Protein AF-A0A0D2JK48-F1 (afdb_monomer_lite)

Sequence (932 aa):
MDKGKAKTDGGGSEYARATGSSLRPCPTDWHSRFAMRQAPSSTENKPYIESRAATKVEEDKEARIEPEEDDDLVRDFMRGSNEIDICLPSADLVEAFCDGANLQTLRKQKGLGLVALLIERCIQKGIECPREPLAPLTAVDLLGELRKPRIRSTPGSARPGAAAARCLSANNSASSPSITVTCPEADGACGVTGSPATAPSSATHPAPSPGPTNTTSRPSASRPLSPLSASSSHGTSSSDDSDYRKIDAEQRLVYITDLDRWTIVALIRTASYYQAFPLRDALYKHLSFEPSIGMRITSEGLQTYQIAFHLPYYVWRSSPIPNKDHRCIGTEPLRETRNVSFLNDALPGCLPNSPPFDFLYEAQMSCVIAGFDKWSWDGYFFCDAYFDDGDPDKESVGLYYLDNQGDELVLVDPFARGELSTDRPLENPINYFLTVFRVRLCQIQNEWQRVVNNLLRRIRIFIRNEYRTLSKARECSSSKEADNHAQNIQSCLSWIAEFMDLQIRLSECLSKTVDAGEKFWLNDTDHLEALFEPDQGRLSVSEIKETFGELQLLLQTLNSMATRCDNLRRSLEAQLHVHVNAEHRQRQWERDNKGLLGFITRQNMSASANNAAAWLKAQQAPVMVVDDAHYTNAGIDEVVIKTTAMALNPADVVVEVGPVSTSFEKRQFKIGDRVFGSSNPLDTKNGVYRCSGFQKYVVLKMPSIAKIPAETKYEDAVVLSLGVNTAASCLFASETLGLSMPDEHGGKPGNGKTLLVWGGSSSVGSCGVQLATQAGYEVMAVASKKNHNMVRNLGASECFDQNDPSVVDDMVKALDGKDVIGAYDAISTDATLPVLCEVLSRSRGRKLIVSVMPGAETKGTRGVEVKTNFGTTTKKDEVGKTIWMWLEKALKEGRFKCMPQAEVVGKGLEDVQKAIDILAQGVSAKKLVIVM

Radius of gyration: 40.87 Å; chains: 1; bounding box: 105×112×120 Å

Structure (mmCIF, N/CA/C/O backbone):
data_AF-A0A0D2JK48-F1
#
_entry.id   AF-A0A0D2JK48-F1
#
loop_
_atom_site.group_PDB
_atom_site.id
_atom_site.type_symbol
_atom_site.label_atom_id
_atom_site.label_alt_id
_atom_site.label_comp_id
_atom_site.label_asym_id
_atom_site.label_entity_id
_atom_site.label_seq_id
_atom_site.pdbx_PDB_ins_code
_atom_site.Cartn_x
_atom_site.Cartn_y
_atom_site.Cartn_z
_atom_site.occupancy
_atom_site.B_iso_or_equiv
_atom_site.auth_seq_id
_atom_site.auth_comp_id
_atom_site.auth_asym_id
_atom_site.auth_atom_id
_atom_site.pdbx_PDB_model_num
ATOM 1 N N . MET A 1 1 ? 3.395 54.680 24.648 1.00 32.72 1 MET A N 1
ATOM 2 C CA . MET A 1 1 ? 2.060 55.295 24.470 1.00 32.72 1 MET A CA 1
ATOM 3 C C . MET A 1 1 ? 1.261 54.308 23.626 1.00 32.72 1 MET A C 1
ATOM 5 O O . MET A 1 1 ? 1.794 53.917 22.606 1.00 32.72 1 MET A O 1
ATOM 9 N N . ASP A 1 2 ? 0.093 53.781 23.980 1.00 29.91 2 ASP A N 1
ATOM 10 C CA . ASP A 1 2 ? -0.843 54.071 25.067 1.00 29.91 2 ASP A CA 1
ATOM 11 C C . ASP A 1 2 ? -1.750 52.821 25.286 1.00 29.91 2 ASP A C 1
ATOM 13 O O . ASP A 1 2 ? -2.169 52.228 24.300 1.00 29.91 2 ASP A O 1
ATOM 17 N N . LYS A 1 3 ? -1.992 52.463 26.566 1.00 35.12 3 LYS A N 1
ATOM 18 C CA . LYS A 1 3 ? -3.139 51.762 27.236 1.00 35.12 3 LYS A CA 1
ATOM 19 C C . LYS A 1 3 ? -3.764 50.473 26.641 1.00 35.12 3 LYS A C 1
ATOM 21 O O . LYS A 1 3 ? -3.988 50.375 25.452 1.00 35.12 3 LYS A O 1
ATOM 26 N N . GLY A 1 4 ? -4.212 49.475 27.419 1.00 30.55 4 GLY A N 1
ATOM 27 C CA . GLY A 1 4 ? -4.415 49.298 28.871 1.00 30.55 4 GLY A CA 1
ATOM 28 C C . GLY A 1 4 ? -5.051 47.908 29.147 1.00 30.55 4 GLY A C 1
ATOM 29 O O . GLY A 1 4 ? -5.721 47.383 28.269 1.00 30.55 4 GLY A O 1
ATOM 30 N N . LYS A 1 5 ? -4.692 47.233 30.260 1.00 34.00 5 LYS A N 1
ATOM 31 C CA . LYS A 1 5 ? -5.499 47.021 31.503 1.00 34.00 5 LYS A CA 1
ATOM 32 C C . LYS A 1 5 ? -6.662 45.999 31.348 1.00 34.00 5 LYS A C 1
ATOM 34 O O . LYS A 1 5 ? -7.401 46.103 30.391 1.00 34.00 5 LYS A O 1
ATOM 39 N N . ALA A 1 6 ? -6.964 45.064 32.263 1.00 30.95 6 ALA A N 1
ATOM 40 C CA . ALA A 1 6 ? -6.608 44.918 33.682 1.00 30.95 6 ALA A CA 1
ATOM 41 C C . ALA A 1 6 ? -7.215 43.637 34.339 1.00 30.95 6 ALA A C 1
ATOM 43 O O . ALA A 1 6 ? -8.351 43.311 34.027 1.00 30.95 6 ALA A O 1
ATOM 44 N N . LYS A 1 7 ? -6.497 43.120 35.367 1.00 31.70 7 LYS A N 1
ATOM 45 C CA . LYS A 1 7 ? -6.942 42.696 36.734 1.00 31.70 7 LYS A CA 1
ATOM 46 C C . LYS A 1 7 ? -7.804 41.424 36.930 1.00 31.70 7 LYS A C 1
ATOM 48 O O . LYS A 1 7 ? -8.599 41.106 36.064 1.00 31.70 7 LYS A O 1
ATOM 53 N N . THR A 1 8 ? -7.750 40.664 38.042 1.00 28.23 8 THR A N 1
ATOM 54 C CA . THR A 1 8 ? -7.236 40.796 39.449 1.00 28.23 8 THR A CA 1
ATOM 55 C C . THR A 1 8 ? -7.238 39.382 40.083 1.00 28.23 8 THR A C 1
ATOM 57 O O . THR A 1 8 ? -8.138 38.615 39.761 1.00 28.23 8 THR A O 1
ATOM 60 N N . ASP A 1 9 ? -6.209 38.907 40.798 1.00 27.75 9 ASP A N 1
ATOM 61 C CA . ASP A 1 9 ? -5.855 39.052 42.238 1.00 27.75 9 ASP A CA 1
ATOM 62 C C . ASP A 1 9 ? -6.842 38.488 43.293 1.00 27.75 9 ASP A C 1
ATOM 64 O O . ASP A 1 9 ? -7.908 39.056 43.506 1.00 27.75 9 ASP A O 1
ATOM 68 N N . GLY A 1 10 ? -6.370 37.490 44.067 1.00 26.75 10 GLY A N 1
ATOM 69 C CA . GLY A 1 10 ? -6.103 37.678 45.507 1.00 26.75 10 GLY A CA 1
ATOM 70 C C . GLY A 1 10 ? -6.879 36.845 46.549 1.00 26.75 10 GLY A C 1
ATOM 71 O O . GLY A 1 10 ? -8.089 36.992 46.679 1.00 26.75 10 GLY A O 1
ATOM 72 N N . GLY A 1 11 ? -6.141 36.118 47.410 1.00 24.55 11 GLY A N 1
ATOM 73 C CA . GLY A 1 11 ? -6.505 35.908 48.828 1.00 24.55 11 GLY A CA 1
ATOM 74 C C . GLY A 1 11 ? -6.290 34.497 49.407 1.00 24.55 11 GLY A C 1
ATOM 75 O O . GLY A 1 11 ? -7.016 33.578 49.055 1.00 24.55 11 GLY A O 1
ATOM 76 N N . GLY A 1 12 ? -5.347 34.341 50.348 1.00 26.02 12 GLY A N 1
ATOM 77 C CA . GLY A 1 12 ? -5.163 33.147 51.198 1.00 26.02 12 GLY A CA 1
ATOM 78 C C . GLY A 1 12 ? -5.191 33.477 52.703 1.00 26.02 12 GLY A C 1
ATOM 79 O O . GLY A 1 12 ? -5.242 34.658 53.035 1.00 26.02 12 GLY A O 1
ATOM 80 N N . SER A 1 13 ? -5.159 32.448 53.576 1.00 25.30 13 SER A N 1
ATOM 81 C CA . SER A 1 13 ? -4.820 32.429 55.038 1.00 25.30 13 SER A CA 1
ATOM 82 C C . SER A 1 13 ? -5.409 31.133 55.665 1.00 25.30 13 SER A C 1
ATOM 84 O O . SER A 1 13 ? -6.588 30.868 55.464 1.00 25.30 13 SER A O 1
ATOM 86 N N . GLU A 1 14 ? -4.632 30.127 56.103 1.00 27.27 14 GLU A N 1
ATOM 87 C CA . GLU A 1 14 ? -3.935 29.843 57.393 1.00 27.27 14 GLU A CA 1
ATOM 88 C C . GLU A 1 14 ? -4.606 28.769 58.289 1.00 27.27 14 GLU A C 1
ATOM 90 O O . GLU A 1 14 ? -5.795 28.488 58.213 1.00 27.27 14 GLU A O 1
ATOM 95 N N . TYR A 1 15 ? -3.748 28.123 59.089 1.00 26.73 15 TYR A N 1
ATOM 96 C CA . TYR A 1 15 ? -3.834 26.841 59.805 1.00 26.73 15 TYR A CA 1
ATOM 97 C C . TYR A 1 15 ? -4.765 26.763 61.036 1.00 26.73 15 TYR A C 1
ATOM 99 O O . TYR A 1 15 ? -4.802 27.681 61.850 1.00 26.73 15 TYR A O 1
ATOM 107 N N . ALA A 1 16 ? -5.296 25.558 61.311 1.00 25.92 16 ALA A N 1
ATOM 108 C CA . ALA A 1 16 ? -5.516 25.052 62.677 1.00 25.92 16 ALA A CA 1
ATOM 109 C C . ALA A 1 16 ? -5.384 23.510 62.756 1.00 25.92 16 ALA A C 1
ATOM 111 O O . ALA A 1 16 ? -6.053 22.774 62.035 1.00 25.92 16 ALA A O 1
ATOM 112 N N . ARG A 1 17 ?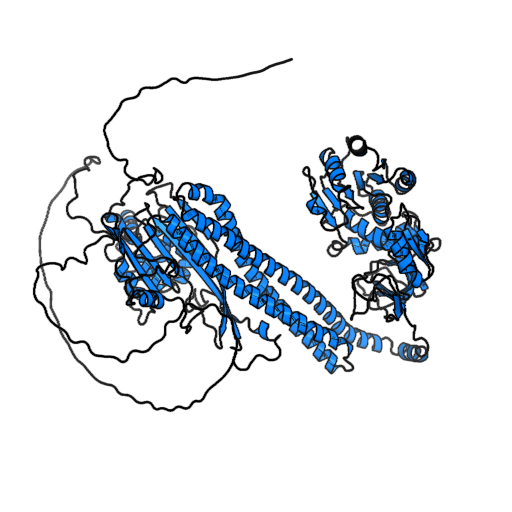 -4.509 23.023 63.651 1.00 27.70 17 ARG A N 1
ATOM 113 C CA . ARG A 1 17 ? -4.343 21.608 64.046 1.00 27.70 17 ARG A CA 1
ATOM 114 C C . ARG A 1 17 ? -5.353 21.244 65.142 1.00 27.70 17 ARG A C 1
ATOM 116 O O . ARG A 1 17 ? -5.415 21.944 66.147 1.00 27.70 17 ARG A O 1
ATOM 123 N N . ALA A 1 18 ? -6.006 20.087 65.019 1.00 27.31 18 ALA A N 1
ATOM 124 C CA . ALA A 1 18 ? -6.584 19.345 66.141 1.00 27.31 18 ALA A CA 1
ATOM 125 C C . ALA A 1 18 ? -6.209 17.858 66.020 1.00 27.31 18 ALA A C 1
ATOM 127 O O . ALA A 1 18 ? -6.322 17.248 64.959 1.00 27.31 18 ALA A O 1
ATOM 128 N N . THR A 1 19 ? -5.686 17.309 67.109 1.00 28.86 19 THR A N 1
ATOM 129 C CA . THR A 1 19 ? -5.136 15.959 67.261 1.00 28.86 19 THR A CA 1
ATOM 130 C C . THR A 1 19 ? -6.203 14.931 67.647 1.00 28.86 19 THR A C 1
ATOM 132 O O . THR A 1 19 ? -6.934 15.156 68.604 1.00 28.86 19 THR A O 1
ATOM 135 N N . GLY A 1 20 ? -6.169 13.759 67.001 1.00 27.28 20 GLY A N 1
ATOM 136 C CA . GLY A 1 20 ? -6.359 12.455 67.652 1.00 27.28 20 GLY A CA 1
ATOM 137 C C . GLY A 1 20 ? -7.783 11.927 67.869 1.00 27.28 20 GLY A C 1
ATOM 138 O O . GLY A 1 20 ? -8.325 12.041 68.959 1.00 27.28 20 GLY A O 1
ATOM 139 N N . SER A 1 21 ? -8.297 11.157 66.905 1.00 25.48 21 SER A N 1
ATOM 140 C CA . SER A 1 21 ? -8.835 9.818 67.193 1.00 25.48 21 SER A CA 1
ATOM 141 C C . SER A 1 21 ? -8.743 8.945 65.936 1.00 25.48 21 SER A C 1
ATOM 143 O O . SER A 1 21 ? -9.026 9.379 64.824 1.00 25.48 21 SER A O 1
ATOM 145 N N . SER A 1 22 ? -8.232 7.733 66.126 1.00 39.19 22 SER A N 1
ATOM 146 C CA . SER A 1 22 ? -8.005 6.722 65.097 1.00 39.19 22 SER A CA 1
ATOM 147 C C . SER A 1 22 ? -9.340 6.192 64.567 1.00 39.19 22 SER A C 1
ATOM 149 O O . SER A 1 22 ? -10.015 5.432 65.260 1.00 39.19 22 SER A O 1
ATOM 151 N N . LEU A 1 23 ? -9.663 6.503 63.315 1.00 27.70 23 LEU A N 1
ATOM 152 C CA . LEU A 1 23 ? -10.542 5.690 62.480 1.00 27.70 23 LEU A CA 1
ATOM 153 C C . LEU A 1 23 ? -9.778 5.394 61.190 1.00 27.70 23 LEU A C 1
ATOM 155 O O . LEU A 1 23 ? -9.366 6.305 60.476 1.00 27.70 23 LEU A O 1
ATOM 159 N N . ARG A 1 24 ? -9.509 4.107 60.960 1.00 24.91 24 ARG A N 1
ATOM 160 C CA . ARG A 1 24 ? -8.826 3.601 59.765 1.00 24.91 24 ARG A CA 1
ATOM 161 C C . ARG A 1 24 ? -9.534 4.134 58.509 1.00 24.91 24 ARG A C 1
ATOM 163 O O . ARG A 1 24 ? -10.755 3.984 58.437 1.00 24.91 24 ARG A O 1
ATOM 170 N N . PRO A 1 25 ? -8.821 4.684 57.512 1.00 27.28 25 PRO A N 1
ATOM 171 C CA . PRO A 1 25 ? -9.397 4.861 56.189 1.00 27.28 25 PRO A CA 1
ATOM 172 C C . PRO A 1 25 ? -9.715 3.474 55.618 1.00 27.28 25 PRO A C 1
ATOM 174 O O . PRO A 1 25 ? -8.854 2.594 55.586 1.00 27.28 25 PRO A O 1
ATOM 177 N N . CYS A 1 26 ? -10.971 3.261 55.235 1.00 28.95 26 CYS A N 1
ATOM 178 C CA . CYS A 1 26 ? -11.382 2.126 54.414 1.00 28.95 26 CYS A CA 1
ATOM 179 C C . CYS A 1 26 ? -10.689 2.252 53.038 1.00 28.95 26 CYS A C 1
ATOM 181 O O . CYS A 1 26 ? -10.591 3.377 52.545 1.00 28.95 26 CYS A O 1
ATOM 183 N N . PRO A 1 27 ? -10.199 1.166 52.412 1.00 32.34 27 PRO A N 1
ATOM 184 C CA . PRO A 1 27 ? -9.535 1.226 51.110 1.00 32.34 27 PRO A CA 1
ATOM 185 C C . PRO A 1 27 ? -10.564 1.464 49.993 1.00 32.34 27 PRO A C 1
ATOM 187 O O . PRO A 1 27 ? -11.039 0.539 49.336 1.00 32.34 27 PRO A O 1
ATOM 190 N N . THR A 1 28 ? -10.949 2.724 49.801 1.00 35.19 28 THR A N 1
ATOM 191 C CA . THR A 1 28 ? -11.867 3.176 48.746 1.00 35.19 28 THR A CA 1
ATOM 192 C C . THR A 1 28 ? -11.227 4.265 47.891 1.00 35.19 28 THR A C 1
ATOM 194 O O . THR A 1 28 ? -11.826 5.316 47.694 1.00 35.19 28 THR A O 1
ATOM 197 N N . ASP A 1 29 ? -10.034 4.008 47.357 1.00 35.31 29 ASP A N 1
ATOM 198 C CA . ASP A 1 29 ? -9.460 4.818 46.273 1.00 35.31 29 ASP A CA 1
ATOM 199 C C . ASP A 1 29 ? -9.821 4.202 44.912 1.00 35.31 29 ASP A C 1
ATOM 201 O O . ASP A 1 29 ? -8.978 3.870 44.088 1.00 35.31 29 ASP A O 1
ATOM 205 N N . TRP A 1 30 ? -11.123 4.017 44.688 1.00 42.47 30 TRP A N 1
ATOM 206 C CA . TRP A 1 30 ? -11.679 3.875 43.344 1.00 42.47 30 TRP A CA 1
ATOM 207 C C . TRP A 1 30 ? -12.419 5.172 43.006 1.00 42.47 30 TRP A C 1
ATOM 209 O O . TRP A 1 30 ? -12.800 5.906 43.922 1.00 42.47 30 TRP A O 1
ATOM 219 N N . HIS A 1 31 ? -12.601 5.506 41.723 1.00 46.09 31 HIS A N 1
ATOM 220 C CA . HIS A 1 31 ? -13.183 6.799 41.344 1.00 46.09 31 HIS A CA 1
ATOM 221 C C . HIS A 1 31 ? -14.491 7.040 42.114 1.00 46.09 31 HIS A C 1
ATOM 223 O O . HIS A 1 31 ? -15.408 6.220 42.079 1.00 46.09 31 HIS A O 1
ATOM 229 N N . SER A 1 32 ? -14.602 8.201 42.772 1.00 45.81 32 SER A N 1
ATOM 230 C CA . SER A 1 32 ? -15.687 8.563 43.707 1.00 45.81 32 SER A CA 1
ATOM 231 C C . SER A 1 32 ? -17.120 8.407 43.170 1.00 45.81 32 SER A C 1
ATOM 233 O O . SER A 1 32 ? -18.077 8.465 43.938 1.00 45.81 32 SER A O 1
ATOM 235 N N . ARG A 1 33 ? -17.280 8.192 41.857 1.00 42.22 33 ARG A N 1
ATOM 236 C CA . ARG A 1 33 ? -18.557 8.004 41.161 1.00 42.22 33 ARG A CA 1
ATOM 237 C C . ARG A 1 33 ? -19.139 6.597 41.324 1.00 42.22 33 ARG A C 1
ATOM 239 O O . ARG A 1 33 ? -20.355 6.463 41.276 1.00 42.22 33 ARG A O 1
ATOM 246 N N . PHE A 1 34 ? -18.315 5.584 41.587 1.00 48.22 34 PHE A N 1
ATOM 247 C CA . PHE A 1 34 ? -18.748 4.181 41.646 1.00 48.22 34 PHE A CA 1
ATOM 248 C C . PHE A 1 34 ? -18.653 3.567 43.056 1.00 48.22 34 PHE A C 1
ATOM 250 O O . PHE A 1 34 ? -18.734 2.357 43.232 1.00 48.22 34 PHE A O 1
ATOM 257 N N . ALA A 1 35 ? -18.466 4.402 44.084 1.00 41.50 35 ALA A N 1
ATOM 258 C CA . ALA A 1 35 ? -17.968 3.959 45.384 1.00 41.50 35 ALA A CA 1
ATOM 259 C C . ALA A 1 35 ? -18.908 3.056 46.210 1.00 41.50 35 ALA A C 1
ATOM 261 O O . ALA A 1 35 ? -18.399 2.383 47.095 1.00 41.50 35 ALA A O 1
ATOM 262 N N . MET A 1 36 ? -20.225 3.004 45.971 1.00 45.12 36 MET A N 1
ATOM 263 C CA . MET A 1 36 ? -21.146 2.105 46.699 1.00 45.12 36 MET A CA 1
ATOM 264 C C . MET A 1 36 ? -22.516 2.009 46.006 1.00 45.12 36 MET A C 1
ATOM 266 O O . MET A 1 36 ? -23.431 2.756 46.365 1.00 45.12 36 MET A O 1
ATOM 270 N N . ARG A 1 37 ? -22.715 1.107 45.038 1.00 48.25 37 ARG A N 1
ATOM 271 C CA . ARG A 1 37 ? -24.071 0.803 44.539 1.00 48.25 37 ARG A CA 1
ATOM 272 C C . ARG A 1 37 ? -24.220 -0.678 44.199 1.00 48.25 37 ARG A C 1
ATOM 274 O O . ARG A 1 37 ? -23.901 -1.086 43.094 1.00 48.25 37 ARG A O 1
ATOM 281 N N . GLN A 1 38 ? -24.792 -1.454 45.121 1.00 48.19 38 GLN A N 1
ATOM 282 C CA . GLN A 1 38 ? -25.419 -2.722 44.748 1.00 48.19 38 GLN A CA 1
ATOM 283 C C . GLN A 1 38 ? -26.669 -2.405 43.920 1.00 48.19 38 GLN A C 1
ATOM 285 O O . GLN A 1 38 ? -27.532 -1.637 44.365 1.00 48.19 38 GLN A O 1
ATOM 290 N N . ALA A 1 39 ? -26.772 -2.967 42.716 1.00 47.44 39 ALA A N 1
ATOM 291 C CA . ALA A 1 39 ? -28.041 -2.997 42.003 1.00 47.44 39 ALA A CA 1
ATOM 292 C C . ALA A 1 39 ? -29.092 -3.708 42.885 1.00 47.44 39 ALA A C 1
ATOM 294 O O . ALA A 1 39 ? -28.746 -4.622 43.638 1.00 47.44 39 ALA A O 1
ATOM 295 N N . PRO A 1 40 ? -30.379 -3.316 42.848 1.00 53.47 40 PRO A N 1
ATOM 296 C CA . PRO A 1 40 ? -31.415 -4.068 43.543 1.00 53.47 40 PRO A CA 1
ATOM 297 C C . PRO A 1 40 ? -31.389 -5.525 43.060 1.00 53.47 40 PRO A C 1
ATOM 299 O O . PRO A 1 40 ? -31.561 -5.775 41.864 1.00 53.47 40 PRO A O 1
ATOM 302 N N . SER A 1 41 ? -31.225 -6.489 43.973 1.00 52.91 41 SER A N 1
ATOM 303 C CA . SER A 1 41 ? -31.173 -7.931 43.655 1.00 52.91 41 SER A CA 1
ATOM 304 C C . SER A 1 41 ? -32.395 -8.432 42.866 1.00 52.91 41 SER A C 1
ATOM 306 O O . SER A 1 41 ? -32.333 -9.453 42.182 1.00 52.91 41 SER A O 1
ATOM 308 N N . SER A 1 42 ? -33.504 -7.686 42.907 1.00 55.09 42 SER A N 1
ATOM 309 C CA . SER A 1 42 ? -34.710 -7.923 42.110 1.00 55.09 42 SER A CA 1
ATOM 310 C C . SER A 1 42 ? -34.548 -7.638 40.610 1.00 55.09 42 SER A C 1
ATOM 312 O O . SER A 1 42 ? -35.245 -8.256 39.812 1.00 55.09 42 SER A O 1
ATOM 314 N N . THR A 1 43 ? -33.651 -6.730 40.209 1.00 64.00 43 THR A N 1
ATOM 315 C CA . THR A 1 43 ? -33.393 -6.391 38.791 1.00 64.00 43 THR A CA 1
ATOM 316 C C . THR A 1 43 ? -32.329 -7.265 38.136 1.00 64.00 43 THR A C 1
ATOM 318 O O . THR A 1 43 ? -32.321 -7.414 36.920 1.00 64.00 43 THR A O 1
ATOM 321 N N . GLU A 1 44 ? -31.452 -7.871 38.933 1.00 70.62 44 GLU A N 1
ATOM 322 C CA . GLU A 1 44 ? -30.330 -8.673 38.441 1.00 70.62 44 GLU A CA 1
ATOM 323 C C . GLU A 1 44 ? -30.742 -10.090 38.030 1.00 70.62 44 GLU A C 1
ATOM 325 O O . GLU A 1 44 ? -30.214 -10.636 37.068 1.00 70.62 44 GLU A O 1
ATOM 330 N N . ASN A 1 45 ? -31.744 -10.653 38.705 1.00 74.12 45 ASN A N 1
ATOM 331 C CA . ASN A 1 45 ? -32.298 -11.967 38.373 1.00 74.12 45 ASN A CA 1
ATOM 332 C C . ASN A 1 45 ? -33.470 -11.910 37.383 1.00 74.12 45 ASN A C 1
ATOM 334 O O . ASN A 1 45 ? -34.023 -12.955 37.046 1.00 74.12 45 ASN A O 1
ATOM 338 N N . LYS A 1 46 ? -33.896 -10.711 36.963 1.00 81.31 46 LYS A N 1
ATOM 339 C CA . LYS A 1 46 ? -35.014 -10.540 36.032 1.00 81.31 46 LYS A CA 1
ATOM 340 C C . LYS A 1 46 ? -34.478 -10.281 34.619 1.00 81.31 46 LYS A C 1
ATOM 342 O O . LYS A 1 46 ? -33.807 -9.264 34.419 1.00 81.31 46 LYS A O 1
ATOM 347 N N . PRO A 1 47 ? -34.798 -11.133 33.630 1.00 86.62 47 PRO A N 1
ATOM 348 C CA . PRO A 1 47 ? -34.410 -10.897 32.247 1.00 86.62 47 PRO A CA 1
ATOM 349 C C . PRO A 1 47 ? -34.921 -9.552 31.711 1.00 86.62 47 PRO A C 1
ATOM 351 O O . PRO A 1 47 ? -36.053 -9.124 31.976 1.00 86.62 47 PRO A O 1
ATOM 354 N N . TYR A 1 48 ? -34.091 -8.887 30.911 1.00 85.75 48 TYR A N 1
ATOM 355 C CA . TYR A 1 48 ? -34.415 -7.628 30.243 1.00 85.75 48 TYR A CA 1
ATOM 356 C C . TYR A 1 48 ? -35.669 -7.766 29.373 1.00 85.75 48 TYR A C 1
ATOM 358 O O . TYR A 1 48 ? -36.566 -6.925 29.435 1.00 85.75 48 TYR A O 1
ATOM 366 N N . ILE A 1 49 ? -35.762 -8.859 28.612 1.00 82.19 49 ILE A N 1
ATOM 367 C CA . ILE A 1 49 ? -36.870 -9.078 27.682 1.00 82.19 49 ILE A CA 1
ATOM 368 C C . ILE A 1 49 ? -38.221 -9.218 28.403 1.00 82.19 49 ILE A C 1
ATOM 370 O O . ILE A 1 49 ? -39.220 -8.655 27.963 1.00 82.19 49 ILE A O 1
ATOM 374 N N . GLU A 1 50 ? -38.245 -9.865 29.571 1.00 80.88 50 GLU A N 1
ATOM 375 C CA . GLU A 1 50 ? -39.445 -9.970 30.413 1.00 80.88 50 GLU A CA 1
ATOM 376 C C . GLU A 1 50 ? -39.824 -8.622 31.034 1.00 80.88 50 GLU A C 1
ATOM 378 O O . GLU A 1 50 ? -40.999 -8.305 31.219 1.00 80.88 50 GLU A O 1
ATOM 383 N N . SER A 1 51 ? -38.821 -7.802 31.355 1.00 74.19 51 SER A N 1
ATOM 384 C CA . SER A 1 51 ? -39.039 -6.453 31.880 1.00 74.19 51 SER A CA 1
ATOM 385 C C . SER A 1 51 ? -39.680 -5.537 30.836 1.00 74.19 51 SER A C 1
ATOM 387 O O . SER A 1 51 ? -40.567 -4.766 31.190 1.00 74.19 51 SER A O 1
ATOM 389 N N . ARG A 1 52 ? -39.290 -5.678 29.564 1.00 71.19 52 ARG A N 1
ATOM 390 C CA . ARG A 1 52 ? -39.823 -4.932 28.413 1.00 71.19 52 ARG A CA 1
ATOM 391 C C . ARG A 1 52 ? -41.225 -5.395 28.001 1.00 71.19 52 ARG A C 1
ATOM 393 O O . ARG A 1 52 ? -42.085 -4.561 27.731 1.00 71.19 52 ARG A O 1
ATOM 400 N N . ALA A 1 53 ? -41.484 -6.705 28.001 1.00 65.12 53 ALA A N 1
ATOM 401 C CA . ALA A 1 53 ? -42.818 -7.247 27.727 1.00 65.12 53 ALA A CA 1
ATOM 402 C C . ALA A 1 53 ? -43.863 -6.723 28.730 1.00 65.12 53 ALA A C 1
ATOM 404 O O . ALA A 1 53 ? -44.959 -6.333 28.338 1.00 65.12 53 ALA A O 1
ATOM 405 N N . ALA A 1 54 ? -43.498 -6.620 30.013 1.00 60.56 54 ALA A N 1
ATOM 406 C CA . ALA A 1 54 ? -44.368 -6.042 31.036 1.00 60.56 54 ALA A CA 1
ATOM 407 C C . ALA A 1 54 ? -44.695 -4.554 30.791 1.00 60.56 54 ALA A C 1
ATOM 409 O O . ALA A 1 54 ? -45.787 -4.120 31.140 1.00 60.56 54 ALA A O 1
ATOM 410 N N . THR A 1 55 ? -43.785 -3.784 30.177 1.00 59.38 55 THR A N 1
ATOM 411 C CA . THR A 1 55 ? -44.012 -2.365 29.840 1.00 59.38 55 THR A CA 1
ATOM 412 C C . THR A 1 55 ? -44.934 -2.209 28.626 1.00 59.38 55 THR A C 1
ATOM 414 O O . THR A 1 55 ? -45.857 -1.403 28.675 1.00 59.38 55 THR A O 1
ATOM 417 N N . LYS A 1 56 ? -44.763 -3.040 27.581 1.00 56.09 56 LYS A N 1
ATOM 418 C CA . LYS A 1 56 ? -45.662 -3.070 26.406 1.00 56.09 56 LYS A CA 1
ATOM 419 C C . LYS A 1 56 ? -47.112 -3.406 26.789 1.00 56.09 56 LYS A C 1
ATOM 421 O O . LYS A 1 56 ? -48.036 -2.792 26.275 1.00 56.09 56 LYS A O 1
ATOM 426 N N . VAL A 1 57 ? -47.321 -4.333 27.730 1.00 54.16 57 VAL A N 1
ATOM 427 C CA . VAL A 1 57 ? -48.665 -4.720 28.212 1.00 54.16 57 VAL A CA 1
ATOM 428 C C . VAL A 1 57 ? -49.354 -3.605 29.022 1.00 54.16 57 VAL A C 1
ATOM 430 O O . VAL A 1 57 ? -50.582 -3.560 29.082 1.00 54.16 57 VAL A O 1
ATOM 433 N N . GLU A 1 58 ? -48.600 -2.689 29.643 1.00 52.12 58 GLU A N 1
ATOM 434 C CA . GLU A 1 58 ? -49.180 -1.504 30.298 1.00 52.12 58 GLU A CA 1
ATOM 435 C C . GLU A 1 58 ? -49.586 -0.406 29.295 1.00 52.12 58 GLU A C 1
ATOM 437 O O . GLU A 1 58 ? -50.525 0.347 29.573 1.00 52.12 58 GLU A O 1
ATOM 442 N N . GLU A 1 59 ? -48.922 -0.334 28.135 1.00 49.59 59 GLU A N 1
ATOM 443 C CA . GLU A 1 59 ? -49.200 0.635 27.065 1.00 49.59 59 GLU A CA 1
ATOM 444 C C . GLU A 1 59 ? -50.320 0.167 26.112 1.00 49.59 59 GLU A C 1
ATOM 446 O O . GLU A 1 59 ? -51.204 0.963 25.786 1.00 49.59 59 GLU A O 1
ATOM 451 N N . ASP A 1 60 ? -50.370 -1.123 25.759 1.00 46.88 60 ASP A N 1
ATOM 452 C CA . ASP A 1 60 ? -51.389 -1.716 24.881 1.00 46.88 60 ASP A CA 1
ATOM 453 C C . ASP A 1 60 ? -52.437 -2.515 25.677 1.00 46.88 60 ASP A C 1
ATOM 455 O O . ASP A 1 60 ? -52.286 -3.700 25.976 1.00 46.88 60 ASP A O 1
ATOM 459 N N . LYS A 1 61 ? -53.571 -1.880 25.999 1.00 45.66 61 LYS A N 1
ATOM 460 C CA . LYS A 1 61 ? -54.680 -2.513 26.749 1.00 45.66 61 LYS A CA 1
ATOM 461 C C . LYS A 1 61 ? -55.477 -3.584 25.980 1.00 45.66 61 LYS A C 1
ATOM 463 O O . LYS A 1 61 ? -56.421 -4.134 26.546 1.00 45.66 61 LYS A O 1
ATOM 468 N N . GLU A 1 62 ? -55.120 -3.915 24.741 1.00 41.41 62 GLU A N 1
ATOM 469 C CA . GLU A 1 62 ? -55.845 -4.881 23.899 1.00 41.41 62 GLU A CA 1
ATOM 470 C C . GLU A 1 62 ? -54.911 -5.853 23.159 1.00 41.41 62 GLU A C 1
ATOM 472 O O . GLU A 1 62 ? -54.946 -5.956 21.942 1.00 41.41 62 GLU A O 1
ATOM 477 N N . ALA A 1 63 ? -54.094 -6.622 23.882 1.00 40.16 63 ALA A N 1
ATOM 478 C CA . ALA A 1 63 ? -53.561 -7.889 23.367 1.00 40.16 63 ALA A CA 1
ATOM 479 C C . ALA A 1 63 ? -53.048 -8.771 24.515 1.00 40.16 63 ALA A C 1
ATOM 481 O O . ALA A 1 63 ? -51.891 -8.700 24.919 1.00 40.16 63 ALA A O 1
ATOM 482 N N . ARG A 1 64 ? -53.904 -9.654 25.046 1.00 40.41 64 ARG A N 1
ATOM 483 C CA . ARG A 1 64 ? -53.432 -10.850 25.762 1.00 40.41 64 ARG A CA 1
ATOM 484 C C . ARG A 1 64 ? -52.976 -11.863 24.714 1.00 40.41 64 ARG A C 1
ATOM 486 O O . ARG A 1 64 ? -53.741 -12.745 24.338 1.00 40.41 64 ARG A O 1
ATOM 493 N N . ILE A 1 65 ? -51.755 -11.698 24.224 1.00 38.88 65 ILE A N 1
ATOM 494 C CA . ILE A 1 65 ? -51.039 -12.763 23.523 1.00 38.88 65 ILE A CA 1
ATOM 495 C C . ILE A 1 65 ? -50.209 -13.470 24.597 1.00 38.88 65 ILE A C 1
ATOM 497 O O . ILE A 1 65 ? -49.462 -12.829 25.338 1.00 38.88 65 ILE A O 1
ATOM 501 N N . GLU A 1 66 ? -50.427 -14.773 24.761 1.00 39.00 66 GLU A N 1
ATOM 502 C CA . GLU A 1 66 ? -49.582 -15.629 25.597 1.00 39.00 66 GLU A CA 1
ATOM 503 C C . GLU A 1 66 ? -48.109 -15.444 25.160 1.00 39.00 66 GLU A C 1
ATOM 505 O O . GLU A 1 66 ? -47.837 -15.483 23.962 1.00 39.00 66 GLU A O 1
ATOM 510 N N . PRO A 1 67 ? -47.144 -15.241 26.077 1.00 45.72 67 PRO A N 1
ATOM 511 C CA . PRO A 1 67 ? -45.762 -14.836 25.764 1.00 45.72 67 PRO A CA 1
ATOM 512 C C . PRO A 1 67 ? -44.900 -15.928 25.086 1.00 45.72 67 PRO A C 1
ATOM 514 O O . PRO A 1 67 ? -43.671 -15.891 25.166 1.00 45.72 67 PRO A O 1
ATOM 517 N N . GLU A 1 68 ? -45.523 -16.932 24.467 1.00 47.41 68 GLU A N 1
ATOM 518 C CA . GLU A 1 68 ? -44.860 -18.097 23.874 1.00 47.41 68 GLU A CA 1
ATOM 519 C C . GLU A 1 68 ? -44.623 -17.993 22.357 1.00 47.41 68 GLU A C 1
ATOM 521 O O . GLU A 1 68 ? -43.798 -18.759 21.845 1.00 47.41 68 GLU A O 1
ATOM 526 N N . GLU A 1 69 ? -45.280 -17.061 21.654 1.00 52.19 69 GLU A N 1
ATOM 527 C CA . GLU A 1 69 ? -45.016 -16.752 20.238 1.00 52.19 69 GLU A CA 1
ATOM 528 C C . GLU A 1 69 ? -44.012 -15.591 20.148 1.00 52.19 69 GLU A C 1
ATOM 530 O O . GLU A 1 69 ? -44.270 -14.460 20.554 1.00 52.19 69 GLU A O 1
ATOM 535 N N . ASP A 1 70 ? -42.802 -15.932 19.715 1.00 61.72 70 ASP A N 1
ATOM 536 C CA . ASP A 1 70 ? -41.534 -15.266 20.034 1.00 61.72 70 ASP A CA 1
ATOM 537 C C . ASP A 1 70 ? -40.859 -14.737 18.758 1.00 61.72 70 ASP A C 1
ATOM 539 O O . ASP A 1 70 ? -39.633 -14.765 18.644 1.00 61.72 70 ASP A O 1
ATOM 543 N N . ASP A 1 71 ? -41.664 -14.329 17.772 1.00 58.47 71 ASP A N 1
ATOM 544 C CA . ASP A 1 71 ? -41.207 -14.061 16.400 1.00 58.47 71 ASP A CA 1
ATOM 545 C C . ASP A 1 71 ? -40.234 -12.867 16.309 1.00 58.47 71 ASP A C 1
ATOM 547 O O . ASP A 1 71 ? -39.402 -12.835 15.411 1.00 58.47 71 ASP A O 1
ATOM 551 N N . ASP A 1 72 ? -40.244 -11.962 17.298 1.00 72.75 72 ASP A N 1
ATOM 552 C CA . ASP A 1 72 ? -39.426 -10.737 17.331 1.00 72.75 72 ASP A CA 1
ATOM 553 C C . ASP A 1 72 ? -38.371 -10.708 18.465 1.00 72.75 72 ASP A C 1
ATOM 555 O O . ASP A 1 72 ? -37.814 -9.648 18.767 1.00 72.75 72 ASP A O 1
ATOM 559 N N . LEU A 1 73 ? -38.068 -11.834 19.135 1.00 84.69 73 LEU A N 1
ATOM 560 C CA . LEU A 1 73 ? -37.211 -11.866 20.342 1.00 84.69 73 LEU A CA 1
ATOM 561 C C . LEU A 1 73 ? -35.881 -11.119 20.175 1.00 84.69 73 LEU A C 1
ATOM 563 O O . LEU A 1 73 ? -35.503 -10.295 21.013 1.00 84.69 73 LEU A O 1
ATOM 567 N N . VAL A 1 74 ? -35.141 -11.461 19.120 1.00 87.94 74 VAL A N 1
ATOM 568 C CA . VAL A 1 74 ? -33.803 -10.918 18.859 1.00 87.94 74 VAL A CA 1
ATOM 569 C C . VAL A 1 74 ? -33.907 -9.430 18.566 1.00 87.94 74 VAL A C 1
ATOM 571 O O . VAL A 1 74 ? -33.181 -8.633 19.157 1.00 87.94 74 VAL A O 1
ATOM 574 N N . ARG A 1 75 ? -34.866 -9.040 17.726 1.00 85.50 75 ARG A N 1
ATOM 575 C CA . ARG A 1 75 ? -35.119 -7.647 17.359 1.00 85.50 75 ARG A CA 1
ATOM 576 C C . ARG A 1 75 ? -35.496 -6.805 18.578 1.00 85.50 75 ARG A C 1
ATOM 578 O O . ARG A 1 75 ? -34.941 -5.726 18.787 1.00 85.50 75 ARG A O 1
ATOM 585 N N . ASP A 1 76 ? -36.367 -7.317 19.443 1.00 83.50 76 ASP A N 1
ATOM 586 C CA . ASP A 1 76 ? -36.756 -6.664 20.694 1.00 83.50 76 ASP A CA 1
ATOM 587 C C . ASP A 1 76 ? -35.612 -6.579 21.704 1.00 83.50 76 ASP A C 1
ATOM 589 O O . ASP A 1 76 ? -35.489 -5.568 22.404 1.00 83.50 76 ASP A O 1
ATOM 593 N N . PHE A 1 77 ? -34.751 -7.596 21.764 1.00 88.69 77 PHE A N 1
ATOM 594 C CA . PHE A 1 77 ? -33.542 -7.521 22.567 1.00 88.69 77 PHE A CA 1
ATOM 595 C C . PHE A 1 77 ? -32.546 -6.523 22.003 1.00 88.69 77 PHE A C 1
ATOM 597 O O . PHE A 1 77 ? -31.903 -5.867 22.803 1.00 88.69 77 PHE A O 1
ATOM 604 N N . MET A 1 78 ? -32.399 -6.376 20.688 1.00 87.56 78 MET A N 1
ATOM 605 C CA . MET A 1 78 ? -31.416 -5.466 20.093 1.00 87.56 78 MET A CA 1
ATOM 606 C C . MET A 1 78 ? -31.817 -3.984 20.194 1.00 87.56 78 MET A C 1
ATOM 608 O O . MET A 1 78 ? -30.940 -3.123 20.195 1.00 87.56 78 MET A O 1
ATOM 612 N N . ARG A 1 79 ? -33.108 -3.677 20.374 1.00 79.38 79 ARG A N 1
ATOM 613 C CA . ARG A 1 79 ? -33.646 -2.308 20.518 1.00 79.38 79 ARG A CA 1
ATOM 614 C C . ARG A 1 79 ? -33.318 -1.660 21.875 1.00 79.38 79 ARG A C 1
ATOM 616 O O . ARG A 1 79 ? -33.581 -2.228 22.941 1.00 79.38 79 ARG A O 1
ATOM 623 N N . GLY A 1 80 ? -32.791 -0.433 21.872 1.00 67.12 80 GLY A N 1
ATOM 624 C CA . GLY A 1 80 ? -32.645 0.444 23.047 1.00 67.12 80 GLY A CA 1
ATOM 625 C C . GLY A 1 80 ? -33.960 0.698 23.797 1.00 67.12 80 GLY A C 1
ATOM 626 O O . GLY A 1 80 ? -35.040 0.585 23.226 1.00 67.12 80 GLY A O 1
ATOM 627 N N . SER A 1 81 ? -33.889 1.070 25.081 1.00 57.97 81 SER A N 1
ATOM 628 C CA . SER A 1 81 ? -35.077 1.413 25.889 1.00 57.97 81 SER A CA 1
ATOM 629 C C . SER A 1 81 ? -35.819 2.671 25.408 1.00 57.97 81 SER A C 1
ATOM 631 O O . SER A 1 81 ? -36.985 2.829 25.744 1.00 57.97 81 SER A O 1
ATOM 633 N N . ASN A 1 82 ? -35.168 3.525 24.604 1.00 53.44 82 ASN A N 1
ATOM 634 C CA . ASN A 1 82 ? -35.713 4.784 24.071 1.00 53.44 82 ASN A CA 1
ATOM 635 C C . ASN A 1 82 ? -35.643 4.878 22.527 1.00 53.44 82 ASN A C 1
ATOM 637 O O . ASN A 1 82 ? -35.822 5.961 21.973 1.00 53.44 82 ASN A O 1
ATOM 641 N N . GLU A 1 83 ? -35.318 3.790 21.820 1.00 55.34 83 GLU A N 1
ATOM 642 C CA . GLU A 1 83 ? -35.157 3.817 20.358 1.00 55.34 83 GLU A CA 1
ATOM 643 C C . GLU A 1 83 ? -36.506 3.601 19.654 1.00 55.34 83 GLU A C 1
ATOM 645 O O . GLU A 1 83 ? -37.171 2.587 19.865 1.00 55.34 83 GLU A O 1
ATOM 650 N N . ILE A 1 84 ? -36.914 4.576 18.832 1.00 49.00 84 ILE A N 1
ATOM 651 C CA . ILE A 1 84 ? -38.132 4.530 18.006 1.00 49.00 84 ILE A CA 1
ATOM 652 C C . ILE A 1 84 ? -37.857 3.692 16.746 1.00 49.00 84 ILE A C 1
ATOM 654 O O . ILE A 1 84 ? -36.735 3.666 16.246 1.00 49.00 84 ILE A O 1
ATOM 658 N N . ASP A 1 85 ? -38.898 3.021 16.250 1.00 46.91 85 ASP A N 1
ATOM 659 C CA . ASP A 1 85 ? -38.920 1.998 15.197 1.00 46.91 85 ASP A CA 1
ATOM 660 C C . ASP A 1 85 ? -38.432 2.486 13.814 1.00 46.91 85 ASP A C 1
ATOM 662 O O . ASP A 1 85 ? -39.207 2.719 12.885 1.00 46.91 85 ASP A O 1
ATOM 666 N N . ILE A 1 86 ? -37.120 2.688 13.672 1.00 52.81 86 ILE A N 1
ATOM 667 C CA . ILE A 1 86 ? -36.475 3.072 12.415 1.00 52.81 86 ILE A CA 1
ATOM 668 C C . ILE A 1 86 ? -35.219 2.214 12.245 1.00 52.81 86 ILE A C 1
ATOM 670 O O . ILE A 1 86 ? -34.345 2.238 13.103 1.00 52.81 86 ILE A O 1
ATOM 674 N N . CYS A 1 87 ? -35.182 1.449 11.146 1.00 59.06 87 CYS A N 1
ATOM 675 C CA . CYS A 1 87 ? -34.069 0.662 10.589 1.00 59.06 87 CYS A CA 1
ATOM 676 C C . CYS A 1 87 ? -32.807 0.568 11.479 1.00 59.06 87 CYS A C 1
ATOM 678 O O . CYS A 1 87 ? -32.003 1.502 11.511 1.00 59.06 87 CYS A O 1
ATOM 680 N N . LEU A 1 88 ? -32.627 -0.563 12.174 1.00 76.56 88 LEU A N 1
ATOM 681 C CA . LEU A 1 88 ? -31.467 -0.853 13.025 1.00 76.56 88 LEU A CA 1
ATOM 682 C C . LEU A 1 88 ? -30.602 -1.938 12.354 1.00 76.56 88 LEU A C 1
ATOM 684 O O . LEU A 1 88 ? -30.843 -3.121 12.600 1.00 76.56 88 LEU A O 1
ATOM 688 N N . PRO A 1 89 ? -29.559 -1.578 11.575 1.00 82.25 89 PRO A N 1
ATOM 689 C CA . PRO A 1 89 ? -28.711 -2.557 10.882 1.00 82.25 89 PRO A CA 1
ATOM 690 C C . PRO A 1 89 ? -28.075 -3.589 11.820 1.00 82.25 89 PRO A C 1
ATOM 692 O O . PRO A 1 89 ? -27.828 -4.729 11.436 1.00 82.25 89 PRO A O 1
ATOM 695 N N . SER A 1 90 ? -27.821 -3.193 13.071 1.00 86.19 90 SER A N 1
ATOM 696 C CA . SER A 1 90 ? -27.311 -4.087 14.105 1.00 86.19 90 SER A CA 1
ATOM 697 C C . SER A 1 90 ? -28.320 -5.152 14.524 1.00 86.19 90 SER A C 1
ATOM 699 O O . SER A 1 90 ? -27.926 -6.292 14.756 1.00 86.19 90 SER A O 1
ATOM 701 N N . ALA A 1 91 ? -29.606 -4.805 14.600 1.00 88.00 91 ALA A N 1
ATOM 702 C CA . ALA A 1 91 ? -30.668 -5.760 14.881 1.00 88.00 91 ALA A CA 1
ATOM 703 C C . ALA A 1 91 ? -30.869 -6.709 13.695 1.00 88.00 91 ALA A C 1
ATOM 705 O O . ALA A 1 91 ? -30.894 -7.917 13.904 1.00 88.00 91 ALA A O 1
ATOM 706 N N . ASP A 1 92 ? -30.910 -6.171 12.470 1.00 90.12 92 ASP A N 1
ATOM 707 C CA . ASP A 1 92 ? -31.136 -6.957 11.252 1.00 90.12 92 ASP A CA 1
ATOM 708 C C . ASP A 1 92 ? -30.048 -8.036 11.053 1.00 90.12 92 ASP A C 1
ATOM 710 O O . ASP A 1 92 ? -30.356 -9.169 10.688 1.00 90.12 92 ASP A O 1
ATOM 714 N N . LEU A 1 93 ? -28.776 -7.727 11.346 1.00 92.44 93 LEU A N 1
ATOM 715 C CA . LEU A 1 93 ? -27.675 -8.696 11.239 1.00 92.44 93 LEU A CA 1
ATOM 716 C C . LEU A 1 93 ? -27.791 -9.842 12.257 1.00 92.44 93 LEU A C 1
ATOM 718 O O . LEU A 1 93 ? -27.634 -11.011 11.899 1.00 92.44 93 LEU A O 1
ATOM 722 N N . VAL A 1 94 ? -28.039 -9.516 13.531 1.00 93.81 94 VAL A N 1
ATOM 723 C CA . VAL A 1 94 ? -28.147 -10.528 14.598 1.00 93.81 94 VAL A CA 1
ATOM 724 C C . VAL A 1 94 ? -29.395 -11.387 14.384 1.00 93.81 94 VAL A C 1
ATOM 726 O O . VAL A 1 94 ? -29.341 -12.601 14.573 1.00 93.81 94 VAL A O 1
ATOM 729 N N . GLU A 1 95 ? -30.496 -10.777 13.947 1.00 91.94 95 GLU A N 1
ATOM 730 C CA . GLU A 1 95 ? -31.741 -11.458 13.587 1.00 91.94 95 GLU A CA 1
ATOM 731 C C . GLU A 1 95 ? -31.533 -12.425 12.417 1.00 91.94 95 GLU A C 1
ATOM 733 O O . GLU A 1 95 ? -31.853 -13.604 12.549 1.00 91.94 95 GLU A O 1
ATOM 738 N N . ALA A 1 96 ? -30.889 -11.986 11.330 1.00 92.81 96 ALA A N 1
ATOM 739 C CA . ALA A 1 96 ? -30.583 -12.844 10.185 1.00 92.81 96 ALA A CA 1
ATOM 740 C C . ALA A 1 96 ? -29.690 -14.044 10.553 1.00 92.81 96 ALA A C 1
ATOM 742 O O . ALA A 1 96 ? -29.874 -15.146 10.033 1.00 92.81 96 ALA A O 1
ATOM 743 N N . PHE A 1 97 ? -28.727 -13.863 11.462 1.00 95.50 97 PHE A N 1
ATOM 744 C CA . PHE A 1 97 ? -27.904 -14.967 11.969 1.00 95.50 97 PHE A CA 1
ATOM 745 C C . PHE A 1 97 ? -28.699 -15.943 12.851 1.00 95.50 97 PHE A C 1
ATOM 747 O O . PHE A 1 97 ? -28.457 -17.155 12.832 1.00 95.50 97 PHE A O 1
ATOM 754 N N . CYS A 1 98 ? -29.656 -15.420 13.619 1.00 93.56 98 CYS A N 1
ATOM 755 C CA . CYS A 1 98 ? -30.504 -16.195 14.519 1.00 93.56 98 CYS A CA 1
ATOM 756 C C . CYS A 1 98 ? -31.757 -16.773 13.852 1.00 93.56 98 CYS A C 1
ATOM 758 O O . CYS A 1 98 ? -32.582 -17.353 14.554 1.00 93.56 98 CYS A O 1
ATOM 760 N N . ASP A 1 99 ? -31.901 -16.665 12.530 1.00 90.25 99 ASP A N 1
ATOM 761 C CA . ASP A 1 99 ? -33.079 -17.155 11.816 1.00 90.25 99 ASP A CA 1
ATOM 762 C C . ASP A 1 99 ? -33.409 -18.621 12.173 1.00 90.25 99 ASP A C 1
ATOM 764 O O . ASP A 1 99 ? -32.535 -19.497 12.266 1.00 90.25 99 ASP A O 1
ATOM 768 N N . GLY A 1 100 ? -34.688 -18.877 12.453 1.00 86.19 100 GLY A N 1
ATOM 769 C CA . GLY A 1 100 ? -35.203 -20.163 12.934 1.00 86.19 100 GLY A CA 1
ATOM 770 C C . GLY A 1 100 ? -34.813 -20.563 14.370 1.00 86.19 100 GLY A C 1
ATOM 771 O O . GLY A 1 100 ? -35.266 -21.611 14.853 1.00 86.19 100 GLY A O 1
ATOM 772 N N . ALA A 1 101 ? -34.004 -19.771 15.083 1.00 88.75 101 ALA A N 1
ATOM 773 C CA . ALA A 1 101 ? -33.649 -20.016 16.478 1.00 88.75 101 ALA A CA 1
ATOM 774 C C . ALA A 1 101 ? -34.516 -19.196 17.439 1.00 88.75 101 ALA A C 1
ATOM 776 O O . ALA A 1 101 ? -34.455 -17.974 17.497 1.00 88.75 101 ALA A O 1
ATOM 777 N N . ASN A 1 102 ? -35.289 -19.899 18.261 1.00 86.50 102 ASN A N 1
ATOM 778 C CA . ASN A 1 102 ? -36.058 -19.338 19.362 1.00 86.50 102 ASN A CA 1
ATOM 779 C C . ASN A 1 102 ? -36.053 -20.315 20.543 1.00 86.50 102 ASN A C 1
ATOM 781 O O . ASN A 1 102 ? -35.459 -21.397 20.488 1.00 86.50 102 ASN A O 1
ATOM 785 N N . LEU A 1 103 ? -36.718 -19.950 21.638 1.00 83.94 103 LEU A N 1
ATOM 786 C CA . LEU A 1 103 ? -36.723 -20.775 22.846 1.00 83.94 103 LEU A CA 1
ATOM 787 C C . LEU A 1 103 ? -37.341 -22.168 22.619 1.00 83.94 103 LEU A C 1
ATOM 789 O O . LEU A 1 103 ? -36.887 -23.148 23.216 1.00 83.94 103 LEU A O 1
ATOM 793 N N . GLN A 1 104 ? -38.364 -22.275 21.767 1.00 84.31 104 GLN A N 1
ATOM 794 C CA . GLN A 1 104 ? -39.015 -23.551 21.474 1.00 84.31 104 GLN A CA 1
ATOM 795 C C . GLN A 1 104 ? -38.123 -24.451 20.618 1.00 84.31 104 GLN A C 1
ATOM 797 O O . GLN A 1 104 ? -38.008 -25.646 20.902 1.00 84.31 104 GLN A O 1
ATOM 802 N N . THR A 1 105 ? -37.493 -23.900 19.579 1.00 88.38 105 THR A N 1
ATOM 803 C CA . THR A 1 105 ? -36.607 -24.662 18.695 1.00 88.38 105 THR A CA 1
ATOM 804 C C . THR A 1 105 ? -35.315 -25.045 19.409 1.00 88.38 105 THR A C 1
ATOM 806 O O . THR A 1 105 ? -34.893 -26.190 19.267 1.00 88.38 105 THR A O 1
ATOM 809 N N . LEU A 1 106 ? -34.776 -24.184 20.285 1.00 88.50 106 LEU A N 1
ATOM 810 C CA . LEU A 1 106 ? -33.618 -24.473 21.143 1.00 88.50 106 LEU A CA 1
ATOM 811 C C . LEU A 1 106 ? -33.858 -25.698 22.032 1.00 88.50 106 LEU A C 1
ATOM 813 O O . LEU A 1 106 ? -33.059 -26.628 22.041 1.00 88.50 106 LEU A O 1
ATOM 817 N N . ARG A 1 107 ? -34.996 -25.743 22.737 1.00 85.62 107 ARG A N 1
ATOM 818 C CA . ARG A 1 107 ? -35.358 -26.874 23.616 1.00 85.62 107 ARG A CA 1
ATOM 819 C C . ARG A 1 107 ? -35.568 -28.192 22.865 1.00 85.62 107 ARG A C 1
ATOM 821 O O . ARG A 1 107 ? -35.511 -29.253 23.479 1.00 85.62 107 ARG A O 1
ATOM 828 N N . LYS A 1 108 ? -35.853 -28.130 21.561 1.00 86.62 108 LYS A N 1
ATOM 829 C CA . LYS A 1 108 ? -36.056 -29.305 20.701 1.00 86.62 108 LYS A CA 1
ATOM 830 C C . LYS A 1 108 ? -34.755 -29.810 20.067 1.00 86.62 108 LYS A C 1
ATOM 832 O O . LYS A 1 108 ? -34.758 -30.929 19.552 1.00 86.62 108 LYS A O 1
ATOM 837 N N . GLN A 1 109 ? -33.669 -29.032 20.099 1.00 83.19 109 GLN A N 1
ATOM 838 C CA . GLN A 1 109 ? -32.389 -29.454 19.533 1.00 83.19 109 GLN A CA 1
ATOM 839 C C . GLN A 1 109 ? -31.802 -30.641 20.300 1.00 83.19 109 GLN A C 1
ATOM 841 O O . GLN A 1 109 ? -31.814 -30.689 21.529 1.00 83.19 109 GLN A O 1
ATOM 846 N N . LYS A 1 110 ? -31.267 -31.609 19.554 1.00 79.50 110 LYS A N 1
ATOM 847 C CA . LYS A 1 110 ? -30.567 -32.782 20.089 1.00 79.50 110 LYS A CA 1
ATOM 848 C C . LYS A 1 110 ? -29.148 -32.810 19.540 1.00 79.50 110 LYS A C 1
ATOM 850 O O . LYS A 1 110 ? -28.949 -32.510 18.370 1.00 79.50 110 LYS A O 1
ATOM 855 N N . GLY A 1 111 ? -28.188 -33.221 20.368 1.00 72.75 111 GLY A N 1
ATOM 856 C CA . GLY A 1 111 ? -26.793 -33.374 19.943 1.00 72.75 111 GLY A CA 1
ATOM 857 C C . GLY A 1 111 ? -26.062 -32.052 19.700 1.00 72.75 111 GLY A C 1
ATOM 858 O O . GLY A 1 111 ? -25.167 -32.011 18.864 1.00 72.75 111 GLY A O 1
ATOM 859 N N . LEU A 1 112 ? -26.447 -30.979 20.401 1.00 80.06 112 LEU A N 1
ATOM 860 C CA . LEU A 1 112 ? -25.677 -29.736 20.398 1.00 80.06 112 LEU A CA 1
ATOM 861 C C . LEU A 1 112 ? -24.271 -29.988 20.957 1.00 80.06 112 LEU A C 1
ATOM 863 O O . LEU A 1 112 ? -24.107 -30.739 21.921 1.00 80.06 112 LEU A O 1
ATOM 867 N N . GLY A 1 113 ? -23.272 -29.351 20.349 1.00 82.62 113 GLY A N 1
ATOM 868 C CA . GLY A 1 113 ? -21.898 -29.381 20.836 1.00 82.62 113 GLY A CA 1
ATOM 869 C C . GLY A 1 113 ? -21.749 -28.681 22.188 1.00 82.62 113 GLY A C 1
ATOM 870 O O . GLY A 1 113 ? -22.580 -27.861 22.587 1.00 82.62 113 GLY A O 1
ATOM 871 N N . LEU A 1 114 ? -20.666 -29.006 22.891 1.00 89.19 114 LEU A N 1
ATOM 872 C CA . LEU A 1 114 ? -20.239 -28.279 24.082 1.00 89.19 114 LEU A CA 1
ATOM 873 C C . LEU A 1 114 ? -19.571 -26.983 23.617 1.00 89.19 114 LEU A C 1
ATOM 875 O O . LEU A 1 114 ? -18.529 -27.035 22.967 1.00 89.19 114 LEU A O 1
ATOM 879 N N . VAL A 1 115 ? -20.192 -25.845 23.915 1.00 89.56 115 VAL A N 1
ATOM 880 C CA . VAL A 1 115 ? -19.826 -24.540 23.334 1.00 89.56 115 VAL A CA 1
ATOM 881 C C . VAL A 1 115 ? -19.471 -23.495 24.381 1.00 89.56 115 VAL A C 1
ATOM 883 O O . VAL A 1 115 ? -18.810 -22.518 24.047 1.00 89.56 115 VAL A O 1
ATOM 886 N N . ALA A 1 116 ? -19.874 -23.687 25.642 1.00 93.56 116 ALA A N 1
ATOM 887 C CA . ALA A 1 116 ? -19.696 -22.685 26.687 1.00 93.56 116 ALA A CA 1
ATOM 888 C C . ALA A 1 116 ? -19.038 -23.241 27.956 1.00 93.56 116 ALA A C 1
ATOM 890 O O . ALA A 1 116 ? -19.273 -24.382 28.352 1.00 93.56 116 ALA A O 1
ATOM 891 N N . LEU A 1 117 ? -18.262 -22.394 28.626 1.00 91.12 117 LEU A N 1
ATOM 892 C CA . LEU A 1 117 ? -17.777 -22.587 29.987 1.00 91.12 117 LEU A CA 1
ATOM 893 C C . LEU A 1 117 ? -18.256 -21.405 30.839 1.00 91.12 117 LEU A C 1
ATOM 895 O O . LEU A 1 117 ? -18.027 -20.244 30.489 1.00 91.12 117 LEU A O 1
ATOM 899 N N . LEU A 1 118 ? -18.939 -21.708 31.945 1.00 88.75 118 LEU A N 1
ATOM 900 C CA . LEU A 1 118 ? -19.457 -20.721 32.892 1.00 88.75 118 LEU A CA 1
ATOM 901 C C . LEU A 1 118 ? -18.634 -20.779 34.180 1.00 88.75 118 LEU A C 1
ATOM 903 O O . LEU A 1 118 ? -18.591 -21.812 34.850 1.00 88.75 118 LEU A O 1
ATOM 907 N N . ILE A 1 119 ? -18.002 -19.658 34.521 1.00 83.75 119 ILE A N 1
ATOM 908 C CA . ILE A 1 119 ? -17.223 -19.499 35.750 1.00 83.75 119 ILE A CA 1
ATOM 909 C C . ILE A 1 119 ? -17.886 -18.414 36.589 1.00 83.75 119 ILE A C 1
ATOM 911 O O . ILE A 1 119 ? -18.078 -17.287 36.136 1.00 83.75 119 ILE A O 1
ATOM 915 N N . GLU A 1 120 ? -18.217 -18.748 37.829 1.00 80.81 120 GLU A N 1
ATOM 916 C CA . GLU A 1 120 ? -18.793 -17.816 38.792 1.00 80.81 120 GLU A CA 1
ATOM 917 C C . GLU A 1 120 ? -17.877 -17.703 40.008 1.00 80.81 120 GLU A C 1
ATOM 919 O O . GLU A 1 120 ? -17.427 -18.712 40.559 1.00 80.81 120 GLU A O 1
ATOM 924 N N . ARG A 1 121 ? -17.609 -16.471 40.442 1.00 76.19 121 ARG A N 1
ATOM 925 C CA . ARG A 1 121 ? -16.747 -16.186 41.595 1.00 76.19 121 ARG A CA 1
ATOM 926 C C . ARG A 1 121 ? -17.518 -15.386 42.642 1.00 76.19 121 ARG A C 1
ATOM 928 O O . ARG A 1 121 ? -18.384 -14.569 42.315 1.00 76.19 121 ARG A O 1
ATOM 935 N N . CYS A 1 122 ? -17.207 -15.648 43.907 1.00 69.25 122 CYS A N 1
ATOM 936 C CA . CYS A 1 122 ? -17.732 -14.911 45.055 1.00 69.25 122 CYS A CA 1
ATOM 937 C C . CYS A 1 122 ? -16.574 -14.395 45.910 1.00 69.25 122 CYS A C 1
ATOM 939 O O . CYS A 1 122 ? -15.620 -15.133 46.166 1.00 69.25 122 CYS A O 1
ATOM 941 N N . ILE A 1 123 ? -16.681 -13.157 46.385 1.00 59.34 123 ILE A N 1
ATOM 942 C CA . ILE A 1 123 ? -15.734 -12.530 47.301 1.00 59.34 123 ILE A CA 1
ATOM 943 C C . ILE A 1 123 ? -16.283 -12.700 48.717 1.00 59.34 123 ILE A C 1
ATOM 945 O O . ILE A 1 123 ? -17.027 -11.874 49.251 1.00 59.34 123 ILE A O 1
ATOM 949 N N . GLN A 1 124 ? -15.905 -13.790 49.384 1.00 51.75 124 GLN A N 1
ATOM 950 C CA . GLN A 1 124 ? -16.304 -14.005 50.771 1.00 51.75 124 GLN A CA 1
ATOM 951 C C . GLN A 1 124 ? -15.212 -13.471 51.706 1.00 51.75 124 GLN A C 1
ATOM 953 O O . GLN A 1 124 ? -14.123 -14.026 51.800 1.00 51.75 124 GLN A O 1
ATOM 958 N N . LYS A 1 125 ? -15.495 -12.384 52.442 1.00 45.81 125 LYS A N 1
ATOM 959 C CA . LYS A 1 125 ? -14.568 -11.773 53.429 1.00 45.81 125 LYS A CA 1
ATOM 960 C C . LYS A 1 125 ? -13.203 -11.339 52.850 1.00 45.81 125 LYS A C 1
ATOM 962 O O . LYS A 1 125 ? -12.207 -11.365 53.571 1.00 45.81 125 LYS A O 1
ATOM 967 N N . GLY A 1 126 ? -13.156 -10.926 51.582 1.00 47.00 126 GLY A N 1
ATOM 968 C CA . GLY A 1 126 ? -11.904 -10.555 50.905 1.00 47.00 126 GLY A CA 1
ATOM 969 C C . GLY A 1 126 ? -11.048 -11.753 50.481 1.00 47.00 126 GLY A C 1
ATOM 970 O O . GLY A 1 126 ? -9.863 -11.589 50.221 1.00 47.00 126 GLY A O 1
ATOM 971 N N . ILE A 1 127 ? -11.631 -12.954 50.456 1.00 44.22 127 ILE A N 1
ATOM 972 C CA . ILE A 1 127 ? -11.048 -14.152 49.854 1.00 44.22 127 ILE A CA 1
ATOM 973 C C . ILE A 1 127 ? -11.952 -14.515 48.675 1.00 44.22 127 ILE A C 1
ATOM 975 O O . ILE A 1 127 ? -13.139 -14.792 48.864 1.00 44.22 127 ILE A O 1
ATOM 979 N N . GLU A 1 128 ? -11.409 -14.458 47.461 1.00 52.91 128 GLU A N 1
ATOM 980 C CA . GLU A 1 128 ? -12.096 -14.959 46.273 1.00 52.91 128 GLU A CA 1
ATOM 981 C C . GLU A 1 128 ? -12.157 -16.486 46.349 1.00 52.91 128 GLU A C 1
ATOM 983 O O . GLU A 1 128 ? -11.136 -17.169 46.391 1.00 52.91 128 GLU A O 1
ATOM 988 N N . CYS A 1 129 ? -13.374 -17.019 46.394 1.00 54.16 129 CYS A N 1
ATOM 989 C CA . CYS A 1 129 ? -13.625 -18.448 46.298 1.00 54.16 129 CYS A CA 1
ATOM 990 C C . CYS A 1 129 ? -14.147 -18.719 44.882 1.00 54.16 129 CYS A C 1
ATOM 992 O O . CYS A 1 129 ? -15.338 -18.473 44.629 1.00 54.16 129 CYS A O 1
ATOM 994 N N . PRO A 1 130 ? -13.301 -19.173 43.935 1.00 53.38 130 PRO A N 1
ATOM 995 C CA . PRO A 1 130 ? -13.809 -19.665 42.664 1.00 53.38 130 PRO A CA 1
ATOM 996 C C . PRO A 1 130 ? -14.768 -20.827 42.947 1.00 53.38 130 PRO A C 1
ATOM 998 O O . PRO A 1 130 ? -14.455 -21.730 43.725 1.00 53.38 130 PRO A O 1
ATOM 1001 N N . ARG A 1 131 ? -15.969 -20.800 42.355 1.00 61.25 131 ARG A N 1
ATOM 1002 C CA . ARG A 1 131 ? -16.782 -22.021 42.289 1.00 61.25 131 ARG A CA 1
ATOM 1003 C C . ARG A 1 131 ? -16.073 -22.987 41.348 1.00 61.25 131 ARG A C 1
ATOM 1005 O O . ARG A 1 131 ? -15.438 -22.535 40.394 1.00 61.25 131 ARG A O 1
ATOM 1012 N N . GLU A 1 132 ? -16.200 -24.292 41.598 1.00 58.06 132 GLU A N 1
ATOM 1013 C CA . GLU A 1 132 ? -15.757 -25.289 40.621 1.00 58.06 132 GLU A CA 1
ATOM 1014 C C . GLU A 1 132 ? -16.335 -24.911 39.247 1.00 58.06 132 GLU A C 1
ATOM 1016 O O . GLU A 1 132 ? -17.553 -24.702 39.149 1.00 58.06 132 GLU A O 1
ATOM 1021 N N . PRO A 1 133 ? -15.490 -24.756 38.209 1.00 62.09 133 PRO A N 1
ATOM 1022 C CA . PRO A 1 133 ? -15.967 -24.482 36.867 1.00 62.09 133 PRO A CA 1
ATOM 1023 C C . PRO A 1 133 ? -16.992 -25.544 36.502 1.00 62.09 133 PRO A C 1
ATOM 1025 O O . PRO A 1 133 ? -16.746 -26.742 36.681 1.00 62.09 133 PRO A O 1
ATOM 1028 N N . LEU A 1 134 ? -18.145 -25.112 35.997 1.00 71.62 134 LEU A N 1
ATOM 1029 C CA . LEU A 1 134 ? -19.124 -26.070 35.510 1.00 71.62 134 LEU A CA 1
ATOM 1030 C C . LEU A 1 134 ? -18.492 -26.889 34.383 1.00 71.62 134 LEU A C 1
ATOM 1032 O O . LEU A 1 134 ? -17.656 -26.388 33.629 1.00 71.62 134 LEU A O 1
ATOM 1036 N N . ALA A 1 135 ? -18.899 -28.154 34.271 1.00 81.44 135 ALA A N 1
ATOM 1037 C CA . ALA A 1 135 ? -18.567 -28.941 33.093 1.00 81.44 135 ALA A CA 1
ATOM 1038 C C . ALA A 1 135 ? -18.963 -28.158 31.827 1.00 81.44 135 ALA A C 1
ATOM 1040 O O . ALA A 1 135 ? -19.922 -27.381 31.886 1.00 81.44 135 ALA A O 1
ATOM 1041 N N . PRO A 1 136 ? -18.255 -28.337 30.697 1.00 88.81 136 PRO A N 1
ATOM 1042 C CA . PRO A 1 136 ? -18.599 -27.651 29.464 1.00 88.81 136 PRO A CA 1
ATOM 1043 C C . PRO A 1 136 ? -20.082 -27.840 29.141 1.00 88.81 136 PRO A C 1
ATOM 1045 O O . PRO A 1 136 ? -20.632 -28.928 29.321 1.00 88.81 136 PRO A O 1
ATOM 1048 N N . LEU A 1 137 ? -20.726 -26.767 28.697 1.00 91.94 137 LEU A N 1
ATOM 1049 C CA . LEU A 1 137 ? -22.174 -26.663 28.572 1.00 91.94 137 LEU A CA 1
ATOM 1050 C C . LEU A 1 137 ? -22.579 -26.632 27.097 1.00 91.94 137 LEU A C 1
ATOM 1052 O O . LEU A 1 137 ? -21.937 -25.969 26.273 1.00 91.94 137 LEU A O 1
ATOM 1056 N N . THR A 1 138 ? -23.685 -27.301 26.767 1.00 93.75 138 THR A N 1
ATOM 1057 C CA . THR A 1 138 ? -24.425 -27.001 25.533 1.00 93.75 138 THR A CA 1
ATOM 1058 C C . THR A 1 138 ? -25.166 -25.666 25.678 1.00 93.75 138 THR A C 1
ATOM 1060 O O . THR A 1 138 ? -25.337 -25.159 26.788 1.00 93.75 138 THR A O 1
ATOM 1063 N N . ALA A 1 139 ? -25.685 -25.099 24.586 1.00 92.81 139 ALA A N 1
ATOM 1064 C CA . ALA A 1 139 ? -26.504 -23.882 24.662 1.00 92.81 139 ALA A CA 1
ATOM 1065 C C . ALA A 1 139 ? -27.763 -24.045 25.549 1.00 92.81 139 ALA A C 1
ATOM 1067 O O . ALA A 1 139 ? -28.184 -23.099 26.218 1.00 92.81 139 ALA A O 1
ATOM 1068 N N . VAL A 1 140 ? -28.357 -25.246 25.590 1.00 92.94 140 VAL A N 1
ATOM 1069 C CA . VAL A 1 140 ? -29.519 -25.551 26.447 1.00 92.94 140 VAL A CA 1
ATOM 1070 C C . VAL A 1 140 ? -29.110 -25.617 27.918 1.00 92.94 140 VAL A C 1
ATOM 1072 O O . VAL A 1 140 ? -29.815 -25.070 28.769 1.00 92.94 140 VAL A O 1
ATOM 1075 N N . ASP A 1 141 ? -27.969 -26.240 28.218 1.00 92.44 141 ASP A N 1
ATOM 1076 C CA . ASP A 1 141 ? -27.456 -26.317 29.588 1.00 92.44 141 ASP A CA 1
ATOM 1077 C C . ASP A 1 141 ? -27.051 -24.928 30.089 1.00 92.44 141 ASP A C 1
ATOM 1079 O O . ASP A 1 141 ? -27.412 -24.547 31.200 1.00 92.44 141 ASP A O 1
ATOM 1083 N N . LEU A 1 142 ? -26.410 -24.118 29.237 1.00 93.69 142 LEU A N 1
ATOM 1084 C CA . LEU A 1 142 ? -26.081 -22.725 29.538 1.00 93.69 142 LEU A CA 1
ATOM 1085 C C . LEU A 1 142 ? -27.335 -21.907 29.870 1.00 93.69 142 LEU A C 1
ATOM 1087 O O . LEU A 1 142 ? -27.347 -21.198 30.873 1.00 93.69 142 LEU A O 1
ATOM 1091 N N . LEU A 1 143 ? -28.409 -22.031 29.082 1.00 92.31 143 LEU A N 1
ATOM 1092 C CA . LEU A 1 143 ? -29.699 -21.402 29.391 1.00 92.31 143 LEU A CA 1
ATOM 1093 C C . LEU A 1 143 ? -30.229 -21.845 30.765 1.00 92.31 143 LEU A C 1
ATOM 1095 O O . LEU A 1 143 ? -30.761 -21.026 31.516 1.00 92.31 143 LEU A O 1
ATOM 1099 N N . GLY A 1 144 ? -30.115 -23.135 31.087 1.00 88.75 144 GLY A N 1
ATOM 1100 C CA . GLY A 1 144 ? -30.529 -23.689 32.377 1.00 88.75 144 GLY A CA 1
ATOM 1101 C C . GLY A 1 144 ? -29.738 -23.109 33.549 1.00 88.75 144 GLY A C 1
ATOM 1102 O O . GLY A 1 144 ? -30.333 -22.722 34.555 1.00 88.75 144 GLY A O 1
ATOM 1103 N N . GLU A 1 145 ? -28.418 -23.003 33.405 1.00 88.44 145 GLU A N 1
ATOM 1104 C CA . GLU A 1 145 ? -27.517 -22.452 34.420 1.00 88.44 145 GLU A CA 1
ATOM 1105 C C . GLU A 1 145 ? -27.694 -20.940 34.595 1.00 88.44 145 GLU A C 1
ATOM 1107 O O . GLU A 1 145 ? -27.865 -20.471 35.719 1.00 88.44 145 GLU A O 1
ATOM 1112 N N . LEU A 1 146 ? -27.760 -20.170 33.504 1.00 89.25 146 LEU A N 1
ATOM 1113 C CA . LEU A 1 146 ? -27.927 -18.712 33.555 1.00 89.25 146 LEU A CA 1
ATOM 1114 C C . LEU A 1 146 ? -29.293 -18.273 34.108 1.00 89.25 146 LEU A C 1
ATOM 1116 O O . LEU A 1 146 ? -29.407 -17.163 34.625 1.00 89.25 146 LEU A O 1
ATOM 1120 N N . ARG A 1 147 ? -30.321 -19.134 34.038 1.00 86.50 147 ARG A N 1
ATOM 1121 C CA . ARG A 1 147 ? -31.637 -18.907 34.666 1.00 86.50 147 ARG A CA 1
ATOM 1122 C C . ARG A 1 147 ? -31.637 -19.095 36.177 1.00 86.50 147 ARG A C 1
ATOM 1124 O O . ARG A 1 147 ? -32.589 -18.669 36.836 1.00 86.50 147 ARG A O 1
ATOM 1131 N N . LYS A 1 148 ? -30.630 -19.765 36.741 1.00 83.19 148 LYS A N 1
ATOM 1132 C CA . LYS A 1 148 ? -30.532 -19.896 38.194 1.00 83.19 148 LYS A CA 1
ATOM 1133 C C . LYS A 1 148 ? -30.297 -18.504 38.793 1.00 83.19 148 LYS A C 1
ATOM 1135 O O . LYS A 1 148 ? -29.524 -17.729 38.228 1.00 83.19 148 LYS A O 1
ATOM 1140 N N . PRO A 1 149 ? -30.937 -18.173 39.930 1.00 73.31 149 PRO A N 1
ATOM 1141 C CA . PRO A 1 149 ? -30.727 -16.885 40.576 1.00 73.31 149 PRO A CA 1
ATOM 1142 C C . PRO A 1 149 ? -29.241 -16.648 40.856 1.00 73.31 149 PRO A C 1
ATOM 1144 O O . PRO A 1 149 ? -28.609 -17.433 41.566 1.00 73.31 149 PRO A O 1
ATOM 1147 N N . ARG A 1 150 ? -28.706 -15.558 40.302 1.00 71.88 150 ARG A N 1
ATOM 1148 C CA . ARG A 1 150 ? -27.328 -15.096 40.489 1.00 71.88 150 ARG A CA 1
ATOM 1149 C C . ARG A 1 150 ? -27.101 -14.572 41.906 1.00 71.88 150 ARG A C 1
ATOM 1151 O O . ARG A 1 150 ? -26.077 -14.867 42.516 1.00 71.88 150 ARG A O 1
ATOM 1158 N N . ILE A 1 151 ? -28.068 -13.805 42.415 1.00 68.06 151 ILE A N 1
ATOM 1159 C CA . ILE A 1 151 ? -28.055 -13.201 43.755 1.00 68.06 151 ILE A CA 1
ATOM 1160 C C . ILE A 1 151 ? -29.350 -13.586 44.466 1.00 68.06 151 ILE A C 1
ATOM 1162 O O . ILE A 1 151 ? -30.438 -13.380 43.931 1.00 68.06 151 ILE A O 1
ATOM 1166 N N . ARG A 1 152 ? -29.294 -14.133 45.676 1.00 53.53 152 ARG A N 1
ATOM 1167 C CA . ARG A 1 152 ? -30.505 -14.462 46.437 1.00 53.53 152 ARG A CA 1
ATOM 1168 C C . ARG A 1 152 ? -31.115 -13.193 47.029 1.00 53.53 152 ARG A C 1
ATOM 1170 O O . ARG A 1 152 ? -30.447 -12.406 47.689 1.00 53.53 152 ARG A O 1
ATOM 1177 N N . SER A 1 153 ? -32.425 -13.012 46.867 1.00 43.59 153 SER A N 1
ATOM 1178 C CA . SER A 1 153 ? -33.173 -12.032 47.659 1.00 43.59 153 SER A CA 1
ATOM 1179 C C . SER A 1 153 ? -33.170 -12.472 49.126 1.00 43.59 153 SER A C 1
ATOM 1181 O O . SER A 1 153 ? -33.683 -13.549 49.439 1.00 43.59 153 SER A O 1
ATOM 1183 N N . THR A 1 154 ? -32.623 -11.665 50.034 1.00 35.09 154 THR A N 1
ATOM 1184 C CA . THR A 1 154 ? -32.768 -11.904 51.474 1.00 35.09 154 THR A CA 1
ATOM 1185 C C . THR A 1 154 ? -34.254 -11.833 51.846 1.00 35.09 154 THR A C 1
ATOM 1187 O O . THR A 1 154 ? -34.896 -10.801 51.625 1.00 35.09 154 THR A O 1
ATOM 1190 N N . PRO A 1 155 ? -34.854 -12.890 52.423 1.00 32.19 155 PRO A N 1
ATOM 1191 C CA . PRO A 1 155 ? -36.198 -12.786 52.966 1.00 32.19 155 PRO A CA 1
ATOM 1192 C C . PRO A 1 155 ? -36.108 -11.928 54.235 1.00 32.19 155 PRO A C 1
ATOM 1194 O O . PRO A 1 155 ? -35.718 -12.422 55.289 1.00 32.19 155 PRO A O 1
ATOM 1197 N N . GLY A 1 156 ? -36.400 -10.627 54.141 1.00 32.59 156 GLY A N 1
ATOM 1198 C CA . GLY A 1 156 ? -36.574 -9.791 55.336 1.00 32.59 156 GLY A CA 1
ATOM 1199 C C . GLY A 1 156 ? -36.184 -8.314 55.264 1.00 32.59 156 GLY A C 1
ATOM 1200 O O . GLY A 1 156 ? -36.517 -7.590 56.198 1.00 32.59 156 GLY A O 1
ATOM 1201 N N . SER A 1 157 ? -35.545 -7.803 54.206 1.00 27.95 157 SER A N 1
ATOM 1202 C CA . SER A 1 157 ? -35.193 -6.369 54.147 1.00 27.95 157 SER A CA 1
ATOM 1203 C C . SER A 1 157 ? -36.254 -5.503 53.456 1.00 27.95 157 SER A C 1
ATOM 1205 O O . SER A 1 157 ? -35.933 -4.645 52.638 1.00 27.95 157 SER A O 1
ATOM 1207 N N . ALA A 1 158 ? -37.528 -5.684 53.801 1.00 27.50 158 ALA A N 1
ATOM 1208 C CA . ALA A 1 158 ? -38.508 -4.617 53.632 1.00 27.50 158 ALA A CA 1
ATOM 1209 C C . ALA A 1 158 ? -38.473 -3.754 54.903 1.00 27.50 158 ALA A C 1
ATOM 1211 O O . ALA A 1 158 ? -39.131 -4.067 55.894 1.00 27.50 158 ALA A O 1
ATOM 1212 N N . ARG A 1 159 ? -37.683 -2.671 54.903 1.00 25.38 159 ARG A N 1
ATOM 1213 C CA . ARG A 1 159 ? -37.919 -1.558 55.837 1.00 25.38 159 ARG A CA 1
ATOM 1214 C C . ARG A 1 159 ? -38.912 -0.581 55.193 1.00 25.38 159 ARG A C 1
ATOM 1216 O O . ARG A 1 159 ? -38.781 -0.296 54.004 1.00 25.38 159 ARG A O 1
ATOM 1223 N N . PRO A 1 160 ? -39.909 -0.087 55.946 1.00 30.28 160 PRO A N 1
ATOM 1224 C CA . PRO A 1 160 ? -41.013 0.690 55.399 1.00 30.28 160 PRO A CA 1
ATOM 1225 C C . PRO A 1 160 ? -40.522 2.081 54.997 1.00 30.28 160 PRO A C 1
ATOM 1227 O O . PRO A 1 160 ? -40.022 2.838 55.825 1.00 30.28 160 PRO A O 1
ATOM 1230 N N . GLY A 1 161 ? -40.664 2.415 53.718 1.00 28.30 161 GLY A N 1
ATOM 1231 C CA . GLY A 1 161 ? -40.185 3.680 53.170 1.00 28.30 161 GLY A CA 1
ATOM 1232 C C . GLY A 1 161 ? -40.820 4.012 51.828 1.00 28.30 161 GLY A C 1
ATOM 1233 O O . GLY A 1 161 ? -40.112 4.262 50.866 1.00 28.30 161 GLY A O 1
ATOM 1234 N N . ALA A 1 162 ? -42.151 3.992 51.755 1.00 27.31 162 ALA A N 1
ATOM 1235 C CA . ALA A 1 162 ? -42.895 4.560 50.632 1.00 27.31 162 ALA A CA 1
ATOM 1236 C C . ALA A 1 162 ? -44.228 5.145 51.122 1.00 27.31 162 ALA A C 1
ATOM 1238 O O . ALA A 1 162 ? -45.308 4.653 50.815 1.00 27.31 162 ALA A O 1
ATOM 1239 N N . ALA A 1 163 ? -44.140 6.212 51.918 1.00 28.25 163 ALA A N 1
ATOM 1240 C CA . ALA A 1 163 ? -45.229 7.162 52.111 1.00 28.25 163 ALA A CA 1
ATOM 1241 C C . ALA A 1 163 ? -44.848 8.464 51.401 1.00 28.25 163 ALA A C 1
ATOM 1243 O O . ALA A 1 163 ? -44.423 9.417 52.041 1.00 28.25 163 ALA A O 1
ATOM 1244 N N . ALA A 1 164 ? -44.935 8.469 50.071 1.00 28.38 164 ALA A N 1
ATOM 1245 C CA . ALA A 1 164 ? -45.019 9.681 49.257 1.00 28.38 164 ALA A CA 1
ATOM 1246 C C . ALA A 1 164 ? -45.310 9.308 47.797 1.00 28.38 164 ALA A C 1
ATOM 1248 O O . ALA A 1 164 ? -44.402 9.283 46.977 1.00 28.38 164 ALA A O 1
ATOM 1249 N N . ALA A 1 165 ? -46.569 8.998 47.481 1.00 26.72 165 ALA A N 1
ATOM 1250 C CA . ALA A 1 165 ? -47.234 9.468 46.262 1.00 26.72 165 ALA A CA 1
ATOM 1251 C C . ALA A 1 165 ? -48.653 8.887 46.163 1.00 26.72 165 ALA A C 1
ATOM 1253 O O . ALA A 1 165 ? -48.839 7.676 46.174 1.00 26.72 165 ALA A O 1
ATOM 1254 N N . ARG A 1 166 ? -49.611 9.798 45.947 1.00 26.16 166 ARG A N 1
ATOM 1255 C CA . ARG A 1 166 ? -50.994 9.600 45.471 1.00 26.16 166 ARG A CA 1
ATOM 1256 C C . ARG A 1 166 ? -52.063 9.296 46.527 1.00 26.16 166 ARG A C 1
ATOM 1258 O O . ARG A 1 166 ? -52.623 8.212 46.611 1.00 26.16 166 ARG A O 1
ATOM 1265 N N . CYS A 1 167 ? -52.479 10.372 47.199 1.00 23.00 167 CYS A N 1
ATOM 1266 C CA . CYS A 1 167 ? -53.906 10.693 47.243 1.00 23.00 167 CYS A CA 1
ATOM 1267 C C . CYS A 1 167 ? -54.395 10.936 45.806 1.00 23.00 167 CYS A C 1
ATOM 1269 O O . CYS A 1 167 ? -53.825 11.792 45.134 1.00 23.00 167 CYS A O 1
ATOM 1271 N N . LEU A 1 168 ? -55.416 10.199 45.361 1.00 26.39 168 LEU A N 1
ATOM 1272 C CA . LEU A 1 168 ? -56.612 10.693 44.658 1.00 26.39 168 LEU A CA 1
ATOM 1273 C C . LEU A 1 168 ? -57.501 9.500 44.245 1.00 26.39 168 LEU A C 1
ATOM 1275 O O . LEU A 1 168 ? -57.037 8.580 43.582 1.00 26.39 168 LEU A O 1
ATOM 1279 N N . SER A 1 169 ? -58.775 9.587 44.657 1.00 26.95 169 SER A N 1
ATOM 1280 C CA . SER A 1 169 ? -59.982 8.826 44.252 1.00 26.95 169 SER A CA 1
ATOM 1281 C C . SER A 1 169 ? -59.960 7.292 44.409 1.00 26.95 169 SER A C 1
ATOM 1283 O O . SER A 1 169 ? -59.266 6.608 43.675 1.00 26.95 169 SER A O 1
ATOM 1285 N N . ALA A 1 170 ? -60.606 6.688 45.413 1.00 25.69 170 ALA A N 1
ATOM 1286 C CA . ALA A 1 170 ? -62.049 6.576 45.716 1.00 25.69 170 ALA A CA 1
ATOM 1287 C C . ALA A 1 170 ? -62.691 5.274 45.181 1.00 25.69 170 ALA A C 1
ATOM 1289 O O . ALA A 1 170 ? -62.782 5.072 43.979 1.00 25.69 170 ALA A O 1
ATOM 1290 N N . ASN A 1 171 ? -63.201 4.483 46.140 1.00 24.78 171 ASN A N 1
ATOM 1291 C CA . ASN A 1 171 ? -64.394 3.619 46.114 1.00 24.78 171 ASN A CA 1
ATOM 1292 C C . ASN A 1 171 ? -64.547 2.565 44.997 1.00 24.78 171 ASN A C 1
ATOM 1294 O O . ASN A 1 171 ? -64.908 2.904 43.879 1.00 24.78 171 ASN A O 1
ATOM 1298 N N . ASN A 1 172 ? -64.507 1.267 45.329 1.00 25.23 172 ASN A N 1
ATOM 1299 C CA . ASN A 1 172 ? -65.652 0.474 45.831 1.00 25.23 172 ASN A CA 1
ATOM 1300 C C . ASN A 1 172 ? -65.448 -1.049 45.655 1.00 25.23 172 ASN A C 1
ATOM 1302 O O . ASN A 1 172 ? -64.863 -1.493 44.676 1.00 25.23 172 ASN A O 1
ATOM 1306 N N . SER A 1 173 ? -66.051 -1.803 46.591 1.00 26.28 173 SER A N 1
ATOM 1307 C CA . SER A 1 173 ? -66.554 -3.199 46.515 1.00 26.28 173 SER A CA 1
ATOM 1308 C C . SER A 1 173 ? -65.583 -4.318 46.091 1.00 26.28 173 SER A C 1
ATOM 1310 O O . SER A 1 173 ? -65.169 -4.397 44.946 1.00 26.28 173 SER A O 1
ATOM 1312 N N . ALA A 1 174 ? -65.131 -5.189 47.000 1.00 24.94 174 ALA A N 1
ATOM 1313 C CA . ALA A 1 174 ? -65.847 -6.342 47.579 1.00 24.94 174 ALA A CA 1
ATOM 1314 C C . ALA A 1 174 ? -66.083 -7.508 46.596 1.00 24.94 174 ALA A C 1
ATOM 1316 O O . ALA A 1 174 ? -66.960 -7.421 45.744 1.00 24.94 174 ALA A O 1
ATOM 1317 N N . SER A 1 175 ? -65.352 -8.618 46.781 1.00 25.91 175 SER A N 1
ATOM 1318 C CA . SER A 1 175 ? -65.867 -9.988 47.023 1.00 25.91 175 SER A CA 1
ATOM 1319 C C . SER A 1 175 ? -64.853 -11.082 46.628 1.00 25.91 175 SER A C 1
ATOM 1321 O O . SER A 1 175 ? -64.432 -11.197 45.484 1.00 25.91 175 SER A O 1
ATOM 1323 N N . SER A 1 176 ? -64.472 -11.899 47.612 1.00 22.78 176 SER A N 1
ATOM 1324 C CA . SER A 1 176 ? -64.066 -13.313 47.457 1.00 22.78 176 SER A CA 1
ATOM 1325 C C . SER A 1 176 ? -65.350 -14.173 47.259 1.00 22.78 176 SER A C 1
ATOM 1327 O O . SER A 1 176 ? -66.419 -13.597 47.485 1.00 22.78 176 SER A O 1
ATOM 1329 N N . PRO A 1 177 ? -65.347 -15.510 46.979 1.00 36.91 177 PRO A N 1
ATOM 1330 C CA . PRO A 1 177 ? -64.268 -16.489 47.206 1.00 36.91 177 PRO A CA 1
ATOM 1331 C C . PRO A 1 177 ? -64.161 -17.711 46.232 1.00 36.91 177 PRO A C 1
ATOM 1333 O O . PRO A 1 177 ? -64.966 -17.926 45.334 1.00 36.91 177 PRO A O 1
ATOM 1336 N N . SER A 1 178 ? -63.183 -18.574 46.559 1.00 23.41 178 SER A N 1
ATOM 1337 C CA . SER A 1 178 ? -63.235 -20.058 46.652 1.00 23.41 178 SER A CA 1
ATOM 1338 C C . SER A 1 178 ? -62.986 -21.016 45.459 1.00 23.41 178 SER A C 1
ATOM 1340 O O . SER A 1 178 ? -63.828 -21.185 44.592 1.00 23.41 178 SER A O 1
ATOM 1342 N N . ILE A 1 179 ? -61.858 -21.747 45.587 1.00 24.20 179 ILE A N 1
ATOM 1343 C CA . ILE A 1 179 ? -61.662 -23.225 45.681 1.00 24.20 179 ILE A CA 1
ATOM 1344 C C . ILE A 1 179 ? -62.204 -24.148 44.564 1.00 24.20 179 ILE A C 1
ATOM 1346 O O . ILE A 1 179 ? -63.411 -24.285 44.441 1.00 24.20 179 ILE A O 1
ATOM 1350 N N . THR A 1 180 ? -61.318 -24.933 43.913 1.00 23.11 180 THR A N 1
ATOM 1351 C CA . THR A 1 180 ? -61.196 -26.436 43.885 1.00 23.11 180 THR A CA 1
ATOM 1352 C C . THR A 1 180 ? -60.199 -26.833 42.768 1.00 23.11 180 THR A C 1
ATOM 1354 O O . THR A 1 180 ? -60.332 -26.368 41.647 1.00 23.11 180 THR A O 1
ATOM 1357 N N . VAL A 1 181 ? -59.029 -27.429 43.044 1.00 25.44 181 VAL A N 1
ATOM 1358 C CA . VAL A 1 181 ? -58.691 -28.877 43.121 1.00 25.44 181 VAL A CA 1
ATOM 1359 C C . VAL A 1 181 ? -59.219 -29.728 41.957 1.00 25.44 181 VAL A C 1
ATOM 1361 O O . VAL A 1 181 ? -60.425 -29.923 41.864 1.00 25.44 181 VAL A O 1
ATOM 1364 N N . THR A 1 182 ? -58.313 -30.318 41.159 1.00 23.84 182 THR A N 1
ATOM 1365 C CA . THR A 1 182 ? -58.251 -31.771 40.838 1.00 23.84 182 THR A CA 1
ATOM 1366 C C . THR A 1 182 ? -57.077 -32.111 39.895 1.00 23.84 182 THR A C 1
ATOM 1368 O O . THR A 1 182 ? -56.933 -31.518 38.832 1.00 23.84 182 THR A O 1
ATOM 1371 N N . CYS A 1 183 ? -56.255 -33.090 40.300 1.00 23.70 183 CYS A N 1
ATOM 1372 C CA . CYS A 1 183 ? -55.493 -33.992 39.414 1.00 23.70 183 CYS A CA 1
ATOM 1373 C C . CYS A 1 183 ? -56.387 -35.197 39.049 1.00 23.70 183 CYS A C 1
ATOM 1375 O O . CYS A 1 183 ? -57.392 -35.403 39.741 1.00 23.70 183 CYS A O 1
ATOM 1377 N N . PRO A 1 184 ? -56.063 -35.981 37.999 1.00 34.22 184 PRO A N 1
ATOM 1378 C CA . PRO A 1 184 ? -55.342 -37.274 38.154 1.00 34.22 184 PRO A CA 1
ATOM 1379 C C . PRO A 1 184 ? -54.235 -37.486 37.078 1.00 34.22 184 PRO A C 1
ATOM 1381 O O . PRO A 1 184 ? -54.260 -36.815 36.052 1.00 34.22 184 PRO A O 1
ATOM 1384 N N . GLU A 1 185 ? -53.118 -38.187 37.353 1.00 24.94 185 GLU A N 1
ATOM 1385 C CA . GLU A 1 185 ? -52.843 -39.648 37.149 1.00 24.94 185 GLU A CA 1
ATOM 1386 C C . GLU A 1 185 ? -53.040 -40.136 35.692 1.00 24.94 185 GLU A C 1
ATOM 1388 O O . GLU A 1 185 ? -53.974 -39.701 35.037 1.00 24.94 185 GLU A O 1
ATOM 1393 N N . ALA A 1 186 ? -52.314 -41.084 35.087 1.00 26.33 186 ALA A N 1
ATOM 1394 C CA . ALA A 1 186 ? -51.072 -41.841 35.295 1.00 26.33 186 ALA A CA 1
ATOM 1395 C C . ALA A 1 186 ? -50.888 -42.744 34.031 1.00 26.33 186 ALA A C 1
ATOM 1397 O O . ALA A 1 186 ? -51.781 -42.810 33.189 1.00 26.33 186 ALA A O 1
ATOM 1398 N N . ASP A 1 187 ? -49.762 -43.469 33.973 1.00 25.06 187 ASP A N 1
ATOM 1399 C CA . ASP A 1 187 ? -49.555 -44.796 33.344 1.00 25.06 187 ASP A CA 1
ATOM 1400 C C . ASP A 1 187 ? -48.868 -44.989 31.970 1.00 25.06 187 ASP A C 1
ATOM 1402 O O . ASP A 1 187 ? -49.265 -44.465 30.934 1.00 25.06 187 ASP A O 1
ATOM 1406 N N . GLY A 1 188 ? -47.896 -45.927 32.006 1.00 26.31 188 GLY A N 1
ATOM 1407 C CA . GLY A 1 188 ? -47.570 -46.912 30.954 1.00 26.31 188 GLY A CA 1
ATOM 1408 C C . GLY A 1 188 ? -46.251 -46.674 30.197 1.00 26.31 188 GLY A C 1
ATOM 1409 O O . GLY A 1 188 ? -46.237 -45.898 29.256 1.00 26.31 188 GLY A O 1
ATOM 1410 N N . ALA A 1 189 ? -45.067 -47.168 30.594 1.00 25.97 189 ALA A N 1
ATOM 1411 C CA . ALA A 1 189 ? -44.541 -48.548 30.699 1.00 25.97 189 ALA A CA 1
ATOM 1412 C C . ALA A 1 189 ? -43.999 -49.193 29.387 1.00 25.97 189 ALA A C 1
ATOM 1414 O O . ALA A 1 189 ? -44.715 -49.298 28.399 1.00 25.97 189 ALA A O 1
ATOM 1415 N N . CYS A 1 190 ? -42.765 -49.737 29.497 1.00 24.94 190 CYS A N 1
ATOM 1416 C CA . CYS A 1 190 ? -42.085 -50.792 28.698 1.00 24.94 190 CYS A CA 1
ATOM 1417 C C . CYS A 1 190 ? -41.662 -50.490 27.234 1.00 24.94 190 CYS A C 1
ATOM 1419 O O . CYS A 1 190 ? -42.397 -49.872 26.487 1.00 24.94 190 CYS A O 1
ATOM 1421 N N . GLY A 1 191 ? -40.519 -50.944 26.691 1.00 25.02 191 GLY A N 1
ATOM 1422 C CA . GLY A 1 191 ? -39.418 -51.774 27.194 1.00 25.02 191 GLY A CA 1
ATOM 1423 C C . GLY A 1 191 ? -38.405 -52.172 26.083 1.00 25.02 191 GLY A C 1
ATOM 1424 O O . GLY A 1 191 ? -38.797 -52.396 24.949 1.00 25.02 191 GLY A O 1
ATOM 1425 N N . VAL A 1 192 ? -37.121 -52.249 26.470 1.00 27.58 192 VAL A N 1
ATOM 1426 C CA . VAL A 1 192 ? -36.045 -53.251 26.190 1.00 27.58 192 VAL A CA 1
ATOM 1427 C C . VAL A 1 192 ? -35.616 -53.694 24.755 1.00 27.58 192 VAL A C 1
ATOM 1429 O O . VAL A 1 192 ? -36.425 -54.061 23.913 1.00 27.58 192 VAL A O 1
ATOM 1432 N N . THR A 1 193 ? -34.280 -53.894 24.640 1.00 27.30 193 THR A N 1
ATOM 1433 C CA . THR A 1 193 ? -33.445 -54.764 23.747 1.00 27.30 193 THR A CA 1
ATOM 1434 C C . THR A 1 193 ? -32.899 -54.115 22.460 1.00 27.30 193 THR A C 1
ATOM 1436 O O . THR A 1 193 ? -33.618 -53.383 21.805 1.00 27.30 193 THR A O 1
ATOM 1439 N N . GLY A 1 194 ? -31.652 -54.297 21.994 1.00 26.48 194 GLY A N 1
ATOM 1440 C CA . GLY A 1 194 ? -30.469 -55.066 22.413 1.00 26.48 194 GLY A CA 1
ATOM 1441 C C . GLY A 1 194 ? -29.308 -54.840 21.404 1.00 26.48 194 GLY A C 1
ATOM 1442 O O . GLY A 1 194 ? -29.552 -54.535 20.240 1.00 26.48 194 GLY A O 1
ATOM 1443 N N . SER A 1 195 ? -28.052 -54.946 21.856 1.00 26.53 195 SER A N 1
ATOM 1444 C CA . SER A 1 195 ? -26.791 -54.998 21.057 1.00 26.53 195 SER A CA 1
ATOM 1445 C C . SER A 1 195 ? -26.580 -56.428 20.457 1.00 26.53 195 SER A C 1
ATOM 1447 O O . SER A 1 195 ? -27.421 -57.263 20.803 1.00 26.53 195 SER A O 1
ATOM 1449 N N . PRO A 1 196 ? -25.529 -56.820 19.659 1.00 41.22 196 PRO A N 1
ATOM 1450 C CA . PRO A 1 196 ? -24.112 -56.376 19.710 1.00 41.22 196 PRO A CA 1
ATOM 1451 C C . PRO A 1 196 ? -23.203 -56.417 18.431 1.00 41.22 196 PRO A C 1
ATOM 1453 O O . PRO A 1 196 ? -23.523 -57.011 17.412 1.00 41.22 196 PRO A O 1
ATOM 1456 N N . ALA A 1 197 ? -22.032 -55.764 18.580 1.00 27.92 197 ALA A N 1
ATOM 1457 C CA . ALA A 1 197 ? -20.632 -56.047 18.164 1.00 27.92 197 ALA A CA 1
ATOM 1458 C C . ALA A 1 197 ? -20.242 -56.775 16.848 1.00 27.92 197 ALA A C 1
ATOM 1460 O O . ALA A 1 197 ? -20.741 -57.858 16.569 1.00 27.92 197 ALA A O 1
ATOM 1461 N N . THR A 1 198 ? -19.163 -56.306 16.177 1.00 27.55 198 THR A N 1
ATOM 1462 C CA . THR A 1 198 ? -17.832 -56.989 16.032 1.00 27.55 198 THR A CA 1
ATOM 1463 C C . THR A 1 198 ? -16.836 -56.242 15.102 1.00 27.55 198 THR A C 1
ATOM 1465 O O . THR A 1 198 ? -17.239 -55.593 14.145 1.00 27.55 198 THR A O 1
ATOM 1468 N N . ALA A 1 199 ? -15.529 -56.352 15.403 1.00 27.08 199 ALA A N 1
ATOM 1469 C CA . ALA A 1 199 ? -14.347 -55.907 14.623 1.00 27.08 199 ALA A CA 1
ATOM 1470 C C . ALA A 1 199 ? -13.599 -57.123 14.002 1.00 27.08 199 ALA A C 1
ATOM 1472 O O . ALA A 1 199 ? -14.022 -58.248 14.289 1.00 27.08 199 ALA A O 1
ATOM 1473 N N . PRO A 1 200 ? -12.504 -56.966 13.202 1.00 38.97 200 PRO A N 1
ATOM 1474 C CA . PRO A 1 200 ? -11.140 -57.152 13.774 1.00 38.97 200 PRO A CA 1
ATOM 1475 C C . PRO A 1 200 ? -9.906 -56.460 13.085 1.00 38.97 200 PRO A C 1
ATOM 1477 O O . PRO A 1 200 ? -9.981 -56.025 11.943 1.00 38.97 200 PRO A O 1
ATOM 1480 N N . SER A 1 201 ? -8.797 -56.416 13.866 1.00 27.86 201 SER A N 1
ATOM 1481 C CA . SER A 1 201 ? -7.296 -56.379 13.692 1.00 27.86 201 SER A CA 1
ATOM 1482 C C . SER A 1 201 ? -6.597 -56.337 12.292 1.00 27.86 201 SER A C 1
ATOM 1484 O O . SER A 1 201 ? -7.219 -56.638 11.289 1.00 27.86 201 SER A O 1
ATOM 1486 N N . SER A 1 202 ? -5.298 -55.995 12.081 1.00 27.53 202 SER A N 1
ATOM 1487 C CA . SER A 1 202 ? -4.024 -56.259 12.813 1.00 27.53 202 SER A CA 1
ATOM 1488 C C . SER A 1 202 ? -2.787 -55.428 12.324 1.00 27.53 202 SER A C 1
ATOM 1490 O O . SER A 1 202 ? -2.831 -54.812 11.267 1.00 27.53 202 SER A O 1
ATOM 1492 N N . ALA A 1 203 ? -1.674 -55.486 13.086 1.00 27.95 203 ALA A N 1
ATOM 1493 C CA . ALA A 1 203 ? -0.454 -54.639 13.143 1.00 27.95 203 ALA A CA 1
ATOM 1494 C C . ALA A 1 203 ? 0.746 -54.943 12.191 1.00 27.95 203 ALA A C 1
ATOM 1496 O O . ALA A 1 203 ? 0.806 -56.031 11.628 1.00 27.95 203 ALA A O 1
ATOM 1497 N N . THR A 1 204 ? 1.768 -54.047 12.132 1.00 26.88 204 THR A N 1
ATOM 1498 C CA . THR A 1 204 ? 3.234 -54.310 12.374 1.00 26.88 204 THR A CA 1
ATOM 1499 C C . THR A 1 204 ? 4.164 -53.069 12.173 1.00 26.88 204 THR A C 1
ATOM 1501 O O . THR A 1 204 ? 3.882 -52.205 11.355 1.00 26.88 204 THR A O 1
ATOM 1504 N N . HIS A 1 205 ? 5.279 -52.994 12.933 1.00 29.25 205 HIS A N 1
ATOM 1505 C CA . HIS A 1 205 ? 6.357 -51.956 13.004 1.00 29.25 205 HIS A CA 1
ATOM 1506 C C . HIS A 1 205 ? 7.722 -52.520 12.498 1.00 29.25 205 HIS A C 1
ATOM 1508 O O . HIS A 1 205 ? 7.819 -53.751 12.466 1.00 29.25 205 HIS A O 1
ATOM 1514 N N . PRO A 1 206 ? 8.780 -51.726 12.127 1.00 39.75 206 PRO A N 1
ATOM 1515 C CA . PRO A 1 206 ? 9.797 -51.161 13.070 1.00 39.75 206 PRO A CA 1
ATOM 1516 C C . PRO A 1 206 ? 10.511 -49.818 12.657 1.00 39.75 206 PRO A C 1
ATOM 1518 O O . PRO A 1 206 ? 10.199 -49.229 11.630 1.00 39.75 206 PRO A O 1
ATOM 1521 N N . ALA A 1 207 ? 11.439 -49.324 13.507 1.00 26.38 207 ALA A N 1
ATOM 1522 C CA . ALA A 1 207 ? 12.015 -47.952 13.682 1.00 26.38 207 ALA A CA 1
ATOM 1523 C C . ALA A 1 207 ? 13.462 -47.711 13.078 1.00 26.38 207 ALA A C 1
ATOM 1525 O O . ALA A 1 207 ? 13.898 -48.590 12.339 1.00 26.38 207 ALA A O 1
ATOM 1526 N N . PRO A 1 208 ? 14.329 -46.713 13.478 1.00 46.88 208 PRO A N 1
ATOM 1527 C CA . PRO A 1 208 ? 14.292 -45.213 13.391 1.00 46.88 208 PRO A CA 1
ATOM 1528 C C . PRO A 1 208 ? 15.621 -44.463 12.949 1.00 46.88 208 PRO A C 1
ATOM 1530 O O . PRO A 1 208 ? 16.679 -45.086 12.866 1.00 46.88 208 PRO A O 1
ATOM 1533 N N . SER A 1 209 ? 15.575 -43.097 12.863 1.00 27.34 209 SER A N 1
ATOM 1534 C CA . SER A 1 209 ? 16.622 -42.012 13.109 1.00 27.34 209 SER A CA 1
ATOM 1535 C C . SER A 1 209 ? 17.165 -41.176 11.899 1.00 27.34 209 SER A C 1
ATOM 1537 O O . SER A 1 209 ? 17.298 -41.769 10.833 1.00 27.34 209 SER A O 1
ATOM 1539 N N . PRO A 1 210 ? 17.698 -39.910 12.029 1.00 37.72 210 PRO A N 1
ATOM 1540 C CA . PRO A 1 210 ? 17.377 -38.748 12.914 1.00 37.72 210 PRO A CA 1
ATOM 1541 C C . PRO A 1 210 ? 17.405 -37.293 12.278 1.00 37.72 210 PRO A C 1
ATOM 1543 O O . PRO A 1 210 ? 18.214 -37.014 11.399 1.00 37.72 210 PRO A O 1
ATOM 1546 N N . GLY A 1 211 ? 16.622 -36.342 12.854 1.00 24.88 211 GLY A N 1
ATOM 1547 C CA . GLY A 1 211 ? 16.882 -34.874 13.067 1.00 24.88 211 GLY A CA 1
ATOM 1548 C C . GLY A 1 211 ? 16.601 -33.806 11.963 1.00 24.88 211 GLY A C 1
ATOM 1549 O O . GLY A 1 211 ? 16.666 -34.140 10.785 1.00 24.88 211 GLY A O 1
ATOM 1550 N N . PRO A 1 212 ? 16.447 -32.484 12.277 1.00 30.83 212 PRO A N 1
ATOM 1551 C CA . PRO A 1 212 ? 15.819 -31.802 13.431 1.00 30.83 212 PRO A CA 1
ATOM 1552 C C . PRO A 1 212 ? 14.746 -30.735 13.029 1.00 30.83 212 PRO A C 1
ATOM 1554 O O . PRO A 1 212 ? 14.850 -30.093 11.985 1.00 30.83 212 PRO A O 1
ATOM 1557 N N . THR A 1 213 ? 13.763 -30.452 13.897 1.00 27.56 213 THR A N 1
ATOM 1558 C CA . THR A 1 213 ? 12.856 -29.284 13.786 1.00 27.56 213 THR A CA 1
ATOM 1559 C C . THR A 1 213 ? 12.720 -28.573 15.131 1.00 27.56 213 THR A C 1
ATOM 1561 O O . THR A 1 213 ? 12.352 -29.192 16.125 1.00 27.56 213 THR A O 1
ATOM 1564 N N . ASN A 1 214 ? 13.009 -27.269 15.144 1.00 26.67 214 ASN A N 1
ATOM 1565 C CA . ASN A 1 214 ? 12.718 -26.363 16.254 1.00 26.67 214 ASN A CA 1
ATOM 1566 C C . ASN A 1 214 ? 11.249 -25.927 16.181 1.00 26.67 214 ASN A C 1
ATOM 1568 O O . ASN A 1 214 ? 10.881 -25.149 15.303 1.00 26.67 214 ASN A O 1
ATOM 1572 N N . THR A 1 215 ? 10.445 -26.379 17.136 1.00 28.64 215 THR A N 1
ATOM 1573 C CA . THR A 1 215 ? 9.142 -25.806 17.491 1.00 28.64 215 THR A CA 1
ATOM 1574 C C . THR A 1 215 ? 9.075 -25.744 19.009 1.00 28.64 215 THR A C 1
ATOM 1576 O O . THR A 1 215 ? 9.300 -26.742 19.687 1.00 28.64 215 THR A O 1
ATOM 1579 N N . THR A 1 216 ? 8.818 -24.556 19.543 1.00 29.42 216 THR A N 1
ATOM 1580 C CA . THR A 1 216 ? 8.602 -24.304 20.968 1.00 29.42 216 THR A CA 1
ATOM 1581 C C . THR A 1 216 ? 7.266 -24.914 21.392 1.00 29.42 216 THR A C 1
ATOM 1583 O O . THR A 1 216 ? 6.216 -24.322 21.155 1.00 29.42 216 THR A O 1
ATOM 1586 N N . SER A 1 217 ? 7.312 -26.108 21.980 1.00 28.19 217 SER A N 1
ATOM 1587 C CA . SER A 1 217 ? 6.176 -26.796 22.599 1.00 28.19 217 SER A CA 1
ATOM 1588 C C . SER A 1 217 ? 6.179 -26.610 24.121 1.00 28.19 217 SER A C 1
ATOM 1590 O O . SER A 1 217 ? 7.243 -26.603 24.747 1.00 28.19 217 SER A O 1
ATOM 1592 N N . ARG A 1 218 ? 4.978 -26.511 24.708 1.00 33.44 218 ARG A N 1
ATOM 1593 C CA . ARG A 1 218 ? 4.70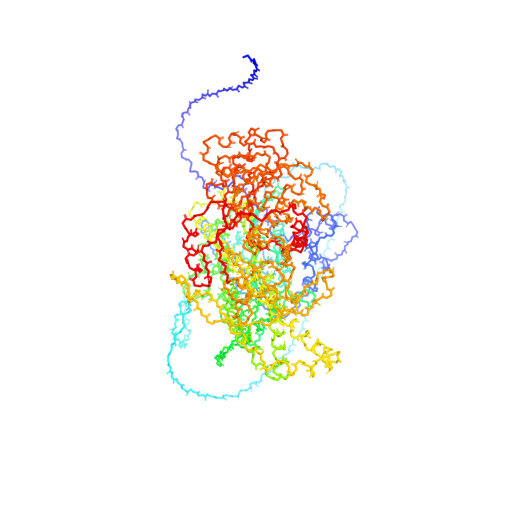0 -26.658 26.153 1.00 33.44 218 ARG A CA 1
ATOM 1594 C C . ARG A 1 218 ? 5.368 -27.954 26.677 1.00 33.44 218 ARG A C 1
ATOM 1596 O O . ARG A 1 218 ? 5.426 -28.935 25.931 1.00 33.44 218 ARG A O 1
ATOM 1603 N N . PRO A 1 219 ? 5.903 -27.993 27.911 1.00 25.88 219 PRO A N 1
ATOM 1604 C CA . PRO A 1 219 ? 6.631 -29.158 28.410 1.00 25.88 219 PRO A CA 1
ATOM 1605 C C . PRO A 1 219 ? 5.669 -30.321 28.695 1.00 25.88 219 PRO A C 1
ATOM 1607 O O . PRO A 1 219 ? 4.794 -30.213 29.548 1.00 25.88 219 PRO A O 1
ATOM 1610 N N . SER A 1 220 ? 5.835 -31.439 27.985 1.00 25.52 220 SER A N 1
ATOM 1611 C CA . SER A 1 220 ? 5.072 -32.670 28.200 1.00 25.52 220 SER A CA 1
ATOM 1612 C C . SER A 1 220 ? 5.784 -33.587 29.201 1.00 25.52 220 SER A C 1
ATOM 1614 O O . SER A 1 220 ? 6.926 -34.004 28.999 1.00 25.52 220 SER A O 1
ATOM 1616 N N . ALA A 1 221 ? 5.103 -33.923 30.296 1.00 28.66 221 ALA A N 1
ATOM 1617 C CA . ALA A 1 221 ? 5.513 -34.983 31.209 1.00 28.66 221 ALA A CA 1
ATOM 1618 C C . ALA A 1 221 ? 4.756 -36.268 30.845 1.00 28.66 221 ALA A C 1
ATOM 1620 O O . ALA A 1 221 ? 3.551 -36.373 31.043 1.00 28.66 221 ALA A O 1
ATOM 1621 N N . SER A 1 222 ? 5.461 -37.258 30.297 1.00 24.78 222 SER A N 1
ATOM 1622 C CA . SER A 1 222 ? 4.912 -38.587 30.015 1.00 24.78 222 SER A CA 1
ATOM 1623 C C . SER A 1 222 ? 5.461 -39.626 30.994 1.00 24.78 222 SER A C 1
ATOM 1625 O O . SER A 1 222 ? 6.679 -39.823 31.043 1.00 24.78 222 SER A O 1
ATOM 1627 N N . ARG A 1 223 ? 4.586 -40.371 31.684 1.00 27.56 223 ARG A N 1
ATOM 1628 C CA . ARG A 1 223 ? 4.822 -41.774 32.087 1.00 27.56 223 ARG A CA 1
ATOM 1629 C C . ARG A 1 223 ? 3.501 -42.493 32.431 1.00 27.56 223 ARG A C 1
ATOM 1631 O O . ARG A 1 223 ? 2.555 -41.825 32.830 1.00 27.56 223 ARG A O 1
ATOM 1638 N N . PRO A 1 224 ? 3.412 -43.828 32.249 1.00 27.52 224 PRO A N 1
ATOM 1639 C CA . PRO A 1 224 ? 2.144 -44.552 32.213 1.00 27.52 224 PRO A CA 1
ATOM 1640 C C . PRO A 1 224 ? 1.751 -45.116 33.585 1.00 27.52 224 PRO A C 1
ATOM 1642 O O . PRO A 1 224 ? 2.615 -45.568 34.340 1.00 27.52 224 PRO A O 1
ATOM 1645 N N . LEU A 1 225 ? 0.448 -45.181 33.865 1.00 24.59 225 LEU A N 1
ATOM 1646 C CA . LEU A 1 225 ? -0.111 -45.948 34.979 1.00 24.59 225 LEU A CA 1
ATOM 1647 C C . LEU A 1 225 ? -1.117 -46.986 34.473 1.00 24.59 225 LEU A C 1
ATOM 1649 O O . LEU A 1 225 ? -2.017 -46.687 33.691 1.00 24.59 225 LEU A O 1
ATOM 1653 N N . SER A 1 226 ? -0.941 -48.215 34.954 1.00 26.17 226 SER A N 1
ATOM 1654 C CA . SER A 1 226 ? -1.943 -49.284 34.943 1.00 26.17 226 SER A CA 1
ATOM 1655 C C . SER A 1 226 ? -2.992 -49.019 36.038 1.00 26.17 226 SER A C 1
ATOM 1657 O O . SER A 1 226 ? -2.640 -48.435 37.065 1.00 26.17 226 SER A O 1
ATOM 1659 N N . PRO A 1 227 ? -4.250 -49.473 35.893 1.00 27.48 227 PRO A N 1
ATOM 1660 C CA . PRO A 1 227 ? -5.307 -49.142 36.838 1.00 27.48 227 PRO A CA 1
ATOM 1661 C C . PRO A 1 227 ? -5.289 -50.098 38.036 1.00 27.48 227 PRO A C 1
ATOM 1663 O O . PRO A 1 227 ? -5.299 -51.318 37.863 1.00 27.48 227 PRO A O 1
ATOM 1666 N N . LEU A 1 228 ? -5.319 -49.555 39.254 1.00 24.22 228 LEU A N 1
ATOM 1667 C CA . LEU A 1 228 ? -5.700 -50.306 40.448 1.00 24.22 228 LEU A CA 1
ATOM 1668 C C . LEU A 1 228 ? -6.925 -49.663 41.096 1.00 24.22 228 LEU A C 1
ATOM 1670 O O . LEU A 1 228 ? -7.008 -48.458 41.308 1.00 24.22 228 LEU A O 1
ATOM 1674 N N . SER A 1 229 ? -7.887 -50.542 41.333 1.00 25.09 229 SER A N 1
ATOM 1675 C CA . SER A 1 229 ? -9.238 -50.355 41.835 1.00 25.09 229 SER A CA 1
ATOM 1676 C C . SER A 1 229 ? -9.324 -49.644 43.182 1.00 25.09 229 SER A C 1
ATOM 1678 O O . SER A 1 229 ? -8.572 -49.948 44.107 1.00 25.09 229 SER A O 1
ATOM 1680 N N . ALA A 1 230 ? -10.345 -48.798 43.302 1.00 26.47 230 ALA A N 1
ATOM 1681 C CA . ALA A 1 230 ? -10.822 -48.220 44.547 1.00 26.47 230 ALA A CA 1
ATOM 1682 C C . ALA A 1 230 ? -11.183 -49.291 45.593 1.00 26.47 230 ALA A C 1
ATOM 1684 O O . ALA A 1 230 ? -11.878 -50.264 45.293 1.00 26.47 230 ALA A O 1
ATOM 1685 N N . SER A 1 231 ? -10.791 -49.050 46.845 1.00 25.05 231 SER A N 1
ATOM 1686 C CA . SER A 1 231 ? -11.415 -49.661 48.018 1.00 25.05 231 SER A CA 1
ATOM 1687 C C . SER A 1 231 ? -11.747 -48.577 49.037 1.00 25.05 231 SER A C 1
ATOM 1689 O O . SER A 1 231 ? -10.867 -47.904 49.569 1.00 25.05 231 SER A O 1
ATOM 1691 N N . SER A 1 232 ? -13.043 -48.439 49.283 1.00 27.48 232 SER A N 1
ATOM 1692 C CA . SER A 1 232 ? -13.687 -47.647 50.324 1.00 27.48 232 SER A CA 1
ATOM 1693 C C . SER A 1 232 ? -13.232 -48.020 51.737 1.00 27.48 232 SER A C 1
ATOM 1695 O O . SER A 1 232 ? -13.175 -49.206 52.066 1.00 27.48 232 SER A O 1
ATOM 1697 N N . SER A 1 233 ? -13.096 -47.030 52.619 1.00 25.23 233 SER A N 1
ATOM 1698 C CA . SER A 1 233 ? -13.273 -47.226 54.060 1.00 25.23 233 SER A CA 1
ATOM 1699 C C . SER A 1 233 ? -14.148 -46.115 54.648 1.00 25.23 233 SER A C 1
ATOM 1701 O O . SER A 1 233 ? -13.929 -44.924 54.446 1.00 25.23 233 SER A O 1
ATOM 1703 N N . HIS A 1 234 ? -15.210 -46.547 55.327 1.00 28.47 234 HIS A N 1
ATOM 1704 C CA . HIS A 1 234 ? -16.131 -45.726 56.103 1.00 28.47 234 HIS A CA 1
ATOM 1705 C C . HIS A 1 234 ? -15.482 -45.233 57.403 1.00 28.47 234 HIS A C 1
ATOM 1707 O O . HIS A 1 234 ? -14.835 -46.007 58.107 1.00 28.47 234 HIS A O 1
ATOM 1713 N N . GLY A 1 235 ? -15.774 -43.984 57.766 1.00 24.83 235 GLY A N 1
ATOM 1714 C CA . GLY A 1 235 ? -15.623 -43.426 59.108 1.00 24.83 235 GLY A CA 1
ATOM 1715 C C . GLY A 1 235 ? -16.771 -42.450 59.370 1.00 24.83 235 GLY A C 1
ATOM 1716 O O . GLY A 1 235 ? -17.022 -41.553 58.573 1.00 24.83 235 GLY A O 1
ATOM 1717 N N . THR A 1 236 ? -17.526 -42.694 60.435 1.00 26.72 236 THR A N 1
ATOM 1718 C CA . THR A 1 236 ? -18.841 -42.116 60.743 1.00 26.72 236 THR A CA 1
ATOM 1719 C C . THR A 1 236 ? -18.806 -40.772 61.483 1.00 26.72 236 THR A C 1
ATOM 1721 O O . THR A 1 236 ? -18.029 -40.594 62.413 1.00 26.72 236 THR A O 1
ATOM 1724 N N . SER A 1 237 ? -19.795 -39.940 61.128 1.00 29.08 237 SER A N 1
ATOM 1725 C CA . SER A 1 237 ? -20.505 -38.892 61.888 1.00 29.08 237 SER A CA 1
ATOM 1726 C C . SER A 1 237 ? -19.774 -37.617 62.341 1.00 29.08 237 SER A C 1
ATOM 1728 O O . SER A 1 237 ? -19.175 -37.577 63.413 1.00 29.08 237 SER A O 1
ATOM 1730 N N . SER A 1 238 ? -20.079 -36.515 61.651 1.00 26.50 238 SER A N 1
ATOM 1731 C CA . SER A 1 238 ? -20.568 -35.294 62.302 1.00 26.50 238 SER A CA 1
ATOM 1732 C C . SER A 1 238 ? -21.722 -34.705 61.486 1.00 26.50 238 SER A C 1
ATOM 1734 O O . SER A 1 238 ? -21.683 -34.660 60.261 1.00 26.50 238 SER A O 1
ATOM 1736 N N . SER A 1 239 ? -22.772 -34.339 62.206 1.00 30.83 239 SER A N 1
ATOM 1737 C CA . SER A 1 239 ? -23.997 -33.672 61.772 1.00 30.83 239 SER A CA 1
ATOM 1738 C C . SER A 1 239 ? -23.755 -32.374 60.998 1.00 30.83 239 SER A C 1
ATOM 1740 O O . SER A 1 239 ? -22.870 -31.613 61.372 1.00 30.83 239 SER A O 1
ATOM 1742 N N . ASP A 1 240 ? -24.636 -32.125 60.025 1.00 33.28 240 ASP A N 1
ATOM 1743 C CA . ASP A 1 240 ? -24.912 -30.844 59.361 1.00 33.28 240 ASP A CA 1
ATOM 1744 C C . ASP A 1 240 ? -23.729 -30.111 58.722 1.00 33.28 240 ASP A C 1
ATOM 1746 O O . ASP A 1 240 ? -23.158 -29.197 59.303 1.00 33.28 240 ASP A O 1
ATOM 1750 N N . ASP A 1 241 ? -23.462 -30.430 57.452 1.00 29.12 241 ASP A N 1
ATOM 1751 C CA . ASP A 1 241 ? -22.766 -29.498 56.556 1.00 29.12 241 ASP A CA 1
ATOM 1752 C C . ASP A 1 241 ? -23.246 -29.613 55.095 1.00 29.12 241 ASP A C 1
ATOM 1754 O O . ASP A 1 241 ? -22.489 -29.542 54.134 1.00 29.12 241 ASP A O 1
ATOM 1758 N N . SER A 1 242 ? -24.552 -29.829 54.889 1.00 32.47 242 SER A N 1
ATOM 1759 C CA . SER A 1 242 ? -25.146 -29.887 53.536 1.00 32.47 242 SER A CA 1
ATOM 1760 C C . SER A 1 242 ? -25.466 -28.505 52.934 1.00 32.47 242 SER A C 1
ATOM 1762 O O . SER A 1 242 ? -26.200 -28.404 51.951 1.00 32.47 242 SER A O 1
ATOM 1764 N N . ASP A 1 243 ? -24.874 -27.433 53.474 1.00 37.16 243 ASP A N 1
ATOM 1765 C CA . ASP A 1 243 ? -25.132 -26.044 53.068 1.00 37.16 243 ASP A CA 1
ATOM 1766 C C . ASP A 1 243 ? -24.177 -25.490 51.997 1.00 37.16 243 ASP A C 1
ATOM 1768 O O . ASP A 1 243 ? -24.296 -24.331 51.591 1.00 37.16 243 ASP A O 1
ATOM 1772 N N . TYR A 1 244 ? -23.297 -26.325 51.438 1.00 34.50 244 TYR A N 1
ATOM 1773 C CA . TYR A 1 244 ? -22.293 -25.945 50.431 1.00 34.50 244 TYR A CA 1
ATOM 1774 C C . TYR A 1 244 ? -22.837 -25.617 49.019 1.00 34.50 244 TYR A C 1
ATOM 1776 O O . TYR A 1 244 ? -22.108 -25.658 48.033 1.00 34.50 244 TYR A O 1
ATOM 1784 N N . ARG A 1 245 ? -24.112 -25.227 48.883 1.00 37.78 245 ARG A N 1
ATOM 1785 C CA . ARG A 1 245 ? -24.709 -24.710 47.627 1.00 37.78 245 ARG A CA 1
ATOM 1786 C C . ARG A 1 245 ? -25.424 -23.362 47.801 1.00 37.78 245 ARG A C 1
ATOM 1788 O O . ARG A 1 245 ? -26.337 -23.036 47.039 1.00 37.78 245 ARG A O 1
ATOM 1795 N N . LYS A 1 246 ? -25.079 -22.578 48.829 1.00 45.84 246 LYS A N 1
ATOM 1796 C CA . LYS A 1 246 ? -25.779 -21.329 49.188 1.00 45.84 246 LYS A CA 1
ATOM 1797 C C . LYS A 1 246 ? -24.936 -20.052 49.032 1.00 45.84 246 LYS A C 1
ATOM 1799 O O . LYS A 1 246 ? -24.582 -19.475 50.049 1.00 45.84 246 LYS A O 1
ATOM 1804 N N . ILE A 1 247 ? -24.623 -19.574 47.818 1.00 50.59 247 ILE A N 1
ATOM 1805 C CA . ILE A 1 247 ? -23.814 -18.337 47.662 1.00 50.59 247 ILE A CA 1
ATOM 1806 C C . ILE A 1 247 ? -24.272 -17.470 46.457 1.00 50.59 247 ILE A C 1
ATOM 1808 O O . ILE A 1 247 ? -24.805 -18.011 45.486 1.00 50.59 247 ILE A O 1
ATOM 1812 N N . ASP A 1 248 ? -24.068 -16.146 46.530 1.00 63.12 248 ASP A N 1
ATOM 1813 C CA . ASP A 1 248 ? -24.247 -15.121 45.474 1.00 63.12 248 ASP A CA 1
ATOM 1814 C C . ASP A 1 248 ? -23.024 -15.075 44.522 1.00 63.12 248 ASP A C 1
ATOM 1816 O O . ASP A 1 248 ? -21.911 -15.389 44.946 1.00 63.12 248 ASP A O 1
ATOM 1820 N N . ALA A 1 249 ? -23.196 -14.763 43.232 1.00 69.06 249 ALA A N 1
ATOM 1821 C CA . ALA A 1 249 ? -22.084 -14.631 42.272 1.00 69.06 249 ALA A CA 1
ATOM 1822 C C . ALA A 1 249 ? -21.844 -13.156 41.908 1.00 69.06 249 ALA A C 1
ATOM 1824 O O . ALA A 1 249 ? -22.655 -12.550 41.204 1.00 69.06 249 ALA A O 1
ATOM 1825 N N . GLU A 1 250 ? -20.732 -12.587 42.378 1.00 75.56 250 GLU A N 1
ATOM 1826 C CA . GLU A 1 250 ? -20.361 -11.184 42.127 1.00 75.56 250 GLU A CA 1
ATOM 1827 C C . GLU A 1 250 ? -19.677 -11.034 40.765 1.00 75.56 250 GLU A C 1
ATOM 1829 O O . GLU A 1 250 ? -20.031 -10.136 40.003 1.00 75.56 250 GLU A O 1
ATOM 1834 N N . GLN A 1 251 ? -18.808 -11.982 40.393 1.00 82.50 251 GLN A N 1
ATOM 1835 C CA . GLN A 1 251 ? -18.223 -12.051 39.052 1.00 82.50 251 GLN A CA 1
ATOM 1836 C C . GLN A 1 251 ? -18.771 -13.255 38.284 1.00 82.50 251 GLN A C 1
ATOM 1838 O O . GLN A 1 251 ? -18.817 -14.371 38.816 1.00 82.50 251 GLN A O 1
ATOM 1843 N N . ARG A 1 252 ? -19.143 -13.051 37.018 1.00 87.38 252 ARG A N 1
ATOM 1844 C CA . ARG A 1 252 ? -19.573 -14.126 36.113 1.00 87.38 252 ARG A CA 1
ATOM 1845 C C . ARG A 1 252 ? -18.846 -14.007 34.779 1.00 87.38 252 ARG A C 1
ATOM 1847 O O . ARG A 1 252 ? -18.957 -12.999 34.091 1.00 87.38 252 ARG A O 1
ATOM 1854 N N . LEU A 1 253 ? -18.122 -15.056 34.406 1.00 89.62 253 LEU A N 1
ATOM 1855 C CA . LEU A 1 253 ? -17.409 -15.160 33.137 1.00 89.62 253 LEU A CA 1
ATOM 1856 C C . LEU A 1 253 ? -18.078 -16.219 32.270 1.00 89.62 253 LEU A C 1
ATOM 1858 O O . LEU A 1 253 ? -18.242 -17.367 32.689 1.00 89.62 253 LEU A O 1
ATOM 1862 N N . VAL A 1 254 ? -18.438 -15.833 31.053 1.00 94.31 254 VAL A N 1
ATOM 1863 C CA . VAL A 1 254 ? -19.013 -16.717 30.043 1.00 94.31 254 VAL A CA 1
ATOM 1864 C C . VAL A 1 254 ? -18.038 -16.790 28.876 1.00 94.31 254 VAL A C 1
ATOM 1866 O O . VAL A 1 254 ? -17.910 -15.840 28.103 1.00 94.31 254 VAL A O 1
ATOM 1869 N N . TYR A 1 255 ? -17.318 -17.905 28.775 1.00 95.06 255 TYR A N 1
ATOM 1870 C CA . TYR A 1 255 ? -16.399 -18.182 27.673 1.00 95.06 255 TYR A CA 1
ATOM 1871 C C . TYR A 1 255 ? -17.095 -19.091 26.662 1.00 95.06 255 TYR A C 1
ATOM 1873 O O . TYR A 1 255 ? -17.578 -20.159 27.035 1.00 95.06 255 TYR A O 1
ATOM 1881 N N . ILE A 1 256 ? -17.166 -18.668 25.403 1.00 96.00 256 ILE A N 1
ATOM 1882 C CA . ILE A 1 256 ? -17.854 -19.384 24.329 1.00 96.00 256 ILE A CA 1
ATOM 1883 C C . ILE A 1 256 ? -16.904 -19.566 23.149 1.00 96.00 256 ILE A C 1
ATOM 1885 O O . ILE A 1 256 ? -16.337 -18.595 22.641 1.00 96.00 256 ILE A O 1
ATOM 1889 N N . THR A 1 257 ? -16.778 -20.806 22.685 1.00 94.56 257 THR A N 1
ATOM 1890 C CA . THR A 1 257 ? -16.137 -21.137 21.408 1.00 94.56 257 THR A CA 1
ATOM 1891 C C . THR A 1 257 ? -17.191 -21.289 20.325 1.00 94.56 257 THR A C 1
ATOM 1893 O O . THR A 1 257 ? -18.222 -21.913 20.572 1.00 94.56 257 THR A O 1
ATOM 1896 N N . ASP A 1 258 ? -16.920 -20.751 19.138 1.00 94.75 258 ASP A N 1
ATOM 1897 C CA . ASP A 1 258 ? -17.780 -20.854 17.957 1.00 94.75 258 ASP A CA 1
ATOM 1898 C C . ASP A 1 258 ? -19.228 -20.404 18.246 1.00 94.75 258 ASP A C 1
ATOM 1900 O O . ASP A 1 258 ? -20.180 -21.165 18.082 1.00 94.75 258 ASP A O 1
ATOM 1904 N N . LEU A 1 259 ? -19.392 -19.143 18.689 1.00 96.12 259 LEU A N 1
ATOM 1905 C CA . LEU A 1 259 ? -20.680 -18.552 19.096 1.00 96.12 259 LEU A CA 1
ATOM 1906 C C . LEU A 1 259 ? -21.784 -18.819 18.060 1.00 96.12 259 LEU A C 1
ATOM 1908 O O . LEU A 1 259 ? -21.778 -18.235 16.976 1.00 96.12 259 LEU A O 1
ATOM 1912 N N . ASP A 1 260 ? -22.741 -19.678 18.414 1.00 94.50 260 ASP A N 1
ATOM 1913 C CA . ASP A 1 260 ? -23.835 -20.097 17.541 1.00 94.50 260 ASP A CA 1
ATOM 1914 C C . ASP A 1 260 ? -25.169 -19.406 17.880 1.00 94.50 260 ASP A C 1
ATOM 1916 O O . ASP A 1 260 ? -25.347 -18.777 18.928 1.00 94.50 260 ASP A O 1
ATOM 1920 N N . ARG A 1 261 ? -26.147 -19.534 16.975 1.00 94.06 261 ARG A N 1
ATOM 1921 C CA . ARG A 1 261 ? -27.481 -18.927 17.136 1.00 94.06 261 ARG A CA 1
ATOM 1922 C C . ARG A 1 261 ? -28.210 -19.384 18.403 1.00 94.06 261 ARG A C 1
ATOM 1924 O O . ARG A 1 261 ? -28.950 -18.616 19.009 1.00 94.06 261 ARG A O 1
ATOM 1931 N N . TRP A 1 262 ? -27.983 -20.624 18.826 1.00 94.94 262 TRP A N 1
ATOM 1932 C CA . TRP A 1 262 ? -28.605 -21.218 20.009 1.00 94.94 262 TRP A CA 1
ATOM 1933 C C . TRP A 1 262 ? -28.076 -20.592 21.296 1.00 94.94 262 TRP A C 1
ATOM 1935 O O . TRP A 1 262 ? -28.845 -20.271 22.204 1.00 94.94 262 TRP A O 1
ATOM 1945 N N . THR A 1 263 ? -26.769 -20.364 21.342 1.00 95.62 263 THR A N 1
ATOM 1946 C CA . THR A 1 263 ? -26.075 -19.704 22.443 1.00 95.62 263 THR A CA 1
ATOM 1947 C C . THR A 1 263 ? -26.482 -18.238 22.528 1.00 95.62 263 THR A C 1
ATOM 1949 O O . THR A 1 263 ? -26.736 -17.747 23.625 1.00 95.62 263 THR A O 1
ATOM 1952 N N . ILE A 1 264 ? -26.655 -17.551 21.393 1.00 96.12 264 ILE A N 1
ATOM 1953 C CA . ILE A 1 264 ? -27.200 -16.183 21.375 1.00 96.12 264 ILE A CA 1
ATOM 1954 C C . ILE A 1 264 ? -28.602 -16.141 21.990 1.00 96.12 264 ILE A C 1
ATOM 1956 O O . ILE A 1 264 ? -28.854 -15.310 22.863 1.00 96.12 264 ILE A O 1
ATOM 1960 N N . VAL A 1 265 ? -29.498 -17.060 21.611 1.00 93.44 265 VAL A N 1
ATOM 1961 C CA . VAL A 1 265 ? -30.836 -17.155 22.222 1.00 93.44 265 VAL A CA 1
ATOM 1962 C C . VAL A 1 265 ? -30.735 -17.398 23.729 1.00 93.44 265 VAL A C 1
ATOM 1964 O O . VAL A 1 265 ? -31.460 -16.758 24.492 1.00 93.44 265 VAL A O 1
ATOM 1967 N N . ALA A 1 266 ? -29.828 -18.272 24.179 1.00 94.56 266 ALA A N 1
ATOM 1968 C CA . ALA A 1 266 ? -29.604 -18.511 25.603 1.00 94.56 266 ALA A CA 1
ATOM 1969 C C . ALA A 1 266 ? -29.195 -17.223 26.340 1.00 94.56 266 ALA A C 1
ATOM 1971 O O . ALA A 1 266 ? -29.836 -16.870 27.329 1.00 94.56 266 ALA A O 1
ATOM 1972 N N . LEU A 1 267 ? -28.208 -16.486 25.815 1.00 95.81 267 LEU A N 1
ATOM 1973 C CA . LEU A 1 267 ? -27.719 -15.227 26.387 1.00 95.81 267 LEU A CA 1
ATOM 1974 C C . LEU A 1 267 ? -28.813 -14.151 26.434 1.00 95.81 267 LEU A C 1
ATOM 1976 O O . LEU A 1 267 ? -29.065 -13.573 27.491 1.00 95.81 267 LEU A O 1
ATOM 1980 N N . ILE A 1 268 ? -29.499 -13.912 25.314 1.00 93.50 268 ILE A N 1
ATOM 1981 C CA . ILE A 1 268 ? -30.554 -12.893 25.184 1.00 93.50 268 ILE A CA 1
ATOM 1982 C C . ILE A 1 268 ? -31.715 -13.162 26.148 1.00 93.50 268 ILE A C 1
ATOM 1984 O O . ILE A 1 268 ? -32.263 -12.236 26.751 1.00 93.50 268 ILE A O 1
ATOM 1988 N N . ARG A 1 269 ? -32.084 -14.435 26.331 1.00 90.62 269 ARG A N 1
ATOM 1989 C CA . ARG A 1 269 ? -33.184 -14.840 27.218 1.00 90.62 269 ARG A CA 1
ATOM 1990 C C . ARG A 1 269 ? -32.868 -14.692 28.701 1.00 90.62 269 ARG A C 1
ATOM 1992 O O . ARG A 1 269 ? -33.805 -14.688 29.495 1.00 90.62 269 ARG A O 1
ATOM 1999 N N . THR A 1 270 ? -31.598 -14.600 29.080 1.00 91.56 270 THR A N 1
ATOM 2000 C CA . THR A 1 270 ? -31.180 -14.521 30.489 1.00 91.56 270 THR A CA 1
ATOM 2001 C C . THR A 1 270 ? -30.506 -13.210 30.860 1.00 91.56 270 THR A C 1
ATOM 2003 O O . THR A 1 270 ? -30.339 -12.945 32.045 1.00 91.56 270 THR A O 1
ATOM 2006 N N . ALA A 1 271 ? -30.137 -12.388 29.877 1.00 91.31 271 ALA A N 1
ATOM 2007 C CA . ALA A 1 271 ? -29.492 -11.105 30.105 1.00 91.31 271 ALA A CA 1
ATOM 2008 C C . ALA A 1 271 ? -30.375 -10.188 30.959 1.00 91.31 271 ALA A C 1
ATOM 2010 O O . ALA A 1 271 ? -31.523 -9.903 30.608 1.00 91.31 271 ALA A O 1
ATOM 2011 N N . SER A 1 272 ? -29.830 -9.700 32.068 1.00 86.69 272 SER A N 1
ATOM 2012 C CA . SER A 1 272 ? -30.457 -8.681 32.908 1.00 86.69 272 SER A CA 1
ATOM 2013 C C . SER A 1 272 ? -30.463 -7.309 32.218 1.00 86.69 272 SER A C 1
ATOM 2015 O O . SER A 1 272 ? -29.862 -7.110 31.157 1.00 86.69 272 SER A O 1
ATOM 2017 N N . TYR A 1 273 ? -31.116 -6.319 32.835 1.00 81.44 273 TYR A N 1
ATOM 2018 C CA . TYR A 1 273 ? -31.206 -4.964 32.275 1.00 81.44 273 TYR A CA 1
ATOM 2019 C C . TYR A 1 273 ? -29.839 -4.327 31.970 1.00 81.44 273 TYR A C 1
ATOM 2021 O O . TYR A 1 273 ? -29.683 -3.676 30.940 1.00 81.44 273 TYR A O 1
ATOM 2029 N N . TYR A 1 274 ? -28.841 -4.525 32.835 1.00 80.62 274 TYR A N 1
ATOM 2030 C CA . TYR A 1 274 ? -27.511 -3.938 32.642 1.00 80.62 274 TYR A CA 1
ATOM 2031 C C . TYR A 1 274 ? -26.620 -4.768 31.709 1.00 80.62 274 TYR A C 1
ATOM 2033 O O . TYR A 1 274 ? -25.747 -4.210 31.053 1.00 80.62 274 TYR A O 1
ATOM 2041 N N . GLN A 1 275 ? -26.857 -6.081 31.611 1.00 87.56 275 GLN A N 1
ATOM 2042 C CA . GLN A 1 275 ? -26.149 -6.966 30.680 1.00 87.56 275 GLN A CA 1
ATOM 2043 C C . GLN A 1 275 ? -26.615 -6.772 29.237 1.00 87.56 275 GLN A C 1
ATOM 2045 O O . GLN A 1 275 ? -25.853 -7.036 28.309 1.00 87.56 275 GLN A O 1
ATOM 2050 N N . ALA A 1 276 ? -27.850 -6.299 29.042 1.00 88.50 276 ALA A N 1
ATOM 2051 C CA . ALA A 1 276 ? -28.447 -6.149 27.724 1.00 88.50 276 ALA A CA 1
ATOM 2052 C C . ALA A 1 276 ? -27.594 -5.279 26.792 1.00 88.50 276 ALA A C 1
ATOM 2054 O O . ALA A 1 276 ? -27.267 -5.710 25.692 1.00 88.50 276 ALA A O 1
ATOM 2055 N N . PHE A 1 277 ? -27.180 -4.085 27.227 1.00 87.00 277 PHE A N 1
ATOM 2056 C CA . PHE A 1 277 ? -26.402 -3.180 26.376 1.00 87.00 277 PHE A CA 1
ATOM 2057 C C . PHE A 1 277 ? -25.023 -3.748 25.974 1.00 87.00 277 PHE A C 1
ATOM 2059 O O . PHE A 1 277 ? -24.775 -3.835 24.768 1.00 87.00 277 PHE A O 1
ATOM 2066 N N . PRO A 1 278 ? -24.160 -4.201 26.910 1.00 89.81 278 PRO A N 1
ATOM 2067 C CA . PRO A 1 278 ? -22.884 -4.823 26.559 1.00 89.81 278 PRO A CA 1
ATOM 2068 C C . PRO A 1 278 ? -23.036 -6.038 25.640 1.00 89.81 278 PRO A C 1
ATOM 2070 O O . PRO A 1 278 ? -22.266 -6.180 24.695 1.00 89.81 278 PRO A O 1
ATOM 2073 N N . LEU A 1 279 ? -24.045 -6.891 25.868 1.00 93.62 279 LEU A N 1
ATOM 2074 C CA . LEU A 1 279 ? -24.292 -8.055 25.016 1.00 93.62 279 LEU A CA 1
ATOM 2075 C C . LEU A 1 279 ? -24.741 -7.663 23.608 1.00 93.62 279 LEU A C 1
ATOM 2077 O O . LEU A 1 279 ? -24.239 -8.240 22.654 1.00 93.62 279 LEU A O 1
ATOM 2081 N N . ARG A 1 280 ? -25.622 -6.670 23.435 1.00 91.69 280 ARG A N 1
ATOM 2082 C CA . ARG A 1 280 ? -26.003 -6.184 22.091 1.00 91.69 280 ARG A CA 1
ATOM 2083 C C . ARG A 1 280 ? -24.791 -5.723 21.297 1.00 91.69 280 ARG A C 1
ATOM 2085 O O . ARG A 1 280 ? -24.620 -6.120 20.148 1.00 91.69 280 ARG A O 1
ATOM 2092 N N . ASP A 1 281 ? -23.963 -4.888 21.924 1.00 90.31 281 ASP A N 1
ATOM 2093 C CA . ASP A 1 281 ? -22.747 -4.357 21.313 1.00 90.31 281 ASP A CA 1
ATOM 2094 C C . ASP A 1 281 ? -21.778 -5.498 20.965 1.00 90.31 281 ASP A C 1
ATOM 2096 O O . ASP A 1 281 ? -21.258 -5.544 19.850 1.00 90.31 281 ASP A O 1
ATOM 2100 N N . ALA A 1 282 ? -21.618 -6.471 21.870 1.00 94.75 282 ALA A N 1
ATOM 2101 C CA . ALA A 1 282 ? -20.766 -7.636 21.664 1.00 94.75 282 ALA A CA 1
ATOM 2102 C C . ALA A 1 282 ? -21.241 -8.534 20.518 1.00 94.75 282 ALA A C 1
ATOM 2104 O O . ALA A 1 282 ? -20.437 -8.906 19.668 1.00 94.75 282 ALA A O 1
ATOM 2105 N N . LEU A 1 283 ? -22.531 -8.875 20.491 1.00 96.50 283 LEU A N 1
ATOM 2106 C CA . LEU A 1 283 ? -23.135 -9.735 19.473 1.00 96.50 283 LEU A CA 1
ATOM 2107 C C . LEU A 1 283 ? -23.037 -9.090 18.093 1.00 96.50 283 LEU A C 1
ATOM 2109 O O . LEU A 1 283 ? -22.567 -9.725 17.152 1.00 96.50 283 LEU A O 1
ATOM 2113 N N . TYR A 1 284 ? -23.411 -7.813 17.985 1.00 95.12 284 TYR A N 1
ATOM 2114 C CA . TYR A 1 284 ? -23.319 -7.084 16.726 1.00 95.12 284 TYR A CA 1
ATOM 2115 C C . TYR A 1 284 ? -21.878 -7.027 16.213 1.00 95.12 284 TYR A C 1
ATOM 2117 O O . TYR A 1 284 ? -21.622 -7.444 15.087 1.00 95.12 284 TYR A O 1
ATOM 2125 N N . LYS A 1 285 ? -20.926 -6.576 17.040 1.00 95.50 285 LYS A N 1
ATOM 2126 C CA . LYS A 1 285 ? -19.520 -6.443 16.627 1.00 95.50 285 LYS A CA 1
ATOM 2127 C C . LYS A 1 285 ? -18.841 -7.785 16.376 1.00 95.50 285 LYS A C 1
ATOM 2129 O O . LYS A 1 285 ? -17.930 -7.859 15.555 1.00 95.50 285 LYS A O 1
ATOM 2134 N N . HIS A 1 286 ? -19.263 -8.846 17.068 1.00 97.06 286 HIS A N 1
ATOM 2135 C CA . HIS A 1 286 ? -18.786 -10.197 16.790 1.00 97.06 286 HIS A CA 1
ATOM 2136 C C . HIS A 1 286 ? -19.232 -10.676 15.410 1.00 97.06 286 HIS A C 1
ATOM 2138 O O . HIS A 1 286 ? -18.418 -11.186 14.643 1.00 97.06 286 HIS A O 1
ATOM 2144 N N . LEU A 1 287 ? -20.499 -10.466 15.057 1.00 96.75 287 LEU A N 1
ATOM 2145 C CA . LEU A 1 287 ? -21.032 -10.888 13.762 1.00 96.75 287 LEU A CA 1
ATOM 2146 C C . LEU A 1 287 ? -20.594 -9.973 12.609 1.00 96.75 287 LEU A C 1
ATOM 2148 O O . LEU A 1 287 ? -20.375 -10.473 11.511 1.00 96.75 287 LEU A O 1
ATOM 2152 N N . SER A 1 288 ? -20.410 -8.669 12.843 1.00 94.94 288 SER A N 1
ATOM 2153 C CA . SER A 1 288 ? -20.076 -7.697 11.790 1.00 94.94 288 SER A CA 1
ATOM 2154 C C . SER A 1 288 ? -18.638 -7.785 11.275 1.00 94.94 288 SER A C 1
ATOM 2156 O O . SER A 1 288 ? -18.328 -7.140 10.280 1.00 94.94 288 SER A O 1
ATOM 2158 N N . PHE A 1 289 ? -17.763 -8.530 11.957 1.00 95.69 289 PHE A N 1
ATOM 2159 C CA . PHE A 1 289 ? -16.353 -8.698 11.589 1.00 95.69 289 PHE A CA 1
ATOM 2160 C C . PHE A 1 289 ? -15.557 -7.382 11.483 1.00 95.69 289 PHE A C 1
ATOM 2162 O O . PHE A 1 289 ? -14.641 -7.248 10.675 1.00 95.69 289 PHE A O 1
ATOM 2169 N N . GLU A 1 290 ? -15.904 -6.385 12.305 1.00 92.62 290 GLU A N 1
ATOM 2170 C CA . GLU A 1 290 ? -15.250 -5.071 12.306 1.00 92.62 290 GLU A CA 1
ATOM 2171 C C . GLU A 1 290 ? -14.444 -4.867 13.599 1.00 92.62 290 GLU A C 1
ATOM 2173 O O . GLU A 1 290 ? -14.974 -5.096 14.696 1.00 92.62 290 GLU A O 1
ATOM 2178 N N . PRO A 1 291 ? -13.175 -4.420 13.514 1.00 97.00 291 PRO A N 1
ATOM 2179 C CA . PRO A 1 291 ? -12.355 -4.229 14.695 1.00 97.00 291 PRO A CA 1
ATOM 2180 C C . PRO A 1 291 ? -12.847 -3.054 15.537 1.00 97.00 291 PRO A C 1
ATOM 2182 O O . PRO A 1 291 ? -13.145 -1.965 15.042 1.00 97.00 291 PRO A O 1
ATOM 2185 N N . SER A 1 292 ? -12.888 -3.253 16.849 1.00 95.88 292 SER A N 1
ATOM 2186 C CA . SER A 1 292 ? -13.276 -2.220 17.805 1.00 95.88 292 SER A CA 1
ATOM 2187 C C . SER A 1 292 ? -12.582 -2.465 19.130 1.00 95.88 292 SER A C 1
ATOM 2189 O O . SER A 1 292 ? -12.590 -3.581 19.634 1.00 95.88 292 SER A O 1
ATOM 2191 N N . ILE A 1 293 ? -11.998 -1.421 19.706 1.00 95.31 293 ILE A N 1
ATOM 2192 C CA . ILE A 1 293 ? -11.418 -1.435 21.048 1.00 95.31 293 ILE A CA 1
ATOM 2193 C C . ILE A 1 293 ? -11.883 -0.149 21.718 1.00 95.31 293 ILE A C 1
ATOM 2195 O O . ILE A 1 293 ? -11.881 0.902 21.074 1.00 95.31 293 ILE A O 1
ATOM 2199 N N . GLY A 1 294 ? -12.323 -0.217 22.970 1.00 90.00 294 GLY A N 1
ATOM 2200 C CA . GLY A 1 294 ? -12.677 1.001 23.684 1.00 90.00 294 GLY A CA 1
ATOM 2201 C C . GLY A 1 294 ? -13.343 0.792 25.026 1.00 90.00 294 GLY A C 1
ATOM 2202 O O . GLY A 1 294 ? -13.702 -0.327 25.408 1.00 90.00 294 GLY A O 1
ATOM 2203 N N . MET A 1 295 ? -13.534 1.912 25.718 1.00 86.75 295 MET A N 1
ATOM 2204 C CA . MET A 1 295 ? -14.261 1.981 26.976 1.00 86.75 295 MET A CA 1
ATOM 2205 C C . MET A 1 295 ? -15.492 2.880 26.839 1.00 86.75 295 MET A C 1
ATOM 2207 O O . MET A 1 295 ? -15.480 3.915 26.179 1.00 86.75 295 MET A O 1
ATOM 2211 N N . ARG A 1 296 ? -16.594 2.481 27.470 1.00 82.81 296 ARG A N 1
ATOM 2212 C CA . ARG A 1 296 ? -17.821 3.272 27.564 1.00 82.81 296 ARG A CA 1
ATOM 2213 C C . ARG A 1 296 ? -18.290 3.320 29.003 1.00 82.81 296 ARG A C 1
ATOM 2215 O O . ARG A 1 296 ? -18.308 2.309 29.695 1.00 82.81 296 ARG A O 1
ATOM 2222 N N . ILE A 1 297 ? -18.707 4.503 29.434 1.00 75.88 297 ILE A N 1
ATOM 2223 C CA . ILE A 1 297 ? -19.323 4.728 30.740 1.00 75.88 297 ILE A CA 1
ATOM 2224 C C . ILE A 1 297 ? -20.684 5.366 30.484 1.00 75.88 297 ILE A C 1
ATOM 2226 O O . ILE A 1 297 ? -20.769 6.374 29.779 1.00 75.88 297 ILE A O 1
ATOM 2230 N N . THR A 1 298 ? -21.753 4.787 31.029 1.00 68.31 298 THR A N 1
ATOM 2231 C CA . THR A 1 298 ? -23.098 5.353 30.872 1.00 68.31 298 THR A CA 1
ATOM 2232 C C . THR A 1 298 ? -23.220 6.654 31.668 1.00 68.31 298 THR A C 1
ATOM 2234 O O . THR A 1 298 ? -22.911 6.720 32.859 1.00 68.31 298 THR A O 1
ATOM 2237 N N . SER A 1 299 ? -23.655 7.726 30.999 1.00 60.22 299 SER A N 1
ATOM 2238 C CA . SER A 1 299 ? -23.868 9.043 31.615 1.00 60.22 299 SER A CA 1
ATOM 2239 C C . SER A 1 299 ? -25.286 9.235 32.162 1.00 60.22 299 SER A C 1
ATOM 2241 O O . SER A 1 299 ? -25.493 10.097 33.014 1.00 60.22 299 SER A O 1
ATOM 2243 N N . GLU A 1 300 ? -26.247 8.429 31.703 1.00 53.09 300 GLU A N 1
ATOM 2244 C CA . GLU A 1 300 ? -27.665 8.488 32.070 1.00 53.09 300 GLU A CA 1
ATOM 2245 C C . GLU A 1 300 ? -28.149 7.127 32.599 1.00 53.09 300 GLU A C 1
ATOM 2247 O O . GLU A 1 300 ? -27.715 6.075 32.131 1.00 53.09 300 GLU A O 1
ATOM 2252 N N . GLY A 1 301 ? -29.054 7.135 33.584 1.00 62.53 301 GLY A N 1
ATOM 2253 C CA . GLY A 1 301 ? -29.574 5.915 34.214 1.00 62.53 301 GLY A CA 1
ATOM 2254 C C . GLY A 1 301 ? -28.646 5.313 35.279 1.00 62.53 301 GLY A C 1
ATOM 2255 O O . GLY A 1 301 ? -28.039 6.030 36.080 1.00 62.53 301 GLY A O 1
ATOM 2256 N N . LEU A 1 302 ? -28.587 3.978 35.341 1.00 62.34 302 LEU A N 1
ATOM 2257 C CA . LEU A 1 302 ? -27.680 3.251 36.231 1.00 62.34 302 LEU A CA 1
ATOM 2258 C C . LEU A 1 302 ? -26.259 3.331 35.654 1.00 62.34 302 LEU A C 1
ATOM 2260 O O . LEU A 1 302 ? -26.019 2.869 34.541 1.00 62.34 302 LEU A O 1
ATOM 2264 N N . GLN A 1 303 ? -25.339 3.951 36.397 1.00 67.50 303 GLN A N 1
ATOM 2265 C CA . GLN A 1 303 ? -23.951 4.107 35.963 1.00 67.50 303 GLN A CA 1
ATOM 2266 C C . GLN A 1 303 ? -23.258 2.744 35.911 1.00 67.50 303 GLN A C 1
ATOM 2268 O O . GLN A 1 303 ? -23.076 2.095 36.938 1.00 67.50 303 GLN A O 1
ATOM 2273 N N . THR A 1 304 ? -22.879 2.341 34.706 1.00 76.88 304 THR A N 1
ATOM 2274 C CA . THR A 1 304 ? -22.167 1.105 34.383 1.00 76.88 304 THR A CA 1
ATOM 2275 C C . THR A 1 304 ? -20.990 1.442 33.487 1.00 76.88 304 THR A C 1
ATOM 2277 O O . THR A 1 304 ? -21.058 2.390 32.696 1.00 76.88 304 THR A O 1
ATOM 2280 N N . TYR A 1 305 ? -19.935 0.644 33.567 1.00 83.69 305 TYR A N 1
ATOM 2281 C CA . TYR A 1 305 ? -18.843 0.685 32.602 1.00 83.69 305 TYR A CA 1
ATOM 2282 C C . TYR A 1 305 ? -18.890 -0.545 31.694 1.00 83.69 305 TYR A C 1
ATOM 2284 O O . TYR A 1 305 ? -19.393 -1.600 32.077 1.00 83.69 305 TYR A O 1
ATOM 2292 N N . GLN A 1 306 ? -18.344 -0.392 30.494 1.00 90.00 306 GLN A N 1
ATOM 2293 C CA . GLN A 1 306 ? -18.050 -1.456 29.547 1.00 90.00 306 GLN A CA 1
ATOM 2294 C C . GLN A 1 306 ? -16.654 -1.193 28.984 1.00 90.00 306 GLN A C 1
ATOM 2296 O O . GLN A 1 306 ? -16.389 -0.097 28.494 1.00 90.00 306 GLN A O 1
ATOM 2301 N N . ILE A 1 307 ? -15.779 -2.189 29.011 1.00 91.69 307 ILE A N 1
ATOM 2302 C CA . ILE A 1 307 ? -14.509 -2.180 28.287 1.00 91.69 307 ILE A CA 1
ATOM 2303 C C . ILE A 1 307 ? -14.453 -3.416 27.398 1.00 91.69 307 ILE A C 1
ATOM 2305 O O . ILE A 1 307 ? -14.804 -4.517 27.827 1.00 91.69 307 ILE A O 1
ATOM 2309 N N . ALA A 1 308 ? -14.105 -3.222 26.129 1.00 95.88 308 ALA A N 1
ATOM 2310 C CA . ALA A 1 308 ? -14.248 -4.269 25.132 1.00 95.88 308 ALA A CA 1
ATOM 2311 C C . ALA A 1 308 ? -13.176 -4.211 24.046 1.00 95.88 308 ALA A C 1
ATOM 2313 O O . ALA A 1 308 ? -12.716 -3.131 23.669 1.00 95.88 308 ALA A O 1
ATOM 2314 N N . PHE A 1 309 ? -12.844 -5.384 23.504 1.00 97.75 309 PHE A N 1
ATOM 2315 C CA . PHE A 1 309 ? -12.165 -5.514 22.220 1.00 97.75 309 PHE A CA 1
ATOM 2316 C C . PHE A 1 309 ? -12.878 -6.535 21.330 1.00 97.75 309 PHE A C 1
ATOM 2318 O O . PHE A 1 309 ? -13.401 -7.543 21.801 1.00 97.75 309 PHE A O 1
ATOM 2325 N N . HIS A 1 310 ? -12.849 -6.282 20.029 1.00 98.25 310 HIS A N 1
ATOM 2326 C CA . HIS A 1 310 ? -13.360 -7.117 18.952 1.00 98.25 310 HIS A CA 1
ATOM 2327 C C . HIS A 1 310 ? -12.295 -7.089 17.868 1.00 98.25 310 HIS A C 1
ATOM 2329 O O . HIS A 1 310 ? -12.019 -6.021 17.328 1.00 98.25 310 HIS A O 1
ATOM 2335 N N . LEU A 1 311 ? -11.628 -8.212 17.621 1.00 98.44 311 LEU A N 1
ATOM 2336 C CA . LEU A 1 311 ? -10.434 -8.256 16.782 1.00 98.44 311 LEU A CA 1
ATOM 2337 C C . LEU A 1 311 ? -10.555 -9.371 15.747 1.00 98.44 311 LEU A C 1
ATOM 2339 O O . LEU A 1 311 ? -10.341 -10.538 16.088 1.00 98.44 311 LEU A O 1
ATOM 2343 N N . PRO A 1 312 ? -10.908 -9.016 14.503 1.00 98.38 312 PRO A N 1
ATOM 2344 C CA . PRO A 1 312 ? -10.772 -9.880 13.343 1.00 98.38 312 PRO A CA 1
ATOM 2345 C C . PRO A 1 312 ? -9.301 -10.192 13.048 1.00 98.38 312 PRO A C 1
ATOM 2347 O O . PRO A 1 312 ? -8.417 -9.334 13.170 1.00 98.38 312 PRO A O 1
ATOM 2350 N N . TYR A 1 313 ? -9.032 -11.425 12.641 1.00 98.12 313 TYR A N 1
ATOM 2351 C CA . TYR A 1 313 ? -7.716 -11.901 12.239 1.00 98.12 313 TYR A CA 1
ATOM 2352 C C . TYR A 1 313 ? -7.837 -13.088 11.282 1.00 98.12 313 TYR A C 1
ATOM 2354 O O . TYR A 1 313 ? -8.913 -13.654 11.084 1.00 98.12 313 TYR A O 1
ATOM 2362 N N . TYR A 1 314 ? -6.711 -13.456 10.674 1.00 98.25 314 TYR A N 1
ATOM 2363 C CA . TYR A 1 314 ? -6.634 -14.603 9.780 1.00 98.25 314 TYR A CA 1
ATOM 2364 C C . TYR A 1 314 ? -5.737 -15.691 10.350 1.00 98.25 314 TYR A C 1
ATOM 2366 O O . TYR A 1 314 ? -4.676 -15.415 10.915 1.00 98.25 314 TYR A O 1
ATOM 2374 N N . VAL A 1 315 ? -6.147 -16.936 10.131 1.00 97.00 315 VAL A N 1
ATOM 2375 C CA . VAL A 1 315 ? -5.438 -18.131 10.583 1.00 97.00 315 VAL A CA 1
ATOM 2376 C C . VAL A 1 315 ? -5.009 -18.950 9.376 1.00 97.00 315 VAL A C 1
ATOM 2378 O O . VAL A 1 315 ? -5.817 -19.240 8.499 1.00 97.00 315 VAL A O 1
ATOM 2381 N N . TRP A 1 316 ? -3.736 -19.340 9.320 1.00 95.94 316 TRP A N 1
ATOM 2382 C CA . TRP A 1 316 ? -3.214 -20.226 8.276 1.00 95.94 316 TRP A CA 1
ATOM 2383 C C . TRP A 1 316 ? -3.025 -21.636 8.833 1.00 95.94 316 TRP A C 1
ATOM 2385 O O . TRP A 1 316 ? -2.267 -21.810 9.794 1.00 95.94 316 TRP A O 1
ATOM 2395 N N . ARG A 1 317 ? -3.634 -22.649 8.204 1.00 92.50 317 ARG A N 1
ATOM 2396 C CA . ARG A 1 317 ? -3.388 -24.072 8.515 1.00 92.50 317 ARG A CA 1
ATOM 2397 C C . ARG A 1 317 ? -3.167 -24.894 7.251 1.00 92.50 317 ARG A C 1
ATOM 2399 O O . ARG A 1 317 ? -3.756 -24.623 6.207 1.00 92.50 317 ARG A O 1
ATOM 2406 N N . SER A 1 318 ? -2.343 -25.928 7.376 1.00 89.31 318 SER A N 1
ATOM 2407 C CA . SER A 1 318 ? -2.120 -26.924 6.326 1.00 89.31 318 SER A CA 1
ATOM 2408 C C . SER A 1 318 ? -2.880 -28.198 6.688 1.00 89.31 318 SER A C 1
ATOM 2410 O O . SER A 1 318 ? -2.648 -28.769 7.750 1.00 89.31 318 SER A O 1
ATOM 2412 N N . SER A 1 319 ? -3.781 -28.652 5.821 1.00 86.38 319 SER A N 1
ATOM 2413 C CA . SER A 1 319 ? -4.644 -29.816 6.071 1.00 86.38 319 SER A CA 1
ATOM 2414 C C . SER A 1 319 ? -5.015 -30.495 4.749 1.00 86.38 319 SER A C 1
ATOM 2416 O O . SER A 1 319 ? -5.043 -29.828 3.718 1.00 86.38 319 SER A O 1
ATOM 2418 N N . PRO A 1 320 ? -5.301 -31.810 4.708 1.00 84.25 320 PRO A N 1
ATOM 2419 C CA . PRO A 1 320 ? -5.859 -32.444 3.512 1.00 84.25 320 PRO A CA 1
ATOM 2420 C C . PRO A 1 320 ? -7.289 -31.982 3.184 1.00 84.25 320 PRO A C 1
ATOM 2422 O O . PRO A 1 320 ? -7.689 -32.046 2.023 1.00 84.25 320 PRO A O 1
ATOM 2425 N N . ILE A 1 321 ? -8.062 -31.545 4.183 1.00 85.44 321 ILE A N 1
ATOM 2426 C CA . ILE A 1 321 ? -9.474 -31.162 4.044 1.00 85.44 321 ILE A CA 1
ATOM 2427 C C . ILE A 1 321 ? -9.672 -29.808 4.742 1.00 85.44 321 ILE A C 1
ATOM 2429 O O . ILE A 1 321 ? -9.174 -29.644 5.859 1.00 85.44 321 ILE A O 1
ATOM 2433 N N . PRO A 1 322 ? -10.364 -28.834 4.120 1.00 90.75 322 PRO A N 1
ATOM 2434 C CA . PRO A 1 322 ? -10.684 -27.587 4.799 1.00 90.75 322 PRO A CA 1
ATOM 2435 C C . PRO A 1 322 ? -11.674 -27.843 5.929 1.00 90.75 322 PRO A C 1
ATOM 2437 O O . PRO A 1 322 ? -12.701 -28.494 5.715 1.00 90.75 322 PRO A O 1
ATOM 2440 N N . ASN A 1 323 ? -11.410 -27.248 7.087 1.00 92.25 323 ASN A N 1
ATOM 2441 C CA . ASN A 1 323 ? -12.458 -27.047 8.077 1.00 92.25 323 ASN A CA 1
ATOM 2442 C C . ASN A 1 323 ? -13.420 -25.975 7.545 1.00 92.25 323 ASN A C 1
ATOM 2444 O O . ASN A 1 323 ? -13.022 -25.103 6.779 1.00 92.25 323 ASN A O 1
ATOM 2448 N N . LYS A 1 324 ? -14.710 -26.063 7.850 1.00 92.19 324 LYS A N 1
ATOM 2449 C CA . LYS A 1 324 ? -15.687 -25.059 7.409 1.00 92.19 324 LYS A CA 1
ATOM 2450 C C . LYS A 1 324 ? -16.422 -24.543 8.621 1.00 92.19 324 LYS A C 1
ATOM 2452 O O . LYS A 1 324 ? -16.787 -25.340 9.481 1.00 92.19 324 LYS A O 1
ATOM 2457 N N . ASP A 1 325 ? -16.668 -23.239 8.653 1.00 94.38 325 ASP A N 1
ATOM 2458 C CA . ASP A 1 325 ? -17.531 -22.680 9.682 1.00 94.38 325 ASP A CA 1
ATOM 2459 C C . ASP A 1 325 ? -18.933 -23.278 9.520 1.00 94.38 325 ASP A C 1
ATOM 2461 O O . ASP A 1 325 ? -19.566 -23.164 8.467 1.00 94.38 325 ASP A O 1
ATOM 2465 N N . HIS A 1 326 ? -19.382 -23.987 10.551 1.00 91.06 326 HIS A N 1
ATOM 2466 C CA . HIS A 1 326 ? -20.693 -24.627 10.576 1.00 91.06 326 HIS A CA 1
ATOM 2467 C C . HIS A 1 326 ? -21.818 -23.625 10.873 1.00 91.06 326 HIS A C 1
ATOM 2469 O O . HIS A 1 326 ? -22.998 -23.971 10.785 1.00 91.06 326 HIS A O 1
ATOM 2475 N N . ARG A 1 327 ? -21.475 -22.400 11.282 1.00 94.25 327 ARG A N 1
ATOM 2476 C CA . ARG A 1 327 ? -22.417 -21.315 11.555 1.00 94.25 327 ARG A CA 1
ATOM 2477 C C . ARG A 1 327 ? -22.685 -20.569 10.256 1.00 94.25 327 ARG A C 1
ATOM 2479 O O . ARG A 1 327 ? -21.749 -20.270 9.523 1.00 94.25 327 ARG A O 1
ATOM 2486 N N . CYS A 1 328 ? -23.946 -20.223 9.999 1.00 92.81 328 CYS A N 1
ATOM 2487 C CA . CYS A 1 328 ? -24.351 -19.573 8.751 1.00 92.81 328 CYS A CA 1
ATOM 2488 C C . CYS A 1 328 ? -25.311 -18.399 8.976 1.00 92.81 328 CYS A C 1
ATOM 2490 O O . CYS A 1 328 ? -26.158 -18.461 9.875 1.00 92.81 328 CYS A O 1
ATOM 2492 N N . ILE A 1 329 ? -25.224 -17.392 8.101 1.00 91.62 329 ILE A N 1
ATOM 2493 C CA . ILE A 1 329 ? -26.256 -16.370 7.866 1.00 91.62 329 ILE A CA 1
ATOM 2494 C C . ILE A 1 329 ? -26.953 -16.735 6.553 1.00 91.62 329 ILE A C 1
ATOM 2496 O O . ILE A 1 329 ? -26.347 -16.711 5.481 1.00 91.62 329 ILE A O 1
ATOM 2500 N N . GLY A 1 330 ? -28.226 -17.131 6.629 1.00 87.94 330 GLY A N 1
ATOM 2501 C CA . GLY A 1 330 ? -28.893 -17.782 5.501 1.00 87.94 330 GLY A CA 1
ATOM 2502 C C . GLY A 1 330 ? -28.157 -19.067 5.102 1.00 87.94 330 GLY A C 1
ATOM 2503 O O . GLY A 1 330 ? -28.023 -19.986 5.911 1.00 87.94 330 GLY A O 1
ATOM 2504 N N . THR A 1 331 ? -27.672 -19.133 3.861 1.00 88.56 331 THR A N 1
ATOM 2505 C CA . THR A 1 331 ? -26.895 -20.271 3.334 1.00 88.56 331 THR A CA 1
ATOM 2506 C C . THR A 1 331 ? -25.384 -20.064 3.375 1.00 88.56 331 THR A C 1
ATOM 2508 O O . THR A 1 331 ? -24.645 -21.017 3.134 1.00 88.56 331 THR A O 1
ATOM 2511 N N . GLU A 1 332 ? -24.923 -18.848 3.664 1.00 92.44 332 GLU A N 1
ATOM 2512 C CA . GLU A 1 332 ? -23.504 -18.497 3.640 1.00 92.44 332 GLU A CA 1
ATOM 2513 C C . GLU A 1 332 ? -22.868 -18.728 5.016 1.00 92.44 332 GLU A C 1
ATOM 2515 O O . GLU A 1 332 ? -23.491 -18.393 6.030 1.00 92.44 332 GLU A O 1
ATOM 2520 N N . PRO A 1 333 ? -21.647 -19.289 5.087 1.00 95.44 333 PRO A N 1
ATOM 2521 C CA . PRO A 1 333 ? -20.939 -19.453 6.352 1.00 95.44 333 PRO A CA 1
ATOM 2522 C C . PRO A 1 333 ? -20.642 -18.091 6.996 1.00 95.44 333 PRO A C 1
ATOM 2524 O O . PRO A 1 333 ? -20.415 -17.101 6.304 1.00 95.44 333 PRO A O 1
ATOM 2527 N N . LEU A 1 334 ? -20.620 -18.039 8.331 1.00 96.69 334 LEU A N 1
ATOM 2528 C CA . LEU A 1 334 ? -20.344 -16.817 9.094 1.00 96.69 334 LEU A CA 1
ATOM 2529 C C . LEU A 1 334 ? -18.919 -16.293 8.852 1.00 96.69 334 LEU A C 1
ATOM 2531 O O . LEU A 1 334 ? -18.692 -15.083 8.882 1.00 96.69 334 LEU A O 1
ATOM 2535 N N . ARG A 1 335 ? -17.967 -17.207 8.647 1.00 97.00 335 ARG A N 1
ATOM 2536 C CA . ARG A 1 335 ? -16.558 -16.918 8.371 1.00 97.00 335 ARG A CA 1
ATOM 2537 C C . ARG A 1 335 ? -16.118 -17.592 7.083 1.00 97.00 335 ARG A C 1
ATOM 2539 O O . ARG A 1 335 ? -16.438 -18.760 6.841 1.00 97.00 335 ARG A O 1
ATOM 2546 N N . GLU A 1 336 ? -15.357 -16.873 6.263 1.00 95.62 336 GLU A N 1
ATOM 2547 C CA . GLU A 1 336 ? -14.829 -17.432 5.024 1.00 95.62 336 GLU A CA 1
ATOM 2548 C C . GLU A 1 336 ? -13.677 -18.411 5.312 1.00 95.62 336 GLU A C 1
ATOM 2550 O O . GLU A 1 336 ? -12.760 -18.144 6.091 1.00 95.62 336 GLU A O 1
ATOM 2555 N N . THR A 1 337 ? -13.701 -19.559 4.629 1.00 96.25 337 THR A N 1
ATOM 2556 C CA . THR A 1 337 ? -12.536 -20.440 4.490 1.00 96.25 337 THR A CA 1
ATOM 2557 C C . THR A 1 337 ? -12.042 -20.386 3.057 1.00 96.25 337 THR A C 1
ATOM 2559 O O . THR A 1 337 ? -12.728 -20.832 2.133 1.00 96.25 337 THR A O 1
ATOM 2562 N N . ARG A 1 338 ? -10.817 -19.901 2.868 1.00 95.06 338 ARG A N 1
ATOM 2563 C CA . ARG A 1 338 ? -10.205 -19.747 1.552 1.00 95.06 338 ARG A CA 1
ATOM 2564 C C . ARG A 1 338 ? -9.105 -20.771 1.333 1.00 95.06 338 ARG A C 1
ATOM 2566 O O . ARG A 1 338 ? -8.157 -20.876 2.106 1.00 95.06 338 ARG A O 1
ATOM 2573 N N . ASN A 1 339 ? -9.195 -21.499 0.225 1.00 93.19 339 ASN A N 1
ATOM 2574 C CA . ASN A 1 339 ? -8.092 -22.327 -0.246 1.00 93.19 339 ASN A CA 1
ATOM 2575 C C . ASN A 1 339 ? -6.996 -21.423 -0.830 1.00 93.19 339 ASN A C 1
ATOM 2577 O O . ASN A 1 339 ? -7.230 -20.705 -1.800 1.00 93.19 339 ASN A O 1
ATOM 2581 N N . VAL A 1 340 ? -5.800 -21.465 -0.244 1.00 93.94 340 VAL A N 1
ATOM 2582 C CA . VAL A 1 340 ? -4.631 -20.681 -0.677 1.00 93.94 340 VAL A CA 1
ATOM 2583 C C . VAL A 1 340 ? -3.520 -21.576 -1.235 1.00 93.94 340 VAL A C 1
ATOM 2585 O O . VAL A 1 340 ? -2.371 -21.161 -1.379 1.00 93.94 340 VAL A O 1
ATOM 2588 N N . SER A 1 341 ? -3.866 -22.811 -1.604 1.00 89.81 341 SER A N 1
ATOM 2589 C CA . SER A 1 341 ? -2.930 -23.821 -2.109 1.00 89.81 341 SER A CA 1
ATOM 2590 C C . SER A 1 341 ? -2.365 -23.493 -3.484 1.00 89.81 341 SER A C 1
ATOM 2592 O O . SER A 1 341 ? -1.303 -24.005 -3.815 1.00 89.81 341 SER A O 1
ATOM 2594 N N . PHE A 1 342 ? -2.991 -22.594 -4.253 1.00 86.81 342 PHE A N 1
ATOM 2595 C CA . PHE A 1 342 ? -2.405 -22.061 -5.494 1.00 86.81 342 PHE A CA 1
ATOM 2596 C C . PHE A 1 342 ? -1.016 -21.438 -5.245 1.00 86.81 342 PHE A C 1
ATOM 2598 O O . PHE A 1 342 ? -0.150 -21.395 -6.117 1.00 86.81 342 PHE A O 1
ATOM 2605 N N . LEU A 1 343 ? -0.739 -21.004 -4.010 1.00 87.06 343 LEU A N 1
ATOM 2606 C CA . LEU A 1 343 ? 0.569 -20.501 -3.600 1.00 87.06 343 LEU A CA 1
ATOM 2607 C C . LEU A 1 343 ? 1.646 -21.596 -3.529 1.00 87.06 343 LEU A C 1
ATOM 2609 O O . LEU A 1 343 ? 2.837 -21.275 -3.550 1.00 87.06 343 LEU A O 1
ATOM 2613 N N . ASN A 1 344 ? 1.253 -22.869 -3.457 1.00 79.25 344 ASN A N 1
ATOM 2614 C CA . ASN A 1 344 ? 2.151 -24.023 -3.370 1.00 79.25 344 ASN A CA 1
ATOM 2615 C C . ASN A 1 344 ? 2.679 -24.483 -4.728 1.00 79.25 344 ASN A C 1
ATOM 2617 O O . ASN A 1 344 ? 3.746 -25.095 -4.767 1.00 79.25 344 ASN A O 1
ATOM 2621 N N . ASP A 1 345 ? 2.022 -24.114 -5.829 1.00 63.38 345 ASP A N 1
ATOM 2622 C CA . ASP A 1 345 ? 2.421 -24.489 -7.195 1.00 63.38 345 ASP A CA 1
ATOM 2623 C C . ASP A 1 345 ? 3.835 -23.995 -7.566 1.00 63.38 345 ASP A C 1
ATOM 2625 O O . ASP A 1 345 ? 4.483 -24.511 -8.476 1.00 63.38 345 ASP A O 1
ATOM 2629 N N . ALA A 1 346 ? 4.373 -23.036 -6.806 1.00 53.22 346 ALA A N 1
ATOM 2630 C CA . ALA A 1 346 ? 5.738 -22.548 -6.931 1.00 53.22 346 ALA A CA 1
ATOM 2631 C C . ALA A 1 346 ? 6.809 -23.437 -6.249 1.00 53.22 346 ALA A C 1
ATOM 2633 O O . ALA A 1 346 ? 7.983 -23.086 -6.288 1.00 53.22 346 ALA A O 1
ATOM 2634 N N . LEU A 1 347 ? 6.501 -24.565 -5.602 1.00 49.78 347 LEU A N 1
ATOM 2635 C CA . LEU A 1 347 ? 7.498 -25.371 -4.869 1.00 49.78 347 LEU A CA 1
ATOM 2636 C C . LEU A 1 347 ? 7.972 -26.610 -5.661 1.00 49.78 347 LEU A C 1
ATOM 2638 O O . LEU A 1 347 ? 7.207 -27.555 -5.830 1.00 49.78 347 LEU A O 1
ATOM 2642 N N . PRO A 1 348 ? 9.252 -26.697 -6.086 1.00 41.53 348 PRO A N 1
ATOM 2643 C CA . PRO A 1 348 ? 9.811 -27.951 -6.580 1.00 41.53 348 PRO A CA 1
ATOM 2644 C C . PRO A 1 348 ? 10.068 -28.910 -5.408 1.00 41.53 348 PRO A C 1
ATOM 2646 O O . PRO A 1 348 ? 10.839 -28.581 -4.506 1.00 41.53 348 PRO A O 1
ATOM 2649 N N . GLY A 1 349 ? 9.483 -30.110 -5.454 1.00 48.94 349 GLY A N 1
ATOM 2650 C CA . GLY A 1 349 ? 9.850 -31.219 -4.566 1.00 48.94 349 GLY A CA 1
ATOM 2651 C C . GLY A 1 349 ? 9.292 -31.132 -3.144 1.00 48.94 349 GLY A C 1
ATOM 2652 O O . GLY A 1 349 ? 10.053 -31.249 -2.184 1.00 48.94 349 GLY A O 1
ATOM 2653 N N . CYS A 1 350 ? 7.976 -30.957 -2.992 1.00 41.62 350 CYS A N 1
ATOM 2654 C CA . CYS A 1 350 ? 7.322 -31.170 -1.701 1.00 41.62 350 CYS A CA 1
ATOM 2655 C C . CYS A 1 350 ? 7.640 -32.583 -1.181 1.00 41.62 350 CYS A C 1
ATOM 2657 O O . CYS A 1 350 ? 7.446 -33.576 -1.883 1.00 41.62 350 CYS A O 1
ATOM 2659 N N . LEU A 1 351 ? 8.179 -32.654 0.041 1.00 40.97 351 LEU A N 1
ATOM 2660 C CA . LEU A 1 351 ? 8.449 -33.905 0.747 1.00 40.97 351 LEU A CA 1
ATOM 2661 C C . LEU A 1 351 ? 7.151 -34.733 0.839 1.00 40.97 351 LEU A C 1
ATOM 2663 O O . LEU A 1 351 ? 6.093 -34.148 1.068 1.00 40.97 351 LEU A O 1
ATOM 2667 N N . PRO A 1 352 ? 7.212 -36.072 0.730 1.00 41.16 352 PRO A N 1
ATOM 2668 C CA . PRO A 1 352 ? 6.033 -36.939 0.605 1.00 41.16 352 PRO A CA 1
ATOM 2669 C C . PRO A 1 352 ? 5.048 -36.932 1.795 1.00 41.16 352 PRO A C 1
ATOM 2671 O O . PRO A 1 352 ? 4.019 -37.590 1.708 1.00 41.16 352 PRO A O 1
ATOM 2674 N N . ASN A 1 353 ? 5.323 -36.185 2.875 1.00 44.84 353 ASN A N 1
ATOM 2675 C CA . ASN A 1 353 ? 4.558 -36.217 4.128 1.00 44.84 353 ASN A CA 1
ATOM 2676 C C . ASN A 1 353 ? 3.976 -34.855 4.580 1.00 44.84 353 ASN A C 1
ATOM 2678 O O . ASN A 1 353 ? 3.499 -34.762 5.708 1.00 44.84 353 ASN A O 1
ATOM 2682 N N . SER A 1 354 ? 4.021 -33.788 3.772 1.00 52.97 354 SER A N 1
ATOM 2683 C CA . SER A 1 354 ? 3.347 -32.518 4.118 1.00 52.97 354 SER A CA 1
ATOM 2684 C C . SER A 1 354 ? 1.913 -32.485 3.566 1.00 52.97 354 SER A C 1
ATOM 2686 O O . SER A 1 354 ? 1.710 -32.968 2.450 1.00 52.97 354 SER A O 1
ATOM 2688 N N . PRO A 1 355 ? 0.923 -31.919 4.293 1.00 59.22 355 PRO A N 1
ATOM 2689 C CA . PRO A 1 355 ? -0.430 -31.762 3.766 1.00 59.22 355 PRO A CA 1
ATOM 2690 C C . PRO A 1 355 ? -0.383 -31.002 2.431 1.00 59.22 355 PRO A C 1
ATOM 2692 O O . PRO A 1 355 ? 0.312 -29.987 2.349 1.00 59.22 355 PRO A O 1
ATOM 2695 N N . PRO A 1 356 ? -1.076 -31.472 1.378 1.00 68.19 356 PRO A N 1
ATOM 2696 C CA . PRO A 1 356 ? -0.965 -30.869 0.051 1.00 68.19 356 PRO A CA 1
ATOM 2697 C C . PRO A 1 356 ? -1.639 -29.492 -0.042 1.00 68.19 356 PRO A C 1
ATOM 2699 O O . PRO A 1 356 ? -1.305 -28.721 -0.943 1.00 68.19 356 PRO A O 1
ATOM 2702 N N . PHE A 1 357 ? -2.557 -29.176 0.881 1.00 86.12 357 PHE A N 1
ATOM 2703 C CA . PHE A 1 357 ? -3.362 -27.963 0.829 1.00 86.12 357 PHE A CA 1
ATOM 2704 C C . PHE A 1 357 ? -3.124 -27.041 2.023 1.00 86.12 357 PHE A C 1
ATOM 2706 O O . PHE A 1 357 ? -2.979 -27.476 3.167 1.00 86.12 357 PHE A O 1
ATOM 2713 N N . ASP A 1 358 ? -3.108 -25.750 1.715 1.00 92.19 358 ASP A N 1
ATOM 2714 C CA . ASP A 1 358 ? -3.069 -24.651 2.663 1.00 92.19 358 ASP A CA 1
ATOM 2715 C C . ASP A 1 358 ? -4.405 -23.905 2.621 1.00 92.19 358 ASP A C 1
ATOM 2717 O O . ASP A 1 358 ? -4.939 -23.596 1.547 1.00 92.19 358 ASP A O 1
ATOM 2721 N N . PHE A 1 359 ? -4.923 -23.590 3.802 1.00 94.81 359 PHE A N 1
ATOM 2722 C CA . PHE A 1 359 ? -6.176 -22.878 3.988 1.00 94.81 359 PHE A CA 1
ATOM 2723 C C . PHE A 1 359 ? -5.974 -21.669 4.886 1.00 94.81 359 PHE A C 1
ATOM 2725 O O . PHE A 1 359 ? -5.184 -21.691 5.836 1.00 94.81 359 PHE A O 1
ATOM 2732 N N . LEU A 1 360 ? -6.712 -20.619 4.558 1.00 97.12 360 LEU A N 1
ATOM 2733 C CA . LEU A 1 360 ? -6.789 -19.392 5.318 1.00 97.12 360 LEU A CA 1
ATOM 2734 C C . LEU A 1 360 ? -8.213 -19.240 5.857 1.00 97.12 360 LEU A C 1
ATOM 2736 O O . LEU A 1 360 ? -9.171 -19.332 5.091 1.00 97.12 360 LEU A O 1
ATOM 2740 N N . TYR A 1 361 ? -8.332 -19.010 7.157 1.00 97.75 361 TYR A N 1
ATOM 2741 C CA . TYR A 1 361 ? -9.601 -18.946 7.874 1.00 97.75 361 TYR A CA 1
ATOM 2742 C C . TYR A 1 361 ? -9.797 -17.559 8.462 1.00 97.75 361 TYR A C 1
ATOM 2744 O O . TYR A 1 361 ? -8.872 -17.013 9.072 1.00 97.75 361 TYR A O 1
ATOM 2752 N N . GLU A 1 362 ? -10.991 -17.005 8.298 1.00 97.88 362 GLU A N 1
ATOM 2753 C CA . GLU A 1 362 ? -11.415 -15.815 9.031 1.00 97.88 362 GLU A CA 1
ATOM 2754 C C . GLU A 1 362 ? -11.784 -16.185 10.461 1.00 97.88 362 GLU A C 1
ATOM 2756 O O . GLU A 1 362 ? -12.522 -17.142 10.698 1.00 97.88 362 GLU A O 1
ATOM 2761 N N . ALA A 1 363 ? -11.278 -15.424 11.420 1.00 97.62 363 ALA A N 1
ATOM 2762 C CA . ALA A 1 363 ? -11.547 -15.648 12.827 1.00 97.62 363 ALA A CA 1
ATOM 2763 C C . ALA A 1 363 ? -11.644 -14.317 13.566 1.00 97.62 363 ALA A C 1
ATOM 2765 O O . ALA A 1 363 ? -11.015 -13.328 13.194 1.00 97.62 363 ALA A O 1
ATOM 2766 N N . GLN A 1 364 ? -12.426 -14.287 14.636 1.00 97.88 364 GLN A N 1
ATOM 2767 C CA . GLN A 1 364 ? -12.524 -13.136 15.513 1.00 97.88 364 GLN A CA 1
ATOM 2768 C C . GLN A 1 364 ? -12.494 -13.553 16.979 1.00 97.88 364 GLN A C 1
ATOM 2770 O O . GLN A 1 364 ? -13.110 -14.535 17.391 1.00 97.88 364 GLN A O 1
ATOM 2775 N N . MET A 1 365 ? -11.804 -12.744 17.782 1.00 97.88 365 MET A N 1
ATOM 2776 C CA . MET A 1 365 ? -11.927 -12.766 19.237 1.00 97.88 365 MET A CA 1
ATOM 2777 C C . MET A 1 365 ? -12.701 -11.541 19.697 1.00 97.88 365 MET A C 1
ATOM 2779 O O . MET A 1 365 ? -12.503 -10.430 19.203 1.00 97.88 365 MET A O 1
ATOM 2783 N N . SER A 1 366 ? -13.623 -11.728 20.631 1.00 98.31 366 SER A N 1
ATOM 2784 C CA . SER A 1 366 ? -14.380 -10.637 21.238 1.00 98.31 366 SER A CA 1
ATOM 2785 C C . SER A 1 366 ? -14.422 -10.821 22.740 1.00 98.31 366 SER A C 1
ATOM 2787 O O . SER A 1 366 ? -14.801 -11.884 23.209 1.00 98.31 366 SER A O 1
ATOM 2789 N N . CYS A 1 367 ? -14.038 -9.791 23.482 1.00 98.06 367 CYS A N 1
ATOM 2790 C CA . CYS A 1 367 ? -14.067 -9.776 24.935 1.00 98.06 367 CYS A CA 1
ATOM 2791 C C . CYS A 1 367 ? -14.786 -8.517 25.392 1.00 98.06 367 CYS A C 1
ATOM 2793 O O . CYS A 1 367 ? -14.453 -7.421 24.936 1.00 98.06 367 CYS A O 1
ATOM 2795 N N . VAL A 1 368 ? -15.745 -8.672 26.297 1.00 96.44 368 VAL A N 1
ATOM 2796 C CA . VAL A 1 368 ? -16.464 -7.565 26.922 1.00 96.44 368 VAL A CA 1
ATOM 2797 C C . VAL A 1 368 ? -16.477 -7.773 28.423 1.00 96.44 368 VAL A C 1
ATOM 2799 O O . VAL A 1 368 ? -16.973 -8.793 28.894 1.00 96.44 368 VAL A O 1
ATOM 2802 N N . ILE A 1 369 ? -15.961 -6.791 29.158 1.00 93.81 369 ILE A N 1
ATOM 2803 C CA . ILE A 1 369 ? -16.057 -6.706 30.614 1.00 93.81 369 ILE A CA 1
ATOM 2804 C C . ILE A 1 369 ? -16.982 -5.539 30.953 1.00 93.81 369 ILE A C 1
ATOM 2806 O O . ILE A 1 369 ? -16.740 -4.413 30.512 1.00 93.81 369 ILE A O 1
ATOM 2810 N N . ALA A 1 370 ? -18.047 -5.789 31.710 1.00 90.69 370 ALA A N 1
ATOM 2811 C CA . ALA A 1 370 ? -19.017 -4.763 32.078 1.00 90.69 370 ALA A CA 1
ATOM 2812 C C . ALA A 1 370 ? -19.512 -4.928 33.514 1.00 90.69 370 ALA A C 1
ATOM 2814 O O . ALA A 1 370 ? -19.745 -6.042 33.969 1.00 90.69 370 ALA A O 1
ATOM 2815 N N . GLY A 1 371 ? -19.712 -3.826 34.231 1.00 84.38 371 GLY A N 1
ATOM 2816 C CA . GLY A 1 371 ? -20.121 -3.894 35.632 1.00 84.38 371 GLY A CA 1
ATOM 2817 C C . GLY A 1 371 ? -20.529 -2.558 36.233 1.00 84.38 371 GLY A C 1
ATOM 2818 O O . GLY A 1 371 ? -20.540 -1.517 35.567 1.00 84.38 371 GLY A O 1
ATOM 2819 N N . PHE A 1 372 ? -20.873 -2.609 37.518 1.00 74.62 372 PHE A N 1
ATOM 2820 C CA . PHE A 1 372 ? -21.201 -1.433 38.334 1.00 74.62 372 PHE A CA 1
ATOM 2821 C C . PHE A 1 372 ? -19.999 -0.955 39.110 1.00 74.62 372 PHE A C 1
ATOM 2823 O O . PHE A 1 372 ? -19.750 0.248 39.213 1.00 74.62 372 PHE A O 1
ATOM 2830 N N . ASP A 1 373 ? -19.290 -1.929 39.680 1.00 72.12 373 ASP A N 1
ATOM 2831 C CA . ASP A 1 373 ? -18.153 -1.672 40.518 1.00 72.12 373 ASP A CA 1
ATOM 2832 C C . ASP A 1 373 ? -16.954 -2.586 40.243 1.00 72.12 373 ASP A C 1
ATOM 2834 O O . ASP A 1 373 ? -16.950 -3.369 39.286 1.00 72.12 373 ASP A O 1
ATOM 2838 N N . LYS A 1 374 ? -15.889 -2.423 41.035 1.00 73.50 374 LYS A N 1
ATOM 2839 C CA . LYS A 1 374 ? -14.699 -3.272 40.947 1.00 73.50 374 LYS A CA 1
ATOM 2840 C C . LYS A 1 374 ? -14.949 -4.713 41.411 1.00 73.50 374 LYS A C 1
ATOM 2842 O O . LYS A 1 374 ? -14.159 -5.583 41.092 1.00 73.50 374 LYS A O 1
ATOM 2847 N N . TRP A 1 375 ? -16.036 -4.976 42.131 1.00 72.50 375 TRP A N 1
ATOM 2848 C CA . TRP A 1 375 ? -16.354 -6.287 42.698 1.00 72.50 375 TRP A CA 1
ATOM 2849 C C . TRP A 1 375 ? -17.397 -7.039 41.867 1.00 72.50 375 TRP A C 1
ATOM 2851 O O . TRP A 1 375 ? -17.265 -8.241 41.659 1.00 72.50 375 TRP A O 1
ATOM 2861 N N . SER A 1 376 ? -18.413 -6.323 41.379 1.00 78.50 376 SER A N 1
ATOM 2862 C CA . SER A 1 376 ? -19.578 -6.871 40.681 1.00 78.50 376 SER A CA 1
ATOM 2863 C C . SER A 1 376 ? -19.536 -6.545 39.191 1.00 78.50 376 SER A C 1
ATOM 2865 O O . SER A 1 376 ? -19.873 -5.428 38.769 1.00 78.50 376 SER A O 1
ATOM 2867 N N . TRP A 1 377 ? -19.117 -7.527 38.395 1.00 85.75 377 TRP A N 1
ATOM 2868 C CA . TRP A 1 377 ? -18.939 -7.383 36.952 1.00 85.75 377 TRP A CA 1
ATOM 2869 C C . TRP A 1 377 ? -19.066 -8.709 36.197 1.00 85.75 377 TRP A C 1
ATOM 2871 O O . TRP A 1 377 ? -18.958 -9.798 36.757 1.00 85.75 377 TRP A O 1
ATOM 2881 N N . ASP A 1 378 ? -19.312 -8.603 34.898 1.00 89.69 378 ASP A N 1
ATOM 2882 C CA . ASP A 1 378 ? -19.481 -9.711 33.971 1.00 89.69 378 ASP A CA 1
ATOM 2883 C C . ASP A 1 378 ? -18.441 -9.673 32.872 1.00 89.69 378 ASP A C 1
ATOM 2885 O O . ASP A 1 378 ? -18.121 -8.606 32.346 1.00 89.69 378 ASP A O 1
ATOM 2889 N N . GLY A 1 379 ? -17.967 -10.854 32.498 1.00 94.25 379 GLY A N 1
ATOM 2890 C CA . GLY A 1 379 ? -17.134 -11.065 31.331 1.00 94.25 379 GLY A CA 1
ATOM 2891 C C . GLY A 1 379 ? -17.835 -11.949 30.312 1.00 94.25 379 GLY A C 1
ATOM 2892 O O . GLY A 1 379 ? -18.317 -13.029 30.649 1.00 94.25 379 GLY A O 1
ATOM 2893 N N . TYR A 1 380 ? -17.822 -11.533 29.051 1.00 97.62 380 TYR A N 1
ATOM 2894 C CA . TYR A 1 380 ? -18.220 -12.357 27.912 1.00 97.62 380 TYR A CA 1
ATOM 2895 C C . TYR A 1 380 ? -17.046 -12.463 26.947 1.00 97.62 380 TYR A C 1
ATOM 2897 O O . TYR A 1 380 ? -16.506 -11.437 26.529 1.00 97.62 380 TYR A O 1
ATOM 2905 N N . PHE A 1 381 ? -16.662 -13.687 26.590 1.00 97.88 381 PHE A N 1
ATOM 2906 C CA . PHE A 1 381 ? -15.604 -13.944 25.620 1.00 97.88 381 PHE A CA 1
ATOM 2907 C C . PHE A 1 381 ? -16.107 -14.871 24.525 1.00 97.88 381 PHE A C 1
ATOM 2909 O O . PHE A 1 381 ? -16.553 -15.980 24.809 1.00 97.88 381 PHE A O 1
ATOM 2916 N N . PHE A 1 382 ? -16.009 -14.424 23.278 1.00 97.81 382 PHE A N 1
ATOM 2917 C CA . PHE A 1 382 ? -16.366 -15.190 22.091 1.00 97.81 382 PHE A CA 1
ATOM 2918 C C . PHE A 1 382 ? -15.097 -15.444 21.280 1.00 97.81 382 PHE A C 1
ATOM 2920 O O . PHE A 1 382 ? -14.414 -14.493 20.883 1.00 97.81 382 PHE A O 1
ATOM 2927 N N . CYS A 1 383 ? -14.779 -16.715 21.053 1.00 95.19 383 CYS A N 1
ATOM 2928 C CA . CYS A 1 383 ? -13.609 -17.150 20.301 1.00 95.19 383 CYS A CA 1
ATOM 2929 C C . CYS A 1 383 ? -14.041 -18.004 19.111 1.00 95.19 383 CYS A C 1
ATOM 2931 O O . CYS A 1 383 ? -14.685 -19.034 19.302 1.00 95.19 383 CYS A O 1
ATOM 2933 N N . ASP A 1 384 ? -13.667 -17.613 17.897 1.00 96.75 384 ASP A N 1
ATOM 2934 C CA . ASP A 1 384 ? -13.745 -18.521 16.752 1.00 96.75 384 ASP A CA 1
ATOM 2935 C C . ASP A 1 384 ? -12.621 -19.569 16.861 1.00 96.75 384 ASP A C 1
ATOM 2937 O O . ASP A 1 384 ? -11.453 -19.201 16.996 1.00 96.75 384 ASP A O 1
ATOM 2941 N N . ALA A 1 385 ? -12.975 -20.855 16.811 1.00 93.62 385 ALA A N 1
ATOM 2942 C CA . ALA A 1 385 ? -12.069 -22.002 16.946 1.00 93.62 385 ALA A CA 1
ATOM 2943 C C . ALA A 1 385 ? -12.344 -23.130 15.924 1.00 93.62 385 ALA A C 1
ATOM 2945 O O . ALA A 1 385 ? -11.616 -24.124 15.888 1.00 93.62 385 ALA A O 1
ATOM 2946 N N . TYR A 1 386 ? -13.357 -22.983 15.065 1.00 93.19 386 TYR A N 1
ATOM 2947 C CA . TYR A 1 386 ? -13.772 -23.964 14.050 1.00 93.19 386 TYR A CA 1
ATOM 2948 C C . TYR A 1 386 ? -12.649 -24.428 13.101 1.00 93.19 386 TYR A C 1
ATOM 2950 O O . TYR A 1 386 ? -12.733 -25.495 12.498 1.00 93.19 386 TYR A O 1
ATOM 2958 N N . PHE A 1 387 ? -11.590 -23.632 12.938 1.00 92.50 387 PHE A N 1
ATOM 2959 C CA . PHE A 1 387 ? -10.501 -23.899 11.998 1.00 92.50 387 PHE A CA 1
ATOM 2960 C C . PHE A 1 387 ? -9.506 -24.975 12.462 1.00 92.50 387 PHE A C 1
ATOM 2962 O O . PHE A 1 387 ? -8.772 -25.489 11.619 1.00 92.50 387 PHE A O 1
ATOM 2969 N N . ASP A 1 388 ? -9.514 -25.361 13.742 1.00 88.12 388 ASP A N 1
ATOM 2970 C CA . ASP A 1 388 ? -8.615 -26.373 14.327 1.00 88.12 388 ASP A CA 1
ATOM 2971 C C . ASP A 1 388 ? -9.357 -27.687 14.682 1.00 88.12 388 ASP A C 1
ATOM 2973 O O . ASP A 1 388 ? -8.945 -28.443 15.560 1.00 88.12 388 ASP A O 1
ATOM 2977 N N . ASP A 1 389 ? -10.469 -28.001 14.003 1.00 79.06 389 ASP A N 1
ATOM 2978 C CA . ASP A 1 389 ? -11.185 -29.271 14.199 1.00 79.06 389 ASP A CA 1
ATOM 2979 C C . ASP A 1 389 ? -10.277 -30.493 13.974 1.00 79.06 389 ASP A C 1
ATOM 2981 O O . ASP A 1 389 ? -9.652 -30.655 12.924 1.00 79.06 389 ASP A O 1
ATOM 2985 N N . GLY A 1 390 ? -10.228 -31.376 14.978 1.00 69.81 390 GLY A N 1
ATOM 2986 C CA . GLY A 1 390 ? -9.388 -32.577 14.980 1.00 69.81 390 GLY A CA 1
ATOM 2987 C C . GLY A 1 390 ? -7.941 -32.359 15.438 1.00 69.81 390 GLY A C 1
ATOM 2988 O O . GLY A 1 390 ? -7.215 -33.346 15.570 1.00 69.81 390 GLY A O 1
ATOM 2989 N N . ASP A 1 391 ? -7.527 -31.119 15.716 1.00 76.25 391 ASP A N 1
ATOM 2990 C CA . ASP A 1 391 ? -6.242 -30.822 16.351 1.00 76.25 391 ASP A CA 1
ATOM 2991 C C . ASP A 1 391 ? -6.329 -31.110 17.867 1.00 76.25 391 ASP A C 1
ATOM 2993 O O . ASP A 1 391 ? -7.239 -30.601 18.532 1.00 76.25 391 ASP A O 1
ATOM 2997 N N . PRO A 1 392 ? -5.432 -31.930 18.450 1.00 71.06 392 PRO A N 1
ATOM 2998 C CA . PRO A 1 392 ? -5.402 -32.154 19.898 1.00 71.06 392 PRO A CA 1
ATOM 2999 C C . PRO A 1 392 ? -5.146 -30.874 20.708 1.00 71.06 392 PRO A C 1
ATOM 3001 O O . PRO A 1 392 ? -5.557 -30.813 21.866 1.00 71.06 392 PRO A O 1
ATOM 3004 N N . ASP A 1 393 ? -4.516 -29.863 20.108 1.00 71.56 393 ASP A N 1
ATOM 3005 C CA . ASP A 1 393 ? -4.231 -28.568 20.725 1.00 71.56 393 ASP A CA 1
ATOM 3006 C C . ASP A 1 393 ? -5.325 -27.518 20.423 1.00 71.56 393 ASP A C 1
ATOM 3008 O O . ASP A 1 393 ? -5.147 -26.335 20.734 1.00 71.56 393 ASP A O 1
ATOM 3012 N N . LYS A 1 394 ? -6.471 -27.924 19.839 1.00 82.44 394 LYS A N 1
ATOM 3013 C CA . LYS A 1 394 ? -7.615 -27.036 19.568 1.00 82.44 394 LYS A CA 1
ATOM 3014 C C . LYS A 1 394 ? -8.059 -26.323 20.843 1.00 82.44 394 LYS A C 1
ATOM 3016 O O . LYS A 1 394 ? -8.424 -26.952 21.842 1.00 82.44 394 LYS A O 1
ATOM 3021 N N . GLU A 1 395 ? -8.151 -24.997 20.762 1.00 83.56 395 GLU A N 1
ATOM 3022 C CA . GLU A 1 395 ? -8.767 -24.200 21.816 1.00 83.56 395 GLU A CA 1
ATOM 3023 C C . GLU A 1 395 ? -10.254 -24.578 21.937 1.00 83.56 395 GLU A C 1
ATOM 3025 O O . GLU A 1 395 ? -11.054 -24.355 21.029 1.00 83.56 395 GLU A O 1
ATOM 3030 N N . SER A 1 396 ? -10.621 -25.217 23.048 1.00 85.31 396 SER A N 1
ATOM 3031 C CA . SER A 1 396 ? -11.978 -25.704 23.289 1.00 85.31 396 SER A CA 1
ATOM 3032 C C . SER A 1 396 ? -12.359 -25.566 24.755 1.00 85.31 396 SER A C 1
ATOM 3034 O O . SER A 1 396 ? -11.513 -25.616 25.650 1.00 85.31 396 SER A O 1
ATOM 3036 N N . VAL A 1 397 ? -13.661 -25.460 25.016 1.00 83.94 397 VAL A N 1
ATOM 3037 C CA . VAL A 1 397 ? -14.201 -25.478 26.385 1.00 83.94 397 VAL A CA 1
ATOM 3038 C C . VAL A 1 397 ? -13.824 -26.756 27.145 1.00 83.94 397 VAL A C 1
ATOM 3040 O O . VAL A 1 397 ? -13.609 -26.713 28.353 1.00 83.94 397 VAL A O 1
ATOM 3043 N N . GLY A 1 398 ? -13.684 -27.882 26.435 1.00 80.75 398 GLY A N 1
ATOM 3044 C CA . GLY A 1 398 ? -13.255 -29.158 27.006 1.00 80.75 398 GLY A CA 1
ATOM 3045 C C . GLY A 1 398 ? -11.799 -29.151 27.468 1.00 80.75 398 GLY A C 1
ATOM 3046 O O . GLY A 1 398 ? -11.516 -29.664 28.547 1.00 80.75 398 GLY A O 1
ATOM 3047 N N . LEU A 1 399 ? -10.897 -28.530 26.700 1.00 81.62 399 LEU A N 1
ATOM 3048 C CA . LEU A 1 399 ? -9.477 -28.431 27.050 1.00 81.62 399 LEU A CA 1
ATOM 3049 C C . LEU A 1 399 ? -9.284 -27.689 28.379 1.00 81.62 399 LEU A C 1
ATOM 3051 O O . LEU A 1 399 ? -8.645 -28.212 29.286 1.00 81.62 399 LEU A O 1
ATOM 3055 N N . TYR A 1 400 ? -9.914 -26.521 28.532 1.00 79.31 400 TYR A N 1
ATOM 3056 C CA . TYR A 1 400 ? -9.836 -25.748 29.778 1.00 79.31 400 TYR A CA 1
ATOM 3057 C C . TYR A 1 400 ? -10.485 -26.456 30.964 1.00 79.31 400 TYR A C 1
ATOM 3059 O O . TYR A 1 400 ? -10.018 -26.323 32.091 1.00 79.31 400 TYR A O 1
ATOM 3067 N N . TYR A 1 401 ? -11.556 -27.216 30.729 1.00 76.19 401 TYR A N 1
ATOM 3068 C CA . TYR A 1 401 ? -12.153 -28.022 31.785 1.00 76.19 401 TYR A CA 1
ATOM 3069 C C . TYR A 1 401 ? -11.217 -29.146 32.242 1.00 76.19 401 TYR A C 1
ATOM 3071 O O . TYR A 1 401 ? -11.071 -29.345 33.441 1.00 76.19 401 TYR A O 1
ATOM 3079 N N . LEU A 1 402 ? -10.559 -29.856 31.320 1.00 75.12 402 LEU A N 1
ATOM 3080 C CA . LEU A 1 402 ? -9.625 -30.935 31.663 1.00 75.12 402 LEU A CA 1
ATOM 3081 C C . LEU A 1 402 ? -8.368 -30.421 32.372 1.00 75.12 402 LEU A C 1
ATOM 3083 O O . LEU A 1 402 ? -7.966 -31.022 33.367 1.00 75.12 402 LEU A O 1
ATOM 3087 N N . ASP A 1 403 ? -7.800 -29.298 31.921 1.00 69.88 403 ASP A N 1
ATOM 3088 C CA . ASP A 1 403 ? -6.680 -28.631 32.604 1.00 69.88 403 ASP A CA 1
ATOM 3089 C C . ASP A 1 403 ? -7.051 -28.270 34.061 1.00 69.88 403 ASP A C 1
ATOM 3091 O O . ASP A 1 403 ? -6.204 -28.316 34.949 1.00 69.88 403 ASP A O 1
ATOM 3095 N N . ASN A 1 404 ? -8.337 -28.010 34.326 1.00 64.94 404 ASN A N 1
ATOM 3096 C CA . ASN A 1 404 ? -8.888 -27.700 35.649 1.00 64.94 404 ASN A CA 1
ATOM 3097 C C . ASN A 1 404 ? -9.235 -28.924 36.519 1.00 64.94 404 ASN A C 1
ATOM 3099 O O . ASN A 1 404 ? -9.643 -28.745 37.664 1.00 64.94 404 ASN A O 1
ATOM 3103 N N . GLN A 1 405 ? -9.113 -30.151 36.001 1.00 63.81 405 GLN A N 1
ATOM 3104 C CA . GLN A 1 405 ? -9.448 -31.401 36.709 1.00 63.81 405 GLN A CA 1
ATOM 3105 C C . GLN A 1 405 ? -8.201 -32.199 37.156 1.00 63.81 405 GLN A C 1
ATOM 3107 O O . GLN A 1 405 ? -8.339 -33.316 37.654 1.00 63.81 405 GLN A O 1
ATOM 3112 N N . GLY A 1 406 ? -6.983 -31.675 36.957 1.00 59.47 406 GLY A N 1
ATOM 3113 C CA . GLY A 1 406 ? -5.723 -32.338 37.332 1.00 59.47 406 GLY A CA 1
ATOM 3114 C C . GLY A 1 406 ? -5.410 -32.337 38.841 1.00 59.47 406 GLY A C 1
ATOM 3115 O O . GLY A 1 406 ? -5.906 -31.500 39.588 1.00 59.47 406 GLY A O 1
ATOM 3116 N N . ASP A 1 407 ? -4.539 -33.260 39.283 1.00 49.59 407 ASP A N 1
ATOM 3117 C CA . ASP A 1 407 ? -4.144 -33.468 40.698 1.00 49.59 407 ASP A CA 1
ATOM 3118 C C . ASP A 1 407 ? -3.361 -32.287 41.332 1.00 49.59 407 ASP A C 1
ATOM 3120 O O . ASP A 1 407 ? -3.223 -32.222 42.556 1.00 49.59 407 ASP A O 1
ATOM 3124 N N . GLU A 1 408 ? -2.848 -31.341 40.533 1.00 51.62 408 GLU A N 1
ATOM 3125 C CA . GLU A 1 408 ? -2.223 -30.099 41.012 1.00 51.62 408 GLU A CA 1
ATOM 3126 C C . GLU A 1 408 ? -3.185 -28.911 40.822 1.00 51.62 408 GLU A C 1
ATOM 3128 O O . GLU A 1 408 ? -3.453 -28.484 39.703 1.00 51.62 408 GLU A O 1
ATOM 3133 N N . LEU A 1 409 ? -3.692 -28.387 41.945 1.00 49.59 409 LEU A N 1
ATOM 3134 C CA . LEU A 1 409 ? -4.628 -27.260 42.105 1.00 49.59 409 LEU A CA 1
ATOM 3135 C C . LEU A 1 409 ? -4.173 -25.939 41.442 1.00 49.59 409 LEU A C 1
ATOM 3137 O O . LEU A 1 409 ? -3.797 -24.994 42.138 1.00 49.59 409 LEU A O 1
ATOM 3141 N N . VAL A 1 410 ? -4.207 -25.830 40.116 1.00 55.91 410 VAL A N 1
ATOM 3142 C CA . VAL A 1 410 ? -4.152 -24.525 39.443 1.00 55.91 410 VAL A CA 1
ATOM 3143 C C . VAL A 1 410 ? -5.300 -24.448 38.458 1.00 55.91 410 VAL A C 1
ATOM 3145 O O . VAL A 1 410 ? -5.171 -24.833 37.299 1.00 55.91 410 VAL A O 1
ATOM 3148 N N . LEU A 1 411 ? -6.434 -23.930 38.924 1.00 62.50 411 LEU A N 1
ATOM 3149 C CA . LEU A 1 411 ? -7.530 -23.603 38.026 1.00 62.50 411 LEU A CA 1
ATOM 3150 C C . LEU A 1 411 ? -7.066 -22.493 37.062 1.00 62.50 411 LEU A C 1
ATOM 3152 O O . LEU A 1 411 ? -6.534 -21.471 37.498 1.00 62.50 411 LEU A O 1
ATOM 3156 N N . VAL A 1 412 ? -7.243 -22.682 35.757 1.00 74.62 412 VAL A N 1
ATOM 3157 C CA . VAL A 1 412 ? -6.796 -21.789 34.682 1.00 74.62 412 VAL A CA 1
ATOM 3158 C C . VAL A 1 412 ? -7.937 -20.943 34.121 1.00 74.62 412 VAL A C 1
ATOM 3160 O O . VAL A 1 412 ? -9.042 -21.425 33.864 1.00 74.62 412 VAL A O 1
ATOM 3163 N N . ASP A 1 413 ? -7.669 -19.652 33.924 1.00 84.88 413 ASP A N 1
ATOM 3164 C CA . ASP A 1 413 ? -8.632 -18.706 33.366 1.00 84.88 413 ASP A CA 1
ATOM 3165 C C . ASP A 1 413 ? -8.708 -18.838 31.829 1.00 84.88 413 ASP A C 1
ATOM 3167 O O . ASP A 1 413 ? -7.706 -18.595 31.141 1.00 84.88 413 ASP A O 1
ATOM 3171 N N . PRO A 1 414 ? -9.877 -19.182 31.255 1.00 88.31 414 PRO A N 1
ATOM 3172 C CA . PRO A 1 414 ? -10.013 -19.375 29.817 1.00 88.31 414 PRO A CA 1
ATOM 3173 C C . PRO A 1 414 ? -9.902 -18.061 29.035 1.00 88.31 414 PRO A C 1
ATOM 3175 O O . PRO A 1 414 ? -9.416 -18.076 27.910 1.00 88.31 414 PRO A O 1
ATOM 3178 N N . PHE A 1 415 ? -10.268 -16.898 29.590 1.00 92.12 415 PHE A N 1
ATOM 3179 C CA . PHE A 1 415 ? -10.125 -15.618 28.881 1.00 92.12 415 PHE A CA 1
ATOM 3180 C C . PHE A 1 415 ? -8.642 -15.283 28.696 1.00 92.12 415 PHE A C 1
ATOM 3182 O O . PHE A 1 415 ? -8.244 -14.837 27.622 1.00 92.12 415 PHE A O 1
ATOM 3189 N N . ALA A 1 416 ? -7.814 -15.560 29.706 1.00 89.69 416 ALA A N 1
ATOM 3190 C CA . ALA A 1 416 ? -6.364 -15.357 29.670 1.00 89.69 416 ALA A CA 1
ATOM 3191 C C . ALA A 1 416 ? -5.579 -16.585 29.174 1.00 89.69 416 ALA A C 1
ATOM 3193 O O . ALA A 1 416 ? -4.376 -16.681 29.410 1.00 89.69 416 ALA A O 1
ATOM 3194 N N . ARG A 1 417 ? -6.243 -17.539 28.507 1.00 86.75 417 ARG A N 1
ATOM 3195 C CA . ARG A 1 417 ? -5.617 -18.737 27.919 1.00 86.75 417 ARG A CA 1
ATOM 3196 C C . ARG A 1 417 ? -4.779 -19.552 28.924 1.00 86.75 417 ARG A C 1
ATOM 3198 O O . ARG A 1 417 ? -3.784 -20.173 28.556 1.00 86.75 417 ARG A O 1
ATOM 3205 N N . GLY A 1 418 ? -5.181 -19.519 30.192 1.00 78.31 418 GLY A N 1
ATOM 3206 C CA . GLY A 1 418 ? -4.515 -20.157 31.323 1.00 78.31 418 GLY A CA 1
ATOM 3207 C C . GLY A 1 418 ? -3.230 -19.500 31.823 1.00 78.31 418 GLY A C 1
ATOM 3208 O O . GLY A 1 418 ? -2.553 -20.087 32.661 1.00 78.31 418 GLY A O 1
ATOM 3209 N N . GLU A 1 419 ? -2.892 -18.289 31.369 1.00 78.62 419 GLU A N 1
ATOM 3210 C CA . GLU A 1 419 ? -1.796 -17.499 31.959 1.00 78.62 419 GLU A CA 1
ATOM 3211 C C . GLU A 1 419 ? -2.169 -16.876 33.314 1.00 78.62 419 GLU A C 1
ATOM 3213 O O . GLU A 1 419 ? -1.288 -16.513 34.093 1.00 78.62 419 GLU A O 1
ATOM 3218 N N . LEU A 1 420 ? -3.468 -16.764 33.613 1.00 74.31 420 LEU A N 1
ATOM 3219 C CA . LEU A 1 420 ? -3.975 -16.385 34.929 1.00 74.31 420 LEU A CA 1
ATOM 3220 C C . LEU A 1 420 ? -4.545 -17.611 35.646 1.00 74.31 420 LEU A C 1
ATOM 3222 O O . LEU A 1 420 ? -5.301 -18.387 35.060 1.00 74.31 420 LEU A O 1
ATOM 3226 N N . SER A 1 421 ? -4.216 -17.741 36.932 1.00 64.19 421 SER A N 1
ATOM 3227 C CA . SER A 1 421 ? -4.869 -18.697 37.827 1.00 64.19 421 SER A CA 1
ATOM 3228 C C . SER A 1 421 ? -6.208 -18.131 38.302 1.00 64.19 421 SER A C 1
ATOM 3230 O O . SER A 1 421 ? -6.284 -16.964 38.690 1.00 64.19 421 SER A O 1
ATOM 3232 N N . THR A 1 422 ? -7.263 -18.946 38.322 1.00 59.56 422 THR A N 1
ATOM 3233 C CA . THR A 1 422 ? -8.558 -18.550 38.892 1.00 59.56 422 THR A CA 1
ATOM 3234 C C . THR A 1 422 ? -8.588 -18.618 40.417 1.00 59.56 422 THR A C 1
ATOM 3236 O O . THR A 1 422 ? -9.590 -18.210 40.993 1.00 59.56 422 THR A O 1
ATOM 3239 N N . ASP A 1 423 ? -7.529 -19.116 41.065 1.00 57.53 423 ASP A N 1
ATOM 3240 C CA . ASP A 1 423 ? -7.382 -19.153 42.530 1.00 57.53 423 ASP A CA 1
ATOM 3241 C C . ASP A 1 423 ? -6.827 -17.839 43.095 1.00 57.53 423 ASP A C 1
ATOM 3243 O O . ASP A 1 423 ? -6.910 -17.580 44.295 1.00 57.53 423 ASP A O 1
ATOM 3247 N N . ARG A 1 424 ? -6.250 -16.995 42.227 1.00 60.03 424 ARG A N 1
ATOM 3248 C CA . ARG A 1 424 ? -5.870 -15.608 42.536 1.00 60.03 424 ARG A CA 1
ATOM 3249 C C . ARG A 1 424 ? -6.302 -14.656 41.414 1.00 60.03 424 ARG A C 1
ATOM 3251 O O . ARG A 1 424 ? -5.435 -14.133 40.705 1.00 60.03 424 ARG A O 1
ATOM 3258 N N . PRO A 1 425 ? -7.616 -14.468 41.204 1.00 61.62 425 PRO A N 1
ATOM 3259 C CA . PRO A 1 425 ? -8.111 -13.529 40.211 1.00 61.62 425 PRO A CA 1
ATOM 3260 C C . PRO A 1 425 ? -7.612 -12.099 40.447 1.00 61.62 425 PRO A C 1
ATOM 3262 O O . PRO A 1 425 ? -7.272 -11.682 41.553 1.00 61.62 425 PRO A O 1
ATOM 3265 N N . LEU A 1 426 ? -7.556 -11.323 39.365 1.00 66.31 426 LEU A N 1
ATOM 3266 C CA . LEU A 1 426 ? -7.329 -9.887 39.468 1.00 66.31 426 LEU A CA 1
ATOM 3267 C C . LEU A 1 426 ? -8.635 -9.223 39.904 1.00 66.31 426 LEU A C 1
ATOM 3269 O O . LEU A 1 426 ? -9.569 -9.139 39.109 1.00 66.31 426 LEU A O 1
ATOM 3273 N N . GLU A 1 427 ? -8.668 -8.711 41.136 1.00 67.25 427 GLU A N 1
ATOM 3274 C CA . GLU A 1 427 ? -9.840 -8.018 41.691 1.00 67.25 427 GLU A CA 1
ATOM 3275 C C . GLU A 1 427 ? -10.243 -6.792 40.854 1.00 67.25 427 GLU A C 1
ATOM 3277 O O . GLU A 1 427 ? -11.416 -6.448 40.768 1.00 67.25 427 GLU A O 1
ATOM 3282 N N . ASN A 1 428 ? -9.280 -6.106 40.225 1.00 77.75 428 ASN A N 1
ATOM 3283 C CA . ASN A 1 428 ? -9.569 -4.937 39.401 1.00 77.75 428 ASN A CA 1
ATOM 3284 C C . ASN A 1 428 ? -9.989 -5.371 37.976 1.00 77.75 428 ASN A C 1
ATOM 3286 O O . ASN A 1 428 ? -9.149 -5.898 37.235 1.00 77.75 428 ASN A O 1
ATOM 3290 N N . PRO A 1 429 ? -11.233 -5.078 37.542 1.00 83.19 429 PRO A N 1
ATOM 3291 C CA . PRO A 1 429 ? -11.775 -5.512 36.252 1.00 83.19 429 PRO A CA 1
ATOM 3292 C C . PRO A 1 429 ? -10.988 -4.966 35.059 1.00 83.19 429 PRO A C 1
ATOM 3294 O O . PRO A 1 429 ? -10.950 -5.594 34.001 1.00 83.19 429 PRO A O 1
ATOM 3297 N N . ILE A 1 430 ? -10.319 -3.819 35.211 1.00 83.25 430 ILE A N 1
ATOM 3298 C CA . ILE A 1 430 ? -9.526 -3.257 34.125 1.00 83.25 430 ILE A CA 1
ATOM 3299 C C . ILE A 1 430 ? -8.135 -3.879 34.057 1.00 83.25 430 ILE A C 1
ATOM 3301 O O . ILE A 1 430 ? -7.659 -4.163 32.962 1.00 83.25 430 ILE A O 1
ATOM 3305 N N . ASN A 1 431 ? -7.501 -4.179 35.196 1.00 83.75 431 ASN A N 1
ATOM 3306 C CA . ASN A 1 431 ? -6.270 -4.981 35.190 1.00 83.75 431 ASN A CA 1
ATOM 3307 C C . ASN A 1 431 ? -6.537 -6.372 34.596 1.00 83.75 431 ASN A C 1
ATOM 3309 O O . ASN A 1 431 ? -5.722 -6.879 33.820 1.00 83.75 431 ASN A O 1
ATOM 3313 N N . TYR A 1 432 ? -7.696 -6.959 34.915 1.00 87.44 432 TYR A N 1
ATOM 3314 C CA . TYR A 1 432 ? -8.163 -8.200 34.306 1.00 87.44 432 TYR A CA 1
ATOM 3315 C C . TYR A 1 432 ? -8.312 -8.055 32.786 1.00 87.44 432 TYR A C 1
ATOM 3317 O O . TYR A 1 432 ? -7.674 -8.798 32.039 1.00 87.44 432 TYR A O 1
ATOM 3325 N N . PHE A 1 433 ? -9.058 -7.045 32.317 1.00 91.19 433 PHE A N 1
ATOM 3326 C CA . PHE A 1 433 ? -9.214 -6.764 30.888 1.00 91.19 433 PHE A CA 1
ATOM 3327 C C . PHE A 1 433 ? -7.872 -6.568 30.178 1.00 91.19 433 PHE A C 1
ATOM 3329 O O . PHE A 1 433 ? -7.647 -7.186 29.144 1.00 91.19 433 PHE A O 1
ATOM 3336 N N . LEU A 1 434 ? -6.971 -5.740 30.715 1.00 89.50 434 LEU A N 1
ATOM 3337 C CA . LEU A 1 434 ? -5.668 -5.465 30.104 1.00 89.50 434 LEU A CA 1
ATOM 3338 C C . LEU A 1 434 ? -4.811 -6.727 30.014 1.00 89.50 434 LEU A C 1
ATOM 3340 O O . LEU A 1 434 ? -4.144 -6.936 29.005 1.00 89.50 434 LEU A O 1
ATOM 3344 N N . THR A 1 435 ? -4.862 -7.592 31.027 1.00 90.06 435 THR A N 1
ATOM 3345 C CA . THR A 1 435 ? -4.139 -8.867 30.997 1.00 90.06 435 THR A CA 1
ATOM 3346 C C . THR A 1 435 ? -4.707 -9.795 29.927 1.00 90.06 435 THR A C 1
ATOM 3348 O O . THR A 1 435 ? -3.948 -10.331 29.122 1.00 90.06 435 THR A O 1
ATOM 3351 N N . VAL A 1 436 ? -6.033 -9.945 29.863 1.00 93.81 436 VAL A N 1
ATOM 3352 C CA . VAL A 1 436 ? -6.707 -10.732 28.817 1.00 93.81 436 VAL A CA 1
ATOM 3353 C C . VAL A 1 436 ? -6.392 -10.164 27.434 1.00 93.81 436 VAL A C 1
ATOM 3355 O O . VAL A 1 436 ? -6.019 -10.905 26.527 1.00 93.81 436 VAL A O 1
ATOM 3358 N N . PHE A 1 437 ? -6.491 -8.847 27.271 1.00 95.50 437 PHE A N 1
ATOM 3359 C CA . PHE A 1 437 ? -6.248 -8.173 26.004 1.00 95.50 437 PHE A CA 1
ATOM 3360 C C . PHE A 1 437 ? -4.805 -8.366 25.538 1.00 95.50 437 PHE A C 1
ATOM 3362 O O . PHE A 1 437 ? -4.591 -8.745 24.393 1.00 95.50 437 PHE A O 1
ATOM 3369 N N . ARG A 1 438 ? -3.823 -8.219 26.430 1.00 94.44 438 ARG A N 1
ATOM 3370 C CA . ARG A 1 438 ? -2.405 -8.505 26.168 1.00 94.44 438 ARG A CA 1
ATOM 3371 C C . ARG A 1 438 ? -2.185 -9.934 25.665 1.00 94.44 438 ARG A C 1
ATOM 3373 O O . ARG A 1 438 ? -1.601 -10.117 24.599 1.00 94.44 438 ARG A O 1
ATOM 3380 N N . VAL A 1 439 ? -2.700 -10.939 26.382 1.00 94.38 439 VAL A N 1
ATOM 3381 C CA . VAL A 1 439 ? -2.556 -12.361 26.005 1.00 94.38 439 VAL A CA 1
ATOM 3382 C C . VAL A 1 439 ? -3.177 -12.637 24.636 1.00 94.38 439 VAL A C 1
ATOM 3384 O O . VAL A 1 439 ? -2.563 -13.265 23.770 1.00 94.38 439 VAL A O 1
ATOM 3387 N N . ARG A 1 440 ? -4.398 -12.148 24.413 1.00 96.94 440 ARG A N 1
ATOM 3388 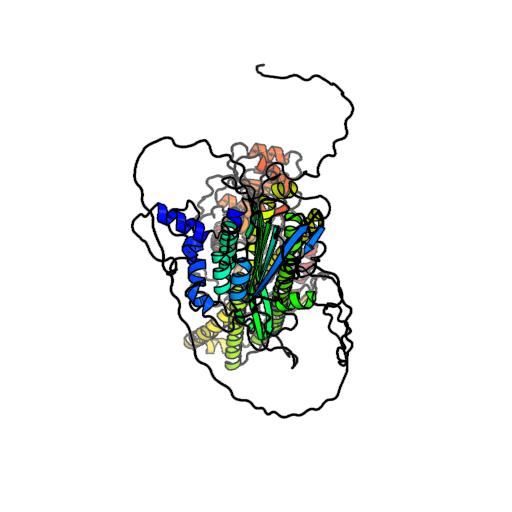C CA . ARG A 1 440 ? -5.155 -12.418 23.186 1.00 96.94 440 ARG A CA 1
ATOM 3389 C C . ARG A 1 440 ? -4.633 -11.637 21.988 1.00 96.94 440 ARG A C 1
ATOM 3391 O O . ARG A 1 440 ? -4.562 -12.188 20.894 1.00 96.94 440 ARG A O 1
ATOM 3398 N N . LEU A 1 441 ? -4.179 -10.404 22.187 1.00 97.69 441 LEU A N 1
ATOM 3399 C CA . LEU A 1 441 ? -3.520 -9.630 21.140 1.00 97.69 441 LEU A CA 1
ATOM 3400 C C . LEU A 1 441 ? -2.199 -10.287 20.722 1.00 97.69 441 LEU A C 1
ATOM 3402 O O . LEU A 1 441 ? -1.927 -10.373 19.528 1.00 97.69 441 LEU A O 1
ATOM 3406 N N . CYS A 1 442 ? -1.425 -10.824 21.671 1.00 97.06 442 CYS A N 1
ATOM 3407 C CA . CYS A 1 442 ? -0.227 -11.606 21.364 1.00 97.06 442 CYS A CA 1
ATOM 3408 C C . CYS A 1 442 ? -0.566 -12.870 20.552 1.00 97.06 442 CYS A C 1
ATOM 3410 O O . CYS A 1 442 ? 0.106 -13.186 19.570 1.00 97.06 442 CYS A O 1
ATOM 3412 N N . GLN A 1 443 ? -1.640 -13.588 20.895 1.00 95.69 443 GLN A N 1
ATOM 3413 C CA . GLN A 1 443 ? -2.114 -14.727 20.095 1.00 95.69 443 GLN A CA 1
ATOM 3414 C C . GLN A 1 443 ? -2.463 -14.312 18.657 1.00 95.69 443 GLN A C 1
ATOM 3416 O O . GLN A 1 443 ? -2.016 -14.957 17.709 1.00 95.69 443 GLN A O 1
ATOM 3421 N N . ILE A 1 444 ? -3.202 -13.216 18.492 1.00 98.00 444 ILE A N 1
ATOM 3422 C CA . ILE A 1 444 ? -3.583 -12.673 17.182 1.00 98.00 444 ILE A CA 1
ATOM 3423 C C . ILE A 1 444 ? -2.352 -12.241 16.377 1.00 98.00 444 ILE A C 1
ATOM 3425 O O . ILE A 1 444 ? -2.243 -12.563 15.193 1.00 98.00 444 ILE A O 1
ATOM 3429 N N . GLN A 1 445 ? -1.399 -11.558 17.012 1.00 98.44 445 GLN A N 1
ATOM 3430 C CA . GLN A 1 445 ? -0.135 -11.163 16.392 1.00 98.44 445 GLN A CA 1
ATOM 3431 C C . GLN A 1 445 ? 0.639 -12.382 15.883 1.00 98.44 445 GLN A C 1
ATOM 3433 O O . GLN A 1 445 ? 1.146 -12.350 14.762 1.00 98.44 445 GLN A O 1
ATOM 3438 N N . ASN A 1 446 ? 0.664 -13.482 16.639 1.00 97.56 446 ASN A N 1
ATOM 3439 C CA . ASN A 1 446 ? 1.357 -14.700 16.230 1.00 97.56 446 ASN A CA 1
ATOM 3440 C C . ASN A 1 446 ? 0.708 -15.348 14.997 1.00 97.56 446 ASN A C 1
ATOM 3442 O O . ASN A 1 446 ? 1.418 -15.820 14.104 1.00 97.56 446 ASN A O 1
ATOM 3446 N N . GLU A 1 447 ? -0.624 -15.354 14.910 1.00 98.00 447 GLU A N 1
ATOM 3447 C CA . GLU A 1 447 ? -1.325 -15.849 13.718 1.00 98.00 447 GLU A CA 1
ATOM 3448 C C . GLU A 1 447 ? -1.067 -14.947 12.502 1.00 98.00 447 GLU A C 1
ATOM 3450 O O . GLU A 1 447 ? -0.687 -15.444 11.437 1.00 98.00 447 GLU A O 1
ATOM 3455 N N . TRP A 1 448 ? -1.114 -13.622 12.669 1.00 98.44 448 TRP A N 1
ATOM 3456 C CA . TRP A 1 448 ? -0.724 -12.678 11.616 1.00 98.44 448 TRP A CA 1
ATOM 3457 C C . TRP A 1 448 ? 0.719 -12.876 11.155 1.00 98.44 448 TRP A C 1
ATOM 3459 O O . TRP A 1 448 ? 1.000 -12.920 9.954 1.00 98.44 448 TRP A O 1
ATOM 3469 N N . GLN A 1 449 ? 1.644 -13.058 12.094 1.00 98.44 449 GLN A N 1
ATOM 3470 C CA . GLN A 1 449 ? 3.049 -13.303 11.803 1.00 98.44 449 GLN A CA 1
ATOM 3471 C C . GLN A 1 449 ? 3.226 -14.577 10.966 1.00 98.44 449 GLN A C 1
ATOM 3473 O O . GLN A 1 449 ? 4.025 -14.580 10.022 1.00 98.44 449 GLN A O 1
ATOM 3478 N N . ARG A 1 450 ? 2.469 -15.647 11.254 1.00 97.38 450 ARG A N 1
ATOM 3479 C CA . ARG A 1 450 ? 2.452 -16.883 10.450 1.00 97.38 450 ARG A CA 1
ATOM 3480 C C . ARG A 1 450 ? 1.907 -16.641 9.045 1.00 97.38 450 ARG A C 1
ATOM 3482 O O . ARG A 1 450 ? 2.560 -17.052 8.083 1.00 97.38 450 ARG A O 1
ATOM 3489 N N . VAL A 1 451 ? 0.771 -15.954 8.911 1.00 98.00 451 VAL A N 1
ATOM 3490 C CA . VAL A 1 451 ? 0.166 -15.606 7.610 1.00 98.00 451 VAL A CA 1
ATOM 3491 C C . VAL A 1 451 ? 1.165 -14.831 6.746 1.00 98.00 451 VAL A C 1
ATOM 3493 O O . VAL A 1 451 ? 1.492 -15.253 5.633 1.00 98.00 451 VAL A O 1
ATOM 3496 N N . VAL A 1 452 ? 1.731 -13.745 7.278 1.00 97.81 452 VAL A N 1
ATOM 3497 C CA . VAL A 1 452 ? 2.694 -12.894 6.561 1.00 97.81 452 VAL A CA 1
ATOM 3498 C C . VAL A 1 452 ? 3.960 -13.669 6.196 1.00 97.81 452 VAL A C 1
ATOM 3500 O O . VAL A 1 452 ? 4.438 -13.560 5.065 1.00 97.81 452 VAL A O 1
ATOM 3503 N N . ASN A 1 453 ? 4.490 -14.500 7.099 1.00 95.50 453 ASN A N 1
ATOM 3504 C CA . ASN A 1 453 ? 5.678 -15.314 6.825 1.00 95.50 453 ASN A CA 1
ATOM 3505 C C . ASN A 1 453 ? 5.439 -16.352 5.726 1.00 95.50 453 ASN A C 1
ATOM 3507 O O . ASN A 1 453 ? 6.307 -16.544 4.866 1.00 95.50 453 ASN A O 1
ATOM 3511 N N . ASN A 1 454 ? 4.275 -17.006 5.723 1.00 93.75 454 ASN A N 1
ATOM 3512 C CA . ASN A 1 454 ? 3.909 -17.948 4.671 1.00 93.75 454 ASN A CA 1
ATOM 3513 C C . ASN A 1 454 ? 3.815 -17.243 3.317 1.00 93.75 454 ASN A C 1
ATOM 3515 O O . ASN A 1 454 ? 4.473 -17.674 2.367 1.00 93.75 454 ASN A O 1
ATOM 3519 N N . LEU A 1 455 ? 3.119 -16.108 3.238 1.00 93.75 455 LEU A N 1
ATOM 3520 C CA . LEU A 1 455 ? 3.011 -15.311 2.010 1.00 93.75 455 LEU A CA 1
ATOM 3521 C C . LEU A 1 455 ? 4.380 -14.846 1.511 1.00 93.75 455 LEU A C 1
ATOM 3523 O O . LEU A 1 455 ? 4.717 -15.048 0.342 1.00 93.75 455 LEU A O 1
ATOM 3527 N N . LEU A 1 456 ? 5.212 -14.317 2.411 1.00 92.06 456 LEU A N 1
ATOM 3528 C CA . LEU A 1 456 ? 6.566 -13.860 2.107 1.00 92.06 456 LEU A CA 1
ATOM 3529 C C . LEU A 1 456 ? 7.461 -14.997 1.607 1.00 92.06 456 LEU A C 1
ATOM 3531 O O . LEU A 1 456 ? 8.288 -14.803 0.710 1.00 92.06 456 LEU A O 1
ATOM 3535 N N . ARG A 1 457 ? 7.305 -16.204 2.154 1.00 89.50 457 ARG A N 1
ATOM 3536 C CA . ARG A 1 457 ? 7.998 -17.394 1.655 1.00 89.50 457 ARG A CA 1
ATOM 3537 C C . ARG A 1 457 ? 7.525 -17.748 0.247 1.00 89.50 457 ARG A C 1
ATOM 3539 O O . ARG A 1 457 ? 8.373 -17.961 -0.618 1.00 89.50 457 ARG A O 1
ATOM 3546 N N . ARG A 1 458 ? 6.213 -17.793 0.000 1.00 88.44 458 ARG A N 1
ATOM 3547 C CA . ARG A 1 458 ? 5.644 -18.202 -1.297 1.00 88.44 458 ARG A CA 1
ATOM 3548 C C . ARG A 1 458 ? 5.981 -17.215 -2.414 1.00 88.44 458 ARG A C 1
ATOM 3550 O O . ARG A 1 458 ? 6.513 -17.642 -3.434 1.00 88.44 458 ARG A O 1
ATOM 3557 N N . ILE A 1 459 ? 5.844 -15.906 -2.189 1.00 86.94 459 ILE A N 1
ATOM 3558 C CA . ILE A 1 459 ? 6.228 -14.881 -3.177 1.00 86.94 459 ILE A CA 1
ATOM 3559 C C . ILE A 1 459 ? 7.727 -14.930 -3.515 1.00 86.94 459 ILE A C 1
ATOM 3561 O O . ILE A 1 459 ? 8.108 -14.799 -4.676 1.00 86.94 459 ILE A O 1
ATOM 3565 N N . ARG A 1 460 ? 8.612 -15.166 -2.531 1.00 85.69 460 ARG A N 1
ATOM 3566 C CA . ARG A 1 460 ? 10.062 -15.291 -2.783 1.00 85.69 460 ARG A CA 1
ATOM 3567 C C . ARG A 1 460 ? 10.380 -16.480 -3.684 1.00 85.69 460 ARG A C 1
ATOM 3569 O O . ARG A 1 460 ? 11.283 -16.391 -4.514 1.00 85.69 460 ARG A O 1
ATOM 3576 N N . ILE A 1 461 ? 9.672 -17.588 -3.493 1.00 83.12 461 ILE A N 1
ATOM 3577 C CA . ILE A 1 461 ? 9.853 -18.804 -4.282 1.00 83.12 461 ILE A CA 1
ATOM 3578 C C . ILE A 1 461 ? 9.278 -18.610 -5.687 1.00 83.12 461 ILE A C 1
ATOM 3580 O O . ILE A 1 461 ? 9.984 -18.890 -6.653 1.00 83.12 461 ILE A O 1
ATOM 3584 N N . PHE A 1 462 ? 8.074 -18.046 -5.797 1.00 83.75 462 PHE A N 1
ATOM 3585 C CA . PHE A 1 462 ? 7.461 -17.674 -7.070 1.00 83.75 462 PHE A CA 1
ATOM 3586 C C . PHE A 1 462 ? 8.393 -16.777 -7.893 1.00 83.75 462 PHE A C 1
ATOM 3588 O O . PHE A 1 462 ? 8.807 -17.166 -8.977 1.00 83.75 462 PHE A O 1
ATOM 3595 N N . ILE A 1 463 ? 8.866 -15.655 -7.334 1.00 79.25 463 ILE A N 1
ATOM 3596 C CA . ILE A 1 463 ? 9.802 -14.743 -8.019 1.00 79.25 463 ILE A CA 1
ATOM 3597 C C . ILE A 1 463 ? 11.079 -15.471 -8.478 1.00 79.25 463 ILE A C 1
ATOM 3599 O O . ILE A 1 463 ? 11.581 -15.219 -9.575 1.00 79.25 463 ILE A O 1
ATOM 3603 N N . ARG A 1 464 ? 11.624 -16.379 -7.655 1.00 77.88 464 ARG A N 1
ATOM 3604 C CA . ARG A 1 464 ? 12.828 -17.152 -8.004 1.00 77.88 464 ARG A CA 1
ATOM 3605 C C . ARG A 1 464 ? 12.580 -18.108 -9.173 1.00 77.88 464 ARG A C 1
ATOM 3607 O O . ARG A 1 464 ? 13.462 -18.256 -10.020 1.00 77.88 464 ARG A O 1
ATOM 3614 N N . ASN A 1 465 ? 11.428 -18.769 -9.207 1.00 72.19 465 ASN A N 1
ATOM 3615 C CA . ASN A 1 465 ? 11.081 -19.694 -10.282 1.00 72.19 465 ASN A CA 1
ATOM 3616 C C . ASN A 1 465 ? 10.703 -18.957 -11.562 1.00 72.19 465 ASN A C 1
ATOM 3618 O O . ASN A 1 465 ? 11.154 -19.354 -12.632 1.00 72.19 465 ASN A O 1
ATOM 3622 N N . GLU A 1 466 ? 9.997 -17.836 -11.450 1.00 66.56 466 GLU A N 1
ATOM 3623 C CA . GLU A 1 466 ? 9.623 -17.017 -12.597 1.00 66.56 466 GLU A CA 1
ATOM 3624 C C . GLU A 1 466 ? 10.820 -16.449 -13.333 1.00 66.56 466 GLU A C 1
ATOM 3626 O O . GLU A 1 466 ? 10.824 -16.415 -14.558 1.00 66.56 466 GLU A O 1
ATOM 3631 N N . TYR A 1 467 ? 11.910 -16.123 -12.636 1.00 59.44 467 TYR A N 1
ATOM 3632 C CA . TYR A 1 467 ? 13.163 -15.769 -13.303 1.00 59.44 467 TYR A CA 1
ATOM 3633 C C . TYR A 1 467 ? 13.627 -16.844 -14.309 1.00 59.44 467 TYR A C 1
ATOM 3635 O O . TYR A 1 467 ? 14.207 -16.512 -15.343 1.00 59.44 467 TYR A O 1
ATOM 3643 N N . ARG A 1 468 ? 13.329 -18.128 -14.052 1.00 58.06 468 ARG A N 1
ATOM 3644 C CA . ARG A 1 468 ? 13.637 -19.243 -14.964 1.00 58.06 468 ARG A CA 1
ATOM 3645 C C . ARG A 1 468 ? 12.650 -19.336 -16.132 1.00 58.06 468 ARG A C 1
ATOM 3647 O O . ARG A 1 468 ? 13.070 -19.637 -17.251 1.00 58.06 468 ARG A O 1
ATOM 3654 N N . THR A 1 469 ? 11.365 -19.070 -15.899 1.00 56.69 469 THR A N 1
ATOM 3655 C CA . THR A 1 469 ? 10.340 -18.984 -16.957 1.00 56.69 469 THR A CA 1
ATOM 3656 C C . THR A 1 469 ? 10.662 -17.830 -17.909 1.00 56.69 469 THR A C 1
ATOM 3658 O O . THR A 1 469 ? 10.757 -18.024 -19.121 1.00 56.69 469 THR A O 1
ATOM 3661 N N . LEU A 1 470 ? 10.971 -16.662 -17.344 1.00 54.56 470 LEU A N 1
ATOM 3662 C CA . LEU A 1 470 ? 11.412 -15.444 -18.024 1.00 54.56 470 LEU A CA 1
ATOM 3663 C C . LEU A 1 470 ? 12.726 -15.628 -18.804 1.00 54.56 470 LEU A C 1
ATOM 3665 O O . LEU A 1 470 ? 12.927 -14.991 -19.838 1.00 54.56 470 LEU A O 1
ATOM 3669 N N . SER A 1 471 ? 13.636 -16.500 -18.351 1.00 53.78 471 SER A N 1
ATOM 3670 C CA . SER A 1 471 ? 14.874 -16.794 -19.088 1.00 53.78 471 SER A CA 1
ATOM 3671 C C . SER A 1 471 ? 14.666 -17.711 -20.299 1.00 53.78 471 SER A C 1
ATOM 3673 O O . SER A 1 471 ? 15.355 -17.533 -21.301 1.00 53.78 471 SER A O 1
ATOM 3675 N N . LYS A 1 472 ? 13.699 -18.644 -20.247 1.00 49.78 472 LYS A N 1
ATOM 3676 C CA . LYS A 1 472 ? 13.425 -19.625 -21.321 1.00 49.78 472 LYS A CA 1
ATOM 3677 C C . LYS A 1 472 ? 12.737 -19.032 -22.559 1.00 49.78 472 LYS A C 1
ATOM 3679 O O . LYS A 1 472 ? 12.826 -19.612 -23.637 1.00 49.78 472 LYS A O 1
ATOM 3684 N N . ALA A 1 473 ? 12.122 -17.853 -22.437 1.00 49.75 473 ALA A N 1
ATOM 3685 C CA . ALA A 1 473 ? 11.508 -17.103 -23.543 1.00 49.75 473 ALA A CA 1
ATOM 3686 C C . ALA A 1 473 ? 12.437 -16.906 -24.758 1.00 49.75 473 ALA A C 1
ATOM 3688 O O . ALA A 1 473 ? 11.991 -16.755 -25.892 1.00 49.75 473 ALA A O 1
ATOM 3689 N N . ARG A 1 474 ? 13.752 -16.870 -24.508 1.00 44.81 474 ARG A N 1
ATOM 3690 C CA . ARG A 1 474 ? 14.793 -16.525 -25.487 1.00 44.81 474 ARG A CA 1
ATOM 3691 C C . ARG A 1 474 ? 15.239 -17.686 -26.367 1.00 44.81 474 ARG A C 1
ATOM 3693 O O . ARG A 1 474 ? 15.953 -17.454 -27.335 1.00 44.81 474 ARG A O 1
ATOM 3700 N N . GLU A 1 475 ? 14.854 -18.903 -26.002 1.00 43.97 475 GLU A N 1
ATOM 3701 C CA . GLU A 1 475 ? 15.308 -20.146 -26.633 1.00 43.97 475 GLU A CA 1
ATOM 3702 C C . GLU A 1 475 ? 14.195 -20.832 -27.436 1.00 43.97 475 GLU A C 1
ATOM 3704 O O . GLU A 1 475 ? 14.450 -21.846 -28.078 1.00 43.97 475 GLU A O 1
ATOM 3709 N N . CYS A 1 476 ? 12.970 -20.285 -27.423 1.00 49.50 476 CYS A N 1
ATOM 3710 C CA . CYS A 1 476 ? 11.850 -20.832 -28.186 1.00 49.50 476 CYS A CA 1
ATOM 3711 C C . CYS A 1 476 ? 12.154 -20.739 -29.683 1.00 49.50 476 CYS A C 1
ATOM 3713 O O . CYS A 1 476 ? 12.104 -19.668 -30.289 1.00 49.50 476 CYS A O 1
ATOM 3715 N N . SER A 1 477 ? 12.480 -21.884 -30.265 1.00 45.38 477 SER A N 1
ATOM 3716 C CA . SER A 1 477 ? 12.844 -22.038 -31.672 1.00 45.38 477 SER A CA 1
ATOM 3717 C C . SER A 1 477 ? 11.650 -22.485 -32.520 1.00 45.38 477 SER A C 1
ATOM 3719 O O . SER A 1 477 ? 11.690 -22.403 -33.748 1.00 45.38 477 SER A O 1
ATOM 3721 N N . SER A 1 478 ? 10.565 -22.925 -31.866 1.00 58.03 478 SER A N 1
ATOM 3722 C CA . SER A 1 478 ? 9.348 -23.436 -32.497 1.00 58.03 478 SER A CA 1
ATOM 3723 C C . SER A 1 478 ? 8.064 -22.761 -31.991 1.00 58.03 478 SER A C 1
ATOM 3725 O O . SER A 1 478 ? 7.982 -22.289 -30.858 1.00 58.03 478 SER A O 1
ATOM 3727 N N . SER A 1 479 ? 7.018 -22.770 -32.828 1.00 59.16 479 SER A N 1
ATOM 3728 C CA . SER A 1 479 ? 5.690 -22.217 -32.495 1.00 59.16 479 SER A CA 1
ATOM 3729 C C . SER A 1 479 ? 5.048 -22.893 -31.271 1.00 59.16 479 SER A C 1
ATOM 3731 O O . SER A 1 479 ? 4.485 -22.201 -30.433 1.00 59.16 479 SER A O 1
ATOM 3733 N N . LYS A 1 480 ? 5.226 -24.211 -31.083 1.00 64.19 480 LYS A N 1
ATOM 3734 C CA . LYS A 1 480 ? 4.724 -24.920 -29.889 1.00 64.19 480 LYS A CA 1
ATOM 3735 C C . LYS A 1 480 ? 5.411 -24.485 -28.591 1.00 64.19 480 LYS A C 1
ATOM 3737 O O . LYS A 1 480 ? 4.770 -24.451 -27.546 1.00 64.19 480 LYS A O 1
ATOM 3742 N N . GLU A 1 481 ? 6.707 -24.177 -28.636 1.00 63.81 481 GLU A N 1
ATOM 3743 C CA . GLU A 1 481 ? 7.444 -23.681 -27.465 1.00 63.81 481 GLU A CA 1
ATOM 3744 C C . GLU A 1 481 ? 7.006 -22.258 -27.099 1.00 63.81 481 GLU A C 1
ATOM 3746 O O . GLU A 1 481 ? 6.860 -21.952 -25.915 1.00 63.81 481 GLU A O 1
ATOM 3751 N N . ALA A 1 482 ? 6.725 -21.424 -28.105 1.00 62.94 482 ALA A N 1
ATOM 3752 C CA . ALA A 1 482 ? 6.198 -20.076 -27.917 1.00 62.94 482 ALA A CA 1
ATOM 3753 C C . ALA A 1 482 ? 4.777 -20.077 -27.321 1.00 62.94 482 ALA A C 1
ATOM 3755 O O . ALA A 1 482 ? 4.527 -19.334 -26.371 1.00 62.94 482 ALA A O 1
ATOM 3756 N N . ASP A 1 483 ? 3.884 -20.947 -27.805 1.00 66.69 483 ASP A N 1
ATOM 3757 C CA . ASP A 1 483 ? 2.533 -21.119 -27.246 1.00 66.69 483 ASP A CA 1
ATOM 3758 C C . ASP A 1 483 ? 2.592 -21.579 -25.783 1.00 66.69 483 ASP A C 1
ATOM 3760 O O . ASP A 1 483 ? 1.946 -21.001 -24.907 1.00 66.69 483 ASP A O 1
ATOM 3764 N N . ASN A 1 484 ? 3.442 -22.568 -25.491 1.00 69.69 484 ASN A N 1
ATOM 3765 C CA . ASN A 1 484 ? 3.656 -23.056 -24.131 1.00 69.69 484 ASN A CA 1
ATOM 3766 C C . ASN A 1 484 ? 4.238 -21.959 -23.217 1.00 69.69 484 ASN A C 1
ATOM 3768 O O . ASN A 1 484 ? 3.890 -21.865 -22.043 1.00 69.69 484 ASN A O 1
ATOM 3772 N N . HIS A 1 485 ? 5.108 -21.093 -23.744 1.00 72.62 485 HIS A N 1
ATOM 3773 C CA . HIS A 1 485 ? 5.661 -19.962 -23.003 1.00 72.62 485 HIS A CA 1
ATOM 3774 C C . HIS A 1 485 ? 4.617 -18.872 -22.709 1.00 72.62 485 HIS A C 1
ATOM 3776 O O . HIS A 1 485 ? 4.538 -18.405 -21.573 1.00 72.62 485 HIS A O 1
ATOM 3782 N N . ALA A 1 486 ? 3.780 -18.510 -23.684 1.00 71.75 486 ALA A N 1
ATOM 3783 C CA . ALA A 1 486 ? 2.675 -17.572 -23.481 1.00 71.75 486 ALA A CA 1
ATOM 3784 C C . ALA A 1 486 ? 1.656 -18.110 -22.463 1.00 71.75 486 ALA A C 1
ATOM 3786 O O . ALA A 1 486 ? 1.209 -17.367 -21.588 1.00 71.75 486 ALA A O 1
ATOM 3787 N N . GLN A 1 487 ? 1.353 -19.411 -22.517 1.00 75.94 487 GLN A N 1
ATOM 3788 C CA . GLN A 1 487 ? 0.492 -20.071 -21.538 1.00 75.94 487 GLN A CA 1
ATOM 3789 C C . GLN A 1 487 ? 1.105 -20.050 -20.131 1.00 75.94 487 GLN A C 1
ATOM 3791 O O . GLN A 1 487 ? 0.401 -19.750 -19.171 1.00 75.94 487 GLN A O 1
ATOM 3796 N N . ASN A 1 488 ? 2.421 -20.258 -20.002 1.00 77.44 488 ASN A N 1
ATOM 3797 C CA . ASN A 1 488 ? 3.118 -20.105 -18.722 1.00 77.44 488 ASN A CA 1
ATOM 3798 C C . ASN A 1 488 ? 3.027 -18.668 -18.187 1.00 77.44 488 ASN A C 1
ATOM 3800 O O . ASN A 1 488 ? 2.687 -18.488 -17.022 1.00 77.44 488 ASN A O 1
ATOM 3804 N N . ILE A 1 489 ? 3.263 -17.646 -19.022 1.00 78.44 489 ILE A N 1
ATOM 3805 C CA . ILE A 1 489 ? 3.107 -16.236 -18.614 1.00 78.44 489 ILE A CA 1
ATOM 3806 C C . ILE A 1 489 ? 1.677 -15.972 -18.127 1.00 78.44 489 ILE A C 1
ATOM 3808 O O . ILE A 1 489 ? 1.493 -15.340 -17.088 1.00 78.44 489 ILE A O 1
ATOM 3812 N N . GLN A 1 490 ? 0.667 -16.473 -18.841 1.00 80.31 490 GLN A N 1
ATOM 3813 C CA . GLN A 1 490 ? -0.732 -16.301 -18.457 1.00 80.31 490 GLN A CA 1
ATOM 3814 C C . GLN A 1 490 ? -1.044 -16.959 -17.104 1.00 80.31 490 GLN A C 1
ATOM 3816 O O . GLN A 1 490 ? -1.707 -16.340 -16.272 1.00 80.31 490 GLN A O 1
ATOM 3821 N N . SER A 1 491 ? -0.520 -18.161 -16.845 1.00 81.94 491 SER A N 1
ATOM 3822 C CA . SER A 1 491 ? -0.633 -18.820 -15.535 1.00 81.94 491 SER A CA 1
ATOM 3823 C C . SER A 1 491 ? 0.015 -17.993 -14.423 1.00 81.94 491 SER A C 1
ATOM 3825 O O . SER A 1 491 ? -0.542 -17.865 -13.337 1.00 81.94 491 SER A O 1
ATOM 3827 N N . CYS A 1 492 ? 1.156 -17.360 -14.701 1.00 84.25 492 CYS A N 1
ATOM 3828 C CA . CYS A 1 492 ? 1.852 -16.507 -13.736 1.00 84.25 492 CYS A CA 1
ATOM 3829 C C . CYS A 1 492 ? 1.085 -15.215 -13.450 1.00 84.25 492 CYS A C 1
ATOM 3831 O O . CYS A 1 492 ? 1.026 -14.772 -12.306 1.00 84.25 492 CYS A O 1
ATOM 3833 N N . LEU A 1 493 ? 0.463 -14.624 -14.471 1.00 86.12 493 LEU A N 1
ATOM 3834 C CA . LEU A 1 493 ? -0.427 -13.477 -14.301 1.00 86.12 493 LEU A CA 1
ATOM 3835 C C . LEU A 1 493 ? -1.666 -13.840 -13.476 1.00 86.12 493 LEU A C 1
ATOM 3837 O O . LEU A 1 493 ? -2.040 -13.056 -12.606 1.00 86.12 493 LEU A O 1
ATOM 3841 N N . SER A 1 494 ? -2.249 -15.027 -13.690 1.00 85.69 494 SER A N 1
ATOM 3842 C CA . SER A 1 494 ? -3.350 -15.541 -12.859 1.00 85.69 494 SER A CA 1
ATOM 3843 C C . SER A 1 494 ? -2.917 -15.678 -11.402 1.00 85.69 494 SER A C 1
ATOM 3845 O O . SER A 1 494 ? -3.561 -15.128 -10.513 1.00 85.69 494 SER A O 1
ATOM 3847 N N . TRP A 1 495 ? -1.761 -16.308 -11.167 1.00 88.88 495 TRP A N 1
ATOM 3848 C CA . TRP A 1 495 ? -1.198 -16.465 -9.828 1.00 88.88 495 TRP A CA 1
ATOM 3849 C C . TRP A 1 495 ? -0.984 -15.116 -9.131 1.00 88.88 495 TRP A C 1
ATOM 3851 O O . TRP A 1 495 ? -1.349 -14.948 -7.968 1.00 88.88 495 TRP A O 1
ATOM 3861 N N . ILE A 1 496 ? -0.420 -14.126 -9.836 1.00 89.69 496 ILE A N 1
ATOM 3862 C CA . ILE A 1 496 ? -0.191 -12.788 -9.274 1.00 89.69 496 ILE A CA 1
ATOM 3863 C C . ILE A 1 496 ? -1.514 -12.086 -8.970 1.00 89.69 496 ILE A C 1
ATOM 3865 O O . ILE A 1 496 ? -1.614 -11.441 -7.929 1.00 89.69 496 ILE A O 1
ATOM 3869 N N . ALA A 1 497 ? -2.518 -12.203 -9.841 1.00 87.38 497 ALA A N 1
ATOM 3870 C CA . ALA A 1 497 ? -3.830 -11.611 -9.608 1.00 87.38 497 ALA A CA 1
ATOM 3871 C C . ALA A 1 497 ? -4.488 -12.188 -8.344 1.00 87.38 497 ALA A C 1
ATOM 3873 O O . ALA A 1 497 ? -4.921 -11.424 -7.482 1.00 87.38 497 ALA A O 1
ATOM 3874 N N . GLU A 1 498 ? -4.477 -13.514 -8.187 1.00 89.31 498 GLU A N 1
ATOM 3875 C CA . GLU A 1 498 ? -5.008 -14.188 -6.995 1.00 89.31 498 GLU A CA 1
ATOM 3876 C C . GLU A 1 498 ? -4.217 -13.834 -5.726 1.00 89.31 498 GLU A C 1
ATOM 3878 O O . GLU A 1 498 ? -4.807 -13.573 -4.676 1.00 89.31 498 GLU A O 1
ATOM 3883 N N . PHE A 1 499 ? -2.884 -13.746 -5.814 1.00 91.56 499 PHE A N 1
ATOM 3884 C CA . PHE A 1 499 ? -2.045 -13.293 -4.702 1.00 91.56 499 PHE A CA 1
ATOM 3885 C C . PHE A 1 499 ? -2.347 -11.840 -4.312 1.00 91.56 499 PHE A C 1
ATOM 3887 O O . PHE A 1 499 ? -2.404 -11.526 -3.126 1.00 91.56 499 PHE A O 1
ATOM 3894 N N . MET A 1 500 ? -2.523 -10.943 -5.286 1.00 90.12 500 MET A N 1
ATOM 3895 C CA . MET A 1 500 ? -2.817 -9.530 -5.033 1.00 90.12 500 MET A CA 1
ATOM 3896 C C . MET A 1 500 ? -4.200 -9.336 -4.403 1.00 90.12 500 MET A C 1
ATOM 3898 O O . MET A 1 500 ? -4.301 -8.552 -3.464 1.00 90.12 500 MET A O 1
ATOM 3902 N N . ASP A 1 501 ? -5.229 -10.063 -4.851 1.00 90.44 501 ASP A N 1
ATOM 3903 C CA . ASP A 1 501 ? -6.553 -10.054 -4.203 1.00 90.44 501 ASP A CA 1
ATOM 3904 C C . ASP A 1 501 ? -6.455 -10.490 -2.734 1.00 90.44 501 ASP A C 1
ATOM 3906 O O . ASP A 1 501 ? -6.984 -9.822 -1.844 1.00 90.44 501 ASP A O 1
ATOM 3910 N N . LEU A 1 502 ? -5.692 -11.554 -2.462 1.00 93.44 502 LEU A N 1
ATOM 3911 C CA . LEU A 1 502 ? -5.458 -12.007 -1.096 1.00 93.44 502 LEU A CA 1
ATOM 3912 C C . LEU A 1 502 ? -4.717 -10.953 -0.253 1.00 93.44 502 LEU A C 1
ATOM 3914 O O . LEU A 1 502 ? -5.104 -10.695 0.883 1.00 93.44 502 LEU A O 1
ATOM 3918 N N . GLN A 1 503 ? -3.674 -10.316 -0.797 1.00 92.00 503 GLN A N 1
ATOM 3919 C CA . GLN A 1 503 ? -2.935 -9.254 -0.099 1.00 92.00 503 GLN A CA 1
ATOM 3920 C C . GLN A 1 503 ? -3.824 -8.059 0.255 1.00 92.00 503 GLN A C 1
ATOM 3922 O O . GLN A 1 503 ? -3.703 -7.541 1.359 1.00 92.00 503 GLN A O 1
ATOM 3927 N N . ILE A 1 504 ? -4.708 -7.629 -0.653 1.00 91.88 504 ILE A N 1
ATOM 3928 C CA . ILE A 1 504 ? -5.604 -6.486 -0.421 1.00 91.88 504 ILE A CA 1
ATOM 3929 C C . ILE A 1 504 ? -6.496 -6.750 0.795 1.00 91.88 504 ILE A C 1
ATOM 3931 O O . ILE A 1 504 ? -6.529 -5.928 1.707 1.00 91.88 504 ILE A O 1
ATOM 3935 N N . ARG A 1 505 ? -7.144 -7.920 0.844 1.00 93.88 505 ARG A N 1
ATOM 3936 C CA . ARG A 1 505 ? -8.033 -8.311 1.953 1.00 93.88 505 ARG A CA 1
ATOM 3937 C C . ARG A 1 505 ? -7.296 -8.370 3.290 1.00 93.88 505 ARG A C 1
ATOM 3939 O O . ARG A 1 505 ? -7.750 -7.810 4.285 1.00 93.88 505 ARG A O 1
ATOM 3946 N N . LEU A 1 506 ? -6.124 -9.005 3.299 1.00 97.38 506 LEU A N 1
ATOM 3947 C CA . LEU A 1 506 ? -5.289 -9.124 4.495 1.00 97.38 506 LEU A CA 1
ATOM 3948 C C . LEU A 1 506 ? -4.804 -7.760 5.002 1.00 97.38 506 LEU A C 1
ATOM 3950 O O . LEU A 1 506 ? -4.897 -7.483 6.197 1.00 97.38 506 LEU A O 1
ATOM 3954 N N . SER A 1 507 ? -4.309 -6.903 4.102 1.00 96.44 507 SER A N 1
ATOM 3955 C CA . SER A 1 507 ? -3.870 -5.549 4.448 1.00 96.44 507 SER A CA 1
ATOM 3956 C C . SER A 1 507 ? -5.022 -4.697 4.974 1.00 96.44 507 SER A C 1
ATOM 3958 O O . SER A 1 507 ? -4.822 -3.963 5.936 1.00 96.44 507 SER A O 1
ATOM 3960 N N . GLU A 1 508 ? -6.217 -4.791 4.386 1.00 96.19 508 GLU A N 1
ATOM 3961 C CA . GLU A 1 508 ? -7.391 -4.043 4.848 1.00 96.19 508 GLU A CA 1
ATOM 3962 C C . GLU A 1 508 ? -7.783 -4.445 6.274 1.00 96.19 508 GLU A C 1
ATOM 3964 O O . GLU A 1 508 ? -7.897 -3.581 7.146 1.00 96.19 508 GLU A O 1
ATOM 3969 N N . CYS A 1 509 ? -7.918 -5.748 6.539 1.00 97.06 509 CYS A N 1
ATOM 3970 C CA . CYS A 1 509 ? -8.254 -6.255 7.869 1.00 97.06 509 CYS A CA 1
ATOM 3971 C C . CYS A 1 509 ? -7.222 -5.823 8.921 1.00 97.06 509 CYS A C 1
ATOM 3973 O O . CYS A 1 509 ? -7.592 -5.314 9.981 1.00 97.06 509 CYS A O 1
ATOM 3975 N N . LEU A 1 510 ? -5.927 -5.990 8.632 1.00 98.00 510 LEU A N 1
ATOM 3976 C CA . LEU A 1 510 ? -4.868 -5.632 9.573 1.00 98.00 510 LEU A CA 1
ATOM 3977 C C . LEU A 1 510 ? -4.773 -4.112 9.782 1.00 98.00 510 LEU A C 1
ATOM 3979 O O . LEU A 1 510 ? -4.587 -3.672 10.915 1.00 98.00 510 LEU A O 1
ATOM 3983 N N . SER A 1 511 ? -4.958 -3.313 8.725 1.00 98.25 511 SER A N 1
ATOM 3984 C CA . SER A 1 511 ? -4.989 -1.846 8.816 1.00 98.25 511 SER A CA 1
ATOM 3985 C C . SER A 1 511 ? -6.109 -1.371 9.731 1.00 98.25 511 SER A C 1
ATOM 3987 O O . SER A 1 511 ? -5.848 -0.588 10.637 1.00 98.25 511 SER A O 1
ATOM 3989 N N . LYS A 1 512 ? -7.333 -1.890 9.565 1.00 97.94 512 LYS A N 1
ATOM 3990 C CA . LYS A 1 512 ? -8.459 -1.529 10.439 1.00 97.94 512 LYS A CA 1
ATOM 3991 C C . LYS A 1 512 ? -8.180 -1.889 11.907 1.00 97.94 512 LYS A C 1
ATOM 3993 O O . LYS A 1 512 ? -8.548 -1.128 12.801 1.00 97.94 512 LYS A O 1
ATOM 3998 N N . THR A 1 513 ? -7.510 -3.016 12.169 1.00 97.38 513 THR A N 1
ATOM 3999 C CA . THR A 1 513 ? -7.105 -3.424 13.527 1.00 97.38 513 THR A CA 1
ATOM 4000 C C . THR A 1 513 ? -6.066 -2.478 14.132 1.00 97.38 513 THR A C 1
ATOM 4002 O O . THR A 1 513 ? -6.208 -2.086 15.292 1.00 97.38 513 THR A O 1
ATOM 4005 N N . VAL A 1 514 ? -5.049 -2.072 13.365 1.00 97.75 514 VAL A N 1
ATOM 4006 C CA . VAL A 1 514 ? -4.061 -1.080 13.823 1.00 97.75 514 VAL A CA 1
ATOM 4007 C C . VAL A 1 514 ? -4.733 0.270 14.088 1.00 97.75 514 VAL A C 1
ATOM 4009 O O . VAL A 1 514 ? -4.545 0.831 15.166 1.00 97.75 514 VAL A O 1
ATOM 4012 N N . ASP A 1 515 ? -5.592 0.738 13.180 1.00 96.75 515 ASP A N 1
ATOM 4013 C CA . ASP A 1 515 ? -6.339 1.994 13.332 1.00 96.75 515 ASP A CA 1
ATOM 4014 C C . ASP A 1 515 ? -7.237 1.983 14.581 1.00 96.75 515 ASP A C 1
ATOM 4016 O O . ASP A 1 515 ? -7.383 2.998 15.267 1.00 96.75 515 ASP A O 1
ATOM 4020 N N . ALA A 1 516 ? -7.861 0.841 14.895 1.00 95.56 516 ALA A N 1
ATOM 4021 C CA . ALA A 1 516 ? -8.641 0.673 16.120 1.00 95.56 516 ALA A CA 1
ATOM 4022 C C . ALA A 1 516 ? -7.758 0.796 17.373 1.00 95.56 516 ALA A C 1
ATOM 4024 O O . ALA A 1 516 ? -8.165 1.441 18.342 1.00 95.56 516 ALA A O 1
ATOM 4025 N N . GLY A 1 517 ? -6.543 0.238 17.338 1.00 94.19 517 GLY A N 1
ATOM 4026 C CA . GLY A 1 517 ? -5.543 0.397 18.394 1.00 94.19 517 GLY A CA 1
ATOM 4027 C C . GLY A 1 517 ? -5.117 1.853 18.578 1.00 94.19 517 GLY A C 1
ATOM 4028 O O . GLY A 1 517 ? -5.131 2.363 19.695 1.00 94.19 517 GLY A O 1
ATOM 4029 N N . GLU A 1 518 ? -4.805 2.562 17.493 1.00 92.44 518 GLU A N 1
ATOM 4030 C CA . GLU A 1 518 ? -4.435 3.984 17.546 1.00 92.44 518 GLU A CA 1
ATOM 4031 C C . GLU A 1 518 ? -5.555 4.855 18.131 1.00 92.44 518 GLU A C 1
ATOM 4033 O O . GLU A 1 518 ? -5.304 5.690 19.003 1.00 92.44 518 GLU A O 1
ATOM 4038 N N . LYS A 1 519 ? -6.807 4.629 17.713 1.00 91.44 519 LYS A N 1
ATOM 4039 C CA . LYS A 1 519 ? -7.979 5.344 18.250 1.00 91.44 519 LYS A CA 1
ATOM 4040 C C . LYS A 1 519 ? -8.189 5.083 19.736 1.00 91.44 519 LYS A C 1
ATOM 4042 O O . LYS A 1 519 ? -8.504 6.020 20.466 1.00 91.44 519 LYS A O 1
ATOM 4047 N N . PHE A 1 520 ? -8.006 3.842 20.178 1.00 89.25 520 PHE A N 1
ATOM 4048 C CA . PHE A 1 520 ? -8.082 3.477 21.591 1.00 89.25 520 PHE A CA 1
ATOM 4049 C C . PHE A 1 520 ? -7.059 4.264 22.419 1.00 89.25 520 PHE A C 1
ATOM 4051 O O . PHE A 1 520 ? -7.411 4.871 23.430 1.00 89.25 520 PHE A O 1
ATOM 4058 N N . TRP A 1 521 ? -5.815 4.361 21.942 1.00 85.75 521 TRP A N 1
ATOM 4059 C CA . TRP A 1 521 ? -4.784 5.139 22.631 1.00 85.75 521 TRP A CA 1
ATOM 4060 C C . TRP A 1 521 ? -5.048 6.648 22.631 1.00 85.75 521 TRP A C 1
ATOM 4062 O O . TRP A 1 521 ? -4.669 7.332 23.580 1.00 85.75 521 TRP A O 1
ATOM 4072 N N . LEU A 1 522 ? -5.691 7.186 21.597 1.00 84.19 522 LEU A N 1
ATOM 4073 C CA . LEU A 1 522 ? -6.015 8.613 21.526 1.00 84.19 522 LEU A CA 1
ATOM 4074 C C . LEU A 1 522 ? -7.194 9.007 22.424 1.00 84.19 522 LEU A C 1
ATOM 4076 O O . LEU A 1 522 ? -7.180 10.099 22.984 1.00 84.19 522 LEU A O 1
ATOM 4080 N N . ASN A 1 523 ? -8.206 8.145 22.543 1.00 80.81 523 ASN A N 1
ATOM 4081 C CA . ASN A 1 523 ? -9.487 8.516 23.147 1.00 80.81 523 ASN A CA 1
ATOM 4082 C C . ASN A 1 523 ? -9.670 8.006 24.580 1.00 80.81 523 ASN A C 1
ATOM 4084 O O . ASN A 1 523 ? -10.339 8.665 25.371 1.00 80.81 523 ASN A O 1
ATOM 4088 N N . ASP A 1 524 ? -9.105 6.844 24.915 1.00 73.19 524 ASP A N 1
ATOM 4089 C CA . ASP A 1 524 ? -9.436 6.147 26.163 1.00 73.19 524 ASP A CA 1
ATOM 4090 C C . ASP A 1 524 ? -8.298 6.171 27.197 1.00 73.19 524 ASP A C 1
ATOM 4092 O O . ASP A 1 524 ? -8.552 5.929 28.376 1.00 73.19 524 ASP A O 1
ATOM 4096 N N . THR A 1 525 ? -7.061 6.513 26.808 1.00 67.62 525 THR A N 1
ATOM 4097 C CA . THR A 1 525 ? -5.881 6.461 27.701 1.00 67.62 525 THR A CA 1
ATOM 4098 C C . THR A 1 525 ? -6.039 7.318 28.958 1.00 67.62 525 THR A C 1
ATOM 4100 O O . THR A 1 525 ? -5.729 6.844 30.048 1.00 67.62 525 THR A O 1
ATOM 4103 N N . ASP A 1 526 ? -6.602 8.523 28.850 1.00 63.03 526 ASP A N 1
ATOM 4104 C CA . ASP A 1 526 ? -6.809 9.411 30.005 1.00 63.03 526 ASP A CA 1
ATOM 4105 C C . ASP A 1 526 ? -7.807 8.824 31.019 1.00 63.03 526 ASP A C 1
ATOM 4107 O O . ASP A 1 526 ? -7.660 8.978 32.234 1.00 63.03 526 ASP A O 1
ATOM 4111 N N . HIS A 1 527 ? -8.835 8.121 30.532 1.00 62.69 527 HIS A N 1
ATOM 4112 C CA . HIS A 1 527 ? -9.818 7.460 31.388 1.00 62.69 527 HIS A CA 1
ATOM 4113 C C . HIS A 1 527 ? -9.263 6.187 32.024 1.00 62.69 527 HIS A C 1
ATOM 4115 O O . HIS A 1 527 ? -9.607 5.852 33.155 1.00 62.69 527 HIS A O 1
ATOM 4121 N N . LEU A 1 528 ? -8.399 5.494 31.291 1.00 65.44 528 LEU A N 1
ATOM 4122 C CA . LEU A 1 528 ? -7.689 4.303 31.716 1.00 65.44 528 LEU A CA 1
ATOM 4123 C C . LEU A 1 528 ? -6.679 4.637 32.832 1.00 65.44 528 LEU A C 1
ATOM 4125 O O . LEU A 1 528 ? -6.757 4.076 33.923 1.00 65.44 528 LEU A O 1
ATOM 4129 N N . GLU A 1 529 ? -5.813 5.634 32.637 1.00 62.62 529 GLU A N 1
ATOM 4130 C CA . GLU A 1 529 ? -4.810 6.051 33.631 1.00 62.62 529 GLU A CA 1
ATOM 4131 C C . GLU A 1 529 ? -5.414 6.491 34.976 1.00 62.62 529 GLU A C 1
ATOM 4133 O O . GLU A 1 529 ? -4.778 6.336 36.019 1.00 62.62 529 GLU A O 1
ATOM 4138 N N . ALA A 1 530 ? -6.657 6.980 34.978 1.00 57.38 530 ALA A N 1
ATOM 4139 C CA . ALA A 1 530 ? -7.376 7.375 36.187 1.00 57.38 530 ALA A CA 1
ATOM 4140 C C . ALA A 1 530 ? -7.954 6.200 37.007 1.00 57.38 530 ALA A C 1
ATOM 4142 O O . ALA A 1 530 ? -8.413 6.423 38.129 1.00 57.38 530 ALA A O 1
ATOM 4143 N N . LEU A 1 531 ? -7.987 4.973 36.467 1.00 56.31 531 LEU A N 1
ATOM 4144 C CA . LEU A 1 531 ? -8.749 3.848 37.033 1.00 56.31 531 LEU A CA 1
ATOM 4145 C C . LEU A 1 531 ? -7.907 2.619 37.436 1.00 56.31 531 LEU A C 1
ATOM 4147 O O . LEU A 1 531 ? -8.479 1.656 37.960 1.00 56.31 531 LEU A O 1
ATOM 4151 N N . PHE A 1 532 ? -6.584 2.617 37.232 1.00 63.22 532 PHE A N 1
ATOM 4152 C CA . PHE A 1 532 ? -5.733 1.441 37.502 1.00 63.22 532 PHE A CA 1
ATOM 4153 C C . PHE A 1 532 ? -4.783 1.613 38.682 1.00 63.22 532 PHE A C 1
ATOM 4155 O O . PHE A 1 532 ? -4.327 2.714 38.986 1.00 63.22 532 PHE A O 1
ATOM 4162 N N . GLU A 1 533 ? -4.391 0.485 39.277 1.00 58.59 533 GLU A N 1
ATOM 4163 C CA . GLU A 1 533 ? -3.300 0.433 40.253 1.00 58.59 533 GLU A CA 1
ATOM 4164 C C . GLU A 1 533 ? -1.913 0.370 39.567 1.00 58.59 533 GLU A C 1
ATOM 4166 O O . GLU A 1 533 ? -1.789 -0.226 38.491 1.00 58.59 533 GLU A O 1
ATOM 4171 N N . PRO A 1 534 ? -0.851 0.960 40.158 1.00 57.09 534 PRO A N 1
ATOM 4172 C CA . PRO A 1 534 ? 0.377 1.314 39.433 1.00 57.09 534 PRO A CA 1
ATOM 4173 C C . PRO A 1 534 ? 1.215 0.164 38.853 1.00 57.09 534 PRO A C 1
ATOM 4175 O O . PRO A 1 534 ? 1.902 0.393 37.858 1.00 57.09 534 PRO A O 1
ATOM 4178 N N . ASP A 1 535 ? 1.206 -1.036 39.440 1.00 60.84 535 ASP A N 1
ATOM 4179 C CA . ASP A 1 535 ? 2.278 -2.011 39.176 1.00 60.84 535 ASP A CA 1
ATOM 4180 C C . ASP A 1 535 ? 1.965 -3.005 38.040 1.00 60.84 535 ASP A C 1
ATOM 4182 O O . ASP A 1 535 ? 2.796 -3.209 37.155 1.00 60.84 535 ASP A O 1
ATOM 4186 N N . GLN A 1 536 ? 0.764 -3.594 37.993 1.00 63.75 536 GLN A N 1
ATOM 4187 C CA . GLN A 1 536 ? 0.452 -4.686 37.050 1.00 63.75 536 GLN A CA 1
ATOM 4188 C C . GLN A 1 536 ? -0.166 -4.202 35.723 1.00 63.75 536 GLN A C 1
ATOM 4190 O O . GLN A 1 536 ? 0.125 -4.745 34.654 1.00 63.75 536 GLN A O 1
ATOM 4195 N N . GLY A 1 537 ? -0.966 -3.129 35.763 1.00 67.56 537 GLY A N 1
ATOM 4196 C CA . GLY A 1 537 ? -1.581 -2.538 34.568 1.00 67.56 537 GLY A CA 1
ATOM 4197 C C . GLY A 1 537 ? -0.561 -1.886 33.627 1.00 67.56 537 GLY A C 1
ATOM 4198 O O . GLY A 1 537 ? -0.683 -1.996 32.408 1.00 67.56 537 GLY A O 1
ATOM 4199 N N . ARG A 1 538 ? 0.501 -1.271 34.173 1.00 72.06 538 ARG A N 1
ATOM 4200 C CA . ARG A 1 538 ? 1.542 -0.592 33.377 1.00 72.06 538 ARG A CA 1
ATOM 4201 C C . ARG A 1 538 ? 2.335 -1.541 32.481 1.00 72.06 538 ARG A C 1
ATOM 4203 O O . ARG A 1 538 ? 2.586 -1.196 31.327 1.00 72.06 538 ARG A O 1
ATOM 4210 N N . LEU A 1 539 ? 2.704 -2.717 32.993 1.00 75.94 539 LEU A N 1
ATOM 4211 C CA . LEU A 1 539 ? 3.408 -3.738 32.209 1.00 75.94 539 LEU A CA 1
ATOM 4212 C C . LEU A 1 539 ? 2.543 -4.206 31.036 1.00 75.94 539 LEU A C 1
ATOM 4214 O O . LEU A 1 539 ? 2.992 -4.172 29.893 1.00 75.94 539 LEU A O 1
ATOM 4218 N N . SER A 1 540 ? 1.268 -4.513 31.301 1.00 83.56 540 SER A N 1
ATOM 4219 C CA . SER A 1 540 ? 0.329 -4.932 30.257 1.00 83.56 540 SER A CA 1
ATOM 4220 C C . SER A 1 540 ? 0.157 -3.867 29.173 1.00 83.56 540 SER A C 1
ATOM 4222 O O . SER A 1 540 ? 0.234 -4.187 27.993 1.00 83.56 540 SER A O 1
ATOM 4224 N N . VAL A 1 541 ? -0.000 -2.589 29.536 1.00 86.25 541 VAL A N 1
ATOM 4225 C CA . VAL A 1 541 ? -0.105 -1.493 28.552 1.00 86.25 541 VAL A CA 1
ATOM 4226 C C . VAL A 1 541 ? 1.151 -1.385 27.683 1.00 86.25 541 VAL A C 1
ATOM 4228 O O . VAL A 1 541 ? 1.034 -1.169 26.476 1.00 86.25 541 VAL A O 1
ATOM 4231 N N . SER A 1 542 ? 2.342 -1.543 28.268 1.00 85.75 542 SER A N 1
ATOM 4232 C CA . SER A 1 542 ? 3.603 -1.517 27.516 1.00 85.75 542 SER A CA 1
ATOM 4233 C C . SER A 1 542 ? 3.671 -2.650 26.489 1.00 85.75 542 SER A C 1
ATOM 4235 O O . SER A 1 542 ? 3.948 -2.388 25.320 1.00 85.75 542 SER A O 1
ATOM 4237 N N . GLU A 1 543 ? 3.361 -3.882 26.898 1.00 89.88 543 GLU A N 1
ATOM 4238 C CA . GLU A 1 543 ? 3.367 -5.057 26.013 1.00 89.88 543 GLU A CA 1
ATOM 4239 C C . GLU A 1 543 ? 2.297 -4.964 24.914 1.00 89.88 543 GLU A C 1
ATOM 4241 O O . GLU A 1 543 ? 2.549 -5.319 23.762 1.00 89.88 543 GLU A O 1
ATOM 4246 N N . ILE A 1 544 ? 1.111 -4.423 25.221 1.00 93.69 544 ILE A N 1
ATOM 4247 C CA . ILE A 1 544 ? 0.064 -4.184 24.215 1.00 93.69 544 ILE A CA 1
ATOM 4248 C C . ILE A 1 544 ? 0.561 -3.168 23.171 1.00 93.69 544 ILE A C 1
ATOM 4250 O O . ILE A 1 544 ? 0.395 -3.394 21.971 1.00 93.69 544 ILE A O 1
ATOM 4254 N N . LYS A 1 545 ? 1.199 -2.064 23.592 1.00 91.88 545 LYS A N 1
ATOM 4255 C CA . LYS A 1 545 ? 1.772 -1.064 22.669 1.00 91.88 545 LYS A CA 1
ATOM 4256 C C . LYS A 1 545 ? 2.864 -1.659 21.781 1.00 91.88 545 LYS A C 1
ATOM 4258 O O . LYS A 1 545 ? 2.880 -1.382 20.583 1.00 91.88 545 LYS A O 1
ATOM 4263 N N . GLU A 1 546 ? 3.744 -2.479 22.350 1.00 95.12 546 GLU A N 1
ATOM 4264 C CA . GLU A 1 546 ? 4.769 -3.206 21.596 1.00 95.12 546 GLU A CA 1
ATOM 4265 C C . GLU A 1 546 ? 4.133 -4.131 20.551 1.00 95.12 546 GLU A C 1
ATOM 4267 O O . GLU A 1 546 ? 4.475 -4.049 19.371 1.00 95.12 546 GLU A O 1
ATOM 4272 N N . THR A 1 547 ? 3.116 -4.901 20.947 1.00 97.62 547 THR A N 1
ATOM 4273 C CA . THR A 1 547 ? 2.391 -5.811 20.046 1.00 97.62 547 THR A CA 1
ATOM 4274 C C . THR A 1 547 ? 1.725 -5.060 18.883 1.00 97.62 547 THR A C 1
ATOM 4276 O O . THR A 1 547 ? 1.791 -5.508 17.739 1.00 97.62 547 THR A O 1
ATOM 4279 N N . PHE A 1 548 ? 1.134 -3.879 19.115 1.00 97.50 548 PHE A N 1
ATOM 4280 C CA . PHE A 1 548 ? 0.624 -3.034 18.020 1.00 97.50 548 PHE A CA 1
ATOM 4281 C C . PHE A 1 548 ? 1.733 -2.516 17.095 1.00 97.50 548 PHE A C 1
ATOM 4283 O O . PHE A 1 548 ? 1.527 -2.435 15.883 1.00 97.50 548 PHE A O 1
ATOM 4290 N N . GLY A 1 549 ? 2.914 -2.207 17.636 1.00 96.56 549 GLY A N 1
ATOM 4291 C CA . GLY A 1 549 ? 4.093 -1.874 16.835 1.00 96.56 549 GLY A CA 1
ATOM 4292 C C . GLY A 1 549 ? 4.510 -3.015 15.901 1.00 96.56 549 GLY A C 1
ATOM 4293 O O . GLY A 1 549 ? 4.831 -2.779 14.734 1.00 96.56 549 GLY A O 1
ATOM 4294 N N . GLU A 1 550 ? 4.437 -4.260 16.372 1.00 98.12 550 GLU A N 1
ATOM 4295 C CA . GLU A 1 550 ? 4.701 -5.446 15.550 1.00 98.12 550 GLU A CA 1
ATOM 4296 C C . GLU A 1 550 ? 3.629 -5.662 14.473 1.00 98.12 550 GLU A C 1
ATOM 4298 O O . GLU A 1 550 ? 3.968 -5.893 13.310 1.00 98.12 550 GLU A O 1
ATOM 4303 N N . LEU A 1 551 ? 2.343 -5.521 14.814 1.00 98.25 551 LEU A N 1
ATOM 4304 C CA . LEU A 1 551 ? 1.243 -5.581 13.839 1.00 98.25 551 LEU A CA 1
ATOM 4305 C C . LEU A 1 551 ? 1.414 -4.529 12.729 1.00 98.25 551 LEU A C 1
ATOM 4307 O O . LEU A 1 551 ? 1.217 -4.832 11.550 1.00 98.25 551 LEU A O 1
ATOM 4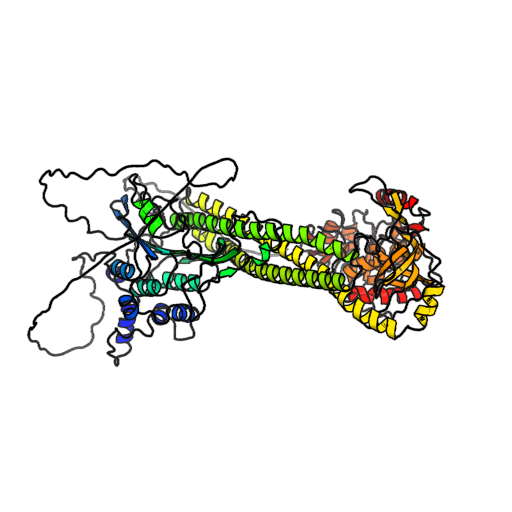311 N N . GLN A 1 552 ? 1.865 -3.321 13.075 1.00 98.25 552 GLN A N 1
ATOM 4312 C CA . GLN A 1 552 ? 2.160 -2.269 12.101 1.00 98.25 552 GLN A CA 1
ATOM 4313 C C . GLN A 1 552 ? 3.325 -2.645 11.170 1.00 98.25 552 GLN A C 1
ATOM 4315 O O . GLN A 1 552 ? 3.276 -2.387 9.963 1.00 98.25 552 GLN A O 1
ATOM 4320 N N . LEU A 1 553 ? 4.366 -3.302 11.687 1.00 97.69 553 LEU A N 1
ATOM 4321 C CA . LEU A 1 553 ? 5.475 -3.804 10.868 1.00 97.69 553 LEU A CA 1
ATOM 4322 C C . LEU A 1 553 ? 5.024 -4.919 9.906 1.00 97.69 553 LEU A C 1
ATOM 4324 O O . LEU A 1 553 ? 5.466 -4.977 8.750 1.00 97.69 553 LEU A O 1
ATOM 4328 N N . LEU A 1 554 ? 4.117 -5.791 10.352 1.00 98.25 554 LEU A N 1
ATOM 4329 C CA . LEU A 1 554 ? 3.500 -6.818 9.509 1.00 98.25 554 LEU A CA 1
ATOM 4330 C C . LEU A 1 554 ? 2.678 -6.200 8.371 1.00 98.25 554 LEU A C 1
ATOM 4332 O O . LEU A 1 554 ? 2.833 -6.615 7.218 1.00 98.25 554 LEU A O 1
ATOM 4336 N N . LEU A 1 555 ? 1.894 -5.156 8.655 1.00 97.94 555 LEU A N 1
ATOM 4337 C CA . LEU A 1 555 ? 1.140 -4.406 7.646 1.00 97.94 555 LEU A CA 1
ATOM 4338 C C . LEU A 1 555 ? 2.060 -3.766 6.596 1.00 97.94 555 LEU A C 1
ATOM 4340 O O . LEU A 1 555 ? 1.834 -3.896 5.390 1.00 97.94 555 LEU A O 1
ATOM 4344 N N . GLN A 1 556 ? 3.151 -3.129 7.028 1.00 96.00 556 GLN A N 1
ATOM 4345 C CA . GLN A 1 556 ? 4.161 -2.579 6.113 1.00 96.00 556 GLN A CA 1
ATOM 4346 C C . GLN A 1 556 ? 4.781 -3.666 5.222 1.00 96.00 556 GLN A C 1
ATOM 4348 O O . GLN A 1 556 ? 5.043 -3.441 4.035 1.00 96.00 556 GLN A O 1
ATOM 4353 N N . THR A 1 557 ? 4.982 -4.864 5.773 1.00 96.06 557 THR A N 1
ATOM 4354 C CA . THR A 1 557 ? 5.530 -6.013 5.045 1.00 96.06 557 THR A CA 1
ATOM 4355 C C . THR A 1 557 ? 4.563 -6.521 3.968 1.00 96.06 557 THR A C 1
ATOM 4357 O O . THR A 1 557 ? 5.003 -6.757 2.837 1.00 96.06 557 THR A O 1
ATOM 4360 N N . LEU A 1 558 ? 3.259 -6.616 4.262 1.00 94.62 558 LEU A N 1
ATOM 4361 C CA . LEU A 1 558 ? 2.211 -6.922 3.271 1.00 94.62 558 LEU A CA 1
ATOM 4362 C C . LEU A 1 558 ? 2.189 -5.886 2.133 1.00 94.62 558 LEU A C 1
ATOM 4364 O O . LEU A 1 558 ? 2.308 -6.234 0.955 1.00 94.62 558 LEU A O 1
ATOM 4368 N N . ASN A 1 559 ? 2.182 -4.594 2.467 1.00 92.06 559 ASN A N 1
ATOM 4369 C CA . ASN A 1 559 ? 2.149 -3.510 1.475 1.00 92.06 559 ASN A CA 1
ATOM 4370 C C . ASN A 1 559 ? 3.395 -3.492 0.562 1.00 92.06 559 ASN A C 1
ATOM 4372 O O . ASN A 1 559 ? 3.311 -3.236 -0.647 1.00 92.06 559 ASN A O 1
ATOM 4376 N N . SER A 1 560 ? 4.565 -3.828 1.112 1.00 89.06 560 SER A N 1
ATOM 4377 C CA . SER A 1 560 ? 5.800 -3.996 0.336 1.00 89.06 560 SER A CA 1
ATOM 4378 C C . SER A 1 560 ? 5.714 -5.177 -0.642 1.00 89.06 560 SER A C 1
ATOM 4380 O O . SER A 1 560 ? 6.130 -5.059 -1.801 1.00 89.06 560 SER A O 1
ATOM 4382 N N . MET A 1 561 ? 5.128 -6.307 -0.227 1.00 88.31 561 MET A N 1
ATOM 4383 C CA . MET A 1 561 ? 4.897 -7.458 -1.111 1.00 88.31 561 MET A CA 1
ATOM 4384 C C . MET A 1 561 ? 3.959 -7.115 -2.270 1.00 88.31 561 MET A C 1
ATOM 4386 O O . MET A 1 561 ? 4.289 -7.433 -3.416 1.00 88.31 561 MET A O 1
ATOM 4390 N N . ALA A 1 562 ? 2.860 -6.405 -2.005 1.00 82.56 562 ALA A N 1
ATOM 4391 C CA . ALA A 1 562 ? 1.927 -5.951 -3.038 1.00 82.56 562 ALA A CA 1
ATOM 4392 C C . ALA A 1 562 ? 2.627 -5.094 -4.106 1.00 82.56 562 ALA A C 1
ATOM 4394 O O . ALA A 1 562 ? 2.486 -5.338 -5.306 1.00 82.56 562 ALA A O 1
ATOM 4395 N N . THR A 1 563 ? 3.479 -4.160 -3.673 1.00 81.75 563 THR A N 1
ATOM 4396 C CA . THR A 1 563 ? 4.259 -3.303 -4.581 1.00 81.75 563 THR A CA 1
ATOM 4397 C C . THR A 1 563 ? 5.205 -4.117 -5.472 1.00 81.75 563 THR A C 1
ATOM 4399 O O . THR A 1 563 ? 5.375 -3.828 -6.659 1.00 81.75 563 THR A O 1
ATOM 4402 N N . ARG A 1 564 ? 5.828 -5.170 -4.930 1.00 83.38 564 ARG A N 1
ATOM 4403 C CA . ARG A 1 564 ? 6.713 -6.059 -5.703 1.00 83.38 564 ARG A CA 1
ATOM 4404 C C . ARG A 1 564 ? 5.941 -6.905 -6.716 1.00 83.38 564 ARG A C 1
ATOM 4406 O O . ARG A 1 564 ? 6.413 -7.039 -7.845 1.00 83.38 564 ARG A O 1
ATOM 4413 N N . CYS A 1 565 ? 4.777 -7.434 -6.343 1.00 82.19 565 CYS A N 1
ATOM 4414 C CA . CYS A 1 565 ? 3.910 -8.192 -7.248 1.00 82.19 565 CYS A CA 1
ATOM 4415 C C . CYS A 1 565 ? 3.382 -7.338 -8.399 1.00 82.19 565 CYS A C 1
ATOM 4417 O O . CYS A 1 565 ? 3.432 -7.781 -9.543 1.00 82.19 565 CYS A O 1
ATOM 4419 N N . ASP A 1 566 ? 2.956 -6.101 -8.138 1.00 82.19 566 ASP A N 1
ATOM 4420 C CA . ASP A 1 566 ? 2.444 -5.221 -9.193 1.00 82.19 566 ASP A CA 1
ATOM 4421 C C . ASP A 1 566 ? 3.524 -4.873 -10.232 1.00 82.19 566 ASP A C 1
ATOM 4423 O O . ASP A 1 566 ? 3.279 -4.887 -11.439 1.00 82.19 566 ASP A O 1
ATOM 4427 N N . ASN A 1 567 ? 4.765 -4.661 -9.785 1.00 80.50 567 ASN A N 1
ATOM 4428 C CA . ASN A 1 567 ? 5.901 -4.483 -10.692 1.00 80.50 567 ASN A CA 1
ATOM 4429 C C . ASN A 1 567 ? 6.164 -5.730 -11.554 1.00 80.50 567 ASN A C 1
ATOM 4431 O O . ASN A 1 567 ? 6.461 -5.604 -12.745 1.00 80.50 567 ASN A O 1
ATOM 4435 N N . LEU A 1 568 ? 6.045 -6.929 -10.975 1.00 82.50 568 LEU A N 1
ATOM 4436 C CA . LEU A 1 568 ? 6.215 -8.185 -11.707 1.00 82.50 568 LEU A CA 1
ATOM 4437 C C . LEU A 1 568 ? 5.080 -8.421 -12.711 1.00 82.50 568 LEU A C 1
ATOM 4439 O O . LEU A 1 568 ? 5.356 -8.771 -13.857 1.00 82.50 568 LEU A O 1
ATOM 4443 N N . ARG A 1 569 ? 3.828 -8.162 -12.315 1.00 84.69 569 ARG A N 1
ATOM 4444 C CA . ARG A 1 569 ? 2.645 -8.233 -13.182 1.00 84.69 569 ARG A CA 1
ATOM 4445 C C . ARG A 1 569 ? 2.833 -7.392 -14.437 1.00 84.69 569 ARG A C 1
ATOM 4447 O O . ARG A 1 569 ? 2.774 -7.925 -15.539 1.00 84.69 569 ARG A O 1
ATOM 4454 N N . ARG A 1 570 ? 3.175 -6.109 -14.271 1.00 80.69 570 ARG A N 1
ATOM 4455 C CA . ARG A 1 570 ? 3.424 -5.184 -15.391 1.00 80.69 570 ARG A CA 1
ATOM 4456 C C . ARG A 1 570 ? 4.542 -5.676 -16.316 1.00 80.69 570 ARG A C 1
ATOM 4458 O O . ARG A 1 570 ? 4.472 -5.481 -17.526 1.00 80.69 570 ARG A O 1
ATOM 4465 N N . SER A 1 571 ? 5.575 -6.316 -15.760 1.00 79.81 571 SER A N 1
ATOM 4466 C CA . SER A 1 571 ? 6.672 -6.906 -16.540 1.00 79.81 571 SER A CA 1
ATOM 4467 C C . SER A 1 571 ? 6.206 -8.095 -17.389 1.00 79.81 571 SER A C 1
ATOM 4469 O O . SER A 1 571 ? 6.551 -8.186 -18.568 1.00 79.81 571 SER A O 1
ATOM 4471 N N . LEU A 1 572 ? 5.396 -8.986 -16.814 1.00 78.88 572 LEU A N 1
ATOM 4472 C CA . LEU A 1 572 ? 4.834 -10.152 -17.499 1.00 78.88 572 LEU A CA 1
ATOM 4473 C C . LEU A 1 572 ? 3.779 -9.758 -18.546 1.00 78.88 572 LEU A C 1
ATOM 4475 O O . LEU A 1 572 ? 3.828 -10.252 -19.670 1.00 78.88 572 LEU A O 1
ATOM 4479 N N . GLU A 1 573 ? 2.887 -8.813 -18.231 1.00 79.25 573 GLU A N 1
ATOM 4480 C CA . GLU A 1 573 ? 1.908 -8.247 -19.176 1.00 79.25 573 GLU A CA 1
ATOM 4481 C C . GLU A 1 573 ? 2.613 -7.627 -20.389 1.00 79.25 573 GLU A C 1
ATOM 4483 O O . GLU A 1 573 ? 2.233 -7.881 -21.533 1.00 79.25 573 GLU A O 1
ATOM 4488 N N . ALA A 1 574 ? 3.695 -6.874 -20.163 1.00 71.88 574 ALA A N 1
ATOM 4489 C CA . ALA A 1 574 ? 4.498 -6.315 -21.246 1.00 71.88 574 ALA A CA 1
ATOM 4490 C C . ALA A 1 574 ? 5.099 -7.408 -22.151 1.00 71.88 574 ALA A C 1
ATOM 4492 O O . ALA A 1 574 ? 5.173 -7.220 -23.366 1.00 71.88 574 ALA A O 1
ATOM 4493 N N . GLN A 1 575 ? 5.497 -8.558 -21.600 1.00 70.25 575 GLN A N 1
ATOM 4494 C CA . GLN A 1 575 ? 6.022 -9.684 -22.384 1.00 70.25 575 GLN A CA 1
ATOM 4495 C C . GLN A 1 575 ? 4.931 -10.413 -23.168 1.00 70.25 575 GLN A C 1
ATOM 4497 O O . GLN A 1 575 ? 5.124 -10.699 -24.352 1.00 70.25 575 GLN A O 1
ATOM 4502 N N . LEU A 1 576 ? 3.766 -10.642 -22.562 1.00 68.75 576 LEU A N 1
ATOM 4503 C CA . LEU A 1 576 ? 2.619 -11.240 -23.246 1.00 68.75 576 LEU A CA 1
ATOM 4504 C C . LEU A 1 576 ? 2.143 -10.360 -24.412 1.00 68.75 576 LEU A C 1
ATOM 4506 O O . LEU A 1 576 ? 1.919 -10.851 -25.519 1.00 68.75 576 LEU A O 1
ATOM 4510 N N . HIS A 1 577 ? 2.077 -9.041 -24.201 1.00 62.59 577 HIS A N 1
ATOM 4511 C CA . HIS A 1 577 ? 1.742 -8.075 -25.248 1.00 62.59 577 HIS A CA 1
ATOM 4512 C C . HIS A 1 577 ? 2.757 -8.048 -26.395 1.00 62.59 577 HIS A C 1
ATOM 4514 O O . HIS A 1 577 ? 2.375 -7.781 -27.538 1.00 62.59 577 HIS A O 1
ATOM 4520 N N . VAL A 1 578 ? 4.036 -8.328 -26.128 1.00 59.97 578 VAL A N 1
ATOM 4521 C CA . VAL A 1 578 ? 5.043 -8.508 -27.183 1.00 59.97 578 VAL A CA 1
ATOM 4522 C C . VAL A 1 578 ? 4.776 -9.797 -27.968 1.00 59.97 578 VAL A C 1
ATOM 4524 O O . VAL A 1 578 ? 4.826 -9.746 -29.195 1.00 59.97 578 VAL A O 1
ATOM 4527 N N . HIS A 1 579 ? 4.431 -10.907 -27.307 1.00 55.00 579 HIS A N 1
ATOM 4528 C CA . HIS A 1 579 ? 4.170 -12.202 -27.955 1.00 55.00 579 HIS A CA 1
ATOM 4529 C C . HIS A 1 579 ? 2.914 -12.212 -28.843 1.00 55.00 579 HIS A C 1
ATOM 4531 O O . HIS A 1 579 ? 3.016 -12.516 -30.032 1.00 55.00 579 HIS A O 1
ATOM 4537 N N . VAL A 1 580 ? 1.749 -11.813 -28.317 1.00 49.69 580 VAL A N 1
ATOM 4538 C CA . VAL A 1 580 ? 0.464 -11.845 -29.055 1.00 49.69 580 VAL A CA 1
ATOM 4539 C C . VAL A 1 580 ? 0.500 -10.932 -30.284 1.00 49.69 580 VAL A C 1
ATOM 4541 O O . VAL A 1 580 ? 0.014 -11.275 -31.364 1.00 49.69 580 VAL A O 1
ATOM 4544 N N . ASN A 1 581 ? 1.151 -9.776 -30.153 1.00 45.47 581 ASN A N 1
ATOM 4545 C CA . ASN A 1 581 ? 1.259 -8.830 -31.252 1.00 45.47 581 ASN A CA 1
ATOM 4546 C C . ASN A 1 581 ? 2.412 -9.151 -32.220 1.00 45.47 581 ASN A C 1
ATOM 4548 O O . ASN A 1 581 ? 2.419 -8.614 -33.325 1.00 45.47 581 ASN A O 1
ATOM 4552 N N . ALA A 1 582 ? 3.398 -9.976 -31.850 1.00 45.41 582 ALA A N 1
ATOM 4553 C CA . ALA A 1 582 ? 4.450 -10.410 -32.771 1.00 45.41 582 ALA A CA 1
ATOM 4554 C C . ALA A 1 582 ? 3.897 -11.377 -33.827 1.00 45.41 582 ALA A C 1
ATOM 4556 O O . ALA A 1 582 ? 4.141 -11.161 -35.007 1.00 45.41 582 ALA A O 1
ATOM 4557 N N . GLU A 1 583 ? 3.075 -12.364 -33.452 1.00 44.72 583 GLU A N 1
ATOM 4558 C CA . GLU A 1 583 ? 2.511 -13.320 -34.421 1.00 44.72 583 GLU A CA 1
ATOM 4559 C C . GLU A 1 583 ? 1.520 -12.684 -35.402 1.00 44.72 583 GLU A C 1
ATOM 4561 O O . GLU A 1 583 ? 1.582 -12.930 -36.610 1.00 44.72 583 GLU A O 1
ATOM 4566 N N . HIS A 1 584 ? 0.611 -11.840 -34.904 1.00 43.16 584 HIS A N 1
ATOM 4567 C CA . HIS A 1 584 ? -0.364 -11.155 -35.756 1.00 43.16 584 HIS A CA 1
ATOM 4568 C C . HIS A 1 584 ? 0.317 -10.184 -36.728 1.00 43.16 584 HIS A C 1
ATOM 4570 O O . HIS A 1 584 ? -0.050 -10.130 -37.903 1.00 43.16 584 HIS A O 1
ATOM 4576 N N . ARG A 1 585 ? 1.354 -9.467 -36.273 1.00 41.31 585 ARG A N 1
ATOM 4577 C CA . ARG A 1 585 ? 2.103 -8.524 -37.115 1.00 41.31 585 ARG A CA 1
ATOM 4578 C C . ARG A 1 585 ? 3.070 -9.218 -38.065 1.00 41.31 585 ARG A C 1
ATOM 4580 O O . ARG A 1 585 ? 3.165 -8.771 -39.197 1.00 41.31 585 ARG A O 1
ATOM 4587 N N . GLN A 1 586 ? 3.700 -10.327 -37.675 1.00 43.12 586 GLN A N 1
ATOM 4588 C CA . GLN A 1 586 ? 4.531 -11.149 -38.562 1.00 43.12 586 GLN A CA 1
ATOM 4589 C C . GLN A 1 586 ? 3.692 -11.700 -39.725 1.00 43.12 586 GLN A C 1
ATOM 4591 O O . GLN A 1 586 ? 4.033 -11.489 -40.886 1.00 43.12 586 GLN A O 1
ATOM 4596 N N . ARG A 1 587 ? 2.525 -12.300 -39.439 1.00 48.88 587 ARG A N 1
ATOM 4597 C CA . ARG A 1 587 ? 1.629 -12.862 -40.471 1.00 48.88 587 ARG A CA 1
ATOM 4598 C C . ARG A 1 587 ? 0.996 -11.803 -41.374 1.00 48.88 587 ARG A C 1
ATOM 4600 O O . ARG A 1 587 ? 0.578 -12.124 -42.487 1.00 48.88 587 ARG A O 1
ATOM 4607 N N . GLN A 1 588 ? 0.833 -10.574 -40.892 1.00 43.62 588 GLN A N 1
ATOM 4608 C CA . GLN A 1 588 ? 0.301 -9.465 -41.687 1.00 43.62 588 GLN A CA 1
ATOM 4609 C C . GLN A 1 588 ? 1.409 -8.802 -42.516 1.00 43.62 588 GLN A C 1
ATOM 4611 O O . GLN A 1 588 ? 1.263 -8.650 -43.722 1.00 43.62 588 GLN A O 1
ATOM 4616 N N . TRP A 1 589 ? 2.579 -8.569 -41.921 1.00 43.50 589 TRP A N 1
ATOM 4617 C CA . TRP A 1 589 ? 3.757 -8.046 -42.607 1.00 43.50 589 TRP A CA 1
ATOM 4618 C C . TRP A 1 589 ? 4.286 -8.989 -43.699 1.00 43.50 589 TRP A C 1
ATOM 4620 O O . TRP A 1 589 ? 4.590 -8.517 -44.789 1.00 43.50 589 TRP A O 1
ATOM 4630 N N . GLU A 1 590 ? 4.340 -10.307 -43.474 1.00 45.59 590 GLU A N 1
ATOM 4631 C CA . GLU A 1 590 ? 4.757 -11.298 -44.487 1.00 45.59 590 GLU A CA 1
ATOM 4632 C C . GLU A 1 590 ? 3.788 -11.377 -45.677 1.00 45.59 590 GLU A C 1
ATOM 4634 O O . GLU A 1 590 ? 4.208 -11.627 -46.811 1.00 45.59 590 GLU A O 1
ATOM 4639 N N . ARG A 1 591 ? 2.491 -11.134 -45.437 1.00 54.44 591 ARG A N 1
ATOM 4640 C CA . ARG A 1 591 ? 1.484 -11.004 -46.500 1.00 54.44 591 ARG A CA 1
ATOM 4641 C C . ARG A 1 591 ? 1.683 -9.720 -47.298 1.00 54.44 591 ARG A C 1
ATOM 4643 O O . ARG A 1 591 ? 1.685 -9.779 -48.526 1.00 54.44 591 ARG A O 1
ATOM 4650 N N . ASP A 1 592 ? 1.917 -8.609 -46.611 1.00 46.09 592 ASP A N 1
ATOM 4651 C CA . ASP A 1 592 ? 1.991 -7.279 -47.221 1.00 46.09 592 ASP A CA 1
ATOM 4652 C C . ASP A 1 592 ? 3.358 -6.994 -47.879 1.00 46.09 592 ASP A C 1
ATOM 4654 O O . ASP A 1 592 ? 3.454 -6.172 -48.787 1.00 46.09 592 ASP A O 1
ATOM 4658 N N . ASN A 1 593 ? 4.424 -7.707 -47.485 1.00 42.28 593 ASN A N 1
ATOM 4659 C CA . ASN A 1 593 ? 5.812 -7.444 -47.903 1.00 42.28 593 ASN A CA 1
ATOM 4660 C C . ASN A 1 593 ? 6.488 -8.632 -48.605 1.00 42.28 593 ASN A C 1
ATOM 4662 O O . ASN A 1 593 ? 7.717 -8.707 -48.688 1.00 42.28 593 ASN A O 1
ATOM 4666 N N . LYS A 1 594 ? 5.700 -9.549 -49.176 1.00 46.97 594 LYS A N 1
ATOM 4667 C CA . LYS A 1 594 ? 6.177 -10.768 -49.856 1.00 46.97 594 LYS A CA 1
ATOM 4668 C C . LYS A 1 594 ? 7.212 -10.502 -50.968 1.00 46.97 594 LYS A C 1
ATOM 4670 O O . LYS A 1 594 ? 8.089 -11.328 -51.204 1.00 46.97 594 LYS A O 1
ATOM 4675 N N . GLY A 1 595 ? 7.146 -9.337 -51.624 1.00 46.00 595 GLY A N 1
ATOM 4676 C CA . GLY A 1 595 ? 8.135 -8.880 -52.613 1.00 46.00 595 GLY A CA 1
ATOM 4677 C C . GLY A 1 595 ? 9.396 -8.237 -52.014 1.00 46.00 595 GLY A C 1
ATOM 4678 O O . GLY A 1 595 ? 10.470 -8.334 -52.605 1.00 46.00 595 GLY A O 1
ATOM 4679 N N . LEU A 1 596 ? 9.290 -7.635 -50.824 1.00 40.53 596 LEU A N 1
ATOM 4680 C CA . LEU A 1 596 ? 10.395 -6.995 -50.102 1.00 40.53 596 LEU A CA 1
ATOM 4681 C C . LEU A 1 596 ? 11.295 -8.036 -49.418 1.00 40.53 596 LEU A C 1
ATOM 4683 O O . LEU A 1 596 ? 12.513 -7.865 -49.401 1.00 40.53 596 LEU A O 1
ATOM 4687 N N . LEU A 1 597 ? 10.730 -9.161 -48.950 1.00 40.22 597 LEU A N 1
ATOM 4688 C CA . LEU A 1 597 ? 11.506 -10.297 -48.428 1.00 40.22 597 LEU A CA 1
ATOM 4689 C C . LEU A 1 597 ? 12.549 -10.782 -49.446 1.00 40.22 597 LEU A C 1
ATOM 4691 O O . LEU A 1 597 ? 13.715 -10.927 -49.099 1.00 40.22 597 LEU A O 1
ATOM 4695 N N . GLY A 1 598 ? 12.171 -10.930 -50.722 1.00 39.25 598 GLY A N 1
ATOM 4696 C CA . GLY A 1 598 ? 13.086 -11.353 -51.793 1.00 39.25 598 GLY A CA 1
ATOM 4697 C C . GLY A 1 598 ? 14.196 -10.346 -52.139 1.00 39.25 598 GLY A C 1
ATOM 4698 O O . GLY A 1 598 ? 15.150 -10.704 -52.841 1.00 39.25 598 GLY A O 1
ATOM 4699 N N . PHE A 1 599 ? 14.076 -9.105 -51.658 1.00 38.12 599 PHE A N 1
ATOM 4700 C CA . PHE A 1 599 ? 15.069 -8.037 -51.785 1.00 38.12 599 PHE A CA 1
ATOM 4701 C C . PHE A 1 599 ? 15.969 -7.962 -50.536 1.00 38.12 599 PHE A C 1
ATOM 4703 O O . PHE A 1 599 ? 17.186 -7.850 -50.659 1.00 38.12 599 PHE A O 1
ATOM 4710 N N . ILE A 1 600 ? 15.394 -8.144 -49.341 1.00 38.47 600 ILE A N 1
ATOM 4711 C CA . ILE A 1 600 ? 16.101 -8.154 -48.048 1.00 38.47 600 ILE A CA 1
ATOM 4712 C C . ILE A 1 600 ? 17.013 -9.385 -47.909 1.00 38.47 600 ILE A C 1
ATOM 4714 O O . ILE A 1 600 ? 18.157 -9.251 -47.474 1.00 38.47 600 ILE A O 1
ATOM 4718 N N . THR A 1 601 ? 16.589 -10.575 -48.361 1.00 40.72 601 THR A N 1
ATOM 4719 C CA . THR A 1 601 ? 17.439 -11.787 -48.317 1.00 40.72 601 THR A CA 1
ATOM 4720 C C . THR A 1 601 ? 18.696 -11.660 -49.188 1.00 40.72 601 THR A C 1
ATOM 4722 O O . THR A 1 601 ? 19.681 -12.350 -48.947 1.00 40.72 601 THR A O 1
ATOM 4725 N N . ARG A 1 602 ? 18.700 -10.752 -50.177 1.00 38.03 602 ARG A N 1
ATOM 4726 C CA . ARG A 1 602 ? 19.856 -10.502 -51.055 1.00 38.03 602 ARG A CA 1
ATOM 4727 C C . ARG A 1 602 ? 20.827 -9.437 -50.537 1.00 38.03 602 ARG A C 1
ATOM 4729 O O . ARG A 1 602 ? 21.942 -9.386 -51.042 1.00 38.03 602 ARG A O 1
ATOM 4736 N N . GLN A 1 603 ? 20.451 -8.635 -49.536 1.00 40.06 603 GLN A N 1
ATOM 4737 C CA . GLN A 1 603 ? 21.352 -7.652 -48.911 1.00 40.06 603 GLN A CA 1
ATOM 4738 C C . GLN A 1 603 ? 21.790 -8.004 -47.480 1.00 40.06 603 GLN A C 1
ATOM 4740 O O . GLN A 1 603 ? 22.846 -7.550 -47.050 1.00 40.06 603 GLN A O 1
ATOM 4745 N N . ASN A 1 604 ? 21.080 -8.881 -46.764 1.00 36.16 604 ASN A N 1
ATOM 4746 C CA . ASN A 1 604 ? 21.438 -9.265 -45.388 1.00 36.16 604 ASN A CA 1
ATOM 4747 C C . ASN A 1 604 ? 22.606 -10.266 -45.252 1.00 36.16 604 ASN A C 1
ATOM 4749 O O . ASN A 1 604 ? 22.819 -10.808 -44.171 1.00 36.16 604 ASN A O 1
ATOM 4753 N N . MET A 1 605 ? 23.406 -10.491 -46.300 1.00 35.34 605 MET A N 1
ATOM 4754 C CA . MET A 1 605 ? 24.676 -11.226 -46.178 1.00 35.34 605 MET A CA 1
ATOM 4755 C C . MET A 1 605 ? 25.901 -10.332 -45.920 1.00 35.34 605 MET A C 1
ATOM 4757 O O . MET A 1 605 ? 27.022 -10.833 -45.903 1.00 35.34 605 MET A O 1
ATOM 4761 N N . SER A 1 606 ? 25.728 -9.037 -45.629 1.00 36.84 606 SER A N 1
ATOM 4762 C CA . SER A 1 606 ? 26.840 -8.215 -45.132 1.00 36.84 606 SER A CA 1
ATOM 4763 C C . SER A 1 606 ? 26.409 -7.160 -44.108 1.00 36.84 606 SER A C 1
ATOM 4765 O O . SER A 1 606 ? 26.082 -6.040 -44.488 1.00 36.84 606 SER A O 1
ATOM 4767 N N . ALA A 1 607 ? 26.431 -7.515 -42.817 1.00 37.19 607 ALA A N 1
ATOM 4768 C CA . ALA A 1 607 ? 27.000 -6.709 -41.721 1.00 37.19 607 ALA A CA 1
ATOM 4769 C C . ALA A 1 607 ? 26.569 -7.263 -40.348 1.00 37.19 607 ALA A C 1
ATOM 4771 O O . ALA A 1 607 ? 25.561 -6.859 -39.775 1.00 37.19 607 ALA A O 1
ATOM 4772 N N . SER A 1 608 ? 27.385 -8.144 -39.772 1.00 44.06 608 SER A N 1
ATOM 4773 C CA . SER A 1 608 ? 27.497 -8.272 -38.320 1.00 44.06 608 SER A CA 1
ATOM 4774 C C . SER A 1 608 ? 28.148 -6.989 -37.781 1.00 44.06 608 SER A C 1
ATOM 4776 O O . SER A 1 608 ? 29.373 -6.851 -37.812 1.00 44.06 608 SER A O 1
ATOM 4778 N N . ALA A 1 609 ? 27.365 -5.999 -37.356 1.00 54.34 609 ALA A N 1
ATOM 4779 C CA . ALA A 1 609 ? 27.933 -4.846 -36.663 1.00 54.34 609 ALA A CA 1
ATOM 4780 C C . ALA A 1 609 ? 28.255 -5.248 -35.213 1.00 54.34 609 ALA A C 1
ATOM 4782 O O . ALA A 1 609 ? 27.350 -5.399 -34.395 1.00 54.34 609 ALA A O 1
ATOM 4783 N N . ASN A 1 610 ? 29.538 -5.425 -34.885 1.00 74.19 610 ASN A N 1
ATOM 4784 C CA . ASN A 1 610 ? 29.975 -5.622 -33.499 1.00 74.19 610 ASN A CA 1
ATOM 4785 C C . ASN A 1 610 ? 29.688 -4.334 -32.699 1.00 74.19 610 ASN A C 1
ATOM 4787 O O . ASN A 1 610 ? 30.242 -3.273 -33.011 1.00 74.19 610 ASN A O 1
ATOM 4791 N N . ASN A 1 611 ? 28.809 -4.405 -31.694 1.00 90.12 611 ASN A N 1
ATOM 4792 C CA . ASN A 1 611 ? 28.576 -3.313 -30.745 1.00 90.12 611 ASN A CA 1
ATOM 4793 C C . ASN A 1 611 ? 29.565 -3.436 -29.569 1.00 90.12 611 ASN A C 1
ATOM 4795 O O . ASN A 1 611 ? 30.038 -4.522 -29.252 1.00 90.12 611 ASN A O 1
ATOM 4799 N N . ALA A 1 612 ? 29.903 -2.315 -28.937 1.00 90.88 612 ALA A N 1
ATOM 4800 C CA . ALA A 1 612 ? 30.796 -2.268 -27.781 1.00 90.88 612 ALA A CA 1
ATOM 4801 C C . ALA A 1 612 ? 30.283 -1.228 -26.786 1.00 90.88 612 ALA A C 1
ATOM 4803 O O . ALA A 1 612 ? 29.695 -0.223 -27.201 1.00 90.88 612 ALA A O 1
ATOM 4804 N N . ALA A 1 613 ? 30.524 -1.458 -25.499 1.00 91.62 613 ALA A N 1
ATOM 4805 C CA . ALA A 1 613 ? 30.094 -0.584 -24.412 1.00 91.62 613 ALA A CA 1
ATOM 4806 C C . ALA A 1 613 ? 31.183 -0.433 -23.348 1.00 91.62 613 ALA A C 1
ATOM 4808 O O . ALA A 1 613 ? 32.058 -1.288 -23.223 1.00 91.62 613 ALA A O 1
ATOM 4809 N N . ALA A 1 614 ? 31.118 0.648 -22.572 1.00 90.81 614 ALA A N 1
ATOM 4810 C CA . ALA A 1 614 ? 31.897 0.791 -21.347 1.00 90.81 614 ALA A CA 1
ATOM 4811 C C . ALA A 1 614 ? 31.109 0.183 -20.171 1.00 90.81 614 ALA A C 1
ATOM 4813 O O . ALA A 1 614 ? 29.981 0.594 -19.895 1.00 90.81 614 ALA A O 1
ATOM 4814 N N . TRP A 1 615 ? 31.694 -0.803 -19.488 1.00 85.75 615 TRP A N 1
ATOM 4815 C CA . TRP A 1 615 ? 31.036 -1.639 -18.481 1.00 85.75 615 TRP A CA 1
ATOM 4816 C C . TRP A 1 615 ? 31.614 -1.458 -17.075 1.00 85.75 615 TRP A C 1
ATOM 4818 O O . TRP A 1 615 ? 32.828 -1.528 -16.890 1.00 85.75 615 TRP A O 1
ATOM 4828 N N . LEU A 1 616 ? 30.741 -1.393 -16.063 1.00 84.19 616 LEU A N 1
ATOM 4829 C CA . LEU A 1 616 ? 31.087 -1.747 -14.681 1.00 84.19 616 LEU A CA 1
ATOM 4830 C C . LEU A 1 616 ? 30.916 -3.263 -14.529 1.00 84.19 616 LEU A C 1
ATOM 4832 O O . LEU A 1 616 ? 29.793 -3.762 -14.499 1.00 84.19 616 LEU A O 1
ATOM 4836 N N . LYS A 1 617 ? 32.020 -4.014 -14.448 1.00 80.50 617 LYS A N 1
ATOM 4837 C CA . LYS A 1 617 ? 31.984 -5.494 -14.430 1.00 80.50 617 LYS A CA 1
ATOM 4838 C C . LYS A 1 617 ? 31.541 -6.085 -13.082 1.00 80.50 617 LYS A C 1
ATOM 4840 O O . LYS A 1 617 ? 31.209 -7.264 -13.019 1.00 80.50 617 LYS A O 1
ATOM 4845 N N . ALA A 1 618 ? 31.532 -5.283 -12.019 1.00 75.06 618 ALA A N 1
ATOM 4846 C CA . ALA A 1 618 ? 31.059 -5.658 -10.691 1.00 75.06 618 ALA A CA 1
ATOM 4847 C C . ALA A 1 618 ? 30.523 -4.426 -9.946 1.00 75.06 618 ALA A C 1
ATOM 4849 O O . ALA A 1 618 ? 30.854 -3.285 -10.281 1.00 75.06 618 ALA A O 1
ATOM 4850 N N . GLN A 1 619 ? 29.708 -4.656 -8.915 1.00 68.19 619 GLN A N 1
ATOM 4851 C CA . GLN A 1 619 ? 29.265 -3.599 -8.008 1.00 68.19 619 GLN A CA 1
ATOM 4852 C C . GLN A 1 619 ? 30.489 -2.919 -7.374 1.00 68.19 619 GLN A C 1
ATOM 4854 O O . GLN A 1 619 ? 31.372 -3.604 -6.867 1.00 68.19 619 GLN A O 1
ATOM 4859 N N . GLN A 1 620 ? 30.543 -1.582 -7.428 1.00 66.19 620 GLN A N 1
ATOM 4860 C CA . GLN A 1 620 ? 31.662 -0.770 -6.916 1.00 66.19 620 GLN A CA 1
ATOM 4861 C C . GLN A 1 620 ? 33.032 -1.066 -7.561 1.00 66.19 620 GLN A C 1
ATOM 4863 O O . GLN A 1 620 ? 34.068 -0.772 -6.965 1.00 66.19 620 GLN A O 1
ATOM 4868 N N . ALA A 1 621 ? 33.066 -1.624 -8.777 1.00 73.38 621 ALA A N 1
ATOM 4869 C CA . ALA A 1 621 ? 34.319 -1.754 -9.516 1.00 73.38 621 ALA A CA 1
ATOM 4870 C C . ALA A 1 621 ? 34.993 -0.372 -9.691 1.00 73.38 621 ALA A C 1
ATOM 4872 O O . ALA A 1 621 ? 34.297 0.604 -9.979 1.00 73.38 621 ALA A O 1
ATOM 4873 N N . PRO A 1 622 ? 36.327 -0.274 -9.535 1.00 67.00 622 PRO A N 1
ATOM 4874 C CA . PRO A 1 622 ? 37.023 1.013 -9.502 1.00 67.00 622 PRO A CA 1
ATOM 4875 C C . PRO A 1 622 ? 37.142 1.681 -10.877 1.00 67.00 622 PRO A C 1
ATOM 4877 O O . PRO A 1 622 ? 37.430 2.871 -10.941 1.00 67.00 622 PRO A O 1
ATOM 4880 N N . VAL A 1 623 ? 36.954 0.927 -11.966 1.00 81.31 623 VAL A N 1
ATOM 4881 C CA . VAL A 1 623 ? 37.089 1.417 -13.342 1.00 81.31 623 VAL A CA 1
ATOM 4882 C C . VAL A 1 623 ? 36.081 0.757 -14.283 1.00 81.31 623 VAL A C 1
ATOM 4884 O O . VAL A 1 623 ? 35.777 -0.433 -14.160 1.00 81.31 623 VAL A O 1
ATOM 4887 N N . MET A 1 624 ? 35.600 1.531 -15.254 1.00 85.31 624 MET A N 1
ATOM 4888 C CA . MET A 1 624 ? 34.866 1.045 -16.421 1.00 85.31 624 MET A CA 1
ATOM 4889 C C . MET A 1 624 ? 35.811 0.368 -17.421 1.00 85.31 624 MET A C 1
ATOM 4891 O O . MET A 1 624 ? 36.908 0.861 -17.675 1.00 85.31 624 MET A O 1
ATOM 4895 N N . VAL A 1 625 ? 35.365 -0.730 -18.034 1.00 89.00 625 VAL A N 1
ATOM 4896 C CA . VAL A 1 625 ? 36.122 -1.463 -19.063 1.00 89.00 625 VAL A CA 1
ATOM 4897 C C . VAL A 1 625 ? 35.326 -1.498 -20.360 1.00 89.00 625 VAL A C 1
ATOM 4899 O O . VAL A 1 625 ? 34.146 -1.844 -20.348 1.00 89.00 625 VAL A O 1
ATOM 4902 N N . VAL A 1 626 ? 35.964 -1.154 -21.479 1.00 92.12 626 VAL A N 1
ATOM 4903 C CA . VAL A 1 626 ? 35.351 -1.298 -22.805 1.00 92.12 626 VAL A CA 1
ATOM 4904 C C . VAL A 1 626 ? 35.363 -2.770 -23.201 1.00 92.12 626 VAL A C 1
ATOM 4906 O O . VAL A 1 626 ? 36.420 -3.394 -23.211 1.00 92.12 626 VAL A O 1
ATOM 4909 N N . ASP A 1 627 ? 34.194 -3.317 -23.514 1.00 89.88 627 ASP A N 1
ATOM 4910 C CA . ASP A 1 627 ? 34.019 -4.727 -23.872 1.00 89.88 627 ASP A CA 1
ATOM 4911 C C . ASP A 1 627 ? 32.870 -4.876 -24.880 1.00 89.88 627 ASP A C 1
ATOM 4913 O O . ASP A 1 627 ? 32.097 -3.932 -25.112 1.00 89.88 627 ASP A O 1
ATOM 4917 N N . ASP A 1 628 ? 32.747 -6.062 -25.469 1.00 88.69 628 ASP A N 1
ATOM 4918 C CA . ASP A 1 628 ? 31.692 -6.369 -26.428 1.00 88.69 628 ASP A CA 1
ATOM 4919 C C . ASP A 1 628 ? 30.302 -6.157 -25.810 1.00 88.69 628 ASP A C 1
ATOM 4921 O O . ASP A 1 628 ? 30.037 -6.434 -24.635 1.00 88.69 628 ASP A O 1
ATOM 4925 N N . ALA A 1 629 ? 29.390 -5.635 -26.625 1.00 86.62 629 ALA A N 1
ATOM 4926 C CA . ALA A 1 629 ? 27.995 -5.431 -26.273 1.00 86.62 629 ALA A CA 1
ATOM 4927 C C . ALA A 1 629 ? 27.099 -5.993 -27.374 1.00 86.62 629 ALA A C 1
ATOM 4929 O O . ALA A 1 629 ? 27.460 -6.033 -28.548 1.00 86.62 629 ALA A O 1
ATOM 4930 N N . HIS A 1 630 ? 25.898 -6.428 -27.009 1.00 83.69 630 HIS A N 1
ATOM 4931 C CA . HIS A 1 630 ? 24.965 -6.986 -27.979 1.00 83.69 630 HIS A CA 1
ATOM 4932 C C . HIS A 1 630 ? 24.342 -5.866 -28.833 1.00 83.69 630 HIS A C 1
ATOM 4934 O O . HIS A 1 630 ? 23.763 -4.918 -28.294 1.00 83.69 630 HIS A O 1
ATOM 4940 N N . TYR A 1 631 ? 24.425 -5.968 -30.163 1.00 84.12 631 TYR A N 1
ATOM 4941 C CA . TYR A 1 631 ? 23.669 -5.092 -31.066 1.00 84.12 631 TYR A CA 1
ATOM 4942 C C . TYR A 1 631 ? 22.195 -5.505 -31.054 1.00 84.12 631 TYR A C 1
ATOM 4944 O O . TYR A 1 631 ? 21.882 -6.682 -31.217 1.00 84.12 631 TYR A O 1
ATOM 4952 N N . THR A 1 632 ? 21.273 -4.566 -30.844 1.00 81.88 632 THR A N 1
ATOM 4953 C CA . THR A 1 632 ? 19.837 -4.875 -30.785 1.00 81.88 632 THR A CA 1
ATOM 4954 C C . THR A 1 632 ? 19.087 -4.096 -31.848 1.00 81.88 632 THR A C 1
ATOM 4956 O O . THR A 1 632 ? 19.147 -2.874 -31.834 1.00 81.88 632 THR A O 1
ATOM 4959 N N . ASN A 1 633 ? 18.356 -4.806 -32.706 1.00 79.62 633 ASN A N 1
ATOM 4960 C CA . ASN A 1 633 ? 17.490 -4.221 -33.729 1.00 79.62 633 ASN A CA 1
ATOM 4961 C C . ASN A 1 633 ? 16.377 -3.356 -33.112 1.00 79.62 633 ASN A C 1
ATOM 4963 O O . ASN A 1 633 ? 15.942 -3.593 -31.977 1.00 79.62 633 ASN A O 1
ATOM 4967 N N . ALA A 1 634 ? 15.885 -2.384 -33.878 1.00 78.81 634 ALA A N 1
ATOM 4968 C CA . ALA A 1 634 ? 14.820 -1.481 -33.461 1.00 78.81 634 ALA A CA 1
ATOM 4969 C C . ALA A 1 634 ? 13.478 -2.228 -33.342 1.00 78.81 634 ALA A C 1
ATOM 4971 O O . ALA A 1 634 ? 13.000 -2.839 -34.300 1.00 78.81 634 ALA A O 1
ATOM 4972 N N . GLY A 1 635 ? 12.846 -2.170 -32.167 1.00 75.75 635 GLY A N 1
ATOM 4973 C CA . GLY A 1 635 ? 11.474 -2.633 -31.951 1.00 75.75 635 GLY A CA 1
ATOM 4974 C C . GLY A 1 635 ? 10.413 -1.601 -32.353 1.00 75.75 635 GLY A C 1
ATOM 4975 O O . GLY A 1 635 ? 10.719 -0.538 -32.884 1.00 75.75 635 GLY A O 1
ATOM 4976 N N . ILE A 1 636 ? 9.138 -1.904 -32.085 1.00 76.19 636 ILE A N 1
ATOM 4977 C CA . ILE A 1 636 ? 8.056 -0.945 -32.343 1.00 76.19 636 ILE A CA 1
ATOM 4978 C C . ILE A 1 636 ? 8.242 0.333 -31.511 1.00 76.19 636 ILE A C 1
ATOM 4980 O O . ILE A 1 636 ? 8.518 0.239 -30.318 1.00 76.19 636 ILE A O 1
ATOM 4984 N N . ASP A 1 637 ? 8.085 1.500 -32.137 1.00 79.25 637 ASP A N 1
ATOM 4985 C CA . ASP A 1 637 ? 8.299 2.827 -31.532 1.00 79.25 637 ASP A CA 1
ATOM 4986 C C . ASP A 1 637 ? 9.725 3.053 -30.990 1.00 79.25 637 ASP A C 1
ATOM 4988 O O . ASP A 1 637 ? 9.965 3.901 -30.122 1.00 79.25 637 ASP A O 1
ATOM 4992 N N . GLU A 1 638 ? 10.693 2.310 -31.527 1.00 85.69 638 GLU A N 1
ATOM 4993 C CA . GLU A 1 638 ? 12.106 2.414 -31.188 1.00 85.69 638 GLU A CA 1
ATOM 4994 C C . GLU A 1 638 ? 12.941 2.798 -32.413 1.00 85.69 638 GLU A C 1
ATOM 4996 O O . GLU A 1 638 ? 12.609 2.501 -33.565 1.00 85.69 638 GLU A O 1
ATOM 5001 N N . VAL A 1 639 ? 14.072 3.442 -32.145 1.00 86.06 639 VAL A N 1
ATOM 5002 C CA . VAL A 1 639 ? 15.130 3.669 -33.132 1.00 86.06 639 VAL A CA 1
ATOM 5003 C C . VAL A 1 639 ? 16.446 3.154 -32.567 1.00 86.06 639 VAL A C 1
ATOM 5005 O O . VAL A 1 639 ? 16.723 3.332 -31.377 1.00 86.06 639 VAL A O 1
ATOM 5008 N N . VAL A 1 640 ? 17.261 2.533 -33.418 1.00 88.12 640 VAL A N 1
ATOM 5009 C CA . VAL A 1 640 ? 18.671 2.283 -33.100 1.00 88.12 640 VAL A CA 1
ATOM 5010 C C . VAL A 1 640 ? 19.470 3.433 -33.656 1.00 88.12 640 VAL A C 1
ATOM 5012 O O . VAL A 1 640 ? 19.301 3.852 -34.807 1.00 88.12 640 VAL A O 1
ATOM 5015 N N . ILE A 1 641 ? 20.373 3.924 -32.831 1.00 88.75 641 ILE A N 1
ATOM 5016 C CA . ILE A 1 641 ? 21.252 5.019 -33.181 1.00 88.75 641 ILE A CA 1
ATOM 5017 C C . ILE A 1 641 ? 22.710 4.606 -33.045 1.00 88.75 641 ILE A C 1
ATOM 5019 O O . ILE A 1 641 ? 23.056 3.786 -32.201 1.00 88.75 641 ILE A O 1
ATOM 5023 N N . LYS A 1 642 ? 23.564 5.203 -33.868 1.00 89.62 642 LYS A N 1
ATOM 5024 C CA . LYS A 1 642 ? 25.012 5.189 -33.727 1.00 89.62 642 LYS A CA 1
ATOM 5025 C C . LYS A 1 642 ? 25.445 6.415 -32.936 1.00 89.62 642 LYS A C 1
ATOM 5027 O O . LYS A 1 642 ? 25.256 7.549 -33.390 1.00 89.62 642 LYS A O 1
ATOM 5032 N N . THR A 1 643 ? 26.053 6.190 -31.783 1.00 89.88 643 THR A N 1
ATOM 5033 C CA . THR A 1 643 ? 26.463 7.264 -30.882 1.00 89.88 643 THR A CA 1
ATOM 5034 C C . THR A 1 643 ? 27.588 8.088 -31.481 1.00 89.88 643 THR A C 1
ATOM 5036 O O . THR A 1 643 ? 28.592 7.550 -31.939 1.00 89.88 643 THR A O 1
ATOM 5039 N N . THR A 1 644 ? 27.381 9.407 -31.518 1.00 90.81 644 THR A N 1
ATOM 5040 C CA . THR A 1 644 ? 28.348 10.389 -32.047 1.00 90.81 644 THR A CA 1
ATOM 5041 C C . THR A 1 644 ? 28.897 11.273 -30.932 1.00 90.81 644 THR A C 1
ATOM 5043 O O . THR A 1 644 ? 30.071 11.632 -30.949 1.00 90.81 644 THR A O 1
ATOM 5046 N N . ALA A 1 645 ? 28.070 11.602 -29.936 1.00 90.06 645 ALA A N 1
ATOM 5047 C CA . ALA A 1 645 ? 28.508 12.305 -28.743 1.00 90.06 645 ALA A CA 1
ATOM 5048 C C . ALA A 1 645 ? 27.695 11.837 -27.538 1.00 90.06 645 ALA A C 1
ATOM 5050 O O . ALA A 1 645 ? 26.471 11.870 -27.546 1.00 90.06 645 ALA A O 1
ATOM 5051 N N . MET A 1 646 ? 28.364 11.463 -26.460 1.00 90.06 646 MET A N 1
ATOM 5052 C CA . MET A 1 646 ? 27.712 11.204 -25.186 1.00 90.06 646 MET A CA 1
ATOM 5053 C C . MET A 1 646 ? 28.108 12.304 -24.218 1.00 90.06 646 MET A C 1
ATOM 5055 O O . MET A 1 646 ? 29.287 12.448 -23.907 1.00 90.06 646 MET A O 1
ATOM 5059 N N . ALA A 1 647 ? 27.157 13.084 -23.696 1.00 85.44 647 ALA A N 1
ATOM 5060 C CA . ALA A 1 647 ? 27.461 13.708 -22.421 1.00 85.44 647 ALA A CA 1
ATOM 5061 C C . ALA A 1 647 ? 27.572 12.596 -21.390 1.00 85.44 647 ALA A C 1
ATOM 5063 O O . ALA A 1 647 ? 27.106 11.465 -21.589 1.00 85.44 647 ALA A O 1
ATOM 5064 N N . LEU A 1 648 ? 28.104 12.941 -20.232 1.00 75.12 648 LEU A N 1
ATOM 5065 C CA . LEU A 1 648 ? 27.640 12.267 -19.040 1.00 75.12 648 LEU A CA 1
ATOM 5066 C C . LEU A 1 648 ? 26.132 12.600 -18.986 1.00 75.12 648 LEU A C 1
ATOM 5068 O O . LEU A 1 648 ? 25.740 13.658 -18.482 1.00 75.12 648 LEU A O 1
ATOM 5072 N N . ASN A 1 649 ? 25.352 11.701 -19.630 1.00 61.09 649 ASN A N 1
ATOM 5073 C CA . ASN A 1 649 ? 23.999 11.727 -20.259 1.00 61.09 649 ASN A CA 1
ATOM 5074 C C . ASN A 1 649 ? 23.904 12.062 -21.827 1.00 61.09 649 ASN A C 1
ATOM 5076 O O . ASN A 1 649 ? 24.193 13.201 -22.152 1.00 61.09 649 ASN A O 1
ATOM 5080 N N . PRO A 1 650 ? 23.452 11.170 -22.785 1.00 41.00 650 PRO A N 1
ATOM 5081 C CA . PRO A 1 650 ? 23.913 10.972 -24.239 1.00 41.00 650 PRO A CA 1
ATOM 5082 C C . PRO A 1 650 ? 23.087 11.436 -25.538 1.00 41.00 650 PRO A C 1
ATOM 5084 O O . PRO A 1 650 ? 21.939 11.858 -25.359 1.00 41.00 650 PRO A O 1
ATOM 5087 N N . ALA A 1 651 ? 23.664 11.401 -26.809 1.00 53.16 651 ALA A N 1
ATOM 5088 C CA . ALA A 1 651 ? 23.101 11.746 -28.192 1.00 53.16 651 ALA A CA 1
ATOM 5089 C C . ALA A 1 651 ? 23.777 11.158 -29.514 1.00 53.16 651 ALA A C 1
ATOM 5091 O O . ALA A 1 651 ? 24.954 10.782 -29.535 1.00 53.16 651 ALA A O 1
ATOM 5092 N N . ASP A 1 652 ? 23.064 11.094 -30.681 1.00 54.62 652 ASP A N 1
ATOM 5093 C CA . ASP A 1 652 ? 23.338 10.057 -31.724 1.00 54.62 652 ASP A CA 1
ATOM 5094 C C . ASP A 1 652 ? 22.811 10.252 -33.205 1.00 54.62 652 ASP A C 1
ATOM 5096 O O . ASP A 1 652 ? 22.159 11.234 -33.561 1.00 54.62 652 ASP A O 1
ATOM 5100 N N . VAL A 1 653 ? 23.078 9.291 -34.116 1.00 52.06 653 VAL A N 1
ATOM 5101 C CA . VAL A 1 653 ? 22.581 9.228 -35.526 1.00 52.06 653 VAL A CA 1
ATOM 5102 C C . VAL A 1 653 ? 21.698 8.000 -35.760 1.00 52.06 653 VAL A C 1
ATOM 5104 O O . VAL A 1 653 ? 22.140 6.895 -35.480 1.00 52.06 653 VAL A O 1
ATOM 5107 N N . VAL A 1 654 ? 20.502 8.138 -36.346 1.00 55.16 654 VAL A N 1
ATOM 5108 C CA . VAL A 1 654 ? 19.594 6.996 -36.609 1.00 55.16 654 VAL A CA 1
ATOM 5109 C C . VAL A 1 654 ? 20.173 6.046 -37.661 1.00 55.16 654 VAL A C 1
ATOM 5111 O O . VAL A 1 654 ? 20.382 6.440 -38.808 1.00 55.16 654 VAL A O 1
ATOM 5114 N N . VAL A 1 655 ? 20.381 4.781 -37.293 1.00 53.00 655 VAL A N 1
ATOM 5115 C CA . VAL A 1 655 ? 20.860 3.718 -38.199 1.00 53.00 655 VAL A CA 1
ATOM 5116 C C . VAL A 1 655 ? 19.797 2.666 -38.495 1.00 53.00 655 VAL A C 1
ATOM 5118 O O . VAL A 1 655 ? 19.868 2.007 -39.527 1.00 53.00 655 VAL A O 1
ATOM 5121 N N . GLU A 1 656 ? 18.779 2.563 -37.643 1.00 56.31 656 GLU A N 1
ATOM 5122 C CA . GLU A 1 656 ? 17.664 1.637 -37.812 1.00 56.31 656 GLU A CA 1
ATOM 5123 C C . GLU A 1 656 ? 16.389 2.247 -37.225 1.00 56.31 656 GLU A C 1
ATOM 5125 O O . GLU A 1 656 ? 16.428 2.916 -36.191 1.00 56.31 656 GLU A O 1
ATOM 5130 N N . VAL A 1 657 ? 15.253 2.011 -37.877 1.00 57.38 657 VAL A N 1
ATOM 5131 C CA . VAL A 1 657 ? 13.936 2.478 -37.427 1.00 57.38 657 VAL A CA 1
ATOM 5132 C C . VAL A 1 657 ? 13.012 1.276 -37.388 1.00 57.38 657 VAL A C 1
ATOM 5134 O O . VAL A 1 657 ? 12.882 0.569 -38.388 1.00 57.38 657 VAL A O 1
ATOM 5137 N N . GLY A 1 658 ? 12.391 1.034 -36.238 1.00 50.12 658 GLY A N 1
ATOM 5138 C CA . GLY A 1 658 ? 11.433 -0.049 -36.102 1.00 50.12 658 GLY A CA 1
ATOM 5139 C C . GLY A 1 658 ? 10.045 0.342 -36.615 1.00 50.12 658 GLY A C 1
ATOM 5140 O O . GLY A 1 658 ? 9.814 1.489 -37.012 1.00 50.12 658 GLY A O 1
ATOM 5141 N N . PRO A 1 659 ? 9.086 -0.599 -36.622 1.00 60.34 659 PRO A N 1
ATOM 5142 C CA . PRO A 1 659 ? 7.695 -0.293 -36.944 1.00 60.34 659 PRO A CA 1
ATOM 5143 C C . PRO A 1 659 ? 7.170 0.846 -36.058 1.00 60.34 659 PRO A C 1
ATOM 5145 O O . PRO A 1 659 ? 7.555 0.950 -34.898 1.00 60.34 659 PRO A O 1
ATOM 5148 N N . VAL A 1 660 ? 6.279 1.690 -36.569 1.00 54.12 660 VAL A N 1
ATOM 5149 C CA . VAL A 1 660 ? 5.680 2.788 -35.789 1.00 54.12 660 VAL A CA 1
ATOM 5150 C C . VAL A 1 660 ? 4.240 2.418 -35.440 1.00 54.12 660 VAL A C 1
ATOM 5152 O O . VAL A 1 660 ? 3.491 1.974 -36.312 1.00 54.12 660 VAL A O 1
ATOM 5155 N N . SER A 1 661 ? 3.849 2.572 -34.176 1.00 46.53 661 SER A N 1
ATOM 5156 C CA . SER A 1 661 ? 2.459 2.424 -33.737 1.00 46.53 661 SER A CA 1
ATOM 5157 C C . SER A 1 661 ? 1.589 3.556 -34.296 1.00 46.53 661 SER A C 1
ATOM 5159 O O . SER A 1 661 ? 1.997 4.717 -34.331 1.00 46.53 661 SER A O 1
ATOM 5161 N N . THR A 1 662 ? 0.342 3.253 -34.669 1.00 45.41 662 THR A N 1
ATOM 5162 C CA . THR A 1 662 ? -0.642 4.248 -35.141 1.00 45.41 662 THR A CA 1
ATOM 5163 C C . THR A 1 662 ? -1.071 5.249 -34.057 1.00 45.41 662 THR A C 1
ATOM 5165 O O . THR A 1 662 ? -1.769 6.209 -34.354 1.00 45.41 662 THR A O 1
ATOM 5168 N N . SER A 1 663 ? -0.647 5.075 -32.800 1.00 46.97 663 SER A N 1
ATOM 5169 C CA . SER A 1 663 ? -0.986 5.960 -31.672 1.00 46.97 663 SER A CA 1
ATOM 5170 C C . SER A 1 663 ? -0.186 7.271 -31.611 1.00 46.97 663 SER A C 1
ATOM 5172 O O . SER A 1 663 ? -0.536 8.166 -30.838 1.00 46.97 663 SER A O 1
ATOM 5174 N N . PHE A 1 664 ? 0.890 7.409 -32.395 1.00 51.78 664 PHE A N 1
ATOM 5175 C CA . PHE A 1 664 ? 1.755 8.597 -32.417 1.00 51.78 664 PHE A CA 1
ATOM 5176 C C . PHE A 1 664 ? 1.721 9.292 -33.786 1.00 51.78 664 PHE A C 1
ATOM 5178 O O . PHE A 1 664 ? 2.747 9.477 -34.443 1.00 51.78 664 PHE A O 1
ATOM 5185 N N . GLU A 1 665 ? 0.535 9.690 -34.244 1.00 47.72 665 GLU A N 1
ATOM 5186 C CA . GLU A 1 665 ? 0.395 10.448 -35.489 1.00 47.72 665 GLU A CA 1
ATOM 5187 C C . GLU A 1 665 ? 1.078 11.823 -35.366 1.00 47.72 665 GLU A C 1
ATOM 5189 O O . GLU A 1 665 ? 0.542 12.732 -34.733 1.00 47.72 665 GLU A O 1
ATOM 5194 N N . LYS A 1 666 ? 2.300 11.938 -35.921 1.00 54.88 666 LYS A N 1
ATOM 5195 C CA . LYS A 1 666 ? 2.940 13.138 -36.529 1.00 54.88 666 LYS A CA 1
ATOM 5196 C C . LYS A 1 666 ? 4.470 13.038 -36.655 1.00 54.88 666 LYS A C 1
ATOM 5198 O O . LYS A 1 666 ? 5.053 13.846 -37.375 1.00 54.88 666 LYS A O 1
ATOM 5203 N N . ARG A 1 667 ? 5.154 12.097 -35.987 1.00 63.78 667 ARG A N 1
ATOM 5204 C CA . ARG A 1 667 ? 6.635 12.056 -35.961 1.00 63.78 667 ARG A CA 1
ATOM 5205 C C . ARG A 1 667 ? 7.192 10.827 -36.668 1.00 63.78 667 ARG A C 1
ATOM 5207 O O . ARG A 1 667 ? 7.131 9.725 -36.142 1.00 63.78 667 ARG A O 1
ATOM 5214 N N . GLN A 1 668 ? 7.771 11.045 -37.847 1.00 70.12 668 GLN A N 1
ATOM 5215 C CA . GLN A 1 668 ? 8.509 10.027 -38.594 1.00 70.12 668 GLN A CA 1
ATOM 5216 C C . GLN A 1 668 ? 10.013 10.342 -38.578 1.00 70.12 668 GLN A C 1
ATOM 5218 O O . GLN A 1 668 ? 10.444 11.457 -38.913 1.00 70.12 668 GLN A O 1
ATOM 5223 N N . PHE A 1 669 ? 10.807 9.350 -38.179 1.00 81.88 669 PHE A N 1
ATOM 5224 C CA . PHE A 1 669 ? 12.263 9.345 -38.308 1.00 81.88 669 PHE A CA 1
ATOM 5225 C C . PHE A 1 669 ? 12.652 8.527 -39.531 1.00 81.88 669 PHE A C 1
ATOM 5227 O O . PHE A 1 669 ? 11.989 7.545 -39.865 1.00 81.88 669 PHE A O 1
ATOM 5234 N N . LYS A 1 670 ? 13.736 8.929 -40.188 1.00 82.31 670 LYS A N 1
ATOM 5235 C CA . LYS A 1 670 ? 14.365 8.141 -41.250 1.00 82.31 670 LYS A CA 1
ATOM 5236 C C . LYS A 1 670 ? 15.805 7.819 -40.880 1.00 82.31 670 LYS A C 1
ATOM 5238 O O . LYS A 1 670 ? 16.446 8.572 -40.148 1.00 82.31 670 LYS A O 1
ATOM 5243 N N . ILE A 1 671 ? 16.309 6.714 -41.421 1.00 79.75 671 ILE A N 1
ATOM 5244 C CA . ILE A 1 671 ? 17.731 6.370 -41.346 1.00 79.75 671 ILE A CA 1
ATOM 5245 C C . ILE A 1 671 ? 18.556 7.573 -41.834 1.00 79.75 671 ILE A C 1
ATOM 5247 O O . ILE A 1 671 ? 18.229 8.190 -42.850 1.00 79.75 671 ILE A O 1
ATOM 5251 N N . GLY A 1 672 ? 19.594 7.925 -41.075 1.00 78.94 672 GLY A N 1
ATOM 5252 C CA . GLY A 1 672 ? 20.446 9.092 -41.301 1.00 78.94 672 GLY A CA 1
ATOM 5253 C C . GLY A 1 672 ? 19.978 10.390 -40.629 1.00 78.94 672 GLY A C 1
ATOM 5254 O O . GLY A 1 672 ? 20.718 11.373 -40.668 1.00 78.94 672 GLY A O 1
ATOM 5255 N N . ASP A 1 673 ? 18.798 10.432 -39.996 1.00 84.94 673 ASP A N 1
ATOM 5256 C CA . ASP A 1 673 ? 18.398 11.599 -39.200 1.00 84.94 673 ASP A CA 1
ATOM 5257 C C . ASP A 1 673 ? 19.352 11.796 -38.000 1.00 84.94 673 ASP A C 1
ATOM 5259 O O . ASP A 1 673 ? 19.743 10.847 -37.314 1.00 84.94 673 ASP A O 1
ATOM 5263 N N . ARG A 1 674 ? 19.704 13.060 -37.733 1.00 92.06 674 ARG A N 1
ATOM 5264 C CA . ARG A 1 674 ? 20.499 13.479 -36.568 1.00 92.06 674 ARG A CA 1
ATOM 5265 C C . ARG A 1 674 ? 19.565 13.661 -35.378 1.00 92.06 674 ARG A C 1
ATOM 5267 O O . ARG A 1 674 ? 18.637 14.470 -35.474 1.00 92.06 674 ARG A O 1
ATOM 5274 N N . VAL A 1 675 ? 19.778 12.939 -34.280 1.00 92.56 675 VAL A N 1
ATOM 5275 C CA . VAL A 1 675 ? 18.837 12.921 -33.149 1.00 92.56 675 VAL A CA 1
ATOM 5276 C C . VAL A 1 675 ? 19.541 12.945 -31.798 1.00 92.56 675 VAL A C 1
ATOM 5278 O O . VAL A 1 675 ? 20.691 12.555 -31.648 1.00 92.56 675 VAL A O 1
ATOM 5281 N N . PHE A 1 676 ? 18.827 13.391 -30.778 1.00 91.06 676 PHE A N 1
ATOM 5282 C CA . PHE A 1 676 ? 19.211 13.180 -29.388 1.00 91.06 676 PHE A CA 1
ATOM 5283 C C . PHE A 1 676 ? 17.977 12.748 -28.604 1.00 91.06 676 PHE A C 1
ATOM 5285 O O . PHE A 1 676 ? 16.844 13.025 -29.009 1.00 91.06 676 PHE A O 1
ATOM 5292 N N . GLY A 1 677 ? 18.171 12.043 -27.498 1.00 87.38 677 GLY A N 1
ATOM 5293 C CA . GLY A 1 677 ? 17.051 11.527 -26.729 1.00 87.38 677 GLY A CA 1
ATOM 5294 C C . GLY A 1 677 ? 17.453 11.017 -25.362 1.00 87.38 677 GLY A C 1
ATOM 5295 O O . GLY A 1 677 ? 18.631 10.910 -25.022 1.00 87.38 677 GLY A O 1
ATOM 5296 N N . SER A 1 678 ? 16.445 10.717 -24.553 1.00 83.25 678 SER A N 1
ATOM 5297 C CA . SER A 1 678 ? 16.667 10.184 -23.215 1.00 83.25 678 SER A CA 1
ATOM 5298 C C . SER A 1 678 ? 16.832 8.672 -23.259 1.00 83.25 678 SER A C 1
ATOM 5300 O O . SER A 1 678 ? 15.887 7.938 -23.542 1.00 83.25 678 SER A O 1
ATOM 5302 N N . SER A 1 679 ? 18.024 8.213 -22.900 1.00 79.25 679 SER A N 1
ATOM 5303 C CA . SER A 1 679 ? 18.316 6.807 -22.622 1.00 79.25 679 SER A CA 1
ATOM 5304 C C . SER A 1 679 ? 17.723 6.381 -21.272 1.00 79.25 679 SER A C 1
ATOM 5306 O O . SER A 1 679 ? 17.620 7.207 -20.361 1.00 79.25 679 SER A O 1
ATOM 5308 N N . ASN A 1 680 ? 17.399 5.099 -21.101 1.00 78.12 680 ASN A N 1
ATOM 5309 C CA . ASN A 1 680 ? 17.024 4.529 -19.804 1.00 78.12 680 ASN A CA 1
ATOM 5310 C C . ASN A 1 680 ? 18.050 3.448 -19.421 1.00 78.12 680 ASN A C 1
ATOM 5312 O O . ASN A 1 680 ? 17.898 2.298 -19.827 1.00 78.12 680 ASN A O 1
ATOM 5316 N N . PRO A 1 681 ? 19.113 3.798 -18.677 1.00 70.56 681 PRO A N 1
ATOM 5317 C CA . PRO A 1 681 ? 20.279 2.928 -18.507 1.00 70.56 681 PRO A CA 1
ATOM 5318 C C . PRO A 1 681 ? 20.018 1.673 -17.661 1.00 70.56 681 PRO A C 1
ATOM 5320 O O . PRO A 1 681 ? 20.830 0.751 -17.662 1.00 70.56 681 PRO A O 1
ATOM 5323 N N . LEU A 1 682 ? 18.894 1.621 -16.938 1.00 69.38 682 LEU A N 1
ATOM 5324 C CA . LEU A 1 682 ? 18.470 0.444 -16.172 1.00 69.38 682 LEU A CA 1
ATOM 5325 C C . LEU A 1 682 ? 17.425 -0.401 -16.916 1.00 69.38 682 LEU A C 1
ATOM 5327 O O . LEU A 1 682 ? 17.058 -1.479 -16.450 1.00 69.38 682 LEU A O 1
ATOM 5331 N N . ASP A 1 683 ? 16.947 0.072 -18.069 1.00 73.12 683 ASP A N 1
ATOM 5332 C CA . ASP A 1 683 ? 16.031 -0.676 -18.919 1.00 73.12 683 ASP A CA 1
ATOM 5333 C C . ASP A 1 683 ? 16.792 -1.796 -19.623 1.00 73.12 683 ASP A C 1
ATOM 5335 O O . ASP A 1 683 ? 17.572 -1.584 -20.557 1.00 73.12 683 ASP A O 1
ATOM 5339 N N . THR A 1 684 ? 16.565 -3.007 -19.130 1.00 71.75 684 THR A N 1
ATOM 5340 C CA . THR A 1 684 ? 17.143 -4.217 -19.691 1.00 71.75 684 THR A CA 1
ATOM 5341 C C . THR A 1 684 ? 16.046 -5.039 -20.332 1.00 71.75 684 THR A C 1
ATOM 5343 O O . THR A 1 684 ? 15.019 -5.345 -19.728 1.00 71.75 684 THR A O 1
ATOM 5346 N N . LYS A 1 685 ? 16.290 -5.455 -21.573 1.00 62.84 685 LYS A N 1
ATOM 5347 C CA . LYS A 1 685 ? 15.538 -6.547 -22.181 1.00 62.84 685 LYS A CA 1
ATOM 5348 C C . LYS A 1 685 ? 16.479 -7.719 -22.198 1.00 62.84 685 LYS A C 1
ATOM 5350 O O . LYS A 1 685 ? 17.550 -7.643 -22.787 1.00 62.84 685 LYS A O 1
ATOM 5355 N N . ASN A 1 686 ? 16.094 -8.800 -21.548 1.00 61.12 686 ASN A N 1
ATOM 5356 C CA . ASN A 1 686 ? 16.890 -10.005 -21.575 1.00 61.12 686 ASN A CA 1
ATOM 5357 C C . ASN A 1 686 ? 18.323 -9.849 -20.993 1.00 61.12 686 ASN A C 1
ATOM 5359 O O . ASN A 1 686 ? 19.267 -10.468 -21.476 1.00 61.12 686 ASN A O 1
ATOM 5363 N N . GLY A 1 687 ? 18.523 -9.023 -19.961 1.00 67.31 687 GLY A N 1
ATOM 5364 C CA . GLY A 1 687 ? 19.871 -8.745 -19.431 1.00 67.31 687 GLY A CA 1
ATOM 5365 C C . GLY A 1 687 ? 20.784 -7.989 -20.410 1.00 67.31 687 GLY A C 1
ATOM 5366 O O . GLY A 1 687 ? 21.950 -7.761 -20.109 1.00 67.31 687 GLY A O 1
ATOM 5367 N N . VAL A 1 688 ? 20.254 -7.578 -21.569 1.00 76.19 688 VAL A N 1
ATOM 5368 C CA . VAL A 1 688 ? 20.929 -6.706 -22.525 1.00 76.19 688 VAL A CA 1
ATOM 5369 C C . VAL A 1 688 ? 20.567 -5.263 -22.197 1.00 76.19 688 VAL A C 1
ATOM 5371 O O . VAL A 1 688 ? 19.400 -4.861 -22.255 1.00 76.19 688 VAL A O 1
ATOM 5374 N N . TYR A 1 689 ? 21.590 -4.473 -21.893 1.00 83.56 689 TYR A N 1
ATOM 5375 C CA . TYR A 1 689 ? 21.514 -3.049 -21.564 1.00 83.56 689 TYR A CA 1
ATOM 5376 C C . TYR A 1 689 ? 21.433 -2.178 -22.830 1.00 83.56 689 TYR A C 1
ATOM 5378 O O . TYR A 1 689 ? 22.203 -1.243 -23.037 1.00 83.56 689 TYR A O 1
ATOM 5386 N N . ARG A 1 690 ? 20.493 -2.503 -23.722 1.00 87.38 690 ARG A N 1
ATOM 5387 C CA . ARG A 1 690 ? 20.357 -1.880 -25.053 1.00 87.38 690 ARG A CA 1
ATOM 5388 C C . ARG A 1 690 ? 19.985 -0.393 -25.016 1.00 87.38 690 ARG A C 1
ATOM 5390 O O . ARG A 1 690 ? 20.236 0.314 -25.980 1.00 87.38 690 ARG A O 1
ATOM 5397 N N . CYS A 1 691 ? 19.397 0.076 -23.916 1.00 87.00 691 CYS A N 1
ATOM 5398 C CA . CYS A 1 691 ? 18.976 1.465 -23.728 1.00 87.00 691 CYS A CA 1
ATOM 5399 C C . CYS A 1 691 ? 19.996 2.296 -22.925 1.00 87.00 691 CYS A C 1
ATOM 5401 O O . CYS A 1 691 ? 19.661 3.398 -22.496 1.00 87.00 691 CYS A O 1
ATOM 5403 N N . SER A 1 692 ? 21.205 1.781 -22.668 1.00 86.06 692 SER A N 1
ATOM 5404 C CA . SER A 1 692 ? 22.263 2.489 -21.930 1.00 86.06 692 SER A CA 1
ATOM 5405 C C . SER A 1 692 ? 23.077 3.410 -22.831 1.00 86.06 692 SER A C 1
ATOM 5407 O O . SER A 1 692 ? 23.354 3.065 -23.967 1.00 86.06 692 SER A O 1
ATOM 5409 N N . GLY A 1 693 ? 23.490 4.576 -22.332 1.00 85.25 693 GLY A N 1
ATOM 5410 C CA . GLY A 1 693 ? 24.132 5.611 -23.155 1.00 85.25 693 GLY A CA 1
ATOM 5411 C C . GLY A 1 693 ? 25.612 5.409 -23.499 1.00 85.25 693 GLY A C 1
ATOM 5412 O O . GLY A 1 693 ? 26.100 6.033 -24.432 1.00 85.25 693 GLY A O 1
ATOM 5413 N N . PHE A 1 694 ? 26.345 4.578 -22.752 1.00 90.12 694 PHE A N 1
ATOM 5414 C CA . PHE A 1 694 ? 27.796 4.400 -22.922 1.00 90.12 694 PHE A CA 1
ATOM 5415 C C . PHE A 1 694 ? 28.126 3.196 -23.810 1.00 90.12 694 PHE A C 1
ATOM 5417 O O . PHE A 1 694 ? 28.819 2.268 -23.394 1.00 90.12 694 PHE A O 1
ATOM 5424 N N . GLN A 1 695 ? 27.597 3.196 -25.031 1.00 90.88 695 GLN A N 1
ATOM 5425 C CA . GLN A 1 695 ? 27.840 2.163 -26.041 1.00 90.88 695 GLN A CA 1
ATOM 5426 C C . GLN A 1 695 ? 27.806 2.752 -27.453 1.00 90.88 695 GLN A C 1
ATOM 5428 O O . GLN A 1 695 ? 27.339 3.868 -27.641 1.00 90.88 695 GLN A O 1
ATOM 5433 N N . LYS A 1 696 ? 28.326 2.023 -28.447 1.00 90.50 696 LYS A N 1
ATOM 5434 C CA . LYS A 1 696 ? 28.387 2.498 -29.845 1.00 90.50 696 LYS A CA 1
ATOM 5435 C C . LYS A 1 696 ? 27.015 2.554 -30.512 1.00 90.50 696 LYS A C 1
ATOM 5437 O O . LYS A 1 696 ? 26.792 3.429 -31.348 1.00 90.50 696 LYS A O 1
ATOM 5442 N N . TYR A 1 697 ? 26.138 1.609 -30.174 1.00 90.69 697 TYR A N 1
ATOM 5443 C CA . TYR A 1 697 ? 24.776 1.536 -30.688 1.00 90.69 697 TYR A CA 1
ATOM 5444 C C . TYR A 1 697 ? 23.768 1.445 -29.551 1.00 90.69 697 TYR A C 1
ATOM 5446 O O . TYR A 1 697 ? 23.823 0.515 -28.748 1.00 90.69 697 TYR A O 1
ATOM 5454 N N . VAL A 1 698 ? 22.846 2.403 -29.499 1.00 90.06 698 VAL A N 1
ATOM 5455 C CA . VAL A 1 698 ? 21.867 2.558 -28.415 1.00 90.06 698 VAL A CA 1
ATOM 5456 C C . VAL A 1 698 ? 20.458 2.441 -28.985 1.00 90.06 698 VAL A C 1
ATOM 5458 O O . VAL A 1 698 ? 20.174 2.913 -30.084 1.00 90.06 698 VAL A O 1
ATOM 5461 N N . VAL A 1 699 ? 19.548 1.834 -28.233 1.00 89.62 699 VAL A N 1
ATOM 5462 C CA . VAL A 1 699 ? 18.118 1.892 -28.529 1.00 89.62 699 VAL A CA 1
ATOM 5463 C C . VAL A 1 699 ? 17.492 3.057 -27.771 1.00 89.62 699 VAL A C 1
ATOM 5465 O O . VAL A 1 699 ? 17.558 3.112 -26.541 1.00 89.62 699 VAL A O 1
ATOM 5468 N N . LEU A 1 700 ? 16.842 3.964 -28.498 1.00 88.06 700 LEU A N 1
ATOM 5469 C CA . LEU A 1 700 ? 15.988 5.003 -27.924 1.00 88.06 700 LEU A CA 1
ATOM 5470 C C . LEU A 1 700 ? 14.516 4.689 -28.168 1.00 88.06 700 LEU A C 1
ATOM 5472 O O . LEU A 1 700 ? 14.141 4.116 -29.192 1.00 88.06 700 LEU A O 1
ATOM 5476 N N . LYS A 1 701 ? 13.682 5.110 -27.216 1.00 86.44 701 LYS A N 1
ATOM 5477 C CA . LYS A 1 701 ? 12.235 4.890 -27.224 1.00 86.44 701 LYS A CA 1
ATOM 5478 C C . LYS A 1 701 ? 11.490 6.197 -27.445 1.00 86.44 701 LYS A C 1
ATOM 5480 O O . LYS A 1 701 ? 11.781 7.207 -26.797 1.00 86.44 701 LYS A O 1
ATOM 5485 N N . MET A 1 702 ? 10.488 6.161 -28.312 1.00 83.56 702 MET A N 1
ATOM 5486 C CA . MET A 1 702 ? 9.524 7.249 -28.437 1.00 83.56 702 MET A CA 1
ATOM 5487 C C . MET A 1 702 ? 8.684 7.385 -27.154 1.00 83.56 702 MET A C 1
ATOM 5489 O O . MET A 1 702 ? 8.467 6.392 -26.457 1.00 83.56 702 MET A O 1
ATOM 5493 N N . PRO A 1 703 ? 8.202 8.597 -26.814 1.00 81.88 703 PRO A N 1
ATOM 5494 C CA . PRO A 1 703 ? 8.347 9.867 -27.540 1.00 81.88 703 PRO A CA 1
ATOM 5495 C C . PRO A 1 703 ? 9.624 10.672 -27.209 1.00 81.88 703 PRO A C 1
ATOM 5497 O O . PRO A 1 703 ? 9.779 11.782 -27.721 1.00 81.88 703 PRO A O 1
ATOM 5500 N N . SER A 1 704 ? 10.539 10.137 -26.392 1.00 86.31 704 SER A N 1
ATOM 5501 C CA . SER A 1 704 ? 11.674 10.856 -25.778 1.00 86.31 704 SER A CA 1
ATOM 5502 C C . SER A 1 704 ? 12.888 11.069 -26.692 1.00 86.31 704 SER A C 1
ATOM 5504 O O . SER A 1 704 ? 14.034 10.848 -26.295 1.00 86.31 704 SER A O 1
ATOM 5506 N N . ILE A 1 705 ? 12.628 11.469 -27.932 1.00 88.44 705 ILE A N 1
ATOM 5507 C CA . ILE A 1 705 ? 13.617 11.670 -28.996 1.00 88.44 705 ILE A CA 1
ATOM 5508 C C . ILE A 1 705 ? 13.320 13.019 -29.641 1.00 88.44 705 ILE A C 1
ATOM 5510 O O . ILE A 1 705 ? 12.150 13.375 -29.762 1.00 88.44 705 ILE A O 1
ATOM 5514 N N . ALA A 1 706 ? 14.331 13.770 -30.069 1.00 89.88 706 ALA A N 1
ATOM 5515 C CA . ALA A 1 706 ? 14.196 15.000 -30.849 1.00 89.88 706 ALA A CA 1
ATOM 5516 C C . ALA A 1 706 ? 15.249 15.077 -31.959 1.00 89.88 706 ALA A C 1
ATOM 5518 O O . ALA A 1 706 ? 16.384 14.625 -31.797 1.00 89.88 706 ALA A O 1
ATOM 5519 N N . LYS A 1 707 ? 14.872 15.661 -33.100 1.00 91.56 707 LYS A N 1
ATOM 5520 C CA . LYS A 1 707 ? 15.807 15.952 -34.192 1.00 91.56 707 LYS A CA 1
ATOM 5521 C C . LYS A 1 707 ? 16.749 17.088 -33.805 1.00 91.56 707 LYS A C 1
ATOM 5523 O O . LYS A 1 707 ? 16.330 18.088 -33.223 1.00 91.56 707 LYS A O 1
ATOM 5528 N N . ILE A 1 708 ? 18.016 16.942 -34.174 1.00 93.19 708 ILE A N 1
ATOM 5529 C CA . ILE A 1 708 ? 19.033 17.981 -34.013 1.00 93.19 708 ILE A CA 1
ATOM 5530 C C . ILE A 1 708 ? 18.916 18.948 -35.204 1.00 93.19 708 ILE A C 1
ATOM 5532 O O . ILE A 1 708 ? 18.991 18.496 -36.352 1.00 93.19 708 ILE A O 1
ATOM 5536 N N . PRO A 1 709 ? 18.737 20.265 -34.979 1.00 92.69 709 PRO A N 1
ATOM 5537 C CA . PRO A 1 709 ? 18.770 21.253 -36.055 1.00 92.69 709 PRO A CA 1
ATOM 5538 C C . PRO A 1 709 ? 20.094 21.212 -36.831 1.00 92.69 709 PRO A C 1
ATOM 5540 O O . PRO A 1 709 ? 21.142 20.905 -36.268 1.00 92.69 709 PRO A O 1
ATOM 5543 N N . ALA A 1 710 ? 20.063 21.556 -38.123 1.00 88.25 710 ALA A N 1
ATOM 5544 C CA . ALA A 1 710 ? 21.236 21.454 -38.998 1.00 88.25 710 ALA A CA 1
ATOM 5545 C C . ALA A 1 710 ? 22.475 22.182 -38.437 1.00 88.25 710 ALA A C 1
ATOM 5547 O O . ALA A 1 710 ? 23.562 21.607 -38.430 1.00 88.25 710 ALA A O 1
ATOM 5548 N N . GLU A 1 711 ? 22.279 23.383 -37.888 1.00 88.94 711 GLU A N 1
ATOM 5549 C CA . GLU A 1 711 ? 23.334 24.251 -37.343 1.00 88.94 711 GLU A CA 1
ATOM 5550 C C . GLU A 1 711 ? 23.814 23.856 -35.933 1.00 88.94 711 GLU A C 1
ATOM 5552 O O . GLU A 1 711 ? 24.817 24.373 -35.444 1.00 88.94 711 GLU A O 1
ATOM 5557 N N . THR A 1 712 ? 23.106 22.961 -35.237 1.00 92.94 712 THR A N 1
ATOM 5558 C CA . THR A 1 712 ? 23.460 22.546 -33.871 1.00 92.94 712 THR A CA 1
ATOM 5559 C C . THR A 1 712 ? 24.419 21.363 -33.919 1.00 92.94 712 THR A C 1
ATOM 5561 O O . THR A 1 712 ? 24.162 20.387 -34.625 1.00 92.94 712 THR A O 1
ATOM 5564 N N . LYS A 1 713 ? 25.523 21.412 -33.167 1.00 94.00 713 LYS A N 1
ATOM 5565 C CA . LYS A 1 713 ? 26.472 20.292 -33.076 1.00 94.00 713 LYS A CA 1
ATOM 5566 C C . LYS A 1 713 ? 25.935 19.164 -32.187 1.00 94.00 713 LYS A C 1
ATOM 5568 O O . LYS A 1 713 ? 25.053 19.390 -31.360 1.00 94.00 713 LYS A O 1
ATOM 5573 N N . TYR A 1 714 ? 26.467 17.950 -32.342 1.00 93.19 714 TYR A N 1
ATOM 5574 C CA . TYR A 1 714 ? 26.039 16.805 -31.522 1.00 93.19 714 TYR A CA 1
ATOM 5575 C C . TYR A 1 714 ? 26.403 17.005 -30.050 1.00 93.19 714 TYR A C 1
ATOM 5577 O O . TYR A 1 714 ? 25.565 16.786 -29.177 1.00 93.19 714 TYR A O 1
ATOM 5585 N N . GLU A 1 715 ? 27.624 17.476 -29.790 1.00 92.62 715 GLU A N 1
ATOM 5586 C CA . GLU A 1 715 ? 28.132 17.761 -28.450 1.00 92.62 715 GLU A CA 1
ATOM 5587 C C . GLU A 1 715 ? 27.350 18.870 -27.737 1.00 92.62 715 GLU A C 1
ATOM 5589 O O . GLU A 1 715 ? 27.228 18.833 -26.519 1.00 92.62 715 GLU A O 1
ATOM 5594 N N . ASP A 1 716 ? 26.752 19.804 -28.479 1.00 93.31 716 ASP A N 1
ATOM 5595 C CA . ASP A 1 716 ? 25.902 20.840 -27.896 1.00 93.31 716 ASP A CA 1
ATOM 5596 C C . ASP A 1 716 ? 24.502 20.288 -27.594 1.00 93.31 716 ASP A C 1
ATOM 5598 O O . ASP A 1 716 ? 23.995 20.468 -26.492 1.00 93.31 716 ASP A O 1
ATOM 5602 N N . ALA A 1 717 ? 23.874 19.564 -28.528 1.00 92.81 717 ALA A N 1
ATOM 5603 C CA . ALA A 1 717 ? 22.516 19.039 -28.340 1.00 92.81 717 ALA A CA 1
ATOM 5604 C C . ALA A 1 717 ? 22.409 18.065 -27.154 1.00 92.81 717 ALA A C 1
ATOM 5606 O O . ALA A 1 717 ? 21.432 18.087 -26.400 1.00 92.81 717 ALA A O 1
ATOM 5607 N N . VAL A 1 718 ? 23.435 17.233 -26.961 1.00 90.69 718 VAL A N 1
ATOM 5608 C CA . VAL A 1 718 ? 23.431 16.159 -25.964 1.00 90.69 718 VAL A CA 1
ATOM 5609 C C . VAL A 1 718 ? 23.295 16.637 -24.520 1.00 90.69 718 VAL A C 1
ATOM 5611 O O . VAL A 1 718 ? 22.802 15.911 -23.655 1.00 90.69 718 VAL A O 1
ATOM 5614 N N . VAL A 1 719 ? 23.665 17.888 -24.241 1.00 92.38 719 VAL A N 1
ATOM 5615 C CA . VAL A 1 719 ? 23.620 18.441 -22.881 1.00 92.38 719 VAL A CA 1
ATOM 5616 C C . VAL A 1 719 ? 22.194 18.544 -22.325 1.00 92.38 719 VAL A C 1
ATOM 5618 O O . VAL A 1 719 ? 22.019 18.670 -21.110 1.00 92.38 719 VAL A O 1
ATOM 5621 N N . LEU A 1 720 ? 21.181 18.467 -23.198 1.00 92.50 720 LEU A N 1
ATOM 5622 C CA . LEU A 1 720 ? 19.772 18.667 -22.871 1.00 92.50 720 LEU A CA 1
ATOM 5623 C C . LEU A 1 720 ? 19.032 17.396 -22.439 1.00 92.50 720 LEU A C 1
ATOM 5625 O O . LEU A 1 720 ? 18.065 17.518 -21.689 1.00 92.50 720 LEU A O 1
ATOM 5629 N N . SER A 1 721 ? 19.459 16.200 -22.870 1.00 86.00 721 SER A N 1
ATOM 5630 C CA . SER A 1 721 ? 18.643 14.971 -22.809 1.00 86.00 721 SER A CA 1
ATOM 5631 C C . SER A 1 721 ? 18.033 14.699 -21.425 1.00 86.00 721 SER A C 1
ATOM 5633 O O . SER A 1 721 ? 16.813 14.677 -21.264 1.00 86.00 721 SER A O 1
ATOM 5635 N N . LEU A 1 722 ? 18.880 14.534 -20.403 1.00 86.31 722 LEU A N 1
ATOM 5636 C CA . LEU A 1 722 ? 18.428 14.311 -19.024 1.00 86.31 722 LEU A CA 1
ATOM 5637 C C . LEU A 1 722 ? 17.846 15.591 -18.405 1.00 86.31 722 LEU A C 1
ATOM 5639 O O . LEU A 1 722 ? 16.821 15.545 -17.730 1.00 86.31 722 LEU A O 1
ATOM 5643 N N . GLY A 1 723 ? 18.501 16.734 -18.637 1.00 89.75 723 GLY A N 1
ATOM 5644 C CA . GLY A 1 723 ? 18.163 18.003 -17.992 1.00 89.75 723 GLY A CA 1
ATOM 5645 C C . GLY A 1 723 ? 16.742 18.469 -18.297 1.00 89.75 723 GLY A C 1
ATOM 5646 O O . GLY A 1 723 ? 16.025 18.875 -17.384 1.00 89.75 723 GLY A O 1
ATOM 5647 N N . VAL A 1 724 ? 16.301 18.348 -19.551 1.00 91.81 724 VAL A N 1
ATOM 5648 C CA . VAL A 1 724 ? 14.938 18.718 -19.953 1.00 91.81 724 VAL A CA 1
ATOM 5649 C C . VAL A 1 724 ? 13.907 17.792 -19.316 1.00 91.81 724 VAL A C 1
ATOM 5651 O O . VAL A 1 724 ? 12.918 18.285 -18.784 1.00 91.81 724 VAL A O 1
ATOM 5654 N N . ASN A 1 725 ? 14.140 16.477 -19.305 1.00 88.94 725 ASN A N 1
ATOM 5655 C CA . ASN A 1 725 ? 13.211 15.521 -18.697 1.00 88.94 725 ASN A CA 1
ATOM 5656 C C . ASN A 1 725 ? 13.030 15.759 -17.194 1.00 88.94 725 ASN A C 1
ATOM 5658 O O . ASN A 1 725 ? 11.900 15.826 -16.700 1.00 88.94 725 ASN A O 1
ATOM 5662 N N . THR A 1 726 ? 14.131 15.916 -16.459 1.00 88.81 726 THR A N 1
ATOM 5663 C CA . THR A 1 726 ? 14.072 16.163 -15.015 1.00 88.81 726 THR A CA 1
ATOM 5664 C C . THR A 1 726 ? 13.427 17.517 -14.719 1.00 88.81 726 THR A C 1
ATOM 5666 O O . THR A 1 726 ? 12.518 17.590 -13.897 1.00 88.81 726 THR A O 1
ATOM 5669 N N . ALA A 1 727 ? 13.808 18.582 -15.430 1.00 93.69 727 ALA A N 1
ATOM 5670 C CA . ALA A 1 727 ? 13.202 19.896 -15.230 1.00 93.69 727 ALA A CA 1
ATOM 5671 C C . ALA A 1 727 ? 11.701 19.894 -15.560 1.00 93.69 727 ALA A C 1
ATOM 5673 O O . ALA A 1 727 ? 10.897 20.348 -14.752 1.00 93.69 727 ALA A O 1
ATOM 5674 N N . ALA A 1 728 ? 11.298 19.341 -16.706 1.00 93.06 728 ALA A N 1
ATOM 5675 C CA . ALA A 1 728 ? 9.898 19.319 -17.121 1.00 93.06 728 ALA A CA 1
ATOM 5676 C C . ALA A 1 728 ? 9.013 18.533 -16.147 1.00 93.06 728 ALA A C 1
ATOM 5678 O O . ALA A 1 728 ? 7.911 18.969 -15.830 1.00 93.06 728 ALA A O 1
ATOM 5679 N N . SER A 1 729 ? 9.504 17.411 -15.623 1.00 90.81 729 SER A N 1
ATOM 5680 C CA . SER A 1 729 ? 8.768 16.631 -14.625 1.00 90.81 729 SER A CA 1
ATOM 5681 C C . SER A 1 729 ? 8.662 17.341 -13.270 1.00 90.81 729 SER A C 1
ATOM 5683 O O . SER A 1 729 ? 7.607 17.296 -12.640 1.00 90.81 729 SER A O 1
ATOM 5685 N N . CYS A 1 730 ? 9.696 18.070 -12.835 1.00 93.06 730 CYS A N 1
ATOM 5686 C CA . CYS A 1 730 ? 9.624 18.877 -11.611 1.00 93.06 730 CYS A CA 1
ATOM 5687 C C . CYS A 1 730 ? 8.698 20.091 -11.746 1.00 93.06 730 CYS A C 1
ATOM 5689 O O . CYS A 1 730 ? 8.045 20.470 -10.775 1.00 93.06 730 CYS A O 1
ATOM 5691 N N . LEU A 1 731 ? 8.667 20.713 -12.926 1.00 95.12 731 LEU A N 1
ATOM 5692 C CA . LEU A 1 731 ? 7.895 21.926 -13.170 1.00 95.12 731 LEU A CA 1
ATOM 5693 C C . LEU A 1 731 ? 6.429 21.622 -13.494 1.00 95.12 731 LEU A C 1
ATOM 5695 O O . LEU A 1 731 ? 5.551 22.261 -12.931 1.00 95.12 731 LEU A O 1
ATOM 5699 N N . PHE A 1 732 ? 6.147 20.671 -14.384 1.00 93.50 732 PHE A N 1
ATOM 5700 C CA . PHE A 1 732 ? 4.842 20.587 -15.052 1.00 93.50 732 PHE A CA 1
ATOM 5701 C C . PHE A 1 732 ? 3.973 19.391 -14.649 1.00 93.50 732 PHE A C 1
ATOM 5703 O O . PHE A 1 732 ? 2.777 19.412 -14.921 1.00 93.50 732 PHE A O 1
ATOM 5710 N N . ALA A 1 733 ? 4.532 18.352 -14.019 1.00 91.25 733 ALA A N 1
ATOM 5711 C CA . ALA A 1 733 ? 3.728 17.212 -13.570 1.00 91.25 733 ALA A CA 1
ATOM 5712 C C . ALA A 1 733 ? 2.734 17.642 -12.475 1.00 91.25 733 ALA A C 1
ATOM 5714 O O . ALA A 1 733 ? 3.066 18.468 -11.617 1.00 91.25 733 ALA A O 1
ATOM 5715 N N . SER A 1 734 ? 1.522 17.081 -12.469 1.00 88.50 734 SER A N 1
ATOM 5716 C CA . SER A 1 734 ? 0.466 17.503 -11.534 1.00 88.50 734 SER A CA 1
ATOM 5717 C C . SER A 1 734 ? 0.812 17.173 -10.083 1.00 88.50 734 SER A C 1
ATOM 5719 O O . SER A 1 734 ? 0.405 17.875 -9.160 1.00 88.50 734 SER A O 1
ATOM 5721 N N . GLU A 1 735 ? 1.591 16.110 -9.875 1.00 86.81 735 GLU A N 1
ATOM 5722 C CA . GLU A 1 735 ? 2.045 15.671 -8.553 1.00 86.81 735 GLU A CA 1
ATOM 5723 C C . GLU A 1 735 ? 3.199 16.545 -7.996 1.00 86.81 735 GLU A C 1
ATOM 5725 O O . GLU A 1 735 ? 3.467 16.496 -6.790 1.00 86.81 735 GLU A O 1
ATOM 5730 N N . THR A 1 736 ? 3.846 17.381 -8.828 1.00 92.12 736 THR A N 1
ATOM 5731 C CA . THR A 1 736 ? 4.983 18.258 -8.470 1.00 92.12 736 THR A CA 1
ATOM 5732 C C . THR A 1 736 ? 4.561 19.737 -8.367 1.00 92.12 736 THR A C 1
ATOM 5734 O O . THR A 1 736 ? 3.639 20.064 -7.610 1.00 92.12 736 THR A O 1
ATOM 5737 N N . LEU A 1 737 ? 5.230 20.669 -9.066 1.00 94.06 737 LEU A N 1
ATOM 5738 C CA . LEU A 1 737 ? 4.827 22.080 -9.080 1.00 94.06 737 LEU A CA 1
ATOM 5739 C C . LEU A 1 737 ? 3.540 22.297 -9.889 1.00 94.06 737 LEU A C 1
ATOM 5741 O O . LEU A 1 737 ? 2.838 23.270 -9.608 1.00 94.06 737 LEU A O 1
ATOM 5745 N N . GLY A 1 738 ? 3.189 21.405 -10.822 1.00 92.88 738 GLY A N 1
ATOM 5746 C CA . GLY A 1 738 ? 1.946 21.490 -11.598 1.00 92.88 738 GLY A CA 1
ATOM 5747 C C . GLY A 1 738 ? 1.813 22.787 -12.397 1.00 92.88 738 GLY A C 1
ATOM 5748 O O . GLY A 1 738 ? 0.717 23.333 -12.514 1.00 92.88 738 GLY A O 1
ATOM 5749 N N . LEU A 1 739 ? 2.933 23.335 -12.874 1.00 94.19 739 LEU A N 1
ATOM 5750 C CA . LEU A 1 739 ? 2.947 24.533 -13.703 1.00 94.19 739 LEU A CA 1
ATOM 5751 C C . LEU A 1 739 ? 2.326 24.242 -15.074 1.00 94.19 739 LEU A C 1
ATOM 5753 O O . LEU A 1 739 ? 2.361 23.117 -15.574 1.00 94.19 739 LEU A O 1
ATOM 5757 N N . SER A 1 740 ? 1.812 25.280 -15.724 1.00 92.31 740 SER A N 1
ATOM 5758 C CA . SER A 1 740 ? 1.340 25.175 -17.101 1.00 92.31 740 SER A CA 1
ATOM 5759 C C . SER A 1 740 ? 2.529 25.053 -18.054 1.00 92.31 740 SER A C 1
ATOM 5761 O O . SER A 1 740 ? 3.467 25.848 -17.988 1.00 92.31 740 SER A O 1
ATOM 5763 N N . MET A 1 741 ? 2.481 24.073 -18.955 1.00 89.88 741 MET A N 1
ATOM 5764 C CA . MET A 1 741 ? 3.488 23.879 -20.002 1.00 89.88 741 MET A CA 1
ATOM 5765 C C . MET A 1 741 ? 3.516 25.057 -20.989 1.00 89.88 741 MET A C 1
ATOM 5767 O O . MET A 1 741 ? 2.470 25.651 -21.257 1.00 89.88 741 MET A O 1
ATOM 5771 N N . PRO A 1 742 ? 4.677 25.374 -21.587 1.00 87.94 742 PRO A N 1
ATOM 5772 C CA . PRO A 1 742 ? 4.735 26.317 -22.694 1.00 87.94 742 PRO A CA 1
ATOM 5773 C C . PRO A 1 742 ? 3.949 25.774 -23.894 1.00 87.94 742 PRO A C 1
ATOM 5775 O O . PRO A 1 742 ? 4.062 24.600 -24.250 1.00 87.94 742 PRO A O 1
ATOM 5778 N N . ASP A 1 743 ? 3.171 26.642 -24.533 1.00 82.06 743 ASP A N 1
ATOM 5779 C CA . ASP A 1 743 ? 2.367 26.273 -25.696 1.00 82.06 743 ASP A CA 1
ATOM 5780 C C . ASP A 1 743 ? 3.261 25.984 -26.920 1.00 82.06 743 ASP A C 1
ATOM 5782 O O . ASP A 1 743 ? 4.367 26.529 -27.067 1.00 82.06 743 ASP A O 1
ATOM 5786 N N . GLU A 1 744 ? 2.794 25.113 -27.818 1.00 72.06 744 GLU A N 1
ATOM 5787 C CA . GLU A 1 744 ? 3.544 24.697 -29.007 1.00 72.06 744 GLU A CA 1
ATOM 5788 C C . GLU A 1 744 ? 3.836 25.850 -29.982 1.00 72.06 744 GLU A C 1
ATOM 5790 O O . GLU A 1 744 ? 4.804 25.782 -30.739 1.00 72.06 744 GLU A O 1
ATOM 5795 N N . HIS A 1 745 ? 3.055 26.927 -29.955 1.00 73.38 745 HIS A N 1
ATOM 5796 C CA . HIS A 1 745 ? 3.217 28.166 -30.719 1.00 73.38 745 HIS A CA 1
ATOM 5797 C C . HIS A 1 745 ? 3.867 29.306 -29.914 1.00 73.38 745 HIS A C 1
ATOM 5799 O O . HIS A 1 745 ? 3.961 30.426 -30.414 1.00 73.38 745 HIS A O 1
ATOM 5805 N N . GLY A 1 746 ? 4.356 29.043 -28.697 1.00 68.19 746 GLY A N 1
ATOM 5806 C CA . GLY A 1 746 ? 5.057 30.037 -27.875 1.00 68.19 746 GLY A CA 1
ATOM 5807 C C . GLY A 1 746 ? 4.155 30.885 -26.972 1.00 68.19 746 GLY A C 1
ATOM 5808 O O . GLY A 1 746 ? 4.591 31.928 -26.482 1.00 68.19 746 GLY A O 1
ATOM 5809 N N . GLY A 1 747 ? 2.914 30.451 -26.737 1.00 76.06 747 GLY A N 1
ATOM 5810 C CA . GLY A 1 747 ? 2.046 31.004 -25.695 1.00 76.06 747 GLY A CA 1
ATOM 5811 C C . GLY A 1 747 ? 2.627 30.825 -24.283 1.00 76.06 747 GLY A C 1
ATOM 5812 O O . GLY A 1 747 ? 3.278 29.823 -23.980 1.00 76.06 747 GLY A O 1
ATOM 5813 N N . LYS A 1 748 ? 2.380 31.822 -23.424 1.00 84.00 748 LYS A N 1
ATOM 5814 C CA . LYS A 1 748 ? 2.971 31.984 -22.083 1.00 84.00 748 LYS A CA 1
ATOM 5815 C C . LYS A 1 748 ? 1.899 31.920 -20.977 1.00 84.00 748 LYS A C 1
ATOM 5817 O O . LYS A 1 748 ? 1.492 32.968 -20.477 1.00 84.00 748 LYS A O 1
ATOM 5822 N N . PRO A 1 749 ? 1.410 30.725 -20.600 1.00 84.75 749 PRO A N 1
ATOM 5823 C CA . PRO A 1 749 ? 0.281 30.562 -19.674 1.00 84.75 749 PRO A CA 1
ATOM 5824 C C . PRO A 1 749 ? 0.591 30.830 -18.189 1.00 84.75 749 PRO A C 1
ATOM 5826 O O . PRO A 1 749 ? -0.322 30.832 -17.367 1.00 84.75 749 PRO A O 1
ATOM 5829 N N . GLY A 1 750 ? 1.854 31.045 -17.813 1.00 80.38 750 GLY A N 1
ATOM 5830 C CA . GLY A 1 750 ? 2.301 31.210 -16.424 1.00 80.38 750 GLY A CA 1
ATOM 5831 C C . GLY A 1 750 ? 1.823 32.487 -15.724 1.00 80.38 750 GLY A C 1
ATOM 5832 O O . GLY A 1 750 ? 2.048 32.643 -14.522 1.00 80.38 750 GLY A O 1
ATOM 5833 N N . ASN A 1 751 ? 1.145 33.388 -16.448 1.00 83.62 751 ASN A N 1
ATOM 5834 C CA . ASN A 1 751 ? 0.516 34.611 -15.935 1.00 83.62 751 ASN A CA 1
ATOM 5835 C C . ASN A 1 751 ? 1.454 35.521 -15.112 1.00 83.62 751 ASN A C 1
ATOM 5837 O O . ASN A 1 751 ? 0.986 36.285 -14.271 1.00 83.62 751 ASN A O 1
ATOM 5841 N N . GLY A 1 752 ? 2.774 35.444 -15.328 1.00 82.88 752 GLY A N 1
ATOM 5842 C CA . GLY A 1 752 ? 3.762 36.287 -14.649 1.00 82.88 752 GLY A CA 1
ATOM 5843 C C . GLY A 1 752 ? 4.053 35.924 -13.188 1.00 82.88 752 GLY A C 1
ATOM 5844 O O . GLY A 1 752 ? 4.731 36.695 -12.513 1.00 82.88 752 GLY A O 1
ATOM 5845 N N . LYS A 1 753 ? 3.582 34.773 -12.684 1.00 95.19 753 LYS A N 1
ATOM 5846 C CA . LYS A 1 753 ? 3.926 34.309 -11.328 1.00 95.19 753 LYS A CA 1
ATOM 5847 C C . LYS A 1 753 ? 5.421 34.026 -11.196 1.00 95.19 753 LYS A C 1
ATOM 5849 O O . LYS A 1 753 ? 6.071 33.654 -12.175 1.00 95.19 753 LYS A O 1
ATOM 5854 N N . THR A 1 754 ? 5.955 34.151 -9.985 1.00 98.12 754 THR A N 1
ATOM 5855 C CA . THR A 1 754 ? 7.399 34.046 -9.744 1.00 98.12 754 THR A CA 1
ATOM 5856 C C . THR A 1 754 ? 7.796 32.650 -9.274 1.00 98.12 754 THR A C 1
ATOM 5858 O O . THR A 1 754 ? 7.232 32.129 -8.314 1.00 98.12 754 THR A O 1
ATOM 5861 N N . LEU A 1 755 ? 8.789 32.051 -9.927 1.00 98.50 755 LEU A N 1
ATOM 5862 C CA . LEU A 1 755 ? 9.406 30.781 -9.549 1.00 98.50 755 LEU A CA 1
ATOM 5863 C C . LEU A 1 755 ? 10.848 31.025 -9.095 1.00 98.50 755 LEU A C 1
ATOM 5865 O O . LEU A 1 755 ? 11.630 31.652 -9.813 1.00 98.50 755 LEU A O 1
ATOM 5869 N N . LEU A 1 756 ? 11.214 30.475 -7.939 1.00 98.44 756 LEU A N 1
ATOM 5870 C CA . LEU A 1 756 ? 12.601 30.457 -7.477 1.00 98.44 756 LEU A CA 1
ATOM 5871 C C . LEU A 1 756 ? 13.299 29.174 -7.957 1.00 98.44 756 LEU A C 1
ATOM 5873 O O . LEU A 1 756 ? 12.786 28.080 -7.744 1.00 98.44 756 LEU A O 1
ATOM 5877 N N . VAL A 1 757 ? 14.468 29.281 -8.588 1.00 98.50 757 VAL A N 1
ATOM 5878 C CA . VAL A 1 757 ? 15.251 28.131 -9.072 1.00 98.50 757 VAL A CA 1
ATOM 5879 C C . VAL A 1 757 ? 16.622 28.112 -8.406 1.00 98.50 757 VAL A C 1
ATOM 5881 O O . VAL A 1 757 ? 17.475 28.950 -8.701 1.00 98.50 757 VAL A O 1
ATOM 5884 N N . TRP A 1 758 ? 16.877 27.131 -7.542 1.00 97.75 758 TRP A N 1
ATOM 5885 C CA . TRP A 1 758 ? 18.201 26.935 -6.959 1.00 97.75 758 TRP A CA 1
ATOM 5886 C C . TRP A 1 758 ? 19.074 26.057 -7.853 1.00 97.75 758 TRP A C 1
ATOM 5888 O O . TRP A 1 758 ? 18.641 25.018 -8.348 1.00 97.75 758 TRP A O 1
ATOM 5898 N N . GLY A 1 759 ? 20.321 26.480 -8.076 1.00 96.06 759 GLY A N 1
ATOM 5899 C CA . GLY A 1 759 ? 21.240 25.798 -8.983 1.00 96.06 759 GLY A CA 1
ATOM 5900 C C . GLY A 1 759 ? 21.000 26.126 -10.452 1.00 96.06 759 GLY A C 1
ATOM 5901 O O . GLY A 1 759 ? 21.211 25.266 -11.307 1.00 96.06 759 GLY A O 1
ATOM 5902 N N . GLY A 1 760 ? 20.600 27.360 -10.776 1.00 97.25 760 GLY A N 1
ATOM 5903 C CA . GLY A 1 760 ? 20.212 27.777 -12.134 1.00 97.25 760 GLY A CA 1
ATOM 5904 C C . GLY A 1 760 ? 21.302 27.635 -13.209 1.00 97.25 760 GLY A C 1
ATOM 5905 O O . GLY A 1 760 ? 21.000 27.654 -14.398 1.00 97.25 760 GLY A O 1
ATOM 5906 N N . SER A 1 761 ? 22.568 27.459 -12.811 1.00 96.56 761 SER A N 1
ATOM 5907 C CA . SER A 1 761 ? 23.691 27.194 -13.731 1.00 96.56 761 SER A CA 1
ATOM 5908 C C . SER A 1 761 ? 24.034 25.707 -13.915 1.00 96.56 761 SER A C 1
ATOM 5910 O O . SER A 1 761 ? 24.914 25.377 -14.709 1.00 96.56 761 SER A O 1
ATOM 5912 N N . SER A 1 762 ? 23.364 24.806 -13.188 1.00 94.31 762 SER A N 1
ATOM 5913 C CA . SER A 1 762 ? 23.509 23.354 -13.350 1.00 94.31 762 SER A CA 1
ATOM 5914 C C . SER A 1 762 ? 22.842 22.864 -14.640 1.00 94.31 762 SER A C 1
ATOM 5916 O O . SER A 1 762 ? 22.058 23.584 -15.250 1.00 94.31 762 SER A O 1
ATOM 5918 N N . SER A 1 763 ? 23.109 21.616 -15.038 1.00 91.12 763 SER A N 1
ATOM 5919 C CA . SER A 1 763 ? 22.498 21.005 -16.231 1.00 91.12 763 SER A CA 1
ATOM 5920 C C . SER A 1 763 ? 20.973 20.934 -16.184 1.00 91.12 763 SER A C 1
ATOM 5922 O O . SER A 1 763 ? 20.328 21.098 -17.216 1.00 91.12 763 SER A O 1
ATOM 5924 N N . VAL A 1 764 ? 20.396 20.675 -15.011 1.00 92.56 764 VAL A N 1
ATOM 5925 C CA . VAL A 1 764 ? 18.940 20.588 -14.869 1.00 92.56 764 VAL A CA 1
ATOM 5926 C C . VAL A 1 764 ? 18.345 21.961 -14.562 1.00 92.56 764 VAL A C 1
ATOM 5928 O O . VAL A 1 764 ? 17.331 22.339 -15.145 1.00 92.56 764 VAL A O 1
ATOM 5931 N N . GLY A 1 765 ? 19.020 22.761 -13.733 1.00 96.06 765 GLY A N 1
ATOM 5932 C CA . GLY A 1 765 ? 18.605 24.127 -13.418 1.00 96.06 765 GLY A CA 1
ATOM 5933 C C . GLY A 1 765 ? 18.567 25.040 -14.645 1.00 96.06 765 GLY A C 1
ATOM 5934 O O . GLY A 1 765 ? 17.603 25.782 -14.803 1.00 96.06 765 GLY A O 1
ATOM 5935 N N . SER A 1 766 ? 19.536 24.939 -15.564 1.00 97.50 766 SER A N 1
ATOM 5936 C CA . SER A 1 766 ? 19.531 25.700 -16.825 1.00 97.50 766 SER A CA 1
ATOM 5937 C C . SER A 1 766 ? 18.325 25.359 -17.703 1.00 97.50 766 SER A C 1
ATOM 5939 O O . SER A 1 766 ? 17.766 26.240 -18.356 1.00 97.50 766 SER A O 1
ATOM 5941 N N . CYS A 1 767 ? 17.905 24.090 -17.714 1.00 96.75 767 CYS A N 1
ATOM 5942 C CA . CYS A 1 767 ? 16.697 23.653 -18.405 1.00 96.75 767 CYS A CA 1
ATOM 5943 C C . CYS A 1 767 ? 15.449 24.186 -17.692 1.00 96.75 767 CYS A C 1
ATOM 5945 O O . CYS A 1 767 ? 14.562 24.722 -18.350 1.00 96.75 767 CYS A O 1
ATOM 5947 N N . GLY A 1 768 ? 15.409 24.110 -16.358 1.00 97.19 768 GLY A N 1
ATOM 5948 C CA . GLY A 1 768 ? 14.305 24.621 -15.545 1.00 97.19 768 GLY A CA 1
ATOM 5949 C C . GLY A 1 768 ? 14.070 26.121 -15.719 1.00 97.19 768 GLY A C 1
ATOM 5950 O O . GLY A 1 768 ? 12.932 26.531 -15.932 1.00 97.19 768 GLY A O 1
ATOM 5951 N N . VAL A 1 769 ? 15.139 26.927 -15.723 1.00 98.62 769 VAL A N 1
ATOM 5952 C CA . VAL A 1 769 ? 15.062 28.375 -15.985 1.00 98.62 769 VAL A CA 1
ATOM 5953 C C . VAL A 1 769 ? 14.427 28.634 -17.350 1.00 98.62 769 VAL A C 1
ATOM 5955 O O . VAL A 1 769 ? 13.423 29.331 -17.437 1.00 98.62 769 VAL A O 1
ATOM 5958 N N . GLN A 1 770 ? 14.956 28.020 -18.412 1.00 97.75 770 GLN A N 1
ATOM 5959 C CA . GLN A 1 770 ? 14.442 28.237 -19.766 1.00 97.75 770 GLN A CA 1
ATOM 5960 C C . GLN A 1 770 ? 12.986 27.782 -19.922 1.00 97.75 770 GLN A C 1
ATOM 5962 O O . GLN A 1 770 ? 12.185 28.495 -20.523 1.00 97.75 770 GLN A O 1
ATOM 5967 N N . LEU A 1 771 ? 12.634 26.609 -19.388 1.00 96.69 771 LEU A N 1
ATOM 5968 C CA . LEU A 1 771 ? 11.281 26.057 -19.478 1.00 96.69 771 LEU A CA 1
ATOM 5969 C C . LEU A 1 771 ? 10.261 26.936 -18.751 1.00 96.69 771 LEU A C 1
ATOM 5971 O O . LEU A 1 771 ? 9.226 27.264 -19.329 1.00 96.69 771 LEU A O 1
ATOM 5975 N N . ALA A 1 772 ? 10.561 27.363 -17.524 1.00 97.31 772 ALA A N 1
ATOM 5976 C CA . ALA A 1 772 ? 9.675 28.228 -16.753 1.00 97.31 772 ALA A CA 1
ATOM 5977 C C . ALA A 1 772 ? 9.526 29.617 -17.402 1.00 97.31 772 ALA A C 1
ATOM 5979 O O . ALA A 1 772 ? 8.404 30.108 -17.544 1.00 97.31 772 ALA A O 1
ATOM 5980 N N . THR A 1 773 ? 10.614 30.219 -17.897 1.00 96.56 773 THR A N 1
ATOM 5981 C CA . THR A 1 773 ? 10.542 31.500 -18.621 1.00 96.56 773 THR A CA 1
ATOM 5982 C C . THR A 1 773 ? 9.725 31.379 -19.911 1.00 96.56 773 THR A C 1
ATOM 5984 O O . THR A 1 773 ? 8.901 32.247 -20.211 1.00 96.56 773 THR A O 1
ATOM 5987 N N . GLN A 1 774 ? 9.912 30.303 -20.682 1.00 94.44 774 GLN A N 1
ATOM 5988 C CA . GLN A 1 774 ? 9.137 30.059 -21.905 1.00 94.44 774 GLN A CA 1
ATOM 5989 C C . GLN A 1 774 ? 7.661 29.777 -21.612 1.00 94.44 774 GLN A C 1
ATOM 5991 O O . GLN A 1 774 ? 6.807 30.146 -22.412 1.00 94.44 774 GLN A O 1
ATOM 5996 N N . ALA A 1 775 ? 7.348 29.193 -20.456 1.00 95.12 775 ALA A N 1
ATOM 5997 C CA . ALA A 1 775 ? 5.979 29.023 -19.985 1.00 95.12 775 ALA A CA 1
ATOM 5998 C C . ALA A 1 775 ? 5.349 30.326 -19.456 1.00 95.12 775 ALA A C 1
ATOM 6000 O O . ALA A 1 775 ? 4.153 30.353 -19.190 1.00 95.12 775 ALA A O 1
ATOM 6001 N N . GLY A 1 776 ? 6.099 31.428 -19.340 1.00 94.81 776 GLY A N 1
ATOM 6002 C CA . GLY A 1 776 ? 5.567 32.725 -18.908 1.00 94.81 776 GLY A CA 1
ATOM 6003 C C . GLY A 1 776 ? 5.660 33.006 -17.411 1.00 94.81 776 GLY A C 1
ATOM 6004 O O . GLY A 1 776 ? 4.968 33.904 -16.931 1.00 94.81 776 GLY A O 1
ATOM 6005 N N . TYR A 1 777 ? 6.485 32.256 -16.682 1.00 97.25 777 TYR A N 1
ATOM 6006 C CA . TYR A 1 777 ? 6.817 32.550 -15.290 1.00 97.25 777 TYR A CA 1
ATOM 6007 C C . TYR A 1 777 ? 7.989 33.530 -15.215 1.00 97.25 777 TYR A C 1
ATOM 6009 O O . TYR A 1 777 ? 8.910 33.489 -16.035 1.00 97.25 777 TYR A O 1
ATOM 6017 N N . GLU A 1 778 ? 7.974 34.398 -14.207 1.00 97.81 778 GLU A N 1
ATOM 6018 C CA . GLU A 1 778 ? 9.163 35.155 -13.836 1.00 97.81 778 GLU A CA 1
ATOM 6019 C C . GLU A 1 778 ? 10.104 34.234 -13.055 1.00 97.81 778 GLU A C 1
ATOM 6021 O O . GLU A 1 778 ? 9.715 33.670 -12.035 1.00 97.81 778 GLU A O 1
ATOM 6026 N N . VAL A 1 779 ? 11.341 34.072 -13.519 1.00 98.50 779 VAL A N 1
ATOM 6027 C CA . VAL A 1 779 ? 12.298 33.163 -12.883 1.00 98.50 779 VAL A CA 1
ATOM 6028 C C . VAL A 1 779 ? 13.357 33.953 -12.134 1.00 98.50 779 VAL A C 1
ATOM 6030 O O . VAL A 1 779 ? 14.117 34.706 -12.735 1.00 98.50 779 VAL A O 1
ATOM 6033 N N . MET A 1 780 ? 13.459 33.716 -10.833 1.00 98.44 780 MET A N 1
ATOM 6034 C CA . MET A 1 780 ? 14.572 34.177 -10.008 1.00 98.44 780 MET A CA 1
ATOM 6035 C C . MET A 1 780 ? 15.489 32.995 -9.728 1.00 98.44 780 MET A C 1
ATOM 6037 O O . MET A 1 780 ? 15.010 31.932 -9.340 1.00 98.44 780 MET A O 1
ATOM 6041 N N . ALA A 1 781 ? 16.794 33.138 -9.942 1.00 98.50 781 ALA A N 1
ATOM 6042 C CA . ALA A 1 781 ? 17.709 32.003 -9.887 1.00 98.50 781 ALA A CA 1
ATOM 6043 C C . ALA A 1 781 ? 18.848 32.197 -8.884 1.00 98.50 781 ALA A C 1
ATOM 6045 O O . ALA A 1 781 ? 19.403 33.282 -8.745 1.00 98.50 781 ALA A O 1
ATOM 6046 N N . VAL A 1 782 ? 19.260 31.114 -8.230 1.00 98.12 782 VAL A N 1
ATOM 6047 C CA . VAL A 1 782 ? 20.456 31.085 -7.382 1.00 98.12 782 VAL A CA 1
ATOM 6048 C C . VAL A 1 782 ? 21.562 30.311 -8.093 1.00 98.12 782 VAL A C 1
ATOM 6050 O O . VAL A 1 782 ? 21.360 29.184 -8.559 1.00 98.12 782 VAL A O 1
ATOM 6053 N N . ALA A 1 783 ? 22.737 30.924 -8.210 1.00 96.81 783 ALA A N 1
ATOM 6054 C CA . ALA A 1 783 ? 23.938 30.331 -8.797 1.00 96.81 783 ALA A CA 1
ATOM 6055 C C . ALA A 1 783 ? 25.184 31.106 -8.347 1.00 96.81 783 ALA A C 1
ATOM 6057 O O . ALA A 1 783 ? 25.082 32.259 -7.946 1.00 96.81 783 ALA A O 1
ATOM 6058 N N . SER A 1 784 ? 26.381 30.528 -8.483 1.00 95.81 784 SER A N 1
ATOM 6059 C CA . SER A 1 784 ? 27.620 31.278 -8.227 1.00 95.81 784 SER A CA 1
ATOM 6060 C C . SER A 1 784 ? 27.706 32.540 -9.095 1.00 95.81 784 SER A C 1
ATOM 6062 O O . SER A 1 784 ? 27.435 32.474 -10.299 1.00 95.81 784 SER A O 1
ATOM 6064 N N . LYS A 1 785 ? 28.170 33.660 -8.526 1.00 96.56 785 LYS A N 1
ATOM 6065 C CA . LYS A 1 785 ? 28.250 34.981 -9.192 1.00 96.56 785 LYS A CA 1
ATOM 6066 C C . LYS A 1 785 ? 28.831 34.966 -10.606 1.00 96.56 785 LYS A C 1
ATOM 6068 O O . LYS A 1 785 ? 28.281 35.584 -11.515 1.00 96.56 785 LYS A O 1
ATOM 6073 N N . LYS A 1 786 ? 29.905 34.200 -10.828 1.00 96.56 786 LYS A N 1
ATOM 6074 C CA . LYS A 1 786 ? 30.554 34.053 -12.147 1.00 96.56 786 LYS A CA 1
ATOM 6075 C C . LYS A 1 786 ? 29.620 33.529 -13.253 1.00 96.56 786 LYS A C 1
ATOM 6077 O O . LYS A 1 786 ? 29.861 33.798 -14.424 1.00 96.56 786 LYS A O 1
ATOM 6082 N N . ASN A 1 787 ? 28.543 32.827 -12.891 1.00 97.56 787 ASN A N 1
ATOM 6083 C CA . ASN A 1 787 ? 27.586 32.229 -13.823 1.00 97.56 787 ASN A CA 1
ATOM 6084 C C . ASN A 1 787 ? 26.315 33.078 -14.006 1.00 97.56 787 ASN A C 1
ATOM 6086 O O . ASN A 1 787 ? 25.459 32.718 -14.811 1.00 97.56 787 ASN A O 1
ATOM 6090 N N . HIS A 1 788 ? 26.160 34.207 -13.305 1.00 98.12 788 HIS A N 1
ATOM 6091 C CA . HIS A 1 788 ? 24.928 35.008 -13.354 1.00 98.12 788 HIS A CA 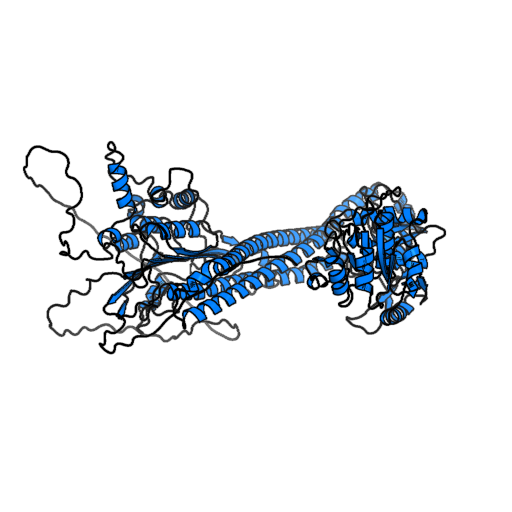1
ATOM 6092 C C . HIS A 1 788 ? 24.578 35.491 -14.761 1.00 98.12 788 HIS A C 1
ATOM 6094 O O . HIS A 1 788 ? 23.417 35.421 -15.149 1.00 98.12 788 HIS A O 1
ATOM 6100 N N . ASN A 1 789 ? 25.568 35.923 -15.547 1.00 97.75 789 ASN A N 1
ATOM 6101 C CA . ASN A 1 789 ? 25.335 36.368 -16.925 1.00 97.75 789 ASN A CA 1
ATOM 6102 C C . ASN A 1 789 ? 24.778 35.241 -17.801 1.00 97.75 789 ASN A C 1
ATOM 6104 O O . ASN A 1 789 ? 23.858 35.467 -18.582 1.00 97.75 789 ASN A O 1
ATOM 6108 N N . MET A 1 790 ? 25.289 34.018 -17.634 1.00 97.00 790 MET A N 1
ATOM 6109 C CA . MET A 1 790 ? 24.748 32.847 -18.319 1.00 97.00 790 MET A CA 1
ATOM 6110 C C . MET A 1 790 ? 23.283 32.624 -17.932 1.00 97.00 790 MET A C 1
ATOM 6112 O O . MET A 1 790 ? 22.446 32.462 -18.811 1.00 97.00 790 MET A O 1
ATOM 6116 N N . VAL A 1 791 ? 22.967 32.636 -16.637 1.00 98.25 791 VAL A N 1
ATOM 6117 C CA . VAL A 1 791 ? 21.616 32.336 -16.138 1.00 98.25 791 VAL A CA 1
ATOM 6118 C C . VAL A 1 791 ? 20.601 33.420 -16.534 1.00 98.25 791 VAL A C 1
ATOM 6120 O O . VAL A 1 791 ? 19.495 33.091 -16.960 1.00 98.25 791 VAL A O 1
ATOM 6123 N N . ARG A 1 792 ? 20.991 34.703 -16.534 1.00 98.31 792 ARG A N 1
ATOM 6124 C CA . ARG A 1 792 ? 20.163 35.797 -17.085 1.00 98.31 792 ARG A CA 1
ATOM 6125 C C . ARG A 1 792 ? 19.906 35.617 -18.579 1.00 98.31 792 ARG A C 1
ATOM 6127 O O . ARG A 1 792 ? 18.772 35.722 -19.030 1.00 98.31 792 ARG A O 1
ATOM 6134 N N . ASN A 1 793 ? 20.933 35.237 -19.343 1.00 97.19 793 ASN A N 1
ATOM 6135 C CA . ASN A 1 793 ? 20.801 34.944 -20.775 1.00 97.19 793 ASN A CA 1
ATOM 6136 C C . ASN A 1 793 ? 19.897 33.734 -21.081 1.00 97.19 793 ASN A C 1
ATOM 6138 O O . ASN A 1 793 ? 19.540 33.535 -22.249 1.00 97.19 793 ASN A O 1
ATOM 6142 N N . LEU A 1 794 ? 19.562 32.919 -20.074 1.00 97.75 794 LEU A N 1
ATOM 6143 C CA . LEU A 1 794 ? 18.601 31.818 -20.168 1.00 97.75 794 LEU A CA 1
ATOM 6144 C C . LEU A 1 794 ? 17.170 32.226 -19.799 1.00 97.75 794 LEU A C 1
ATOM 6146 O O . LEU A 1 794 ? 16.251 31.474 -20.111 1.00 97.75 794 LEU A O 1
ATOM 6150 N N . GLY A 1 795 ? 16.971 33.398 -19.191 1.00 96.88 795 GLY A N 1
ATOM 6151 C CA . GLY A 1 795 ? 15.642 33.924 -18.883 1.00 96.88 795 GLY A CA 1
ATOM 6152 C C . GLY A 1 795 ? 15.381 34.262 -17.418 1.00 96.88 795 GLY A C 1
ATOM 6153 O O . GLY A 1 795 ? 14.260 34.661 -17.105 1.00 96.88 795 GLY A O 1
ATOM 6154 N N . ALA A 1 796 ? 16.370 34.124 -16.529 1.00 98.19 796 ALA A N 1
ATOM 6155 C CA . ALA A 1 796 ? 16.216 34.590 -15.154 1.00 98.19 796 ALA A CA 1
ATOM 6156 C C . ALA A 1 796 ? 16.161 36.128 -15.103 1.00 98.19 796 ALA A C 1
ATOM 6158 O O . ALA A 1 796 ? 17.030 36.794 -15.671 1.00 98.19 796 ALA A O 1
ATOM 6159 N N . SER A 1 797 ? 15.157 36.682 -14.419 1.00 97.62 797 SER A N 1
ATOM 6160 C CA . SER A 1 797 ? 15.016 38.125 -14.191 1.00 97.62 797 SER A CA 1
ATOM 6161 C C . SER A 1 797 ? 16.015 38.630 -13.150 1.00 97.62 797 SER A C 1
ATOM 6163 O O . SER A 1 797 ? 16.587 39.703 -13.315 1.00 97.62 797 SER A O 1
ATOM 6165 N N . GLU A 1 798 ? 16.278 37.818 -12.128 1.00 97.69 798 GLU A N 1
ATOM 6166 C CA . GLU A 1 798 ? 17.197 38.101 -11.027 1.00 97.69 798 GLU A CA 1
ATOM 6167 C C . GLU A 1 798 ? 18.097 36.893 -10.752 1.00 97.69 798 GLU A C 1
ATOM 6169 O O . GLU A 1 798 ? 17.682 35.738 -10.906 1.00 97.69 798 GLU A O 1
ATOM 6174 N N . CYS A 1 799 ? 19.336 37.165 -10.334 1.00 98.19 799 CYS A N 1
ATOM 6175 C CA . CYS A 1 799 ? 20.315 36.137 -9.981 1.00 98.19 799 CYS A CA 1
ATOM 6176 C C . CYS A 1 799 ? 20.971 36.453 -8.636 1.00 98.19 799 CYS A C 1
ATOM 6178 O O . CYS A 1 799 ? 21.566 37.519 -8.483 1.00 98.19 799 CYS A O 1
ATOM 6180 N N . PHE A 1 800 ? 20.953 35.489 -7.718 1.00 98.19 800 PHE A N 1
ATOM 6181 C CA . PHE A 1 800 ? 21.539 35.600 -6.381 1.00 98.19 800 PHE A CA 1
ATOM 6182 C C . PHE A 1 800 ? 22.793 34.736 -6.265 1.00 98.19 800 PHE A C 1
ATOM 6184 O O . PHE A 1 800 ? 22.841 33.632 -6.818 1.00 98.19 800 PHE A O 1
ATOM 6191 N N . ASP A 1 801 ? 23.829 35.242 -5.588 1.00 96.62 801 ASP A N 1
ATOM 6192 C CA . ASP A 1 801 ? 25.040 34.465 -5.317 1.00 96.62 801 ASP A CA 1
ATOM 6193 C C . ASP A 1 801 ? 24.843 33.617 -4.064 1.00 96.62 801 ASP A C 1
ATOM 6195 O O . ASP A 1 801 ? 24.667 34.138 -2.971 1.00 96.62 801 ASP A O 1
ATOM 6199 N N . GLN A 1 802 ? 24.902 32.298 -4.222 1.00 91.00 802 GLN A N 1
ATOM 6200 C CA . GLN A 1 802 ? 24.710 31.345 -3.123 1.00 91.00 802 GLN A CA 1
ATOM 6201 C C . GLN A 1 802 ? 25.732 31.493 -1.983 1.00 91.00 802 GLN A C 1
ATOM 6203 O O . GLN A 1 802 ? 25.503 30.984 -0.893 1.00 91.00 802 GLN A O 1
ATOM 6208 N N . ASN A 1 803 ? 26.879 32.124 -2.257 1.00 91.69 803 ASN A N 1
ATOM 6209 C CA . ASN A 1 803 ? 27.939 32.341 -1.276 1.00 91.69 803 ASN A CA 1
ATOM 6210 C C . ASN A 1 803 ? 27.804 33.685 -0.546 1.00 91.69 803 ASN A C 1
ATOM 6212 O O . ASN A 1 803 ? 28.632 33.981 0.314 1.00 91.69 803 ASN A O 1
ATOM 6216 N N . ASP A 1 804 ? 26.824 34.513 -0.915 1.00 94.00 804 ASP A N 1
ATOM 6217 C CA . ASP A 1 804 ? 26.599 35.793 -0.258 1.00 94.00 804 ASP A CA 1
ATOM 6218 C C . ASP A 1 804 ? 25.921 35.568 1.105 1.00 94.00 804 ASP A C 1
ATOM 6220 O O . ASP A 1 804 ? 24.851 34.953 1.154 1.00 94.00 804 ASP A O 1
ATOM 6224 N N . PRO A 1 805 ? 26.493 36.047 2.225 1.00 92.62 805 PRO A N 1
ATOM 6225 C CA . PRO A 1 805 ? 25.844 35.939 3.527 1.00 92.62 805 PRO A CA 1
ATOM 6226 C C . PRO A 1 805 ? 24.451 36.583 3.577 1.00 92.62 805 PRO A C 1
ATOM 6228 O O . PRO A 1 805 ? 23.632 36.156 4.389 1.00 92.62 805 PRO A O 1
ATOM 6231 N N . SER A 1 806 ? 24.159 37.575 2.722 1.00 95.38 806 SER A N 1
ATOM 6232 C CA . SER A 1 806 ? 22.836 38.217 2.650 1.00 95.38 806 SER A CA 1
ATOM 6233 C C . SER A 1 806 ? 21.855 37.538 1.694 1.00 95.38 806 SER A C 1
ATOM 6235 O O . SER A 1 806 ? 20.728 38.014 1.559 1.00 95.38 806 SER A O 1
ATOM 6237 N N . VAL A 1 807 ? 22.217 36.411 1.062 1.00 95.50 807 VAL A N 1
ATOM 6238 C CA . VAL A 1 807 ? 21.429 35.796 -0.025 1.00 95.50 807 VAL A CA 1
ATOM 6239 C C . VAL A 1 807 ? 19.962 35.549 0.349 1.00 95.50 807 VAL A C 1
ATOM 6241 O O . VAL A 1 807 ? 19.073 35.753 -0.476 1.00 95.50 807 VAL A O 1
ATOM 6244 N N . VAL A 1 808 ? 19.682 35.154 1.596 1.00 96.56 808 VAL A N 1
ATOM 6245 C CA . VAL A 1 808 ? 18.311 34.952 2.096 1.00 96.56 808 VAL A CA 1
ATOM 6246 C C . VAL A 1 808 ? 17.535 36.262 2.106 1.00 96.56 808 VAL A C 1
ATOM 6248 O O . VAL A 1 808 ? 16.429 36.323 1.571 1.00 96.56 808 VAL A O 1
ATOM 6251 N N . ASP A 1 809 ? 18.099 37.304 2.711 1.00 97.19 809 ASP A N 1
ATOM 6252 C CA . ASP A 1 809 ? 17.429 38.595 2.854 1.00 97.19 809 ASP A CA 1
ATOM 6253 C C . ASP A 1 809 ? 17.245 39.280 1.498 1.00 97.19 809 ASP A C 1
ATOM 6255 O O . ASP A 1 809 ? 16.182 39.847 1.238 1.00 97.19 809 ASP A O 1
ATOM 6259 N N . ASP A 1 810 ? 18.225 39.153 0.603 1.00 97.56 810 ASP A N 1
ATOM 6260 C CA . ASP A 1 810 ? 18.148 39.681 -0.758 1.00 97.56 810 ASP A CA 1
ATOM 6261 C C . ASP A 1 810 ? 17.061 38.979 -1.579 1.00 97.56 810 ASP A C 1
ATOM 6263 O O . ASP A 1 810 ? 16.273 39.647 -2.253 1.00 97.56 810 ASP A O 1
ATOM 6267 N N . MET A 1 811 ? 16.950 37.648 -1.475 1.00 98.00 811 MET A N 1
ATOM 6268 C CA . MET A 1 811 ? 15.861 36.900 -2.109 1.00 98.00 811 MET A CA 1
ATOM 6269 C C . MET A 1 811 ? 14.500 37.288 -1.530 1.00 98.00 811 MET A C 1
ATOM 6271 O O . MET A 1 811 ? 13.571 37.560 -2.285 1.00 98.00 811 MET A O 1
ATOM 6275 N N . VAL A 1 812 ? 14.361 37.353 -0.203 1.00 97.62 812 VAL A N 1
ATOM 6276 C CA . VAL A 1 812 ? 13.095 37.739 0.444 1.00 97.62 812 VAL A CA 1
ATOM 6277 C C . VAL A 1 812 ? 12.672 39.142 0.015 1.00 97.62 812 VAL A C 1
ATOM 6279 O O . VAL A 1 812 ? 11.504 39.349 -0.307 1.00 97.62 812 VAL A O 1
ATOM 6282 N N . LYS A 1 813 ? 13.617 40.084 -0.049 1.00 97.62 813 LYS A N 1
ATOM 6283 C CA . LYS A 1 813 ? 13.374 41.451 -0.516 1.00 97.62 813 LYS A CA 1
ATOM 6284 C C . LYS A 1 813 ? 12.956 41.489 -1.985 1.00 97.62 813 LYS A C 1
ATOM 6286 O O . LYS A 1 813 ? 12.027 42.212 -2.326 1.00 97.62 813 LYS A O 1
ATOM 6291 N N . ALA A 1 814 ? 13.612 40.721 -2.852 1.00 96.81 814 ALA A N 1
ATOM 6292 C CA . ALA A 1 814 ? 13.261 40.659 -4.270 1.00 96.81 814 ALA A CA 1
ATOM 6293 C C . ALA A 1 814 ? 11.897 39.994 -4.523 1.00 96.81 814 ALA A C 1
ATOM 6295 O O . ALA A 1 814 ? 11.220 40.322 -5.499 1.00 96.81 814 ALA A O 1
ATOM 6296 N N . LEU A 1 815 ? 11.487 39.076 -3.645 1.00 97.12 815 LEU A N 1
ATOM 6297 C CA . LEU A 1 815 ? 10.189 38.400 -3.688 1.00 97.12 815 LEU A CA 1
ATOM 6298 C C . LEU A 1 815 ? 9.061 39.214 -3.032 1.00 97.12 815 LEU A C 1
ATOM 6300 O O . LEU A 1 815 ? 7.901 38.794 -3.092 1.00 97.12 815 LEU A O 1
ATOM 6304 N N . ASP A 1 816 ? 9.360 40.360 -2.413 1.00 95.06 816 ASP A N 1
ATOM 6305 C CA . ASP A 1 816 ? 8.335 41.198 -1.797 1.00 95.06 816 ASP A CA 1
ATOM 6306 C C . ASP A 1 816 ? 7.344 41.725 -2.847 1.00 95.06 816 ASP A C 1
ATOM 6308 O O . ASP A 1 816 ? 7.708 42.131 -3.952 1.00 95.06 816 ASP A O 1
ATOM 6312 N N . GLY A 1 817 ? 6.054 41.658 -2.519 1.00 90.69 817 GLY A N 1
ATOM 6313 C CA . GLY A 1 817 ? 4.967 42.003 -3.439 1.00 90.69 817 GLY A CA 1
ATOM 6314 C C . GLY A 1 817 ? 4.727 41.031 -4.608 1.00 90.69 817 GLY A C 1
ATOM 6315 O O . GLY A 1 817 ? 3.818 41.287 -5.398 1.00 90.69 817 GLY A O 1
ATOM 6316 N N . LYS A 1 818 ? 5.469 39.918 -4.725 1.00 94.62 818 LYS A N 1
ATOM 6317 C CA . LYS A 1 818 ? 5.299 38.921 -5.802 1.00 94.62 818 LYS A CA 1
ATOM 6318 C C . LYS A 1 818 ? 4.449 37.717 -5.372 1.00 94.62 818 LYS A C 1
ATOM 6320 O O . LYS A 1 818 ? 4.460 37.314 -4.209 1.00 94.62 818 LYS A O 1
ATOM 6325 N N . ASP A 1 819 ? 3.721 37.123 -6.323 1.00 94.44 819 ASP A N 1
ATOM 6326 C CA . ASP A 1 819 ? 3.015 35.844 -6.131 1.00 94.44 819 ASP A CA 1
ATOM 6327 C C . ASP A 1 819 ? 3.955 34.678 -6.468 1.00 94.44 819 ASP A C 1
ATOM 6329 O O . ASP A 1 819 ? 4.157 34.337 -7.639 1.00 94.44 819 ASP A O 1
ATOM 6333 N N . VAL A 1 820 ? 4.571 34.098 -5.435 1.00 97.44 820 VAL A N 1
ATOM 6334 C CA . VAL A 1 820 ? 5.536 33.004 -5.590 1.00 97.44 820 VAL A CA 1
ATOM 6335 C C . VAL A 1 820 ? 4.798 31.682 -5.778 1.00 97.44 820 VAL A C 1
ATOM 6337 O O . VAL A 1 820 ? 4.032 31.255 -4.915 1.00 97.44 820 VAL A O 1
ATOM 6340 N N . ILE A 1 821 ? 5.037 31.001 -6.898 1.00 96.50 821 ILE A N 1
ATOM 6341 C CA . ILE A 1 821 ? 4.371 29.732 -7.232 1.00 96.50 821 ILE A CA 1
ATOM 6342 C C . ILE A 1 821 ? 5.074 28.503 -6.633 1.00 96.50 821 ILE A C 1
ATOM 6344 O O . ILE A 1 821 ? 4.530 27.400 -6.670 1.00 96.50 821 ILE A O 1
ATOM 6348 N N . GLY A 1 822 ? 6.257 28.698 -6.053 1.00 97.75 822 GLY A N 1
ATOM 6349 C CA . GLY A 1 822 ? 7.060 27.687 -5.370 1.00 97.75 822 GLY A CA 1
ATOM 6350 C C . GLY A 1 822 ? 8.549 27.859 -5.662 1.00 97.75 822 GLY A C 1
ATOM 6351 O O . GLY A 1 822 ? 8.973 28.877 -6.221 1.00 97.75 822 GLY A O 1
ATOM 6352 N N . ALA A 1 823 ? 9.336 26.844 -5.310 1.00 98.25 823 ALA A N 1
ATOM 6353 C CA . ALA A 1 823 ? 10.738 26.750 -5.693 1.00 98.25 823 ALA A CA 1
ATOM 6354 C C . ALA A 1 823 ? 11.077 25.401 -6.336 1.00 98.25 823 ALA A C 1
ATOM 6356 O O . ALA A 1 823 ? 10.476 24.368 -6.038 1.00 98.25 823 ALA A O 1
ATOM 6357 N N . TYR A 1 824 ? 12.079 25.425 -7.206 1.00 97.94 824 TYR A N 1
ATOM 6358 C CA . TYR A 1 824 ? 12.681 24.259 -7.829 1.00 97.94 824 TYR A CA 1
ATOM 6359 C C . TYR A 1 824 ? 14.150 24.159 -7.400 1.00 97.94 824 TYR A C 1
ATOM 6361 O O . TYR A 1 824 ? 14.952 25.038 -7.719 1.00 97.94 824 TYR A O 1
ATOM 6369 N N . ASP A 1 825 ? 14.501 23.101 -6.672 1.00 96.62 825 ASP A N 1
ATOM 6370 C CA . ASP A 1 825 ? 15.876 22.819 -6.260 1.00 96.62 825 ASP A CA 1
ATOM 6371 C C . ASP A 1 825 ? 16.515 21.789 -7.200 1.00 96.62 825 ASP A C 1
ATOM 6373 O O . ASP A 1 825 ? 16.181 20.603 -7.177 1.00 96.62 825 ASP A O 1
ATOM 6377 N N . ALA A 1 826 ? 17.445 22.256 -8.037 1.00 93.94 826 ALA A N 1
ATOM 6378 C CA . ALA A 1 826 ? 18.185 21.426 -8.985 1.00 93.94 826 ALA A CA 1
ATOM 6379 C C . ALA A 1 826 ? 19.488 20.836 -8.406 1.00 93.94 826 ALA A C 1
ATOM 6381 O O . ALA A 1 826 ? 20.271 20.258 -9.164 1.00 93.94 826 ALA A O 1
ATOM 6382 N N . ILE A 1 827 ? 19.756 21.025 -7.107 1.00 90.94 827 ILE A N 1
ATOM 6383 C CA . ILE A 1 827 ? 21.000 20.624 -6.427 1.00 90.94 827 ILE A CA 1
ATOM 6384 C C . ILE A 1 827 ? 20.724 19.639 -5.290 1.00 90.94 827 ILE A C 1
ATOM 6386 O O . ILE A 1 827 ? 21.418 18.629 -5.194 1.00 90.94 827 ILE A O 1
ATOM 6390 N N . SER A 1 828 ? 19.707 19.915 -4.467 1.00 86.00 828 SER A N 1
ATOM 6391 C CA . SER A 1 828 ? 19.179 18.994 -3.451 1.00 86.00 828 SER A CA 1
ATOM 6392 C C . SER A 1 828 ? 20.192 18.551 -2.392 1.00 86.00 828 SER A C 1
ATOM 6394 O O . SER A 1 828 ? 20.316 17.360 -2.100 1.00 86.00 828 SER A O 1
ATOM 6396 N N . THR A 1 829 ? 20.922 19.498 -1.801 1.00 81.56 829 THR A N 1
ATOM 6397 C CA . THR A 1 829 ? 21.835 19.211 -0.684 1.00 81.56 829 THR A CA 1
ATOM 6398 C C . THR A 1 829 ? 21.281 19.745 0.631 1.00 81.56 829 THR A C 1
ATOM 6400 O O . THR A 1 829 ? 20.394 20.600 0.667 1.00 81.56 829 THR A O 1
ATOM 6403 N N . ASP A 1 830 ? 21.857 19.289 1.744 1.00 81.44 830 ASP A N 1
ATOM 6404 C CA . ASP A 1 830 ? 21.514 19.791 3.080 1.00 81.44 830 ASP A CA 1
ATOM 6405 C C . ASP A 1 830 ? 21.776 21.297 3.253 1.00 81.44 830 ASP A C 1
ATOM 6407 O O . ASP A 1 830 ? 21.239 21.913 4.168 1.00 81.44 830 ASP A O 1
ATOM 6411 N N . ALA A 1 831 ? 22.560 21.907 2.359 1.00 83.88 831 ALA A N 1
ATOM 6412 C CA . ALA A 1 831 ? 22.821 23.341 2.358 1.00 83.88 831 ALA A CA 1
ATOM 6413 C C . ALA A 1 831 ? 21.781 24.160 1.567 1.00 83.88 831 ALA A C 1
ATOM 6415 O O . ALA A 1 831 ? 21.691 25.366 1.777 1.00 83.88 831 ALA A O 1
ATOM 6416 N N . THR A 1 832 ? 21.005 23.554 0.657 1.00 90.00 832 THR A N 1
ATOM 6417 C CA . THR A 1 832 ? 20.073 24.290 -0.224 1.00 90.00 832 THR A CA 1
ATOM 6418 C C . THR A 1 832 ? 18.657 24.341 0.334 1.00 90.00 832 THR A C 1
ATOM 6420 O O . THR A 1 832 ? 18.035 25.404 0.363 1.00 90.00 832 THR A O 1
ATOM 6423 N N . LEU A 1 833 ? 18.147 23.209 0.820 1.00 92.56 833 LEU A N 1
ATOM 6424 C CA . LEU A 1 833 ? 16.748 23.077 1.237 1.00 92.56 833 LEU A CA 1
ATOM 6425 C C . LEU A 1 833 ? 16.378 23.940 2.455 1.00 92.56 833 LEU A C 1
ATOM 6427 O O . LEU A 1 833 ? 15.350 24.613 2.381 1.00 92.56 833 LEU A O 1
ATOM 6431 N N . PRO A 1 834 ? 17.183 24.022 3.537 1.00 92.81 834 PRO A N 1
ATOM 6432 C CA . PRO A 1 834 ? 16.862 24.901 4.664 1.00 92.81 834 PRO A CA 1
ATOM 6433 C C . PRO A 1 834 ? 16.791 26.378 4.263 1.00 92.81 834 PRO A C 1
ATOM 6435 O O . PRO A 1 834 ? 15.899 27.094 4.713 1.00 92.81 834 PRO A O 1
ATOM 6438 N N . VAL A 1 835 ? 17.684 26.813 3.369 1.00 95.19 835 VAL A N 1
ATOM 6439 C CA . VAL A 1 835 ? 17.724 28.189 2.855 1.00 95.19 835 VAL A CA 1
ATOM 6440 C C . VAL A 1 835 ? 16.464 28.494 2.044 1.00 95.19 835 VAL A C 1
ATOM 6442 O O . VAL A 1 835 ? 15.813 29.513 2.266 1.00 95.19 835 VAL A O 1
ATOM 6445 N N . LEU A 1 836 ? 16.069 27.591 1.143 1.00 96.69 836 LEU A N 1
ATOM 6446 C CA . LEU A 1 836 ? 14.826 27.727 0.380 1.00 96.69 836 LEU A CA 1
ATOM 6447 C C . LEU A 1 836 ? 13.582 27.708 1.282 1.00 96.69 836 LEU A C 1
ATOM 6449 O O . LEU A 1 836 ? 12.670 28.506 1.065 1.00 96.69 836 LEU A O 1
ATOM 6453 N N . CYS A 1 837 ? 13.547 26.848 2.306 1.00 97.06 837 CYS A N 1
ATOM 6454 C CA . CYS A 1 837 ? 12.477 26.825 3.307 1.00 97.06 837 CYS A CA 1
ATOM 6455 C C . CYS A 1 837 ? 12.397 28.159 4.061 1.00 97.06 837 CYS A C 1
ATOM 6457 O O . CYS A 1 837 ? 11.309 28.707 4.247 1.00 97.06 837 CYS A O 1
ATOM 6459 N N . GLU A 1 838 ? 13.538 28.726 4.460 1.00 96.81 838 GLU A N 1
ATOM 6460 C CA . GLU A 1 838 ? 13.583 30.033 5.109 1.00 96.81 838 GLU A CA 1
ATOM 6461 C C . GLU A 1 838 ? 13.048 31.141 4.198 1.00 96.81 838 GLU A C 1
ATOM 6463 O O . GLU A 1 838 ? 12.131 31.861 4.603 1.00 96.81 838 GLU A O 1
ATOM 6468 N N . VAL A 1 839 ? 13.548 31.239 2.965 1.00 97.75 839 VAL A N 1
ATOM 6469 C CA . VAL A 1 839 ? 13.095 32.242 1.991 1.00 97.75 839 VAL A CA 1
ATOM 6470 C C . VAL A 1 839 ? 11.599 32.108 1.735 1.00 97.75 839 VAL A C 1
ATOM 6472 O O . VAL A 1 839 ? 10.855 33.064 1.951 1.00 97.75 839 VAL A O 1
ATOM 6475 N N . LEU A 1 840 ? 11.123 30.914 1.364 1.00 97.62 840 LEU A N 1
ATOM 6476 C CA . LEU A 1 840 ? 9.708 30.712 1.059 1.00 97.62 840 LEU A CA 1
ATOM 6477 C C . LEU A 1 840 ? 8.821 30.975 2.269 1.00 97.62 840 LEU A C 1
ATOM 6479 O O . LEU A 1 840 ? 7.760 31.565 2.096 1.00 97.62 840 LEU A O 1
ATOM 6483 N N . SER A 1 841 ? 9.225 30.608 3.487 1.00 97.12 841 SER A N 1
ATOM 6484 C CA . SER A 1 841 ? 8.435 30.905 4.692 1.00 97.12 841 SER A CA 1
ATOM 6485 C C . SER A 1 841 ? 8.279 32.411 4.961 1.00 97.12 841 SER A C 1
ATOM 6487 O O . SER A 1 841 ? 7.287 32.818 5.561 1.00 97.12 841 SER A O 1
ATOM 6489 N N . ARG A 1 842 ? 9.215 33.241 4.475 1.00 96.44 842 ARG A N 1
ATOM 6490 C CA . ARG A 1 842 ? 9.213 34.709 4.613 1.00 96.44 842 ARG A CA 1
ATOM 6491 C C . ARG A 1 842 ? 8.595 35.443 3.414 1.00 96.44 842 ARG A C 1
ATOM 6493 O O . ARG A 1 842 ? 8.309 36.631 3.524 1.00 96.44 842 ARG A O 1
ATOM 6500 N N . SER A 1 843 ? 8.365 34.765 2.291 1.00 95.00 843 SER A N 1
ATOM 6501 C CA . SER A 1 843 ? 7.718 35.331 1.095 1.00 95.00 843 SER A CA 1
ATOM 6502 C C . SER A 1 843 ? 6.195 35.126 1.097 1.00 95.00 843 SER A C 1
ATOM 6504 O O . SER A 1 843 ? 5.651 34.413 1.938 1.00 95.00 843 SER A O 1
ATOM 6506 N N . ARG A 1 844 ? 5.460 35.722 0.150 1.00 91.31 844 ARG A N 1
ATOM 6507 C CA . ARG A 1 844 ? 4.034 35.411 -0.105 1.00 91.31 844 ARG A CA 1
ATOM 6508 C C . ARG A 1 844 ? 3.906 34.319 -1.174 1.00 91.31 844 ARG A C 1
ATOM 6510 O O . ARG A 1 844 ? 4.862 34.070 -1.893 1.00 91.31 844 ARG A O 1
ATOM 6517 N N . GLY A 1 845 ? 2.755 33.653 -1.265 1.00 93.75 845 GLY A N 1
ATOM 6518 C CA . GLY A 1 845 ? 2.513 32.588 -2.250 1.00 93.75 845 GLY A CA 1
ATOM 6519 C C . GLY A 1 845 ? 2.735 31.167 -1.713 1.00 93.75 845 GLY A C 1
ATOM 6520 O O . GLY A 1 845 ? 2.769 30.939 -0.498 1.00 93.75 845 GLY A O 1
ATOM 6521 N N . ARG A 1 846 ? 2.847 30.200 -2.628 1.00 96.38 846 ARG A N 1
ATOM 6522 C CA . ARG A 1 846 ? 2.863 28.756 -2.350 1.00 96.38 846 ARG A CA 1
ATOM 6523 C C . ARG A 1 846 ? 4.129 28.329 -1.602 1.00 96.38 846 ARG A C 1
ATOM 6525 O O . ARG A 1 846 ? 5.244 28.674 -1.985 1.00 96.38 846 ARG A O 1
ATOM 6532 N N . LYS A 1 847 ? 3.951 27.513 -0.559 1.00 97.31 847 LYS A N 1
ATOM 6533 C CA . LYS A 1 847 ? 5.022 26.967 0.293 1.00 97.31 847 LYS A CA 1
ATOM 6534 C C . LYS A 1 847 ? 5.443 25.567 -0.154 1.00 97.31 847 LYS A C 1
ATOM 6536 O O . LYS A 1 847 ? 5.351 24.625 0.622 1.00 97.31 847 LYS A O 1
ATOM 6541 N N . LEU A 1 848 ? 5.855 25.436 -1.413 1.00 97.69 848 LEU A N 1
ATOM 6542 C CA . LEU A 1 848 ? 6.274 24.158 -1.989 1.00 97.69 848 LEU A CA 1
ATOM 6543 C C . LEU A 1 848 ? 7.645 24.274 -2.652 1.00 97.69 848 LEU A C 1
ATOM 6545 O O . LEU A 1 848 ? 7.864 25.162 -3.479 1.00 97.69 848 LEU A O 1
ATOM 6549 N N . ILE A 1 849 ? 8.521 23.325 -2.339 1.00 97.69 849 ILE A N 1
ATOM 6550 C CA . ILE A 1 849 ? 9.792 23.089 -3.019 1.00 97.69 849 ILE A CA 1
ATOM 6551 C C . ILE A 1 849 ? 9.712 21.735 -3.719 1.00 97.69 849 ILE A C 1
ATOM 6553 O O . ILE A 1 849 ? 9.338 20.740 -3.101 1.00 97.69 849 ILE A O 1
ATOM 6557 N N . VAL A 1 850 ? 10.104 21.675 -4.990 1.00 96.38 850 VAL A N 1
ATOM 6558 C CA . VAL A 1 850 ? 10.342 20.403 -5.683 1.00 96.38 850 VAL A CA 1
ATOM 6559 C C . VAL A 1 850 ? 11.838 20.206 -5.878 1.00 96.38 850 VAL A C 1
ATOM 6561 O O . VAL A 1 850 ? 12.509 21.066 -6.444 1.00 96.38 850 VAL A O 1
ATOM 6564 N N . SER A 1 851 ? 12.347 19.074 -5.406 1.00 93.06 851 SER A N 1
ATOM 6565 C CA . SER A 1 851 ? 13.769 18.734 -5.353 1.00 93.06 851 SER A CA 1
ATOM 6566 C C . SER A 1 851 ? 14.071 17.482 -6.184 1.00 93.06 851 SER A C 1
ATOM 6568 O O . SER A 1 851 ? 13.188 16.654 -6.407 1.00 93.06 851 SER A O 1
ATOM 6570 N N . VAL A 1 852 ? 15.301 17.334 -6.680 1.00 86.19 852 VAL A N 1
ATOM 6571 C CA . VAL A 1 852 ? 15.690 16.252 -7.608 1.00 86.19 852 VAL A CA 1
ATOM 6572 C C . VAL A 1 852 ? 16.308 15.013 -6.940 1.00 86.19 852 VAL A C 1
ATOM 6574 O O . VAL A 1 852 ? 16.559 14.033 -7.639 1.00 86.19 852 VAL A O 1
ATOM 6577 N N . MET A 1 853 ? 16.540 15.015 -5.619 1.00 79.69 853 MET A N 1
ATOM 6578 C CA . MET A 1 853 ? 17.165 13.887 -4.901 1.00 79.69 853 MET A CA 1
ATOM 6579 C C . MET A 1 853 ? 16.237 13.218 -3.874 1.00 79.69 853 MET A C 1
ATOM 6581 O O . MET A 1 853 ? 15.675 13.924 -3.035 1.00 79.69 853 MET A O 1
ATOM 6585 N N . PRO A 1 854 ? 16.114 11.870 -3.883 1.00 76.44 854 PRO A N 1
ATOM 6586 C CA . PRO A 1 854 ? 15.361 11.107 -2.881 1.00 76.44 854 PRO A CA 1
ATOM 6587 C C . PRO A 1 854 ? 15.765 11.443 -1.445 1.00 76.44 854 PRO A C 1
ATOM 6589 O O . PRO A 1 854 ? 16.954 11.530 -1.142 1.00 76.44 854 PRO A O 1
ATOM 6592 N N . GLY A 1 855 ? 14.774 11.596 -0.561 1.00 79.38 855 GLY A N 1
ATOM 6593 C CA . GLY A 1 855 ? 14.978 11.910 0.855 1.00 79.38 855 GLY A CA 1
ATOM 6594 C C . GLY A 1 855 ? 14.913 13.404 1.185 1.00 79.38 855 GLY A C 1
ATOM 6595 O O . GLY A 1 855 ? 14.861 13.755 2.367 1.00 79.38 855 GLY A O 1
ATOM 6596 N N . ALA A 1 856 ? 14.857 14.285 0.180 1.00 85.06 856 ALA A N 1
ATOM 6597 C CA . ALA A 1 856 ? 14.687 15.725 0.377 1.00 85.06 856 ALA A CA 1
ATOM 6598 C C . ALA A 1 856 ? 13.363 16.085 1.077 1.00 85.06 856 ALA A C 1
ATOM 6600 O O . ALA A 1 856 ? 13.300 17.103 1.763 1.00 85.06 856 ALA A O 1
ATOM 6601 N N . GLU A 1 857 ? 12.329 15.245 0.976 1.00 88.12 857 GLU A N 1
ATOM 6602 C CA . GLU A 1 857 ? 11.021 15.444 1.620 1.00 88.12 857 GLU A CA 1
ATOM 6603 C C . GLU A 1 857 ? 11.134 15.601 3.140 1.00 88.12 857 GLU A C 1
ATOM 6605 O O . GLU A 1 857 ? 10.411 16.383 3.753 1.00 88.12 857 GLU A O 1
ATOM 6610 N N . THR A 1 858 ? 12.106 14.916 3.748 1.00 88.31 858 THR A N 1
ATOM 6611 C CA . THR A 1 858 ? 12.378 14.984 5.194 1.00 88.31 858 THR A CA 1
ATOM 6612 C C . THR A 1 858 ? 12.941 16.333 5.650 1.00 88.31 858 THR A C 1
ATOM 6614 O O . THR A 1 858 ? 13.039 16.589 6.848 1.00 88.31 858 THR A O 1
ATOM 6617 N N . LYS A 1 859 ? 13.331 17.204 4.712 1.00 87.81 859 LYS A N 1
ATOM 6618 C CA . LYS A 1 859 ? 13.975 18.500 4.980 1.00 87.81 859 LYS A CA 1
ATOM 6619 C C . LYS A 1 859 ? 12.994 19.677 4.934 1.00 87.81 859 LYS A C 1
ATOM 6621 O O . LYS A 1 859 ? 13.415 20.827 5.085 1.00 87.81 859 LYS A O 1
ATOM 6626 N N . GLY A 1 860 ? 11.701 19.411 4.736 1.00 90.56 860 GLY A N 1
ATOM 6627 C CA . GLY A 1 860 ? 10.650 20.421 4.847 1.00 90.56 860 GLY A CA 1
ATOM 6628 C C . GLY A 1 860 ? 10.596 21.009 6.254 1.00 90.56 860 GLY A C 1
ATOM 6629 O O . GLY A 1 860 ? 10.519 20.289 7.246 1.00 90.56 860 GLY A O 1
ATOM 6630 N N . THR A 1 861 ? 10.670 22.334 6.358 1.00 93.06 861 THR A N 1
ATOM 6631 C CA . THR A 1 861 ? 10.656 23.053 7.641 1.00 93.06 861 THR A CA 1
ATOM 6632 C C . THR A 1 861 ? 9.900 24.369 7.506 1.00 93.06 861 THR A C 1
ATOM 6634 O O . THR A 1 861 ? 9.591 24.811 6.401 1.00 93.06 861 THR A O 1
ATOM 6637 N N . ARG A 1 862 ? 9.582 25.016 8.636 1.00 92.69 862 ARG A N 1
ATOM 6638 C CA . ARG A 1 862 ? 8.946 26.351 8.670 1.00 92.69 862 ARG A CA 1
ATOM 6639 C C . ARG A 1 862 ? 7.625 26.426 7.880 1.00 92.69 862 ARG A C 1
ATOM 6641 O O . ARG A 1 862 ? 7.311 27.456 7.289 1.00 92.69 862 ARG A O 1
ATOM 6648 N N . GLY A 1 863 ? 6.866 25.326 7.861 1.00 92.94 863 GLY A N 1
ATOM 6649 C CA . GLY A 1 863 ? 5.603 25.220 7.122 1.00 92.94 863 GLY A CA 1
ATOM 6650 C C . GLY A 1 863 ? 5.761 25.143 5.598 1.00 92.94 863 GLY A C 1
ATOM 6651 O O . GLY A 1 863 ? 4.800 25.412 4.882 1.00 92.94 863 GLY A O 1
ATOM 6652 N N . VAL A 1 864 ? 6.958 24.816 5.099 1.00 97.19 864 VAL A N 1
ATOM 6653 C CA . VAL A 1 864 ? 7.242 24.609 3.674 1.00 97.19 864 VAL A CA 1
ATOM 6654 C C . VAL A 1 864 ? 7.293 23.116 3.368 1.00 97.19 864 VAL A C 1
ATOM 6656 O O . VAL A 1 864 ? 8.078 22.376 3.960 1.00 97.19 864 VAL A O 1
ATOM 6659 N N . GLU A 1 865 ? 6.454 22.687 2.430 1.00 96.75 865 GLU A N 1
ATOM 6660 C CA . GLU A 1 865 ? 6.431 21.324 1.908 1.00 96.75 865 GLU A CA 1
ATOM 6661 C C . GLU A 1 865 ? 7.601 21.122 0.937 1.00 96.75 865 GLU A C 1
ATOM 6663 O O . GLU A 1 865 ? 7.869 21.972 0.082 1.00 96.75 865 GLU A O 1
ATOM 6668 N N . VAL A 1 866 ? 8.283 19.982 1.042 1.00 94.88 866 VAL A N 1
ATOM 6669 C CA . VAL A 1 866 ? 9.297 19.555 0.074 1.00 94.88 866 VAL A CA 1
ATOM 6670 C C . VAL A 1 866 ? 8.830 18.252 -0.555 1.00 94.88 866 VAL A C 1
ATOM 6672 O O . VAL A 1 866 ? 8.548 17.286 0.148 1.00 94.88 866 VAL A O 1
ATOM 6675 N N . LYS A 1 867 ? 8.776 18.219 -1.884 1.00 93.44 867 LYS A N 1
ATOM 6676 C CA . LYS A 1 867 ? 8.513 17.014 -2.672 1.00 93.44 867 LYS A CA 1
ATOM 6677 C C . LYS A 1 867 ? 9.751 16.640 -3.465 1.00 93.44 867 LYS A C 1
ATOM 6679 O O . LYS A 1 867 ? 10.398 17.516 -4.042 1.00 93.44 867 LYS A O 1
ATOM 6684 N N . THR A 1 868 ? 10.042 15.352 -3.576 1.00 88.06 868 THR A N 1
ATOM 6685 C CA . THR A 1 868 ? 11.084 14.886 -4.490 1.00 88.06 868 THR A CA 1
ATOM 6686 C C . THR A 1 868 ? 10.486 14.409 -5.799 1.00 88.06 868 THR A C 1
ATOM 6688 O O . THR A 1 868 ? 9.429 13.783 -5.843 1.00 88.06 868 THR A O 1
ATOM 6691 N N . ASN A 1 869 ? 11.215 14.649 -6.881 1.00 81.88 869 ASN A N 1
ATOM 6692 C CA . ASN A 1 869 ? 10.994 13.988 -8.148 1.00 81.88 869 ASN A CA 1
ATOM 6693 C C . ASN A 1 869 ? 12.296 13.368 -8.678 1.00 81.88 869 ASN A C 1
ATOM 6695 O O . ASN A 1 869 ? 13.166 14.060 -9.208 1.00 81.88 869 ASN A O 1
ATOM 6699 N N . PHE A 1 870 ? 12.387 12.040 -8.580 1.00 70.06 870 PHE A N 1
ATOM 6700 C CA . PHE A 1 870 ? 13.484 11.240 -9.124 1.00 70.06 870 PHE A CA 1
ATOM 6701 C C . PHE A 1 870 ? 13.037 10.480 -10.384 1.00 70.06 870 PHE A C 1
ATOM 6703 O O . PHE A 1 870 ? 13.012 9.254 -10.425 1.00 70.06 870 PHE A O 1
ATOM 6710 N N . GLY A 1 871 ? 12.617 11.217 -11.418 1.00 58.88 871 GLY A N 1
ATOM 6711 C CA . GLY A 1 871 ? 12.361 10.681 -12.764 1.00 58.88 871 GLY A CA 1
ATOM 6712 C C . GLY A 1 871 ? 11.187 9.697 -12.904 1.00 58.88 871 GLY A C 1
ATOM 6713 O O . GLY A 1 871 ? 11.063 9.057 -13.949 1.00 58.88 871 GLY A O 1
ATOM 6714 N N . THR A 1 872 ? 10.328 9.552 -11.890 1.00 49.34 872 THR A N 1
ATOM 6715 C CA . THR A 1 872 ? 9.235 8.558 -11.846 1.00 49.34 872 THR A CA 1
ATOM 6716 C C . THR A 1 872 ? 7.837 9.131 -12.106 1.00 49.34 872 THR A C 1
ATOM 6718 O O . THR A 1 872 ? 6.945 8.368 -12.479 1.00 49.34 872 THR A O 1
ATOM 6721 N N . THR A 1 873 ? 7.627 10.443 -11.967 1.00 50.72 873 THR A N 1
ATOM 6722 C CA . THR A 1 873 ? 6.288 11.075 -11.977 1.00 50.72 873 THR A CA 1
ATOM 6723 C C . THR A 1 873 ? 5.718 11.386 -13.364 1.00 50.72 873 THR A C 1
ATOM 6725 O O . THR A 1 873 ? 4.555 11.751 -13.472 1.00 50.72 873 THR A O 1
ATOM 6728 N N . THR A 1 874 ? 6.455 11.174 -14.460 1.00 51.91 874 THR A N 1
ATOM 6729 C CA . THR A 1 874 ? 5.948 11.448 -15.825 1.00 51.91 874 THR A CA 1
ATOM 6730 C C . THR A 1 874 ? 5.037 10.365 -16.399 1.00 51.91 874 THR A C 1
ATOM 6732 O O . THR A 1 874 ? 4.525 10.531 -17.498 1.00 51.91 874 THR A O 1
ATOM 6735 N N . LYS A 1 875 ? 4.842 9.234 -15.708 1.00 50.69 875 LYS A N 1
ATOM 6736 C CA . LYS A 1 875 ? 4.104 8.086 -16.267 1.00 50.69 875 LYS A CA 1
ATOM 6737 C C . LYS A 1 875 ? 2.579 8.237 -16.239 1.00 50.69 875 LYS A C 1
ATOM 6739 O O . LYS A 1 875 ? 1.914 7.508 -16.964 1.00 50.69 875 LYS A O 1
ATOM 6744 N N . LYS A 1 876 ? 2.041 9.141 -15.411 1.00 49.44 876 LYS A N 1
ATOM 6745 C CA . LYS A 1 876 ? 0.598 9.445 -15.347 1.00 49.44 876 LYS A CA 1
ATOM 6746 C C . LYS A 1 876 ? 0.204 10.686 -16.156 1.00 49.44 876 LYS A C 1
ATOM 6748 O O . LYS A 1 876 ? -0.952 10.798 -16.543 1.00 49.44 876 LYS A O 1
ATOM 6753 N N . ASP A 1 877 ? 1.167 11.562 -16.448 1.00 59.56 877 ASP A N 1
ATOM 6754 C CA . ASP A 1 877 ? 0.938 12.849 -17.102 1.00 59.56 877 ASP A CA 1
ATOM 6755 C C . ASP A 1 877 ? 1.494 12.852 -18.538 1.00 59.56 877 ASP A C 1
ATOM 6757 O O . ASP A 1 877 ? 2.639 12.471 -18.780 1.00 59.56 877 ASP A O 1
ATOM 6761 N N . GLU A 1 878 ? 0.743 13.393 -19.503 1.00 71.88 878 GLU A N 1
ATOM 6762 C CA . GLU A 1 878 ? 1.164 13.559 -20.914 1.00 71.88 878 GLU A CA 1
ATOM 6763 C C . GLU A 1 878 ? 2.377 14.512 -21.103 1.00 71.88 878 GLU A C 1
ATOM 6765 O O . GLU A 1 878 ? 2.809 14.784 -22.230 1.00 71.88 878 GLU A O 1
ATOM 6770 N N . VAL A 1 879 ? 2.966 15.019 -20.010 1.00 81.62 879 VAL A N 1
ATOM 6771 C CA . VAL A 1 879 ? 4.147 15.900 -19.983 1.00 81.62 879 VAL A CA 1
ATOM 6772 C C . VAL A 1 879 ? 5.320 15.265 -20.724 1.00 81.62 879 VAL A C 1
ATOM 6774 O O . VAL A 1 879 ? 5.925 15.917 -21.574 1.00 81.62 879 VAL A O 1
ATOM 6777 N N . GLY A 1 880 ? 5.611 13.984 -20.460 1.00 75.19 880 GLY A N 1
ATOM 6778 C CA . GLY A 1 880 ? 6.726 13.272 -21.096 1.00 75.19 880 GLY A CA 1
ATOM 6779 C C . GLY A 1 880 ? 6.585 13.169 -22.617 1.00 75.19 880 GLY A C 1
ATOM 6780 O O . GLY A 1 880 ? 7.576 13.238 -23.337 1.00 75.19 880 GLY A O 1
ATOM 6781 N N . LYS A 1 881 ? 5.355 13.076 -23.130 1.00 75.19 881 LYS A N 1
ATOM 6782 C CA . LYS A 1 881 ? 5.079 13.071 -24.572 1.00 75.19 881 LYS A CA 1
ATOM 6783 C C . LYS A 1 881 ? 5.181 14.468 -25.172 1.00 75.19 881 LYS A C 1
ATOM 6785 O O . LYS A 1 881 ? 5.860 14.671 -26.178 1.00 75.19 881 LYS A O 1
ATOM 6790 N N . THR A 1 882 ? 4.529 15.432 -24.535 1.00 84.19 882 THR A N 1
ATOM 6791 C CA . THR A 1 882 ? 4.354 16.786 -25.070 1.00 84.19 882 THR A CA 1
ATOM 6792 C C . THR A 1 882 ? 5.662 17.580 -25.058 1.00 84.19 882 THR A C 1
ATOM 6794 O O . THR A 1 882 ? 5.937 18.336 -25.992 1.00 84.19 882 THR A O 1
ATOM 6797 N N . ILE A 1 883 ? 6.525 17.371 -24.054 1.00 89.12 883 ILE A N 1
ATOM 6798 C CA . ILE A 1 883 ? 7.761 18.149 -23.903 1.00 89.12 883 ILE A CA 1
ATOM 6799 C C . ILE A 1 883 ? 8.769 17.912 -25.029 1.00 89.12 883 ILE A C 1
ATOM 6801 O O . ILE A 1 883 ? 9.373 18.868 -25.505 1.00 89.12 883 ILE A O 1
ATOM 6805 N N . TRP A 1 884 ? 8.932 16.676 -25.508 1.00 89.00 884 TRP A N 1
ATOM 6806 C CA . TRP A 1 884 ? 9.895 16.365 -26.573 1.00 89.00 884 TRP A CA 1
ATOM 6807 C C . TRP A 1 884 ? 9.448 16.884 -27.937 1.00 89.00 884 TRP A C 1
ATOM 6809 O O . TRP A 1 884 ? 10.277 17.301 -28.747 1.00 89.00 884 TRP A O 1
ATOM 6819 N N . MET A 1 885 ? 8.134 16.920 -28.171 1.00 86.00 885 MET A N 1
ATOM 6820 C CA . MET A 1 885 ? 7.555 17.559 -29.354 1.00 86.00 885 MET A CA 1
ATOM 6821 C C . MET A 1 885 ? 7.801 19.067 -29.332 1.00 86.00 885 MET A C 1
ATOM 6823 O O . MET A 1 885 ? 8.273 19.641 -30.316 1.00 86.00 885 MET A O 1
ATOM 6827 N N . TRP A 1 886 ? 7.528 19.697 -28.189 1.00 90.31 886 TRP A N 1
ATOM 6828 C CA . TRP A 1 886 ? 7.785 21.115 -27.987 1.00 90.31 886 TRP A CA 1
ATOM 6829 C C . TRP A 1 886 ? 9.278 21.452 -28.110 1.00 90.31 886 TRP A C 1
ATOM 6831 O O . TRP A 1 886 ? 9.628 22.430 -28.770 1.00 90.31 886 TRP A O 1
ATOM 6841 N N . LEU A 1 887 ? 10.159 20.626 -27.534 1.00 91.50 887 LEU A N 1
ATOM 6842 C CA . LEU A 1 887 ? 11.608 20.834 -27.516 1.00 91.50 887 LEU A CA 1
ATOM 6843 C C . LEU A 1 887 ? 12.200 20.842 -28.925 1.00 91.50 887 LEU A C 1
ATOM 6845 O O . LEU A 1 887 ? 12.966 21.746 -29.249 1.00 91.50 887 LEU A O 1
ATOM 6849 N N . GLU A 1 888 ? 11.831 19.879 -29.775 1.00 90.06 888 GLU A N 1
ATOM 6850 C CA . GLU A 1 888 ? 12.306 19.832 -31.165 1.00 90.06 888 GLU A CA 1
ATOM 6851 C C . GLU A 1 888 ? 11.968 21.131 -31.911 1.00 90.06 888 GLU A C 1
ATOM 6853 O O . GLU A 1 888 ? 12.822 21.723 -32.576 1.00 90.06 888 GLU A O 1
ATOM 6858 N N . LYS A 1 889 ? 10.735 21.622 -31.747 1.00 89.69 889 LYS A N 1
ATOM 6859 C CA . LYS A 1 889 ? 10.292 22.882 -32.352 1.00 89.69 889 LYS A CA 1
ATOM 6860 C C . LYS A 1 889 ? 11.018 24.089 -31.752 1.00 89.69 889 LYS A C 1
ATOM 6862 O O . LYS A 1 889 ? 11.495 24.943 -32.495 1.00 89.69 889 LYS A O 1
ATOM 6867 N N . ALA A 1 890 ? 11.154 24.144 -30.428 1.00 92.50 890 ALA A N 1
ATOM 6868 C CA . ALA A 1 890 ? 11.821 25.238 -29.728 1.00 92.50 890 ALA A CA 1
ATOM 6869 C C . ALA A 1 890 ? 13.313 25.342 -30.077 1.00 92.50 890 ALA A C 1
ATOM 6871 O O . ALA A 1 890 ? 13.832 26.453 -30.186 1.00 92.50 890 ALA A O 1
ATOM 6872 N N . LEU A 1 891 ? 13.989 24.212 -30.301 1.00 92.69 891 LEU A N 1
ATOM 6873 C CA . LEU A 1 891 ? 15.369 24.174 -30.788 1.00 92.69 891 LEU A CA 1
ATOM 6874 C C . LEU A 1 891 ? 15.469 24.660 -32.232 1.00 92.69 891 LEU A C 1
ATOM 6876 O O . LEU A 1 891 ? 16.317 25.495 -32.540 1.00 92.69 891 LEU A O 1
ATOM 6880 N N . LYS A 1 892 ? 14.575 24.191 -33.111 1.00 91.00 892 LYS A N 1
ATOM 6881 C CA . LYS A 1 892 ? 14.529 24.629 -34.513 1.00 91.00 892 LYS A CA 1
ATOM 6882 C C . LYS A 1 892 ? 14.296 26.138 -34.646 1.00 91.00 892 LYS A C 1
ATOM 6884 O O . LYS A 1 892 ? 14.852 26.763 -35.541 1.00 91.00 892 LYS A O 1
ATOM 6889 N N . GLU A 1 893 ? 13.488 26.714 -33.763 1.00 91.62 893 GLU A N 1
ATOM 6890 C CA . GLU A 1 893 ? 13.164 28.147 -33.730 1.00 91.62 893 GLU A CA 1
ATOM 6891 C C . GLU A 1 893 ? 14.172 28.982 -32.917 1.00 91.62 893 GLU A C 1
ATOM 6893 O O . GLU A 1 893 ? 14.010 30.195 -32.804 1.00 91.62 893 GLU A O 1
ATOM 6898 N N . GLY A 1 894 ? 15.196 28.362 -32.315 1.00 90.94 894 GLY A N 1
ATOM 6899 C CA . GLY A 1 894 ? 16.192 29.054 -31.486 1.00 90.94 894 GLY A CA 1
ATOM 6900 C C . GLY A 1 894 ? 15.651 29.609 -30.161 1.00 90.94 894 GLY A C 1
ATOM 6901 O O . GLY A 1 894 ? 16.320 30.405 -29.502 1.00 90.94 894 GLY A O 1
ATOM 6902 N N . ARG A 1 895 ? 14.446 29.197 -29.747 1.00 91.31 895 ARG A N 1
ATOM 6903 C CA . ARG A 1 895 ? 13.805 29.604 -28.484 1.00 91.31 895 ARG A CA 1
ATOM 6904 C C . ARG A 1 895 ? 14.395 28.899 -27.264 1.00 91.31 895 ARG A C 1
ATOM 6906 O O . ARG A 1 895 ? 14.298 29.422 -26.156 1.00 91.31 895 ARG A O 1
ATOM 6913 N N . PHE A 1 896 ? 14.991 27.726 -27.455 1.00 94.25 896 PHE A N 1
ATOM 6914 C CA . PHE A 1 896 ? 15.647 26.959 -26.400 1.00 94.25 896 PHE A CA 1
ATOM 6915 C C . PHE A 1 896 ? 17.132 26.789 -26.723 1.00 94.25 896 PHE A C 1
ATOM 6917 O O . PHE A 1 896 ? 17.491 26.474 -27.856 1.00 94.25 896 PHE A O 1
ATOM 6924 N N . LYS A 1 897 ? 18.004 27.015 -25.741 1.00 95.50 897 LYS A N 1
ATOM 6925 C CA . LYS A 1 897 ? 19.461 26.952 -25.888 1.00 95.50 897 LYS A CA 1
ATOM 6926 C C . LYS A 1 897 ? 19.999 25.652 -25.304 1.00 95.50 897 LYS A C 1
ATOM 6928 O O . LYS A 1 897 ? 19.614 25.239 -24.210 1.00 95.50 897 LYS A O 1
ATOM 6933 N N . CYS A 1 898 ? 20.956 25.064 -26.014 1.00 95.38 898 CYS A N 1
ATOM 6934 C CA . CYS A 1 898 ? 21.748 23.926 -25.559 1.00 95.38 898 CYS A CA 1
ATOM 6935 C C . CYS A 1 898 ? 22.723 24.373 -24.460 1.00 95.38 898 CYS A C 1
ATOM 6937 O O . CYS A 1 898 ? 23.803 24.873 -24.761 1.00 95.38 898 CYS A O 1
ATOM 6939 N N . MET A 1 899 ? 22.302 24.291 -23.193 1.00 95.19 899 MET A N 1
ATOM 6940 C CA . MET A 1 899 ? 23.061 24.805 -22.047 1.00 95.19 899 MET A CA 1
ATOM 6941 C C . MET A 1 899 ? 22.945 23.892 -20.820 1.00 95.19 899 MET A C 1
ATOM 6943 O O . MET A 1 899 ? 21.871 23.334 -20.582 1.00 95.19 899 MET A O 1
ATOM 6947 N N . PRO A 1 900 ? 23.978 23.821 -19.958 1.00 93.69 900 PRO A N 1
ATOM 6948 C CA . PRO A 1 900 ? 25.261 24.527 -20.027 1.00 93.69 900 PRO A CA 1
ATOM 6949 C C . PRO A 1 900 ? 26.141 24.066 -21.195 1.00 93.69 900 PRO A C 1
ATOM 6951 O O . PRO A 1 900 ? 25.866 23.036 -21.800 1.00 93.69 900 PRO A O 1
ATOM 6954 N N . GLN A 1 901 ? 27.187 24.837 -21.508 1.00 93.81 901 GLN A N 1
ATOM 6955 C CA . GLN A 1 901 ? 28.077 24.535 -22.631 1.00 93.81 901 GLN A CA 1
ATOM 6956 C C . GLN A 1 901 ? 28.708 23.147 -22.501 1.00 93.81 901 GLN A C 1
ATOM 6958 O O . GLN A 1 901 ? 29.077 22.714 -21.404 1.00 93.81 901 GLN A O 1
ATOM 6963 N N . ALA A 1 902 ? 28.853 22.479 -23.639 1.00 94.56 902 ALA A N 1
ATOM 6964 C CA . ALA A 1 902 ? 29.565 21.222 -23.737 1.00 94.56 902 ALA A CA 1
ATOM 6965 C C . ALA A 1 902 ? 31.063 21.417 -23.468 1.00 94.56 902 ALA A C 1
ATOM 6967 O O . ALA A 1 902 ? 31.697 22.335 -23.989 1.00 94.56 902 ALA A O 1
ATOM 6968 N N . GLU A 1 903 ? 31.641 20.523 -22.676 1.00 95.62 903 GLU A N 1
ATOM 6969 C CA . GLU A 1 903 ? 33.077 20.414 -22.455 1.00 95.62 903 GLU A CA 1
ATOM 6970 C C . GLU A 1 903 ? 33.527 19.031 -22.902 1.00 95.62 903 GLU A C 1
ATOM 6972 O O . GLU A 1 903 ? 33.280 18.032 -22.227 1.00 95.62 903 GLU A O 1
ATOM 6977 N N . VAL A 1 904 ? 34.162 18.970 -24.071 1.00 95.75 904 VAL A N 1
ATOM 6978 C CA . VAL A 1 904 ? 34.644 17.706 -24.627 1.00 95.75 904 VAL A CA 1
ATOM 6979 C C . VAL A 1 904 ? 35.895 17.264 -23.863 1.00 95.75 904 VAL A C 1
ATOM 6981 O O . VAL A 1 904 ? 36.941 17.903 -23.960 1.00 95.75 904 VAL A O 1
ATOM 6984 N N . VAL A 1 905 ? 35.791 16.170 -23.108 1.00 94.81 905 VAL A N 1
ATOM 6985 C CA . VAL A 1 905 ? 36.854 15.640 -22.228 1.00 94.81 905 VAL A CA 1
ATOM 6986 C C . VAL A 1 905 ? 37.459 14.321 -22.708 1.00 94.81 905 VAL A C 1
ATOM 6988 O O . VAL A 1 905 ? 38.476 13.877 -22.160 1.00 94.81 905 VAL A O 1
ATOM 6991 N N . GLY A 1 906 ? 36.872 13.718 -23.743 1.00 93.88 906 GLY A N 1
ATOM 6992 C CA . GLY A 1 906 ? 37.302 12.430 -24.275 1.00 93.88 906 GLY A CA 1
ATOM 6993 C C . GLY A 1 906 ? 36.872 12.171 -25.715 1.00 93.88 906 GLY A C 1
ATOM 6994 O O . GLY A 1 906 ? 36.001 12.865 -26.253 1.00 93.88 906 GLY A O 1
ATOM 6995 N N . LYS A 1 907 ? 37.509 11.171 -26.324 1.00 92.94 907 LYS A N 1
ATOM 6996 C CA . LYS A 1 907 ? 37.251 10.676 -27.677 1.00 92.94 907 LYS A CA 1
ATOM 6997 C C . LYS A 1 907 ? 37.176 9.146 -27.638 1.00 92.94 907 LYS A C 1
ATOM 6999 O O . LYS A 1 907 ? 38.218 8.509 -27.661 1.00 92.94 907 LYS A O 1
ATOM 7004 N N . GLY A 1 908 ? 35.972 8.577 -27.573 1.00 91.44 908 GLY A N 1
ATOM 7005 C CA . GLY A 1 908 ? 35.755 7.125 -27.495 1.00 91.44 908 GLY A CA 1
ATOM 7006 C C . GLY A 1 908 ? 35.285 6.604 -26.128 1.00 91.44 908 GLY A C 1
ATOM 7007 O O . GLY A 1 908 ? 35.278 7.317 -25.124 1.00 91.44 908 GLY A O 1
ATOM 7008 N N . LEU A 1 909 ? 34.872 5.331 -26.087 1.00 92.62 909 LEU A N 1
ATOM 7009 C CA . LEU A 1 909 ? 34.330 4.670 -24.885 1.00 92.62 909 LEU A CA 1
ATOM 7010 C C . LEU A 1 909 ? 35.376 4.498 -23.772 1.00 92.62 909 LEU A C 1
ATOM 7012 O O . LEU A 1 909 ? 35.033 4.424 -22.594 1.00 92.62 909 LEU A O 1
ATOM 7016 N N . GLU A 1 910 ? 36.648 4.442 -24.144 1.00 93.88 910 GLU A N 1
ATOM 7017 C CA . GLU A 1 910 ? 37.807 4.333 -23.264 1.00 93.88 910 GLU A CA 1
ATOM 7018 C C . GLU A 1 910 ? 37.955 5.533 -22.316 1.00 93.88 910 GLU A C 1
ATOM 7020 O O . GLU A 1 910 ? 38.460 5.383 -21.205 1.00 93.88 910 GLU A O 1
ATOM 7025 N N . ASP A 1 911 ? 37.446 6.704 -22.704 1.00 94.62 911 ASP A N 1
ATOM 7026 C CA . ASP A 1 911 ? 37.513 7.926 -21.899 1.00 94.62 911 ASP A CA 1
ATOM 7027 C C . ASP A 1 911 ? 36.331 8.080 -20.923 1.00 94.62 911 ASP A C 1
ATOM 7029 O O . ASP A 1 911 ? 36.278 9.054 -20.165 1.00 94.62 911 ASP A O 1
ATOM 7033 N N . VAL A 1 912 ? 35.384 7.130 -20.890 1.00 91.25 912 VAL A N 1
ATOM 7034 C CA . VAL A 1 912 ? 34.202 7.199 -20.007 1.00 91.25 912 VAL A CA 1
ATOM 7035 C C . VAL A 1 912 ? 34.605 7.283 -18.536 1.00 91.25 912 VAL A C 1
ATOM 7037 O O . VAL A 1 912 ? 34.088 8.140 -17.820 1.00 91.25 912 VAL A O 1
ATOM 7040 N N . GLN A 1 913 ? 35.562 6.464 -18.087 1.00 89.12 913 GLN A N 1
ATOM 7041 C CA . GLN A 1 913 ? 36.029 6.511 -16.696 1.00 89.12 913 GLN A CA 1
ATOM 7042 C C . GLN A 1 913 ? 36.689 7.854 -16.366 1.00 89.12 913 GLN A C 1
ATOM 7044 O O . GLN A 1 913 ? 36.332 8.489 -15.380 1.00 89.12 913 GLN A O 1
ATOM 7049 N N . LYS A 1 914 ? 37.584 8.335 -17.235 1.00 91.06 914 LYS A N 1
ATOM 7050 C CA . LYS A 1 914 ? 38.248 9.635 -17.072 1.00 91.06 914 LYS A CA 1
ATOM 7051 C C . LYS A 1 914 ? 37.229 10.766 -16.930 1.00 91.06 914 LYS A C 1
ATOM 7053 O O . LYS A 1 914 ? 37.388 11.652 -16.095 1.00 91.06 914 LYS A O 1
ATOM 7058 N N . ALA A 1 915 ? 36.176 10.752 -17.742 1.00 90.50 915 ALA A N 1
ATOM 7059 C CA . ALA A 1 915 ? 35.132 11.762 -17.670 1.00 90.50 915 ALA A CA 1
ATOM 7060 C C . ALA A 1 915 ? 34.304 11.664 -16.372 1.00 90.50 915 ALA A C 1
ATOM 7062 O O . ALA A 1 915 ? 33.929 12.701 -15.822 1.00 90.50 915 ALA A O 1
ATOM 7063 N N . ILE A 1 916 ? 34.059 10.452 -15.853 1.00 86.56 916 ILE A N 1
ATOM 7064 C CA . ILE A 1 916 ? 33.452 10.231 -14.525 1.00 86.56 916 ILE A CA 1
ATOM 7065 C C . ILE A 1 916 ? 34.351 10.807 -13.423 1.00 86.56 916 ILE A C 1
ATOM 7067 O O . ILE A 1 916 ? 33.853 11.519 -12.552 1.00 86.56 916 ILE A O 1
ATOM 7071 N N . ASP A 1 917 ? 35.662 10.578 -13.492 1.00 87.69 917 ASP A N 1
ATOM 7072 C CA . ASP A 1 917 ? 36.625 11.070 -12.500 1.00 87.69 917 ASP A CA 1
ATOM 7073 C C . ASP A 1 917 ? 36.713 12.605 -12.491 1.00 87.69 917 ASP A C 1
ATOM 7075 O O . ASP A 1 917 ? 36.806 13.221 -11.428 1.00 87.69 917 ASP A O 1
ATOM 7079 N N . ILE A 1 918 ? 36.637 13.244 -13.665 1.00 89.06 918 ILE A N 1
ATOM 7080 C CA . ILE A 1 918 ? 36.550 14.710 -13.778 1.00 89.06 918 ILE A CA 1
ATOM 7081 C C . ILE A 1 918 ? 35.231 15.206 -13.176 1.00 89.06 918 ILE A C 1
ATOM 7083 O O . ILE A 1 918 ? 35.224 16.189 -12.436 1.00 89.06 918 ILE A O 1
ATOM 7087 N N . LEU A 1 919 ? 34.109 14.530 -13.449 1.00 86.31 919 LEU A N 1
ATOM 7088 C CA . LEU A 1 919 ? 32.814 14.916 -12.884 1.00 86.31 919 LEU A CA 1
ATOM 7089 C C . LEU A 1 919 ? 32.801 14.803 -11.354 1.00 86.31 919 LEU A C 1
ATOM 7091 O O . LEU A 1 919 ? 32.235 15.674 -10.694 1.00 86.31 919 LEU A O 1
ATOM 7095 N N . ALA A 1 920 ? 33.439 13.771 -10.795 1.00 80.81 920 ALA A N 1
ATOM 7096 C CA . ALA A 1 920 ? 33.533 13.545 -9.353 1.00 80.81 920 ALA A CA 1
ATOM 7097 C C . ALA A 1 920 ? 34.282 14.669 -8.612 1.00 80.81 920 ALA A C 1
ATOM 7099 O O . ALA A 1 920 ? 33.993 14.931 -7.447 1.00 80.81 920 ALA A O 1
ATOM 7100 N N . GLN A 1 921 ? 35.192 15.378 -9.289 1.00 86.06 921 GLN A N 1
ATOM 7101 C CA . GLN A 1 921 ? 35.877 16.566 -8.753 1.00 86.06 921 GLN A CA 1
ATOM 7102 C C . GLN A 1 921 ? 34.995 17.828 -8.768 1.00 86.06 921 GLN A C 1
ATOM 7104 O O . GLN A 1 921 ? 35.351 18.847 -8.175 1.00 86.06 921 GLN A O 1
ATOM 7109 N N . GLY A 1 922 ? 33.831 17.757 -9.418 1.00 81.19 922 GLY A N 1
ATOM 7110 C CA . GLY A 1 922 ? 32.893 18.856 -9.578 1.00 81.19 922 GLY A CA 1
ATOM 7111 C C . GLY A 1 922 ? 33.159 19.688 -10.833 1.00 81.19 922 GLY A C 1
ATOM 7112 O O . GLY A 1 922 ? 34.291 19.969 -11.217 1.00 81.19 922 GLY A O 1
ATOM 7113 N N . VAL A 1 923 ? 32.076 20.136 -11.466 1.00 88.94 923 VAL A N 1
ATOM 7114 C CA . VAL A 1 923 ? 32.107 21.022 -12.637 1.00 88.94 923 VAL A CA 1
ATOM 7115 C C . VAL A 1 923 ? 31.186 22.213 -12.415 1.00 88.94 923 VAL A C 1
ATOM 7117 O O . VAL A 1 923 ? 30.211 22.140 -11.669 1.00 88.94 923 VAL A O 1
ATOM 7120 N N . SER A 1 924 ? 31.483 23.337 -13.064 1.00 91.50 924 SER A N 1
ATOM 7121 C CA . SER A 1 924 ? 30.699 24.566 -12.919 1.00 91.50 924 SER A CA 1
ATOM 7122 C C . SER A 1 924 ? 30.243 25.061 -14.280 1.00 91.50 924 SER A C 1
ATOM 7124 O O . SER A 1 924 ? 31.080 25.364 -15.125 1.00 91.50 924 SER A O 1
ATOM 7126 N N . ALA A 1 925 ? 28.921 25.155 -14.466 1.00 93.00 925 ALA A N 1
ATOM 7127 C CA . ALA A 1 925 ? 28.282 25.707 -15.664 1.00 93.00 925 ALA A CA 1
ATOM 7128 C C . ALA A 1 925 ? 28.746 25.088 -16.994 1.00 93.00 925 ALA A C 1
ATOM 7130 O O . ALA A 1 925 ? 28.779 25.758 -18.026 1.00 93.00 925 ALA A O 1
ATOM 7131 N N . LYS A 1 926 ? 29.069 23.792 -16.971 1.00 93.69 926 LYS A N 1
ATOM 7132 C CA . LYS A 1 926 ? 29.457 23.000 -18.140 1.00 93.69 926 LYS A CA 1
ATOM 7133 C C . LYS A 1 926 ? 28.887 21.591 -18.040 1.00 93.69 926 LYS A C 1
ATOM 7135 O O . LYS A 1 926 ? 28.603 21.111 -16.939 1.00 93.69 926 LYS A O 1
ATOM 7140 N N . LYS A 1 927 ? 28.729 20.928 -19.181 1.00 92.56 927 LYS A N 1
ATOM 7141 C CA . LYS A 1 927 ? 28.373 19.512 -19.270 1.00 92.56 927 LYS A CA 1
ATOM 7142 C C . LYS A 1 927 ? 29.529 18.755 -19.911 1.00 92.56 927 LYS A C 1
ATOM 7144 O O . LYS A 1 927 ? 29.916 19.081 -21.025 1.00 92.56 927 LYS A O 1
ATOM 7149 N N . LEU A 1 928 ? 30.067 17.751 -19.222 1.00 93.81 928 LEU A N 1
ATOM 7150 C CA . LEU A 1 928 ? 31.149 16.936 -19.772 1.00 93.81 928 LEU A CA 1
ATOM 7151 C C . LEU A 1 928 ? 30.624 16.038 -20.891 1.00 93.81 928 LEU A C 1
ATOM 7153 O O . LEU A 1 928 ? 29.608 15.365 -20.707 1.00 93.81 928 LEU A O 1
ATOM 7157 N N . VAL A 1 929 ? 31.324 16.034 -22.022 1.00 93.81 929 VAL A N 1
ATOM 7158 C CA . VAL A 1 929 ? 30.985 15.295 -23.240 1.00 93.81 929 VAL A CA 1
ATOM 7159 C C . VAL A 1 929 ? 32.176 14.483 -23.731 1.00 93.81 929 VAL A C 1
ATOM 7161 O O . VAL A 1 929 ? 33.328 14.894 -23.633 1.00 93.81 929 VAL A O 1
ATOM 7164 N N . ILE A 1 930 ? 31.886 13.315 -24.279 1.00 92.50 930 ILE A N 1
ATOM 7165 C CA . ILE A 1 930 ? 32.803 12.450 -25.006 1.00 92.50 930 ILE A CA 1
ATOM 7166 C C . ILE A 1 930 ? 32.277 12.362 -26.435 1.00 92.50 930 ILE A C 1
ATOM 7168 O O . ILE A 1 930 ? 31.087 12.129 -26.645 1.00 92.50 930 ILE A O 1
ATOM 7172 N N . VAL A 1 931 ? 33.151 12.557 -27.415 1.00 92.81 931 VAL A N 1
ATOM 7173 C CA . VAL A 1 931 ? 32.816 12.394 -28.841 1.00 92.81 931 VAL A CA 1
ATOM 7174 C C . VAL A 1 931 ? 33.312 11.035 -29.343 1.00 92.81 931 VAL A C 1
ATOM 7176 O O . VAL A 1 931 ? 34.270 10.506 -28.788 1.00 92.81 931 VAL A O 1
ATOM 7179 N N . MET A 1 932 ? 32.648 10.444 -30.336 1.00 84.31 932 MET A N 1
ATOM 7180 C CA . MET A 1 932 ? 32.912 9.076 -30.824 1.00 84.31 932 MET A CA 1
ATOM 7181 C C . MET A 1 932 ? 33.576 9.018 -32.195 1.00 84.31 932 MET A C 1
ATOM 7183 O O . MET A 1 932 ? 33.370 9.955 -33.000 1.00 84.31 932 MET A O 1
#

Secondary structure (DSSP, 8-state):
-----------------------PPPS--S-TTSSS-PPPHHHHSSBHHHHHHHHHHHH-SS----TT--TTHHHHHHS-TT--SS--HHHHHHHHHTTT--HHHHHH--S----EEEEEEEEETTEEEEPPPPPPB-HHHHHHHHTS-SSPPPTT--------S---------------------------------------------------PPPP---------------------TTTT----SEEEEEEES--HHHHHHHHHH-BHHHHHHHHHHHHHHHHT--EEEEEE-SSSS--EEEEEEEEEEEEEE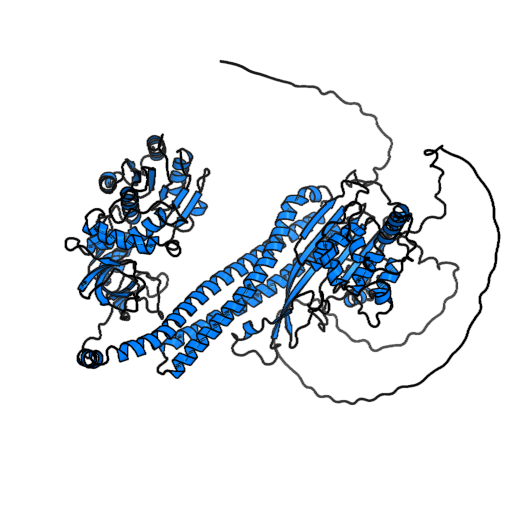ESS------EETTEESS-EEE-GGGGGG-S---TTS-SEEEEEEEEEEEEEEESSSSSEEEEEEE--GGGTT-TT---HHHHHHHTTSSS--PBPTTTTTSSBTTS--SSHHHHHHHHHHHHHHHHHHHHHHHHHHHHHHHHHHHHHHHHHHHHTT---SHHHHHHHHHHHHHHHHHHHHHHHHHHHHHHHHHHHHHHHHHHHHHTHHHHHTTS-TTHHHHHHHHHHHHHHHHHHHHHHHHHHHHHHHHHHHHHHHHHHHHHHHHHHHHHHHHHTHHHHHHHHHHTTS----EEEEE--STT-SS-EEEEE------TTEEEEEEEEEESEEEEEEEEE----TTSTT----TT-EEEE---TT--BTTB-TT-SSBSEEEEETTSEEEPPTTS-HHHHGGGHHHHHHHHHHHH-TTTT-PPPPPTT---TTTT-EEEEETTTSHHHHHHHHHHHHTT-EEEEE--GGGHHHHHTTTEEEEE-TT-TTHHHHHHHHTTT--EEEEEESS--TTTHHHHHHHHHHSSB--EEEESSTTGGGG--TT-EEEE-SS-GGGSSTHHHHHHHHHHHHHHTT-S---SEEEEEEESGGGHHHHHHHHHT--SSEEEEEE-

InterPro domains:
  IPR011032 GroES-like superfamily [SSF50129] (618-765)
  IPR013149 Alcohol dehydrogenase-like, C-terminal [PF00107] (764-858)
  IPR020843 Enoylreductase domain [SM00829] (618-930)
  IPR036291 NAD(P)-binding domain superfamily [SSF51735] (715-857)
  IPR047122 Trans-enoyl reductase-like [PTHR45348] (614-930)
  IPR047122 Trans-enoyl reductase-like [cd08249] (615-930)

Foldseek 3Di:
DDDDDDDDDDDDDDDDDDDDDDDDDDPQLFPPVLRDDDDPLVQQLDAPQNVVVVVVCVVDVPDPDPPPPCLCLQVSLLDDPPDDPDDDVLSVLLCLLLPPPAPVVLVVDDPADQWKKKWFWDQDPNAIDTDQIDQRDGLVRLLVVLNPRQADDDPPPPDDDDPDDDDDDDDDDDDDDDDDDDDDDDDDDDDDDDDDDDDDDDDDDDDDDDDDDDDDDDDDDDDDDDDDDDDDDDDDDDDDDPCVPDDHTQEMEMATELDHSSNLNSCNRNQGPQRSVLSSVQSSLQLVLFWAFAKDWDPDDQTKIKGKTKAKFKFKDAALDFQFQPRDSVPHHSKDKDWPLLLVVLDDDDDPPTRSTMIMIIWMWMWMWMASDLRHIYIYIYTYQRRCPPPPPGLHSNVLSVVCVDPDHFRADSLLPRPDGPSDDDSGSVLNVLNSLLSVLVVRLVRLVVVLVSLVVSLVSLVVVVVVLLLCCVVCPDPVSLVVSLVVLVSSLVSLVVSLVVLVVNLVSLVSNLVNVVVRCVPCVVVSVSRDDDDRSVVSVVSSVVSSVSSVVSSVSSVVSSVVSVVVSVVSVVVSVCSVVVVVCVVVCCVVCVVVVVVCVVPVPDDPDWKWFFDDPDVPRLGTDIDTADDDAAEEQKFKFFFFKQFVFGFGFTQHHYHYDPPDPDDDDDHGFGKGFGFDQPDDDSNHSQRRHGMRMHMDGPPGMATAPPPDDRLLQRLQHVLLLLLLLQCCFCVHLNADWQDLVQDAQNCAAEEEEEPCLDSNNLNNLLRNQSNNYAYAYEDAPVCQVVSVVSRHPYYAYLPDPCRLVVLLVVLEPGAHSAYEYAPLDPSPLVSRLSSLLSHHHAQEYEYADPPSQVSRDSPHGYHYDPSPRCPVPCSSNVSNSSVNSCSNVVSHGSWLAEDEDEEHSNCVRVQVVVPVVPDTGYTYMYGD

Organism: NCBI:txid1442369

pLDDT: mean 74.04, std 23.79, range [22.78, 98.62]